Protein AF-A0A4Q7DIE5-F1 (afdb_monomer)

Secondary structure (DSSP, 8-state):
--GGGGTTTTHHHHHTTHHHHHHTT--TTSGGGTTEEEETTEEEE---SEETTEETTS-BGGGTT--SSSS-THHHHTTT---SS-TTS---HHHHHHHTT--HHHHHHHHHHHHTTHHHHHHHHHHHHHHTT--TTHHHHHHHHHHHHHHHHHHHHHT----SSPEEPPTTPBP-TTTEEEEEEEEEEETTEEEEEEEEETTSSEEE-EEEEPPTT-SBHHHHHHHHHHHHTTTSS---HHHHHSS-EEEEEESTTS--EEEEEEEEE-PPP--HHHHHHHHHT---GGGGSEEEEEEEEHHHHHHHHHHTSSPPP-TT-TTSSEEE-TT--EEEE-HHHHHHHTSHHHHHHHHHHHTT--PPP-EEEEETT----------S--PPPPPP-TTHHHHHHHHHHHHHHHHHHHHHHHHHHHHHHHTPPPPPPP--------------------------------GGGS--HHHHHHHHHHHHTT----TT-HHHHHHHIIIII-SS-TTTGGGG-GGG----TT---HHHHHHHHHHHHHHTTTSEEEEEEE-HHHHHHHHHHHHHHHHHHTPPPPS-TTT----S-S-GGGGTT--SHHHHHHHHHHHTT-S-GGG--TTSTTHHHHEEEEBSSTT--SS-GGG-HHHHHHTT--SS---HHHHHHHHHHTTT----HHHHHHHHHHH-S----EEEEEEE-TTTHHHHEEEE-GGG--SSSSHHHHHHH--HHHHHHHHHH-HHHHHHHHHTSSSS--GGG-EEEEE--HHHHT-TTTEEEEEEESSPPPTTHHHHHHHHHHHHHHHHHHHTTSS-TTS-----SS--SSPPPHHHHHHHHHHHHTT-------HHHHHHHHHHTT-HHHHHHHHHH-TT--TTS-EEEEEEE-TTT-SEEEE-HHHHGGG-HHHHHHHHHHSHHHHHHHHHHHTT-S-HHHHHHHHHHHHHHHHTT--HHHHHHHHHHHTTSSSHHHHHHHHHHHHHHHHTT-SHHHHHHHHHHHTT-SSHHHHHHHHHHHHHHHHHHTT-TT-TTGGG-

Foldseek 3Di:
DFQVVVPLPCLVVLQLCQLVCLLQLPLVQQPSVRQWDDDPNDIDGHSCFAGRQAGNVGDGVVVPLRDLQAERQSLAQLLQHQRPVHSPRHHRPRSVSRHVPDDLVSLLVSLVVVLVCLVVVLLVLVVVCVVVVHDPPSVSSSVSSVNHNVSSVQCSLLSVDFPLDWDFADLFAFADAPFEKEFEFEWEADPNFIWTKWFQFPPALAIDGFMDGDHPPRGGSLSRHQVRCCQQQVNPDRDDSVQQSQFAKEWEQDDPSHRRHIYMYTYHYDDDDDDFVVSQVSLVVDPDPSNRRGDTMAIATLVQVLVQLVVPLDDDDDQVCQQPRWDAGPVRDTHRHDPVRSQVCSPVLNSVVSVCSRVVHDDHRGRTYGYRPRDHDDDPPDDDDDDDDDDDDPVVVVVVVQVVVVVVVVVVVVVVVVVVVVVVVVPDDDDDDDDDDDDDDDDDDDDDDDDDDDDDDDDDDDDDPPLVPWDFLQLLVLCVQQVVLVHHDDPPLVLVSQLCCQCRRFPLHNVPSVCSPPVVDDDDPPDQALVVLVVVLSVVSNVVSQWFKWKAKDWQLLLLLQLLLLLLCCLLVVHDADLDSQFRGLRNAQDLVVCVPPPFPQSLLVVQCVQSVHLFLQPRFCVDDCNVRFKDWTARYQQAASYDLQNGRSSCQVVQDDPDDDPSLVVSCVRLVVLVDRDPPVSVVLVCQFPNPDGHMKMKMKTFRLVCCLRWKDKAFPRRGHQGRHPVVCCVLPRPSVLSSCCRVPVPVSQVSSVPGPDPDGSNGIIMMTRSNSVQSPPPNGMTMGMRGSDGTPNCSSVVSSVVSLVSNLVSLVVVPPDDPLDQDDDDDPCPPDDDDSSRVSNVSSCVVVVHDDDHDDLLQSLLVCLQVLPQVSVVNSCVVPVPDDNQAFGQYPVDAPPVPRGRDRHGNLLSNVNRVNNLVVCCVPVVVVLLVSLLVQCVDPDPSSNLSSLVSLLVQLVVVHDQVSLLVSLLSQCPDPDVSSVLSSLVSLLSQVVVVGCLVVLLVSLVVQCPDPDPSSVVSSVVSVVSSVVSVVVPPDDPVVVVD

Mean predicted aligned error: 21.1 Å

InterPro domains:
  IPR000086 NUDIX hydrolase domain [PF00293] (181-305)
  IPR000086 NUDIX hydrolase domain [PS51462] (177-322)
  IPR015797 NUDIX hydrolase-like domain superfamily [SSF55811] (175-314)

Structure (mmCIF, N/CA/C/O backbone):
data_AF-A0A4Q7DIE5-F1
#
_entry.id   AF-A0A4Q7DIE5-F1
#
loop_
_atom_site.group_PDB
_atom_site.id
_atom_site.type_symbol
_atom_site.label_atom_id
_atom_site.label_alt_id
_atom_site.label_comp_id
_atom_site.label_asym_id
_atom_site.label_entity_id
_atom_site.label_seq_id
_atom_site.pdbx_PDB_ins_code
_atom_site.Cartn_x
_atom_site.Cartn_y
_atom_site.Cartn_z
_atom_site.occupancy
_atom_site.B_iso_or_equiv
_atom_site.auth_seq_id
_atom_site.auth_comp_id
_atom_site.auth_asym_id
_atom_site.auth_atom_id
_atom_site.pdbx_PDB_model_num
ATOM 1 N N . MET A 1 1 ? 27.726 7.854 50.488 1.00 46.12 1 MET A N 1
ATOM 2 C CA . MET A 1 1 ? 28.245 9.119 51.056 1.00 46.12 1 MET A CA 1
ATOM 3 C C . MET A 1 1 ? 27.443 10.260 50.440 1.00 46.12 1 MET A C 1
ATOM 5 O O . MET A 1 1 ? 27.304 10.219 49.221 1.00 46.12 1 MET A O 1
ATOM 9 N N . PRO A 1 2 ? 26.881 11.201 51.224 1.00 49.50 2 PRO A N 1
ATOM 10 C CA . PRO A 1 2 ? 26.248 12.411 50.688 1.00 49.50 2 PRO A CA 1
ATOM 11 C C . PRO A 1 2 ? 27.244 13.240 49.859 1.00 49.50 2 PRO A C 1
ATOM 13 O O . PRO A 1 2 ? 28.450 13.170 50.105 1.00 49.50 2 PRO A O 1
ATOM 16 N N . GLY A 1 3 ? 26.738 13.994 48.879 1.00 51.97 3 GLY A N 1
ATOM 17 C CA . GLY A 1 3 ? 27.499 14.621 47.789 1.00 51.97 3 GLY A CA 1
ATOM 18 C C . GLY A 1 3 ? 28.762 15.405 48.156 1.00 51.97 3 GLY A C 1
ATOM 19 O O . GLY A 1 3 ? 29.736 15.340 47.408 1.00 51.97 3 GLY A O 1
ATOM 20 N N . GLU A 1 4 ? 28.810 16.069 49.313 1.00 52.28 4 GLU A N 1
ATOM 21 C CA . GLU A 1 4 ? 29.999 16.819 49.757 1.00 52.28 4 GLU A CA 1
ATOM 22 C C . GLU A 1 4 ? 31.244 15.931 49.936 1.00 52.28 4 GLU A C 1
ATOM 24 O O . GLU A 1 4 ? 32.367 16.371 49.695 1.00 52.28 4 GLU A O 1
ATOM 29 N N . ALA A 1 5 ? 31.066 14.646 50.259 1.00 52.31 5 ALA A N 1
ATOM 30 C CA . ALA A 1 5 ? 32.164 13.687 50.401 1.00 52.31 5 ALA A CA 1
ATOM 31 C C . ALA A 1 5 ? 32.566 12.997 49.078 1.00 52.31 5 ALA A C 1
ATOM 33 O O . ALA A 1 5 ? 33.496 12.190 49.067 1.00 52.31 5 ALA A O 1
ATOM 34 N N . LEU A 1 6 ? 31.908 13.311 47.948 1.00 53.69 6 LEU A N 1
ATOM 35 C CA . LEU A 1 6 ? 32.293 12.802 46.618 1.00 53.69 6 LEU A CA 1
ATOM 36 C C . LEU A 1 6 ? 33.501 13.521 46.014 1.00 53.69 6 LEU A C 1
ATOM 38 O O . LEU A 1 6 ? 33.996 13.091 44.972 1.00 53.69 6 LEU A O 1
ATOM 42 N N . GLY A 1 7 ? 33.986 14.584 46.662 1.00 51.00 7 GLY A N 1
ATOM 43 C CA . GLY A 1 7 ? 35.280 15.191 46.377 1.00 51.00 7 GLY A CA 1
ATOM 44 C C . GLY A 1 7 ? 35.542 15.428 44.893 1.00 51.00 7 GLY A C 1
ATOM 45 O O . GLY A 1 7 ? 36.591 15.008 44.434 1.00 51.00 7 GLY A O 1
ATOM 46 N N . ILE A 1 8 ? 34.601 16.038 44.155 1.00 51.34 8 ILE A N 1
ATOM 47 C CA . ILE A 1 8 ? 34.735 16.692 42.826 1.00 51.34 8 ILE A CA 1
ATOM 48 C C . ILE A 1 8 ? 35.348 15.855 41.664 1.00 51.34 8 ILE A C 1
ATOM 50 O O . ILE A 1 8 ? 35.192 16.208 40.498 1.00 51.34 8 ILE A O 1
ATOM 54 N N . ARG A 1 9 ? 35.959 14.689 41.902 1.00 52.72 9 ARG A N 1
ATOM 55 C CA . ARG A 1 9 ? 36.749 13.930 40.913 1.00 52.72 9 ARG A CA 1
ATOM 56 C C . ARG A 1 9 ? 35.912 13.240 39.831 1.00 52.72 9 ARG A C 1
ATOM 58 O O . ARG A 1 9 ? 36.480 12.818 38.834 1.00 52.72 9 ARG A O 1
ATOM 65 N N . ASN A 1 10 ? 34.585 13.192 39.981 1.00 64.06 10 ASN A N 1
ATOM 66 C CA . ASN A 1 10 ? 33.667 12.541 39.036 1.00 64.06 10 ASN A CA 1
ATOM 67 C C . ASN A 1 10 ? 32.672 13.506 38.356 1.00 64.06 10 ASN A C 1
ATOM 69 O O . ASN A 1 10 ? 31.629 13.062 37.874 1.00 64.06 10 ASN A O 1
ATOM 73 N N . GLN A 1 11 ? 32.969 14.813 38.273 1.00 72.38 11 GLN A N 1
ATOM 74 C CA . GLN A 1 11 ? 32.119 15.785 37.553 1.00 72.38 11 GLN A CA 1
ATOM 75 C C . GLN A 1 11 ? 31.775 15.325 36.125 1.00 72.38 11 GLN A C 1
ATOM 77 O O . GLN A 1 11 ? 30.617 15.391 35.719 1.00 72.38 11 GLN A O 1
ATOM 82 N N . ALA A 1 12 ? 32.746 14.757 35.400 1.00 75.75 12 ALA A N 1
ATOM 83 C CA . ALA A 1 12 ? 32.540 14.235 34.049 1.00 75.75 12 ALA A CA 1
ATOM 84 C C . ALA A 1 12 ? 31.515 13.084 33.987 1.00 75.75 12 ALA A C 1
ATOM 86 O O . ALA A 1 12 ? 30.777 12.966 33.012 1.00 75.75 12 ALA A O 1
ATOM 87 N N . ASP A 1 13 ? 31.426 12.246 35.023 1.00 80.19 13 ASP A N 1
ATOM 88 C CA . ASP A 1 13 ? 30.456 11.147 35.071 1.00 80.19 13 ASP A CA 1
ATOM 89 C C . ASP A 1 13 ? 29.045 11.626 35.434 1.00 80.19 13 ASP A C 1
ATOM 91 O O . ASP A 1 13 ? 28.055 11.094 34.925 1.00 80.19 13 ASP A O 1
ATOM 95 N N . VAL A 1 14 ? 28.934 12.672 36.258 1.00 83.44 14 VAL A N 1
ATOM 96 C CA . VAL A 1 14 ? 27.659 13.364 36.510 1.00 83.44 14 VAL A CA 1
ATOM 97 C C . VAL A 1 14 ? 27.187 14.081 35.239 1.00 83.44 14 VAL A C 1
ATOM 99 O O . VAL A 1 14 ? 26.009 14.020 34.889 1.00 83.44 14 VAL A O 1
ATOM 102 N N . ALA A 1 15 ? 28.099 14.660 34.463 1.00 88.25 15 ALA A N 1
ATOM 103 C CA . ALA A 1 15 ? 27.773 15.353 33.221 1.00 88.25 15 ALA A CA 1
ATOM 104 C C . ALA A 1 15 ? 27.200 14.431 32.119 1.00 88.25 15 ALA A C 1
ATOM 106 O O . ALA A 1 15 ? 26.444 14.892 31.263 1.00 88.25 15 ALA A O 1
ATOM 107 N N . LYS A 1 16 ? 27.478 13.115 32.152 1.00 87.69 16 LYS A N 1
ATOM 108 C CA . LYS A 1 16 ? 27.017 12.126 31.145 1.00 87.69 16 LYS A CA 1
ATOM 109 C C . LYS A 1 16 ? 25.501 11.927 31.051 1.00 87.69 16 LYS A C 1
ATOM 111 O O . LYS A 1 16 ? 25.046 11.306 30.093 1.00 87.69 16 LYS A O 1
ATOM 116 N N . GLY A 1 17 ? 24.738 12.382 32.038 1.00 87.94 17 GLY A N 1
ATOM 117 C CA . GLY A 1 17 ? 23.273 12.296 32.033 1.00 87.94 17 GLY A CA 1
ATOM 118 C C . GLY A 1 17 ? 22.588 13.656 32.094 1.00 87.94 17 GLY A C 1
ATOM 119 O O . GLY A 1 17 ? 21.397 13.714 32.370 1.00 87.94 17 GLY A O 1
ATOM 120 N N . PHE A 1 18 ? 23.326 14.731 31.820 1.00 92.25 18 PHE A N 1
ATOM 121 C CA . PHE A 1 18 ? 22.812 16.095 31.789 1.00 92.25 18 PHE A CA 1
ATOM 122 C C . PHE A 1 18 ? 21.519 16.232 30.979 1.00 92.25 18 PHE A C 1
ATOM 124 O O . PHE A 1 18 ? 20.551 16.808 31.464 1.00 92.25 18 PHE A O 1
ATOM 131 N N . VAL A 1 19 ? 21.466 15.669 29.767 1.00 93.94 19 VAL A N 1
ATOM 132 C CA . VAL A 1 19 ? 20.274 15.796 28.908 1.00 93.94 19 VAL A CA 1
ATOM 133 C C . VAL A 1 19 ? 19.065 15.081 29.503 1.00 93.94 19 VAL A C 1
ATOM 135 O O . VAL A 1 19 ? 17.939 15.528 29.311 1.00 93.94 19 VAL A O 1
ATOM 138 N N . VAL A 1 20 ? 19.277 14.002 30.259 1.00 90.94 20 VAL A N 1
ATOM 139 C CA . VAL A 1 20 ? 18.196 13.327 30.989 1.00 90.94 20 VAL A CA 1
ATOM 140 C C . VAL A 1 20 ? 17.691 14.221 32.118 1.00 90.94 20 VAL A C 1
ATOM 142 O O . VAL A 1 20 ? 16.484 14.379 32.273 1.00 90.94 20 VAL A O 1
ATOM 145 N N . ASP A 1 21 ? 18.592 14.854 32.866 1.00 88.88 21 ASP A N 1
ATOM 146 C CA . ASP A 1 21 ? 18.217 15.752 33.963 1.00 88.88 21 ASP A CA 1
ATOM 147 C C . ASP A 1 21 ? 17.464 16.985 33.433 1.00 88.88 21 ASP A C 1
ATOM 149 O O . ASP A 1 21 ? 16.425 17.363 33.977 1.00 88.88 21 ASP A O 1
ATOM 153 N N . ALA A 1 22 ? 17.925 17.545 32.309 1.00 89.62 22 ALA A N 1
ATOM 154 C CA . ALA A 1 22 ? 17.248 18.620 31.596 1.00 89.62 22 ALA A CA 1
ATOM 155 C C . ALA A 1 22 ? 15.882 18.163 31.068 1.00 89.62 22 ALA A C 1
ATOM 157 O O . ALA A 1 22 ? 14.877 18.828 31.300 1.00 89.62 22 ALA A O 1
ATOM 158 N N . PHE A 1 23 ? 15.792 16.990 30.434 1.00 90.62 23 PHE A N 1
ATOM 159 C CA . PHE A 1 23 ? 14.524 16.426 29.966 1.00 90.62 23 PHE A CA 1
ATOM 160 C C . PHE A 1 23 ? 13.494 16.288 31.088 1.00 90.62 23 PHE A C 1
ATOM 162 O O . PHE A 1 23 ? 12.328 16.636 30.903 1.00 90.62 23 PHE A O 1
ATOM 169 N N . MET A 1 24 ? 13.937 15.863 32.268 1.00 87.44 24 MET A N 1
ATOM 170 C CA . MET A 1 24 ? 13.091 15.642 33.441 1.00 87.44 24 MET A CA 1
ATOM 171 C C . MET A 1 24 ? 12.808 16.921 34.257 1.00 87.44 24 MET A C 1
ATOM 173 O O . MET A 1 24 ? 12.049 16.870 35.230 1.00 87.44 24 MET A O 1
ATOM 177 N N . ALA A 1 25 ? 13.398 18.062 33.874 1.00 85.19 25 ALA A N 1
ATOM 178 C CA . ALA A 1 25 ? 13.423 19.305 34.654 1.00 85.19 25 ALA A CA 1
ATOM 179 C C . ALA A 1 25 ? 13.882 19.059 36.108 1.00 85.19 25 ALA A C 1
ATOM 181 O O . ALA A 1 25 ? 13.228 19.481 37.069 1.00 85.19 25 ALA A O 1
ATOM 182 N N . ASN A 1 26 ? 14.954 18.282 36.284 1.00 83.62 26 ASN A N 1
ATOM 183 C CA . ASN A 1 26 ? 15.440 17.815 37.582 1.00 83.62 26 ASN A CA 1
ATOM 184 C C . ASN A 1 26 ? 16.521 18.746 38.152 1.00 83.62 26 ASN A C 1
ATOM 186 O O . ASN A 1 26 ? 17.720 18.473 38.094 1.00 83.62 26 ASN A O 1
ATOM 190 N N . TRP A 1 27 ? 16.073 19.877 38.687 1.00 82.38 27 TRP A N 1
ATOM 191 C CA . TRP A 1 27 ? 16.947 20.923 39.217 1.00 82.38 27 TRP A CA 1
ATOM 192 C C . TRP A 1 27 ? 17.616 20.575 40.539 1.00 82.38 27 TRP A C 1
ATOM 194 O O . TRP A 1 27 ? 18.783 20.915 40.745 1.00 82.38 27 TRP A O 1
ATOM 204 N N . ASP A 1 28 ? 16.895 19.877 41.412 1.00 80.94 28 ASP A N 1
ATOM 205 C CA . ASP A 1 28 ? 17.356 19.566 42.763 1.00 80.94 28 ASP A CA 1
ATOM 206 C C . ASP A 1 28 ? 18.450 18.486 42.779 1.00 80.94 28 ASP A C 1
ATOM 208 O O . ASP A 1 28 ? 19.113 18.303 43.800 1.00 80.94 28 ASP A O 1
ATOM 212 N N . LEU A 1 29 ? 18.692 17.786 41.663 1.00 82.25 29 LEU A N 1
ATOM 213 C CA . LEU A 1 29 ? 19.712 16.738 41.573 1.00 82.25 29 LEU A CA 1
ATOM 214 C C . LEU A 1 29 ? 21.126 17.241 41.901 1.00 82.25 29 LEU A C 1
ATOM 216 O O . LEU A 1 29 ? 21.906 16.543 42.549 1.00 82.25 29 LEU A O 1
ATOM 220 N N . VAL A 1 30 ? 21.455 18.444 41.432 1.00 81.44 30 VAL A N 1
ATOM 221 C CA . VAL A 1 30 ? 22.813 19.010 41.487 1.00 81.44 30 VAL A CA 1
ATOM 222 C C . VAL A 1 30 ? 22.999 20.071 42.559 1.00 81.44 30 VAL A C 1
ATOM 224 O O . VAL A 1 30 ? 24.127 20.498 42.792 1.00 81.44 30 VAL A O 1
ATOM 227 N N . VAL A 1 31 ? 21.930 20.465 43.255 1.00 82.50 31 VAL A N 1
ATOM 228 C CA . VAL A 1 31 ? 22.009 21.415 44.371 1.00 82.50 31 VAL A CA 1
ATOM 229 C C . VAL A 1 31 ? 22.880 20.808 45.467 1.00 82.50 31 VAL A C 1
ATOM 231 O O . VAL A 1 31 ? 22.512 19.799 46.069 1.00 82.50 31 VAL A O 1
ATOM 234 N N . GLU A 1 32 ? 24.067 21.386 45.673 1.00 78.06 32 GLU A N 1
ATOM 235 C CA . GLU A 1 32 ? 25.087 20.913 46.629 1.00 78.06 32 GLU A CA 1
ATOM 236 C C . GLU A 1 32 ? 25.516 19.442 46.414 1.00 78.06 32 GLU A C 1
ATOM 238 O O . GLU A 1 32 ? 26.129 18.818 47.277 1.00 78.06 32 GLU A O 1
ATOM 243 N N . GLY A 1 33 ? 25.167 18.842 45.267 1.00 74.38 33 GLY A N 1
ATOM 244 C CA . GLY A 1 33 ? 25.362 17.416 44.987 1.00 74.38 33 GLY A CA 1
ATOM 245 C C . GLY A 1 33 ? 24.631 16.460 45.944 1.00 74.38 33 GLY A C 1
ATOM 246 O O . GLY A 1 33 ? 24.892 15.257 45.912 1.00 74.38 33 GLY A O 1
ATOM 247 N N . LYS A 1 34 ? 23.719 16.951 46.797 1.00 76.44 34 LYS A N 1
ATOM 248 C CA . LYS A 1 34 ? 23.104 16.174 47.894 1.00 76.44 34 LYS A CA 1
ATOM 249 C C . LYS A 1 34 ? 22.263 14.978 47.431 1.00 76.44 34 LYS A C 1
ATOM 251 O O . LYS A 1 34 ? 22.060 14.040 48.196 1.00 76.44 34 LYS A O 1
ATOM 256 N N . ASN A 1 35 ? 21.837 14.996 46.170 1.00 81.00 35 ASN A N 1
ATOM 257 C CA . ASN A 1 35 ? 20.991 13.991 45.525 1.00 81.00 35 ASN A CA 1
ATOM 258 C C . ASN A 1 35 ? 21.773 13.033 44.598 1.00 81.00 35 ASN A C 1
ATOM 260 O O . ASN A 1 35 ? 21.193 12.263 43.825 1.00 81.00 35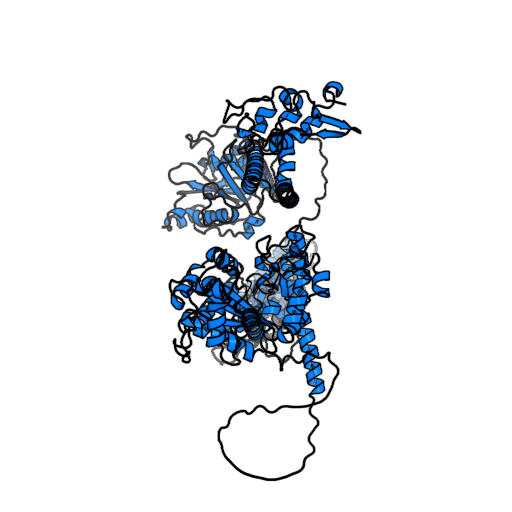 ASN A O 1
ATOM 264 N N . LEU A 1 36 ? 23.107 13.048 44.695 1.00 82.69 36 LEU A N 1
ATOM 265 C CA . LEU A 1 36 ? 24.007 12.114 44.026 1.00 82.69 36 LEU A CA 1
ATOM 266 C C . LEU A 1 36 ? 24.560 11.102 45.034 1.00 82.69 36 LEU A C 1
ATOM 268 O O . LEU A 1 36 ? 25.072 11.467 46.091 1.00 82.69 36 LEU A O 1
ATOM 272 N N . TRP A 1 37 ? 24.507 9.817 44.686 1.00 81.19 37 TRP A N 1
ATOM 273 C CA . TRP A 1 37 ? 24.996 8.732 45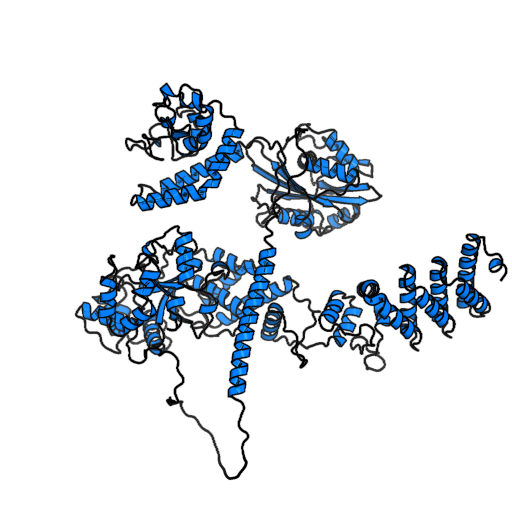.535 1.00 81.19 37 TRP A CA 1
ATOM 274 C C . TRP A 1 37 ? 25.985 7.841 44.783 1.00 81.19 37 TRP A C 1
ATOM 276 O O . TRP A 1 37 ? 25.637 7.243 43.771 1.00 81.19 37 TRP A O 1
ATOM 286 N N . LEU A 1 38 ? 27.216 7.694 45.276 1.00 77.44 38 LEU A N 1
ATOM 287 C CA . LEU A 1 38 ? 28.196 6.758 44.709 1.00 77.44 38 LEU A CA 1
ATOM 288 C C . LEU A 1 38 ? 28.169 5.433 45.472 1.00 77.44 38 LEU A C 1
ATOM 290 O O . LEU A 1 38 ? 28.402 5.403 46.681 1.00 77.44 38 LEU A O 1
ATOM 294 N N . SER A 1 39 ? 27.930 4.337 44.755 1.00 79.25 39 SER A N 1
ATOM 295 C CA . SER A 1 39 ? 28.018 2.974 45.287 1.00 79.25 39 SER A CA 1
ATOM 296 C C . SER A 1 39 ? 28.635 2.045 44.246 1.00 79.25 39 SER A C 1
ATOM 298 O O . SER A 1 39 ? 28.215 2.047 43.090 1.00 79.25 39 SER A O 1
ATOM 300 N N . GLY A 1 40 ? 29.659 1.277 44.631 1.00 76.25 40 GLY A N 1
ATOM 301 C CA . GLY A 1 40 ? 30.335 0.331 43.731 1.00 76.25 40 GLY A CA 1
ATOM 302 C C . GLY A 1 40 ? 30.937 0.975 42.474 1.00 76.25 40 GLY A C 1
ATOM 303 O O . GLY A 1 40 ? 30.856 0.398 41.397 1.00 76.25 40 GLY A O 1
ATOM 304 N N . GLY A 1 41 ? 31.459 2.205 42.577 1.00 75.62 41 GLY A N 1
ATOM 305 C CA . GLY A 1 41 ? 31.990 2.958 41.430 1.00 75.62 41 GLY A CA 1
ATOM 306 C C . GLY A 1 41 ? 30.922 3.518 40.480 1.00 75.62 41 GLY A C 1
ATOM 307 O O . GLY A 1 41 ? 31.262 4.171 39.498 1.00 75.62 41 GLY A O 1
ATOM 308 N N . LYS A 1 42 ? 29.634 3.309 40.774 1.00 78.69 42 LYS A N 1
ATOM 309 C CA . LYS A 1 42 ? 28.507 3.801 39.980 1.00 78.69 42 LYS A CA 1
ATOM 310 C C . LYS A 1 42 ? 27.812 4.959 40.686 1.00 78.69 42 LYS A C 1
ATOM 312 O O . LYS A 1 42 ? 27.484 4.869 41.870 1.00 78.69 42 LYS A O 1
ATOM 317 N N . ILE A 1 43 ? 27.575 6.037 39.943 1.00 81.31 43 ILE A N 1
ATOM 318 C CA . ILE A 1 43 ? 26.786 7.177 40.411 1.00 81.31 43 ILE A CA 1
ATOM 319 C C . ILE A 1 43 ? 25.304 6.870 40.199 1.00 81.31 43 ILE A C 1
ATOM 321 O O . ILE A 1 43 ? 24.864 6.568 39.090 1.00 81.31 43 ILE A O 1
ATOM 325 N N . TYR A 1 44 ? 24.545 6.974 41.277 1.00 82.81 44 TYR A N 1
ATOM 326 C CA . TYR A 1 44 ? 23.097 6.915 41.319 1.00 82.81 44 TYR A CA 1
ATOM 327 C C . TYR A 1 44 ? 22.561 8.335 41.482 1.00 82.81 44 TYR A C 1
ATOM 329 O O . TYR A 1 44 ? 23.061 9.115 42.292 1.00 82.81 44 TYR A O 1
ATOM 337 N N . ARG A 1 45 ? 21.550 8.660 40.681 1.00 83.94 45 ARG A N 1
ATOM 338 C CA . ARG A 1 45 ? 20.871 9.956 40.656 1.00 83.94 45 ARG A CA 1
ATOM 339 C C . ARG A 1 45 ? 19.534 9.770 41.342 1.00 83.94 45 ARG A C 1
ATOM 341 O O . ARG A 1 45 ? 18.728 8.972 40.867 1.00 83.94 45 ARG A O 1
ATOM 348 N N . MET A 1 46 ? 19.332 10.433 42.469 1.00 76.69 46 MET A N 1
ATOM 349 C CA . MET A 1 46 ? 18.155 10.224 43.302 1.00 76.69 46 MET A CA 1
ATOM 350 C C . MET A 1 46 ? 17.373 11.528 43.381 1.00 76.69 46 MET A C 1
ATOM 352 O O . MET A 1 46 ? 17.696 12.399 44.178 1.00 76.69 46 MET A O 1
ATOM 356 N N . ASP A 1 47 ? 16.344 11.665 42.547 1.00 68.94 47 ASP A N 1
ATOM 357 C CA . ASP A 1 47 ? 15.385 12.763 42.674 1.00 68.94 47 ASP A CA 1
ATOM 358 C C . ASP A 1 47 ? 14.368 12.409 43.765 1.00 68.94 47 ASP A C 1
ATOM 360 O O . ASP A 1 47 ? 13.338 11.787 43.514 1.00 68.94 47 ASP A O 1
ATOM 364 N N . ASN A 1 48 ? 14.699 12.741 45.010 1.00 61.78 48 ASN A N 1
ATOM 365 C CA . ASN A 1 48 ? 13.792 12.601 46.152 1.00 61.78 48 ASN A CA 1
ATOM 366 C C . ASN A 1 48 ? 12.744 13.732 46.213 1.00 61.78 48 ASN A C 1
ATOM 368 O O . ASN A 1 48 ? 11.909 13.741 47.118 1.00 61.78 48 ASN A O 1
ATOM 372 N N . GLY A 1 49 ? 12.822 14.696 45.287 1.00 59.09 49 GLY A N 1
ATOM 373 C CA . GLY A 1 49 ? 12.317 16.052 45.449 1.00 59.09 49 GLY A CA 1
ATOM 374 C C . GLY A 1 49 ? 11.321 16.511 44.383 1.00 59.09 49 GLY A C 1
ATOM 375 O O . GLY A 1 49 ? 10.714 17.564 44.560 1.00 59.09 49 GLY A O 1
ATOM 376 N N . GLY A 1 50 ? 11.089 15.768 43.300 1.00 63.56 50 GLY A N 1
ATOM 377 C CA . GLY A 1 50 ? 10.089 16.117 42.289 1.00 63.56 50 GLY A CA 1
ATOM 378 C C . GLY A 1 50 ? 9.769 14.977 41.324 1.00 63.56 50 GLY A C 1
ATOM 379 O O . GLY A 1 50 ? 10.588 14.112 41.053 1.00 63.56 50 GLY A O 1
ATOM 380 N N . ALA A 1 51 ? 8.553 14.974 40.777 1.00 64.88 51 ALA A N 1
ATOM 381 C CA . ALA A 1 51 ? 8.110 14.010 39.774 1.00 64.88 51 ALA A CA 1
ATOM 382 C C . ALA A 1 51 ? 7.580 14.757 38.548 1.00 64.88 51 ALA A C 1
ATOM 384 O O . ALA A 1 51 ? 6.450 15.249 38.554 1.00 64.88 51 ALA A O 1
ATOM 385 N N . LEU A 1 52 ? 8.389 14.828 37.484 1.00 81.06 52 LEU A N 1
ATOM 386 C CA . LEU A 1 52 ? 8.018 15.401 36.182 1.00 81.06 52 LEU A CA 1
ATOM 387 C C . LEU A 1 52 ? 7.446 16.824 36.330 1.00 81.06 52 LEU A C 1
ATOM 389 O O . LEU A 1 52 ? 8.204 17.775 36.502 1.00 81.06 52 LEU A O 1
ATOM 393 N N . ARG A 1 53 ? 6.116 16.967 36.331 1.00 78.38 53 ARG A N 1
ATOM 394 C CA . ARG A 1 53 ? 5.380 18.237 36.460 1.00 78.38 53 ARG A CA 1
ATOM 395 C C . ARG A 1 53 ? 5.281 18.779 37.887 1.00 78.38 53 ARG A C 1
ATOM 397 O O . ARG A 1 53 ? 4.946 19.953 38.056 1.00 78.38 53 ARG A O 1
ATOM 404 N N . TYR A 1 54 ? 5.544 17.948 38.891 1.00 77.81 54 TYR A N 1
ATOM 405 C CA . TYR A 1 54 ? 5.319 18.255 40.300 1.00 77.81 54 TYR A CA 1
ATOM 406 C C . TYR A 1 54 ? 6.631 18.333 41.078 1.00 77.81 54 TYR A C 1
ATOM 408 O O . TYR A 1 54 ? 7.596 17.627 40.784 1.00 77.81 54 TYR A O 1
ATOM 416 N N . ARG A 1 55 ? 6.652 19.179 42.103 1.00 75.44 55 ARG A N 1
ATOM 417 C CA . ARG A 1 55 ? 7.646 19.149 43.182 1.00 75.44 55 ARG A CA 1
ATOM 418 C C . ARG A 1 55 ? 7.244 18.097 44.222 1.00 75.44 55 ARG A C 1
ATOM 420 O O . ARG A 1 55 ? 6.092 17.675 44.258 1.00 75.44 55 ARG A O 1
ATOM 427 N N . ALA A 1 56 ? 8.149 17.724 45.118 1.00 72.00 56 ALA A N 1
ATOM 428 C CA . ALA A 1 56 ? 7.908 16.759 46.195 1.00 72.00 56 ALA A CA 1
ATOM 429 C C . ALA A 1 56 ? 6.846 17.251 47.176 1.00 72.00 56 ALA A C 1
ATOM 431 O O . ALA A 1 56 ? 6.133 16.450 47.764 1.00 72.00 56 ALA A O 1
ATOM 432 N N . MET A 1 57 ? 6.688 18.570 47.300 1.00 74.44 57 MET A N 1
ATOM 433 C CA . MET A 1 57 ? 5.608 19.190 48.071 1.00 74.44 57 MET A CA 1
ATOM 434 C C . MET A 1 57 ? 4.264 19.240 47.316 1.00 74.44 57 MET A C 1
ATOM 436 O O . MET A 1 57 ? 3.319 19.862 47.789 1.00 74.44 57 MET A O 1
ATOM 440 N N . GLY A 1 58 ? 4.170 18.647 46.120 1.00 74.38 58 GLY A N 1
ATOM 441 C CA . GLY A 1 58 ? 2.943 18.552 45.320 1.00 74.38 58 GLY A CA 1
ATOM 442 C C . GLY A 1 58 ? 2.611 19.773 44.453 1.00 74.38 58 GLY A C 1
ATOM 443 O O . GLY A 1 58 ? 1.722 19.691 43.609 1.00 74.38 58 GLY A O 1
ATOM 444 N N . ALA A 1 59 ? 3.324 20.894 44.603 1.00 77.50 59 ALA A N 1
ATOM 445 C CA . ALA A 1 59 ? 3.135 22.081 43.764 1.00 77.50 59 ALA A CA 1
ATOM 446 C C . ALA A 1 59 ? 3.635 21.863 42.321 1.00 77.50 59 ALA A C 1
ATOM 448 O O . ALA A 1 59 ? 4.600 21.128 42.094 1.00 77.50 59 ALA A O 1
ATOM 449 N N . PHE A 1 60 ? 3.014 22.534 41.344 1.00 77.00 60 PHE A N 1
ATOM 450 C CA . PHE A 1 60 ? 3.487 22.520 39.957 1.00 77.00 60 PHE A CA 1
ATOM 451 C C . PHE A 1 60 ? 4.825 23.244 39.821 1.00 77.00 60 PHE A C 1
ATOM 453 O O . PHE A 1 60 ? 5.003 24.347 40.340 1.00 77.00 60 PHE A O 1
ATOM 460 N N . LYS A 1 61 ? 5.746 22.654 39.056 1.00 76.69 61 LYS A N 1
ATOM 461 C CA . LYS A 1 61 ? 7.062 23.254 38.816 1.00 76.69 61 LYS A CA 1
ATOM 462 C C . LYS A 1 61 ? 7.004 24.567 37.999 1.00 76.69 61 LYS A C 1
ATOM 464 O O . LYS A 1 61 ? 7.878 25.419 38.144 1.00 76.69 61 LYS A O 1
ATOM 469 N N . THR A 1 62 ? 5.927 24.781 37.232 1.00 70.25 62 THR A N 1
ATOM 470 C CA . THR A 1 62 ? 5.651 26.020 36.470 1.00 70.25 62 THR A CA 1
ATOM 471 C C . THR A 1 62 ? 5.546 27.269 37.348 1.00 70.25 62 THR A C 1
ATOM 473 O O . THR A 1 62 ? 5.770 28.370 36.866 1.00 70.25 62 THR A O 1
ATOM 476 N N . LEU A 1 63 ? 5.209 27.114 38.633 1.00 63.81 63 LEU A N 1
ATOM 477 C CA . LEU A 1 63 ? 5.034 28.227 39.572 1.00 63.81 63 LEU A CA 1
ATOM 478 C C . LEU A 1 63 ? 6.337 28.635 40.273 1.00 63.81 63 LEU A C 1
ATOM 480 O O . LEU A 1 63 ? 6.331 29.564 41.074 1.00 63.81 63 LEU A O 1
ATOM 484 N N . THR A 1 64 ? 7.440 27.924 40.023 1.00 58.75 64 THR A N 1
ATOM 485 C CA . THR A 1 64 ? 8.703 28.106 40.753 1.00 58.75 64 THR A CA 1
ATOM 486 C C . THR A 1 64 ? 9.926 28.145 39.833 1.00 58.75 64 THR A C 1
ATOM 488 O O . THR A 1 64 ? 10.999 27.728 40.253 1.00 58.75 64 THR A O 1
ATOM 491 N N . GLY A 1 65 ? 9.756 28.567 38.574 1.00 57.06 65 GLY A N 1
ATOM 492 C CA . GLY A 1 65 ? 10.855 28.760 37.614 1.00 57.06 65 GLY A CA 1
ATOM 493 C C . GLY A 1 65 ? 11.357 27.504 36.882 1.00 57.06 65 GLY A C 1
ATOM 494 O O . GLY A 1 65 ? 12.284 27.615 36.085 1.00 57.06 65 GLY A O 1
ATOM 495 N N . TYR A 1 66 ? 10.755 26.324 37.100 1.00 67.06 66 TYR A N 1
ATOM 496 C CA . TYR A 1 66 ? 11.193 25.039 36.519 1.00 67.06 66 TYR A CA 1
ATOM 497 C C . TYR A 1 66 ? 10.105 24.449 35.612 1.00 67.06 66 TYR A C 1
ATOM 499 O O . TYR A 1 66 ? 9.353 23.556 35.994 1.00 67.06 66 TYR A O 1
ATOM 507 N N . ASP A 1 67 ? 9.938 24.977 34.405 1.00 70.44 67 ASP A N 1
ATOM 508 C CA . ASP A 1 67 ? 8.772 24.630 33.594 1.00 70.44 67 ASP A CA 1
ATOM 509 C C . ASP A 1 67 ? 8.904 23.276 32.861 1.00 70.44 67 ASP A C 1
ATOM 511 O O . ASP A 1 67 ? 9.563 23.147 31.832 1.00 70.44 67 ASP A O 1
ATOM 515 N N . PHE A 1 68 ? 8.202 22.249 33.356 1.00 79.19 68 PHE A N 1
ATOM 516 C CA . PHE A 1 68 ? 8.056 20.963 32.655 1.00 79.19 68 PHE A CA 1
ATOM 517 C C . PHE A 1 68 ? 7.014 21.012 31.514 1.00 79.19 68 PHE A C 1
ATOM 519 O O . PHE A 1 68 ? 6.863 20.055 30.760 1.00 79.19 68 PHE A O 1
ATOM 526 N N . SER A 1 69 ? 6.221 22.078 31.406 1.00 65.81 69 SER A N 1
ATOM 527 C CA . SER A 1 69 ? 5.086 22.189 30.481 1.00 65.81 69 SER A CA 1
ATOM 528 C C . SER A 1 69 ? 5.386 22.865 29.144 1.00 65.81 69 SER A C 1
ATOM 530 O O . SER A 1 69 ? 4.543 22.797 28.247 1.00 65.81 69 SER A O 1
ATOM 532 N N . SER A 1 70 ? 6.576 23.444 28.981 1.00 65.19 70 SER A N 1
ATOM 533 C CA . SER A 1 70 ? 7.021 24.109 27.753 1.00 65.19 70 SER A CA 1
ATOM 534 C C . SER A 1 70 ? 8.284 23.469 27.152 1.00 65.19 70 SER A C 1
ATOM 536 O O . SER A 1 70 ? 8.762 22.419 27.605 1.00 65.19 70 SER A O 1
ATOM 538 N N . ALA A 1 71 ? 8.770 24.074 26.060 1.00 64.69 71 ALA A N 1
ATOM 539 C CA . ALA A 1 71 ? 10.030 23.733 25.405 1.00 64.69 71 ALA A CA 1
ATOM 540 C C . ALA A 1 71 ? 11.213 23.770 26.393 1.00 64.69 71 ALA A C 1
ATOM 542 O O . ALA A 1 71 ? 11.155 24.397 27.447 1.00 64.69 71 ALA A O 1
ATOM 543 N N . LEU A 1 72 ? 12.286 23.050 26.072 1.00 81.00 72 LEU A N 1
ATOM 544 C CA . LEU A 1 72 ? 13.276 22.594 27.048 1.00 81.00 72 LEU A CA 1
ATOM 545 C C . LEU A 1 72 ? 14.307 23.679 27.428 1.00 81.00 72 LEU A C 1
ATOM 547 O O . LEU A 1 72 ? 15.475 23.611 27.045 1.00 81.00 72 LEU A O 1
ATOM 551 N N . SER A 1 73 ? 13.878 24.678 28.204 1.00 82.88 73 SER A N 1
ATOM 552 C CA . SER A 1 73 ? 14.728 25.769 28.717 1.00 82.88 73 SER A CA 1
ATOM 553 C C . SER A 1 73 ? 15.842 25.279 29.655 1.00 82.88 73 SER A C 1
ATOM 555 O O . SER A 1 73 ? 16.910 25.893 29.732 1.00 82.88 73 SER A O 1
ATOM 557 N N . ASP A 1 74 ? 15.642 24.118 30.287 1.00 87.00 74 ASP A N 1
ATOM 558 C CA . ASP A 1 74 ? 16.583 23.463 31.202 1.00 87.00 74 ASP A CA 1
ATOM 559 C C . ASP A 1 74 ? 17.948 23.138 30.576 1.00 87.00 74 ASP A C 1
ATOM 561 O O . ASP A 1 74 ? 18.935 23.014 31.300 1.00 87.00 74 ASP A O 1
ATOM 565 N N . LEU A 1 75 ? 18.051 23.057 29.239 1.00 89.12 75 LEU A N 1
ATOM 566 C CA . LEU A 1 75 ? 19.347 22.922 28.554 1.00 89.12 75 LEU A CA 1
ATOM 567 C C . LEU A 1 75 ? 20.283 24.109 28.802 1.00 89.12 75 LEU A C 1
ATOM 569 O O . LEU A 1 75 ? 21.498 23.959 28.691 1.00 89.12 75 LEU A O 1
ATOM 573 N N . TYR A 1 76 ? 19.729 25.275 29.127 1.00 88.50 76 TYR A N 1
ATOM 574 C CA . TYR A 1 76 ? 20.481 26.491 29.412 1.00 88.50 76 TYR A CA 1
ATOM 575 C C . TYR A 1 76 ? 20.563 26.710 30.921 1.00 88.50 76 TYR A C 1
ATOM 577 O O . TYR A 1 76 ? 21.649 26.796 31.499 1.00 88.50 76 TYR A O 1
ATOM 585 N N . THR A 1 77 ? 19.410 26.724 31.581 1.00 87.00 77 THR A N 1
ATOM 586 C CA . THR A 1 77 ? 19.297 27.147 32.979 1.00 87.00 77 THR A CA 1
ATOM 587 C C . THR A 1 77 ? 19.985 26.185 33.951 1.00 87.00 77 THR A C 1
ATOM 589 O O . THR A 1 77 ? 20.650 26.657 34.874 1.00 87.00 77 THR A O 1
ATOM 592 N N . LEU A 1 78 ? 19.987 24.864 33.705 1.00 89.38 78 LEU A N 1
ATOM 593 C CA . LEU A 1 78 ? 20.753 23.903 34.523 1.00 89.38 78 LEU A CA 1
ATOM 594 C C . LEU A 1 78 ? 22.273 24.044 34.381 1.00 89.38 78 LEU A C 1
ATOM 596 O O . LEU A 1 78 ? 23.011 23.610 35.262 1.00 89.38 78 LEU A O 1
ATOM 600 N N . ARG A 1 79 ? 22.761 24.658 33.299 1.00 91.81 79 ARG A N 1
ATOM 601 C CA . ARG A 1 79 ? 24.192 24.935 33.089 1.00 91.81 79 ARG A CA 1
ATOM 602 C C . ARG A 1 79 ? 24.626 26.272 33.692 1.00 91.81 79 ARG A C 1
ATOM 604 O O . ARG A 1 79 ? 25.767 26.679 33.489 1.00 91.81 79 ARG A O 1
ATOM 611 N N . GLY A 1 80 ? 23.727 26.965 34.394 1.00 88.88 80 GLY A N 1
ATOM 612 C CA . GLY A 1 80 ? 23.951 28.327 34.874 1.00 88.88 80 GLY A CA 1
ATOM 613 C C . GLY A 1 80 ? 23.857 29.387 33.771 1.00 88.88 80 GLY A C 1
ATOM 614 O O . GLY A 1 80 ? 24.411 30.471 33.927 1.00 88.88 80 GLY A O 1
ATOM 615 N N . GLN A 1 81 ? 23.203 29.088 32.642 1.00 89.38 81 GLN A N 1
ATOM 616 C CA . GLN A 1 81 ? 23.061 30.006 31.507 1.00 89.38 81 GLN A CA 1
ATOM 617 C C . GLN A 1 81 ? 21.635 30.558 31.428 1.00 89.38 81 GLN A C 1
ATOM 619 O O . GLN A 1 81 ? 20.671 29.856 31.724 1.00 89.38 81 GLN A O 1
ATOM 624 N N . ARG A 1 82 ? 21.486 31.816 31.002 1.00 86.31 82 ARG A N 1
ATOM 625 C CA . ARG A 1 82 ? 20.164 32.416 30.762 1.00 86.31 82 ARG A CA 1
ATOM 626 C C . ARG A 1 82 ? 19.520 31.788 29.527 1.00 86.31 82 ARG A C 1
ATOM 628 O O . ARG A 1 82 ? 20.194 31.598 28.515 1.00 86.31 82 ARG A O 1
ATOM 635 N N . TYR A 1 83 ? 18.226 31.484 29.607 1.00 83.56 83 TYR A N 1
ATOM 636 C CA . TYR A 1 83 ? 17.481 30.977 28.460 1.00 83.56 83 TYR A CA 1
ATOM 637 C C . TYR A 1 83 ? 17.207 32.117 27.462 1.00 83.56 83 TYR A C 1
ATOM 639 O O . TYR A 1 83 ? 16.664 33.140 27.872 1.00 83.56 83 TYR A O 1
ATOM 647 N N . PRO A 1 84 ? 17.558 31.985 26.169 1.00 74.38 84 PRO A N 1
ATOM 648 C CA . PRO A 1 84 ? 17.458 33.104 25.228 1.00 74.38 84 PRO A CA 1
ATOM 649 C C . PRO A 1 84 ? 16.034 33.613 24.977 1.00 74.38 84 PRO A C 1
ATOM 651 O O . PRO A 1 84 ? 15.850 34.810 24.779 1.00 74.38 84 PRO A O 1
ATOM 654 N N . LEU A 1 85 ? 15.034 32.721 24.980 1.00 67.12 85 LEU A N 1
ATOM 655 C CA . LEU A 1 85 ? 13.639 33.093 24.697 1.00 67.12 85 LEU A CA 1
ATOM 656 C C . LEU A 1 85 ? 12.901 33.632 25.926 1.00 67.12 85 LEU A C 1
ATOM 658 O O . LEU A 1 85 ? 11.896 34.320 25.775 1.00 67.12 85 LEU A O 1
ATOM 662 N N . ASP A 1 86 ? 13.406 33.345 27.126 1.00 74.06 86 ASP A N 1
ATOM 663 C CA . ASP A 1 86 ? 12.920 33.942 28.367 1.00 74.06 86 ASP A CA 1
ATOM 664 C C . ASP A 1 86 ? 14.084 34.136 29.355 1.00 74.06 86 ASP A C 1
ATOM 666 O O . ASP A 1 86 ? 14.369 33.268 30.190 1.00 74.06 86 ASP A O 1
ATOM 670 N N . PRO A 1 87 ? 14.781 35.284 29.274 1.00 79.69 87 PRO A N 1
ATOM 671 C CA . PRO A 1 87 ? 15.898 35.594 30.160 1.00 79.69 87 PRO A CA 1
ATOM 672 C C . PRO A 1 87 ? 15.491 35.793 31.626 1.00 79.69 87 PRO A C 1
ATOM 674 O O . PRO A 1 87 ? 16.374 35.894 32.481 1.00 79.69 87 PRO A O 1
ATOM 677 N N . THR A 1 88 ? 14.189 35.885 31.928 1.00 80.00 88 THR A N 1
ATOM 678 C CA . THR A 1 88 ? 13.687 36.099 33.293 1.00 80.00 88 THR A CA 1
ATOM 679 C C . THR A 1 88 ? 13.692 34.823 34.128 1.00 80.00 88 THR A C 1
ATOM 681 O O . THR A 1 88 ? 13.660 34.907 35.355 1.00 80.00 88 THR A O 1
ATOM 684 N N . LEU A 1 89 ? 13.815 33.656 33.485 1.00 77.94 89 LEU A N 1
ATOM 685 C CA . LEU A 1 89 ? 13.948 32.378 34.174 1.00 77.94 89 LEU A CA 1
ATOM 686 C C . LEU A 1 89 ? 15.198 32.352 35.062 1.00 77.94 89 LEU A C 1
ATOM 688 O O . LEU A 1 89 ? 16.280 32.814 34.673 1.00 77.94 89 LEU A O 1
ATOM 692 N N . ASP A 1 90 ? 15.046 31.768 36.251 1.00 83.00 90 ASP A N 1
ATOM 693 C CA . ASP A 1 90 ? 16.153 31.514 37.169 1.00 83.00 90 ASP A CA 1
ATOM 694 C C . ASP A 1 90 ? 17.216 30.615 36.518 1.00 83.00 90 ASP A C 1
ATOM 696 O O . ASP A 1 90 ? 16.959 29.905 35.544 1.00 83.00 90 ASP A O 1
ATOM 700 N N . ILE A 1 91 ? 18.438 30.647 37.055 1.00 88.00 91 ILE A N 1
ATOM 701 C CA . ILE A 1 91 ? 19.557 29.802 36.614 1.00 88.00 91 ILE A CA 1
ATOM 702 C C . ILE A 1 91 ? 20.072 28.958 37.781 1.00 88.00 91 ILE A C 1
ATOM 704 O O . ILE A 1 91 ? 20.084 29.407 38.927 1.00 88.00 91 ILE A O 1
ATOM 708 N N . ASN A 1 92 ? 20.524 27.735 37.504 1.00 86.06 92 ASN A N 1
ATOM 709 C CA . ASN A 1 92 ? 21.071 26.838 38.518 1.00 86.06 92 ASN A CA 1
ATOM 710 C C . ASN A 1 92 ? 22.583 27.057 38.667 1.00 86.06 92 ASN A C 1
ATOM 712 O O . ASN A 1 92 ? 23.384 26.506 37.907 1.00 86.06 92 ASN A O 1
ATOM 716 N N . THR A 1 93 ? 22.991 27.853 39.654 1.00 87.81 93 THR A N 1
ATOM 717 C CA . THR A 1 93 ? 24.413 28.148 39.907 1.00 87.81 93 THR A CA 1
ATOM 718 C C . THR A 1 93 ? 25.196 26.926 40.395 1.00 87.81 93 THR A C 1
ATOM 720 O O . THR A 1 93 ? 26.383 26.803 40.097 1.00 87.81 93 THR A O 1
ATOM 723 N N . TYR A 1 94 ? 24.547 25.975 41.074 1.00 85.56 94 TYR A N 1
ATOM 724 C CA . TYR A 1 94 ? 25.171 24.700 41.441 1.00 85.56 94 TYR A CA 1
ATOM 725 C C . TYR A 1 94 ? 25.349 23.793 40.219 1.00 85.56 94 TYR A C 1
ATOM 727 O O . TYR A 1 94 ? 26.415 23.212 40.024 1.00 85.56 94 TYR A O 1
ATOM 735 N N . GLY A 1 95 ? 24.340 23.722 39.346 1.00 87.06 95 GLY A N 1
ATOM 736 C CA . GLY A 1 95 ? 24.393 22.958 38.099 1.00 87.06 95 GLY A CA 1
ATOM 737 C C . GLY A 1 95 ? 25.496 23.420 37.146 1.00 87.06 95 GLY A C 1
ATOM 738 O O . GLY A 1 95 ? 26.107 22.589 36.474 1.00 87.06 95 GLY A O 1
ATOM 739 N N . GLN A 1 96 ? 25.864 24.706 37.174 1.00 89.31 96 GLN A N 1
ATOM 740 C CA . GLN A 1 96 ? 27.028 25.230 36.450 1.00 89.31 96 GLN A CA 1
ATOM 741 C C . GLN A 1 96 ? 28.323 24.465 36.775 1.00 89.31 96 GLN A C 1
ATOM 743 O O . GLN A 1 96 ? 29.132 24.231 35.878 1.00 89.31 96 GLN A O 1
ATOM 748 N N . GLN A 1 97 ? 28.511 24.019 38.021 1.00 85.62 97 GLN A N 1
ATOM 749 C CA . GLN A 1 97 ? 29.713 23.284 38.432 1.00 85.62 97 GLN A CA 1
ATOM 750 C C . GLN A 1 97 ? 29.790 21.875 37.824 1.00 85.62 97 GLN A C 1
ATOM 752 O O . GLN A 1 97 ? 30.884 21.341 37.659 1.00 85.62 97 GLN A O 1
ATOM 757 N N . PHE A 1 98 ? 28.647 21.269 37.485 1.00 85.75 98 PHE A N 1
ATOM 758 C CA . PHE A 1 98 ? 28.569 19.910 36.935 1.00 85.75 98 PHE A CA 1
ATOM 759 C C . PHE A 1 98 ? 28.380 19.888 35.414 1.00 85.75 98 PHE A C 1
ATOM 761 O O . PHE A 1 98 ? 28.897 18.998 34.744 1.00 85.75 98 PHE A O 1
ATOM 768 N N . TYR A 1 99 ? 27.639 20.854 34.868 1.00 91.38 99 TYR A N 1
ATOM 769 C CA . TYR A 1 99 ? 27.196 20.870 33.471 1.00 91.38 99 TYR A CA 1
ATOM 770 C C . TYR A 1 99 ? 27.715 22.072 32.674 1.00 91.38 99 TYR A C 1
ATOM 772 O O . TYR A 1 99 ? 27.612 22.086 31.447 1.00 91.38 99 TYR A O 1
ATOM 780 N N . GLY A 1 100 ? 28.274 23.090 33.336 1.00 86.62 100 GLY A N 1
ATOM 781 C CA . GLY A 1 100 ? 28.717 24.324 32.679 1.00 86.62 100 GLY A CA 1
ATOM 782 C C . GLY A 1 100 ? 29.825 24.096 31.650 1.00 86.62 100 GLY A C 1
ATOM 783 O O . GLY A 1 100 ? 29.877 24.794 30.640 1.00 86.62 100 GLY A O 1
ATOM 784 N N . THR A 1 101 ? 30.661 23.076 31.860 1.00 85.88 101 THR A N 1
ATOM 785 C CA . THR A 1 101 ? 31.774 22.711 30.971 1.00 85.88 101 THR A CA 1
ATOM 786 C C . THR A 1 101 ? 31.386 21.764 29.837 1.00 85.88 101 THR A C 1
ATOM 788 O O . THR A 1 101 ? 32.227 21.495 28.982 1.00 85.88 101 THR A O 1
ATOM 791 N N . LEU A 1 102 ? 30.139 21.268 29.796 1.00 89.25 102 LEU A N 1
ATOM 792 C CA . LEU A 1 102 ? 29.692 20.388 28.716 1.00 89.25 102 LEU A CA 1
ATOM 793 C C . LEU A 1 102 ? 29.798 21.098 27.373 1.00 89.25 102 LEU A C 1
ATOM 795 O O . LEU A 1 102 ? 29.246 22.185 27.171 1.00 89.25 102 LEU A O 1
ATOM 799 N N . THR A 1 103 ? 30.490 20.445 26.448 1.00 85.69 103 THR A N 1
ATOM 800 C CA . THR A 1 103 ? 30.618 20.927 25.080 1.00 85.69 103 THR A CA 1
ATOM 801 C C . THR A 1 103 ? 29.342 20.637 24.296 1.00 85.69 103 THR A C 1
ATOM 803 O O . THR A 1 103 ? 28.616 19.675 24.566 1.00 85.69 103 THR A O 1
ATOM 806 N N . GLN A 1 104 ? 29.084 21.440 23.266 1.00 78.25 104 GLN A N 1
ATOM 807 C CA . GLN A 1 104 ? 27.924 21.242 22.401 1.00 78.25 104 GLN A CA 1
ATOM 808 C C . GLN A 1 104 ? 27.856 19.819 21.795 1.00 78.25 104 GLN A C 1
ATOM 810 O O . GLN A 1 104 ? 26.796 19.200 21.883 1.00 78.25 104 GLN A O 1
ATOM 815 N N . PRO A 1 105 ? 28.952 19.214 21.280 1.00 75.44 105 PRO A N 1
ATOM 816 C CA . PRO A 1 105 ? 28.929 17.827 20.806 1.00 75.44 105 PRO A CA 1
ATOM 817 C C . PRO A 1 105 ? 28.537 16.797 21.874 1.00 75.44 105 PRO A C 1
ATOM 819 O O . PRO A 1 105 ? 27.887 15.800 21.561 1.00 75.44 105 PRO A O 1
ATOM 822 N N . GLU A 1 106 ? 28.944 16.997 23.129 1.00 83.94 106 GLU A N 1
ATOM 823 C CA . GLU A 1 106 ? 28.591 16.090 24.225 1.00 83.94 106 GLU A CA 1
ATOM 824 C C . GLU A 1 106 ? 27.103 16.170 24.554 1.00 83.94 106 GLU A C 1
ATOM 826 O O . GLU A 1 106 ? 26.477 15.132 24.778 1.00 83.94 106 GLU A O 1
ATOM 831 N N . ILE A 1 107 ? 26.530 17.375 24.514 1.00 85.94 107 ILE A N 1
ATOM 832 C CA . ILE A 1 107 ? 25.091 17.599 24.674 1.00 85.94 107 ILE A CA 1
ATOM 833 C C . ILE A 1 107 ? 24.335 16.925 23.522 1.00 85.94 107 ILE A C 1
ATOM 835 O O . ILE A 1 107 ? 23.455 16.106 23.773 1.00 85.94 107 ILE A O 1
ATOM 839 N N . LEU A 1 108 ? 24.728 17.164 22.267 1.00 78.00 108 LEU A N 1
ATOM 840 C CA . LEU A 1 108 ? 24.081 16.567 21.090 1.00 78.00 108 LEU A CA 1
ATOM 841 C C . LEU A 1 108 ? 24.102 15.032 21.115 1.00 78.00 108 LEU A C 1
ATOM 843 O O . LEU A 1 108 ? 23.072 14.403 20.889 1.00 78.00 108 LEU A O 1
ATOM 847 N N . ARG A 1 109 ? 25.239 14.412 21.462 1.00 82.56 109 ARG A N 1
ATOM 848 C CA . ARG A 1 109 ? 25.339 12.944 21.599 1.00 82.56 109 ARG A CA 1
ATOM 849 C C . ARG A 1 109 ? 24.424 12.394 22.688 1.00 82.56 109 ARG A C 1
ATOM 851 O O . ARG A 1 109 ? 23.919 11.280 22.566 1.00 82.56 109 ARG A O 1
ATOM 858 N N . GLN A 1 110 ? 24.251 13.129 23.784 1.00 90.75 110 GLN A N 1
ATOM 859 C CA . GLN A 1 110 ? 23.312 12.738 24.831 1.00 90.75 110 GLN A CA 1
ATOM 860 C C . GLN A 1 110 ? 21.854 12.897 24.363 1.00 90.75 110 GLN A C 1
ATOM 862 O O . GLN A 1 110 ? 21.034 12.034 24.674 1.00 90.75 110 GLN A O 1
ATOM 867 N N . ILE A 1 111 ? 21.545 13.923 23.560 1.00 85.62 111 ILE A N 1
ATOM 868 C CA . ILE A 1 111 ? 20.224 14.100 22.938 1.00 85.62 111 ILE A CA 1
ATOM 869 C C . ILE A 1 111 ? 19.897 12.958 21.979 1.00 85.62 111 ILE A C 1
ATOM 871 O O . ILE A 1 111 ? 18.822 12.377 22.101 1.00 85.62 111 ILE A O 1
ATOM 875 N N . GLU A 1 112 ? 20.814 12.584 21.083 1.00 81.6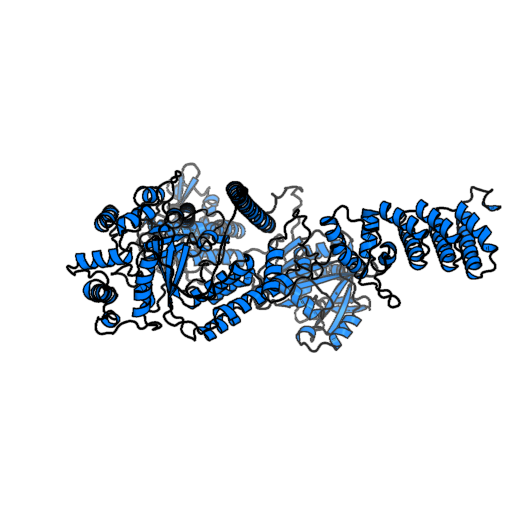9 112 GLU A N 1
ATOM 876 C CA . GLU A 1 112 ? 20.618 11.464 20.146 1.00 81.69 112 GLU A CA 1
ATOM 877 C C . GLU A 1 112 ? 20.229 10.182 20.881 1.00 81.69 112 GLU A C 1
ATOM 879 O O . GLU A 1 112 ? 19.262 9.511 20.518 1.00 81.69 112 GLU A O 1
ATOM 884 N N . LYS A 1 113 ? 20.950 9.876 21.966 1.00 89.56 113 LYS A N 1
ATOM 885 C CA . LYS A 1 113 ? 20.674 8.705 22.800 1.00 89.56 113 LYS A CA 1
ATOM 886 C C . LYS A 1 113 ? 19.294 8.768 23.443 1.00 89.56 113 LYS A C 1
ATOM 888 O O . LYS A 1 113 ? 18.608 7.754 23.467 1.00 89.56 113 LYS A O 1
ATOM 893 N N . LEU A 1 114 ? 18.890 9.923 23.973 1.00 89.56 114 LEU A N 1
ATOM 894 C CA . LEU A 1 114 ? 17.607 10.053 24.662 1.00 89.56 114 LEU A CA 1
ATOM 895 C C . LEU A 1 114 ? 16.420 10.065 23.688 1.00 89.56 114 LEU A C 1
ATOM 897 O O . LEU A 1 114 ? 15.417 9.404 23.941 1.00 89.56 114 LEU A O 1
ATOM 901 N N . VAL A 1 115 ? 16.533 10.768 22.559 1.00 86.75 115 VAL A N 1
ATOM 902 C CA . VAL A 1 115 ? 15.470 10.856 21.544 1.00 86.75 115 VAL A CA 1
ATOM 903 C C . VAL A 1 115 ? 15.214 9.501 20.884 1.00 86.75 115 VAL A C 1
ATOM 905 O O . VAL A 1 115 ? 14.058 9.166 20.633 1.00 86.75 115 VAL A O 1
ATOM 908 N N . ALA A 1 116 ? 16.251 8.681 20.673 1.00 83.94 116 ALA A N 1
ATOM 909 C CA . ALA A 1 116 ? 16.087 7.311 20.177 1.00 83.94 116 ALA A CA 1
ATOM 910 C C . ALA A 1 116 ? 15.269 6.416 21.129 1.00 83.94 116 ALA A C 1
ATOM 912 O O . ALA A 1 116 ? 14.726 5.398 20.707 1.00 83.94 116 ALA A O 1
ATOM 913 N N . LEU A 1 117 ? 15.140 6.806 22.402 1.00 91.19 117 LEU A N 1
ATOM 914 C CA . LEU A 1 117 ? 14.326 6.116 23.402 1.00 91.19 117 LEU A CA 1
ATOM 915 C C . LEU A 1 117 ? 12.898 6.667 23.500 1.00 91.19 117 LEU A C 1
ATOM 917 O O . LEU A 1 117 ? 12.182 6.269 24.415 1.00 91.19 117 LEU A O 1
ATOM 921 N N . LYS A 1 118 ? 12.454 7.548 22.588 1.00 89.88 118 LYS A N 1
ATOM 922 C CA . LYS A 1 118 ? 11.110 8.156 22.610 1.00 89.88 118 LYS A CA 1
ATOM 923 C C . LYS A 1 118 ? 10.009 7.133 22.881 1.00 89.88 118 LYS A C 1
ATOM 925 O O . LYS A 1 118 ? 9.259 7.294 23.840 1.00 89.88 118 LYS A O 1
ATOM 930 N N . ASP A 1 119 ? 9.947 6.068 22.090 1.00 88.06 119 ASP A N 1
ATOM 931 C CA . ASP A 1 119 ? 8.877 5.076 22.220 1.00 88.06 119 ASP A CA 1
ATOM 932 C C . ASP A 1 119 ? 8.979 4.304 23.539 1.00 88.06 119 ASP A C 1
ATOM 934 O O . ASP A 1 119 ? 7.965 3.988 24.152 1.00 88.06 119 ASP A O 1
ATOM 938 N N . VAL A 1 120 ? 10.200 4.052 24.026 1.00 94.69 120 VAL A N 1
ATOM 939 C CA . VAL A 1 120 ? 10.436 3.407 25.327 1.00 94.69 120 VAL A CA 1
ATOM 940 C C . VAL A 1 120 ? 9.968 4.307 26.471 1.00 94.69 120 VAL A C 1
ATOM 942 O O . VAL A 1 120 ? 9.331 3.826 27.404 1.00 94.69 120 VAL A O 1
ATOM 945 N N . ILE A 1 121 ? 10.247 5.610 26.401 1.00 91.88 121 ILE A N 1
ATOM 946 C CA . ILE A 1 121 ? 9.844 6.599 27.409 1.00 91.88 121 ILE A CA 1
ATOM 947 C C . ILE A 1 121 ? 8.319 6.716 27.466 1.00 91.88 121 ILE A C 1
ATOM 949 O O . ILE A 1 121 ? 7.754 6.667 28.557 1.00 91.88 121 ILE A O 1
ATOM 953 N N . LEU A 1 122 ? 7.656 6.834 26.310 1.00 92.38 122 LEU A N 1
ATOM 954 C CA . LEU A 1 122 ? 6.196 6.954 26.242 1.00 92.38 122 LEU A CA 1
ATOM 955 C C . LEU A 1 122 ? 5.517 5.679 26.752 1.00 92.38 122 LEU A C 1
ATOM 957 O O . LEU A 1 122 ? 4.734 5.761 27.693 1.00 92.38 122 LEU A O 1
ATOM 961 N N . LYS A 1 123 ? 5.956 4.502 26.286 1.00 93.06 123 LYS A N 1
ATOM 962 C CA . LYS A 1 123 ? 5.471 3.210 26.803 1.00 93.06 123 LYS A CA 1
ATOM 963 C C . LYS A 1 123 ? 5.711 3.041 28.302 1.00 93.06 123 LYS A C 1
ATOM 965 O O . LYS A 1 123 ? 4.900 2.445 29.003 1.00 93.06 123 LYS A O 1
ATOM 970 N N . THR A 1 124 ? 6.827 3.559 28.820 1.00 93.25 124 THR A N 1
ATOM 971 C CA . THR A 1 124 ? 7.108 3.535 30.263 1.00 93.25 124 THR A CA 1
ATOM 972 C C . THR A 1 124 ? 6.122 4.421 31.021 1.00 93.25 124 THR A C 1
ATOM 974 O O . THR A 1 124 ? 5.610 4.010 32.060 1.00 93.25 124 THR A O 1
ATOM 977 N N . ALA A 1 125 ? 5.811 5.611 30.504 1.00 89.25 125 ALA A N 1
ATOM 978 C CA . ALA A 1 125 ? 4.791 6.471 31.088 1.00 89.25 125 ALA A CA 1
ATOM 979 C C . ALA A 1 125 ? 3.402 5.810 31.050 1.00 89.25 125 ALA A C 1
ATOM 981 O O . ALA A 1 125 ? 2.680 5.907 32.041 1.00 89.25 125 ALA A O 1
ATOM 982 N N . ASP A 1 126 ? 3.036 5.139 29.949 1.00 91.44 126 ASP A N 1
ATOM 983 C CA . ASP A 1 126 ? 1.769 4.390 29.811 1.00 91.44 126 ASP A CA 1
ATOM 984 C C . ASP A 1 126 ? 1.681 3.300 30.877 1.00 91.44 126 ASP A C 1
ATOM 986 O O . ASP A 1 126 ? 0.731 3.256 31.663 1.00 91.44 126 ASP A O 1
ATOM 990 N N . LYS A 1 127 ? 2.748 2.503 30.997 1.00 93.62 127 LYS A N 1
ATOM 991 C CA . LYS A 1 127 ? 2.872 1.450 32.005 1.00 93.62 127 LYS A CA 1
ATOM 992 C C . LYS A 1 127 ? 2.692 1.979 33.430 1.00 93.62 127 LYS A C 1
ATOM 994 O O . LYS A 1 127 ? 1.977 1.375 34.225 1.00 93.62 127 LYS A O 1
ATOM 999 N N . TYR A 1 128 ? 3.329 3.096 33.788 1.00 87.25 128 TYR A N 1
ATOM 1000 C CA . TYR A 1 128 ? 3.195 3.653 35.141 1.00 87.25 128 TYR A CA 1
ATOM 1001 C C . TYR A 1 128 ? 1.834 4.307 35.391 1.00 87.25 128 TYR A C 1
ATOM 1003 O O . TYR A 1 128 ? 1.348 4.262 36.518 1.00 87.25 128 TYR A O 1
ATOM 1011 N N . ASN A 1 129 ? 1.192 4.876 34.371 1.00 91.56 129 ASN A N 1
ATOM 1012 C CA . ASN A 1 129 ? -0.172 5.383 34.499 1.00 91.56 129 ASN A CA 1
ATOM 1013 C C . ASN A 1 129 ? -1.179 4.267 34.793 1.00 91.56 129 ASN A C 1
ATOM 1015 O O . ASN A 1 129 ? -2.056 4.440 35.642 1.00 91.56 129 ASN A O 1
ATOM 1019 N N . GLN A 1 130 ? -1.006 3.119 34.133 1.00 88.38 130 GLN A N 1
ATOM 1020 C CA . GLN A 1 130 ? -1.774 1.905 34.400 1.00 88.38 130 GLN A CA 1
ATOM 1021 C C . GLN A 1 130 ? -1.498 1.381 35.818 1.00 88.38 130 GLN A C 1
ATOM 1023 O O . GLN A 1 130 ? -2.438 1.153 36.575 1.00 88.38 130 GLN A O 1
ATOM 1028 N N . LEU A 1 131 ? -0.221 1.277 36.213 1.00 88.88 131 LEU A N 1
ATOM 1029 C CA . LEU A 1 131 ? 0.184 0.769 37.532 1.00 88.88 131 LEU A CA 1
ATOM 1030 C C . LEU A 1 131 ? -0.358 1.617 38.695 1.00 88.88 131 LEU A C 1
ATOM 1032 O O . LEU A 1 131 ? -0.761 1.081 39.722 1.00 88.88 131 LEU A O 1
ATOM 1036 N N . LEU A 1 132 ? -0.330 2.943 38.555 1.00 82.44 132 LEU A N 1
ATOM 1037 C CA . LEU A 1 132 ? -0.688 3.876 39.627 1.00 82.44 132 LEU A CA 1
ATOM 1038 C C . LEU A 1 132 ? -2.185 4.219 39.663 1.00 82.44 132 LEU A C 1
ATOM 1040 O O . LEU A 1 132 ? -2.605 4.981 40.529 1.00 82.44 132 LEU A O 1
ATOM 1044 N N . GLY A 1 133 ? -2.992 3.661 38.753 1.00 67.56 133 GLY A N 1
ATOM 1045 C CA . GLY A 1 133 ? -4.447 3.808 38.785 1.00 67.56 133 GLY A CA 1
ATOM 1046 C C . GLY A 1 133 ? -4.931 5.226 38.473 1.00 67.56 133 GLY A C 1
ATOM 1047 O O . GLY A 1 133 ? -5.791 5.736 39.185 1.00 67.56 133 GLY A O 1
ATOM 1048 N N . SER A 1 134 ? -4.417 5.819 37.384 1.00 76.56 134 SER A N 1
ATOM 1049 C CA . SER A 1 134 ? -4.657 7.181 36.859 1.00 76.56 134 SER A CA 1
ATOM 1050 C C . SER A 1 134 ? -3.772 8.284 37.456 1.00 76.56 134 SER A C 1
ATOM 1052 O O . SER A 1 134 ? -4.098 8.966 38.427 1.00 76.56 134 SER A O 1
ATOM 1054 N N . ILE A 1 135 ? -2.632 8.522 36.800 1.00 82.62 135 ILE A N 1
ATOM 1055 C CA . ILE A 1 135 ? -1.833 9.726 37.026 1.00 82.62 135 ILE A CA 1
ATOM 1056 C C . ILE A 1 135 ? -2.706 10.938 36.689 1.00 82.62 135 ILE A C 1
ATOM 1058 O O . ILE A 1 135 ? -3.244 11.067 35.586 1.00 82.62 135 ILE A O 1
ATOM 1062 N N . LYS A 1 136 ? -2.836 11.860 37.644 1.00 80.06 136 LYS A N 1
ATOM 1063 C CA . LYS A 1 136 ? -3.589 13.098 37.443 1.00 80.06 136 LYS A CA 1
ATOM 1064 C C . LYS A 1 136 ? -3.019 13.876 36.251 1.00 80.06 136 LYS A C 1
ATOM 1066 O O . LYS A 1 136 ? -1.811 14.085 36.153 1.00 80.06 136 LYS A O 1
ATOM 1071 N N . ASP A 1 137 ? -3.903 14.305 35.352 1.00 82.19 137 ASP A N 1
ATOM 1072 C CA . ASP A 1 137 ? -3.569 15.021 34.115 1.00 82.19 137 ASP A CA 1
ATOM 1073 C C . ASP A 1 137 ? -2.627 14.245 33.170 1.00 82.19 137 ASP A C 1
ATOM 1075 O O . ASP A 1 137 ? -1.763 14.839 32.513 1.00 82.19 137 ASP A O 1
ATOM 1079 N N . TYR A 1 138 ? -2.792 12.921 33.083 1.00 87.69 138 TYR A N 1
ATOM 1080 C CA . TYR A 1 138 ? -1.953 12.050 32.259 1.00 87.69 138 TYR A CA 1
ATOM 1081 C C . TYR A 1 138 ? -1.837 12.457 30.773 1.00 87.69 138 TYR A C 1
ATOM 1083 O O . TYR A 1 138 ? -0.708 12.547 30.285 1.00 87.69 138 TYR A O 1
ATOM 1091 N N . PRO A 1 139 ? -2.918 12.829 30.050 1.00 86.19 139 PRO A N 1
ATOM 1092 C CA . PRO A 1 139 ? -2.791 13.301 28.666 1.00 86.19 139 PRO A CA 1
ATOM 1093 C C . PRO A 1 139 ? -1.886 14.531 28.543 1.00 86.19 139 PRO A C 1
ATOM 1095 O O . PRO A 1 139 ? -1.114 14.672 27.595 1.00 86.19 139 PRO A O 1
ATOM 1098 N N . LYS A 1 140 ? -1.928 15.418 29.545 1.00 85.00 140 LYS A N 1
ATOM 1099 C CA . LYS A 1 140 ? -1.062 16.595 29.594 1.00 85.00 140 LYS A CA 1
ATOM 1100 C C . LYS A 1 140 ? 0.376 16.216 29.953 1.00 85.00 140 LYS A C 1
ATOM 1102 O O . LYS A 1 140 ? 1.299 16.839 29.441 1.00 85.00 140 LYS A O 1
ATOM 1107 N N . LEU A 1 141 ? 0.590 15.188 30.776 1.00 86.31 141 LEU A N 1
ATOM 1108 C CA . LEU A 1 141 ? 1.923 14.631 31.005 1.00 86.31 141 LEU A CA 1
ATOM 1109 C C . LEU A 1 141 ? 2.530 14.060 29.714 1.00 86.31 141 LEU A C 1
ATOM 1111 O O . LEU A 1 141 ? 3.661 14.414 29.388 1.00 86.31 141 LEU A O 1
ATOM 1115 N N . ILE A 1 142 ? 1.780 13.248 28.962 1.00 90.50 142 ILE A N 1
ATOM 1116 C CA . ILE A 1 142 ? 2.212 12.711 27.661 1.00 90.50 142 ILE A CA 1
ATOM 1117 C C . ILE A 1 142 ? 2.503 13.836 26.673 1.00 90.50 142 ILE A C 1
ATOM 1119 O O . ILE A 1 142 ? 3.575 13.860 26.070 1.00 90.50 142 ILE A O 1
ATOM 1123 N N . SER A 1 143 ? 1.600 14.813 26.564 1.00 84.00 143 SER A N 1
ATOM 1124 C CA . SER A 1 143 ? 1.813 15.997 25.732 1.00 84.00 143 SER A CA 1
ATOM 1125 C C . SER A 1 143 ? 3.117 16.715 26.097 1.00 84.00 143 SER A C 1
ATOM 1127 O O . SER A 1 143 ? 3.912 17.015 25.212 1.00 84.00 143 SER A O 1
ATOM 1129 N N . ASN A 1 144 ? 3.397 16.917 27.387 1.00 85.06 144 ASN A N 1
ATOM 1130 C CA . ASN A 1 144 ? 4.633 17.557 27.836 1.00 85.06 144 ASN A CA 1
ATOM 1131 C C . ASN A 1 144 ? 5.879 16.710 27.516 1.00 85.06 144 ASN A C 1
ATOM 1133 O O . ASN A 1 144 ? 6.872 17.254 27.041 1.00 85.06 144 ASN A O 1
ATOM 1137 N N . LEU A 1 145 ? 5.834 15.387 27.716 1.00 89.62 145 LEU A N 1
ATOM 1138 C CA . LEU A 1 145 ? 6.936 14.479 27.365 1.00 89.62 145 LEU A CA 1
ATOM 1139 C C . LEU A 1 145 ? 7.240 14.521 25.861 1.00 89.62 145 LEU A C 1
ATOM 1141 O O . LEU A 1 145 ? 8.401 14.638 25.469 1.00 89.62 145 LEU A O 1
ATOM 1145 N N . VAL A 1 146 ? 6.203 14.487 25.018 1.00 84.44 146 VAL A N 1
ATOM 1146 C CA . VAL A 1 146 ? 6.337 14.591 23.558 1.00 84.44 146 VAL A CA 1
ATOM 1147 C C . VAL A 1 146 ? 6.891 15.954 23.154 1.00 84.44 146 VAL A C 1
ATOM 1149 O O . VAL A 1 146 ? 7.851 16.009 22.389 1.00 84.44 146 VAL A O 1
ATOM 1152 N N . THR A 1 147 ? 6.341 17.047 23.685 1.00 81.88 147 THR A N 1
ATOM 1153 C CA . THR A 1 147 ? 6.813 18.413 2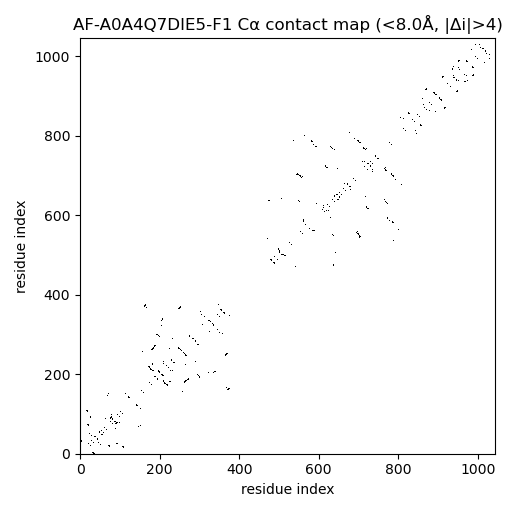3.411 1.00 81.88 147 THR A CA 1
ATOM 1154 C C . THR A 1 147 ? 8.283 18.575 23.775 1.00 81.88 147 THR A C 1
ATOM 1156 O O . THR A 1 147 ? 9.053 19.133 22.999 1.00 81.88 147 THR A O 1
ATOM 1159 N N . ARG A 1 148 ? 8.712 18.028 24.913 1.00 88.25 148 ARG A N 1
ATOM 1160 C CA . ARG A 1 148 ? 10.106 18.092 25.362 1.00 88.25 148 ARG A CA 1
ATOM 1161 C C . ARG A 1 148 ? 11.034 17.224 24.516 1.00 88.25 148 ARG A C 1
ATOM 1163 O O . ARG A 1 148 ? 12.099 17.696 24.139 1.00 88.25 148 ARG A O 1
ATOM 1170 N N . LEU A 1 149 ? 10.626 16.011 24.132 1.00 87.19 149 LEU A N 1
ATOM 1171 C CA . LEU A 1 149 ? 11.385 15.183 23.180 1.00 87.19 149 LEU A CA 1
ATOM 1172 C C . LEU A 1 149 ? 11.506 15.861 21.810 1.00 87.19 149 LEU A C 1
ATOM 1174 O O . LEU A 1 149 ? 12.574 15.835 21.203 1.00 87.19 149 LEU A O 1
ATOM 1178 N N . ASN A 1 150 ? 10.438 16.506 21.339 1.00 76.62 150 ASN A N 1
ATOM 1179 C CA . ASN A 1 150 ? 10.454 17.274 20.099 1.00 76.62 150 ASN A CA 1
ATOM 1180 C C . ASN A 1 150 ? 11.320 18.532 20.225 1.00 76.62 150 ASN A C 1
ATOM 1182 O O . ASN A 1 150 ? 12.014 18.870 19.277 1.00 76.62 150 ASN A O 1
ATOM 1186 N N . SER A 1 151 ? 11.338 19.192 21.384 1.00 77.25 151 SER A N 1
ATOM 1187 C CA . SER A 1 151 ? 12.213 20.336 21.657 1.00 77.25 151 SER A CA 1
ATOM 1188 C C . SER A 1 151 ? 13.684 19.924 21.728 1.00 77.25 151 SER A C 1
ATOM 1190 O O . SER A 1 151 ? 14.517 20.634 21.185 1.00 77.25 151 SER A O 1
ATOM 1192 N N . LEU A 1 152 ? 14.009 18.759 22.299 1.00 81.69 152 LEU A N 1
ATOM 1193 C CA . LEU A 1 152 ? 15.355 18.181 22.239 1.00 81.69 152 LEU A CA 1
ATOM 1194 C C . LEU A 1 152 ? 15.751 17.825 20.808 1.00 81.69 152 LEU A C 1
ATOM 1196 O O . LEU A 1 152 ? 16.862 18.122 20.391 1.00 81.69 152 LEU A O 1
ATOM 1200 N N . LYS A 1 153 ? 14.842 17.205 20.052 1.00 73.25 153 LYS A N 1
ATOM 1201 C CA . LYS A 1 153 ? 15.046 16.890 18.637 1.00 73.25 153 LYS A CA 1
ATOM 1202 C C . LYS A 1 153 ? 15.268 18.168 17.820 1.00 73.25 153 LYS A C 1
ATOM 1204 O O . LYS A 1 153 ? 16.200 18.207 17.032 1.00 73.25 153 LYS A O 1
ATOM 1209 N N . SER A 1 154 ? 14.477 19.210 18.069 1.00 61.72 154 SER A N 1
ATOM 1210 C CA . SER A 1 154 ? 14.639 20.530 17.447 1.00 61.72 154 SER A CA 1
ATOM 1211 C C . SER A 1 154 ? 15.980 21.129 17.843 1.00 61.72 154 SER A C 1
ATOM 1213 O O . SER A 1 154 ? 16.792 21.326 16.968 1.00 61.72 154 SER A O 1
ATOM 1215 N N . TYR A 1 155 ? 16.320 21.218 19.133 1.00 66.50 155 TYR A N 1
ATOM 1216 C CA . TYR A 1 155 ? 17.634 21.678 19.601 1.00 66.50 155 TYR A CA 1
ATOM 1217 C C . TYR A 1 155 ? 18.800 20.875 19.006 1.00 66.50 155 TYR A C 1
ATOM 1219 O O . TYR A 1 155 ? 19.845 21.436 18.702 1.00 66.50 155 TYR A O 1
ATOM 1227 N N . HIS A 1 156 ? 18.656 19.558 18.825 1.00 57.59 156 HIS A N 1
ATOM 1228 C CA . HIS A 1 156 ? 19.668 18.739 18.156 1.00 57.59 156 HIS A CA 1
ATOM 1229 C C . HIS A 1 156 ? 19.861 19.145 16.698 1.00 57.59 156 HIS A C 1
ATOM 1231 O O . HIS A 1 156 ? 21.002 19.169 16.250 1.00 57.59 156 HIS A O 1
ATOM 1237 N N . TYR A 1 157 ? 18.788 19.507 15.997 1.00 45.03 157 TYR A N 1
ATOM 1238 C CA . TYR A 1 157 ? 18.844 20.011 14.627 1.00 45.03 157 TYR A CA 1
ATOM 1239 C C . TYR A 1 157 ? 19.253 21.491 14.538 1.00 45.03 157 TYR A C 1
ATOM 1241 O O . TYR A 1 157 ? 20.072 21.821 13.690 1.00 45.03 157 TYR A O 1
ATOM 1249 N N . ASP A 1 158 ? 18.770 22.341 15.445 1.00 44.41 158 ASP A N 1
ATOM 1250 C CA . ASP A 1 158 ? 19.025 23.787 15.551 1.00 44.41 158 ASP A CA 1
ATOM 1251 C C . ASP A 1 158 ? 20.434 24.091 16.088 1.00 44.41 158 ASP A C 1
ATOM 1253 O O . ASP A 1 158 ? 20.937 25.204 15.985 1.00 44.41 158 ASP A O 1
ATOM 1257 N N . GLN A 1 159 ? 21.075 23.118 16.742 1.00 43.50 159 GLN A N 1
ATOM 1258 C CA . GLN A 1 159 ? 22.437 23.224 17.270 1.00 43.50 159 GLN A CA 1
ATOM 1259 C C . GLN A 1 159 ? 23.372 22.171 16.681 1.00 43.50 159 GLN A C 1
ATOM 1261 O O . GLN A 1 159 ? 24.492 22.003 17.179 1.00 43.50 159 GLN A O 1
ATOM 1266 N N . ALA A 1 160 ? 22.930 21.434 15.655 1.00 31.33 160 ALA A N 1
ATOM 1267 C CA . ALA A 1 160 ? 23.803 20.570 14.881 1.00 31.33 160 ALA A CA 1
ATOM 1268 C C . ALA A 1 160 ? 24.886 21.449 14.253 1.00 31.33 160 ALA A C 1
ATOM 1270 O O . ALA A 1 160 ? 24.680 22.093 13.230 1.00 31.33 160 ALA A O 1
ATOM 1271 N N . ILE A 1 161 ? 26.046 21.462 14.908 1.00 35.66 161 ILE A N 1
ATOM 1272 C CA . ILE A 1 161 ? 27.285 22.073 14.431 1.00 35.66 161 ILE A CA 1
ATOM 1273 C C . ILE A 1 161 ? 27.443 21.739 12.938 1.00 35.66 161 ILE A C 1
ATOM 1275 O O . ILE A 1 161 ? 27.229 20.569 12.585 1.00 35.66 161 ILE A O 1
ATOM 1279 N N . PRO A 1 162 ? 27.841 22.718 12.094 1.00 35.53 162 PRO A N 1
ATOM 1280 C CA . PRO A 1 162 ? 28.131 22.523 10.679 1.00 35.53 162 PRO A CA 1
ATOM 1281 C C . PRO A 1 162 ? 28.826 21.189 10.468 1.00 35.53 162 PRO A C 1
ATOM 1283 O O . PRO A 1 162 ? 29.802 20.865 11.153 1.00 35.53 162 PRO A O 1
ATOM 1286 N N . VAL A 1 163 ? 28.250 20.365 9.599 1.00 36.66 163 VAL A N 1
ATOM 1287 C CA . VAL A 1 163 ? 28.615 18.958 9.502 1.00 36.66 163 VAL A CA 1
ATOM 1288 C C . VAL A 1 163 ? 30.086 18.870 9.086 1.00 36.66 163 VAL A C 1
ATOM 1290 O O . VAL A 1 163 ? 30.421 19.043 7.921 1.00 36.66 163 VAL A O 1
ATOM 1293 N N . ASN A 1 164 ? 30.986 18.595 10.037 1.00 33.19 164 ASN A N 1
ATOM 1294 C CA . ASN A 1 164 ? 32.430 18.478 9.772 1.00 33.19 164 ASN A CA 1
ATOM 1295 C C . ASN A 1 164 ? 32.777 17.282 8.857 1.00 33.19 164 ASN A C 1
ATOM 1297 O O . ASN A 1 164 ? 33.945 17.070 8.530 1.00 33.19 164 ASN A O 1
ATOM 1301 N N . GLN A 1 165 ? 31.780 16.477 8.470 1.00 46.19 165 GLN A N 1
ATOM 1302 C CA . GLN A 1 165 ? 31.879 15.354 7.542 1.00 46.19 165 GLN A CA 1
ATOM 1303 C C . GLN A 1 165 ? 30.554 15.207 6.788 1.00 46.19 165 GLN A C 1
ATOM 1305 O O . GLN A 1 165 ? 29.498 15.155 7.415 1.00 46.19 165 GLN A O 1
ATOM 1310 N N . TYR A 1 166 ? 30.600 15.099 5.462 1.00 51.44 166 TYR A N 1
ATOM 1311 C CA . TYR A 1 166 ? 29.416 14.820 4.650 1.00 51.44 166 TYR A CA 1
ATOM 1312 C C . TYR A 1 166 ? 28.712 13.548 5.144 1.00 51.44 166 TYR A C 1
ATOM 1314 O O . TYR A 1 166 ? 29.316 12.474 5.183 1.00 51.44 166 TYR A O 1
ATOM 1322 N N . ARG A 1 167 ? 27.446 13.665 5.563 1.00 55.16 167 ARG A N 1
ATOM 1323 C CA . ARG A 1 167 ? 26.633 12.512 5.991 1.00 55.16 167 ARG A CA 1
ATOM 1324 C C . ARG A 1 167 ? 26.052 11.814 4.766 1.00 55.16 167 ARG A C 1
ATOM 1326 O O . ARG A 1 167 ? 25.891 12.441 3.723 1.00 55.16 167 ARG A O 1
ATOM 1333 N N . GLN A 1 168 ? 25.696 10.539 4.904 1.00 68.44 168 GLN A N 1
ATOM 1334 C CA . GLN A 1 168 ? 24.918 9.857 3.874 1.00 68.44 168 GLN A CA 1
ATOM 1335 C C . GLN A 1 168 ? 23.526 10.496 3.789 1.00 68.44 168 GLN A C 1
ATOM 1337 O O . GLN A 1 168 ? 22.874 10.710 4.815 1.00 68.44 168 GLN A O 1
ATOM 1342 N N . ALA A 1 169 ? 23.100 10.841 2.581 1.00 63.75 169 ALA A N 1
ATOM 1343 C CA . ALA A 1 169 ? 21.781 11.388 2.301 1.00 63.75 169 ALA A CA 1
ATOM 1344 C C . ALA A 1 169 ? 20.824 10.271 1.860 1.00 63.75 169 ALA A C 1
ATOM 1346 O O . ALA A 1 169 ? 21.237 9.319 1.197 1.00 63.75 169 ALA A O 1
ATOM 1347 N N . HIS A 1 170 ? 19.547 10.356 2.245 1.00 62.03 170 HIS A N 1
ATOM 1348 C CA . HIS A 1 170 ? 18.573 9.311 1.919 1.00 62.03 170 HIS A CA 1
ATOM 1349 C C . HIS A 1 170 ? 18.084 9.464 0.467 1.00 62.03 170 HIS A C 1
ATOM 1351 O O . HIS A 1 170 ? 17.611 10.549 0.118 1.00 62.03 170 HIS A O 1
ATOM 1357 N N . PRO A 1 171 ? 18.128 8.421 -0.384 1.00 60.22 171 PRO A N 1
ATOM 1358 C CA . PRO A 1 171 ? 17.739 8.528 -1.797 1.00 60.22 171 PRO A CA 1
ATOM 1359 C C . PRO A 1 171 ? 16.273 8.940 -1.990 1.00 60.22 171 PRO A C 1
ATOM 1361 O O . PRO A 1 171 ? 15.967 9.679 -2.915 1.00 60.22 171 PRO A O 1
ATOM 1364 N N . PHE A 1 172 ? 15.392 8.591 -1.050 1.00 54.94 172 PHE A N 1
ATOM 1365 C CA . PHE A 1 172 ? 13.961 8.928 -1.085 1.00 54.94 172 PHE A CA 1
ATOM 1366 C C . PHE A 1 172 ? 13.588 10.026 -0.080 1.00 54.94 172 PHE A C 1
ATOM 1368 O O . PHE A 1 172 ? 12.667 9.857 0.715 1.00 54.94 172 PHE A O 1
ATOM 1375 N N . ALA A 1 173 ? 14.371 11.103 -0.006 1.00 65.88 173 ALA A N 1
ATOM 1376 C CA . ALA A 1 173 ? 14.045 12.212 0.889 1.00 65.88 173 ALA A CA 1
ATOM 1377 C C . ALA A 1 173 ? 12.679 12.816 0.514 1.00 65.88 173 ALA A C 1
ATOM 1379 O O . ALA A 1 173 ? 12.426 13.133 -0.653 1.00 65.88 173 ALA A O 1
ATOM 1380 N N . VAL A 1 174 ? 11.805 12.933 1.518 1.00 57.75 174 VAL A N 1
ATOM 1381 C CA . VAL A 1 174 ? 10.445 13.466 1.372 1.00 57.75 174 VAL A CA 1
ATOM 1382 C C . VAL A 1 174 ? 10.512 14.974 1.170 1.00 57.75 174 VAL A C 1
ATOM 1384 O O . VAL A 1 174 ? 11.302 15.661 1.820 1.00 57.75 174 VAL A O 1
ATOM 1387 N N . VAL A 1 175 ? 9.672 15.474 0.271 1.00 68.81 175 VAL A N 1
ATOM 1388 C CA . VAL A 1 175 ? 9.511 16.905 0.021 1.00 68.81 175 VAL A CA 1
ATOM 1389 C C . VAL A 1 175 ? 8.803 17.557 1.201 1.00 68.81 175 VAL A C 1
ATOM 1391 O O . VAL A 1 175 ? 7.777 17.088 1.684 1.00 68.81 175 VAL A O 1
ATOM 1394 N N . ILE A 1 176 ? 9.356 18.677 1.649 1.00 68.88 176 ILE A N 1
ATOM 1395 C CA . ILE A 1 176 ? 8.632 19.670 2.437 1.00 68.88 176 ILE A CA 1
ATOM 1396 C C . ILE A 1 176 ? 8.218 20.762 1.449 1.00 68.88 176 ILE A C 1
ATOM 1398 O O . ILE A 1 176 ? 9.110 21.486 0.981 1.00 68.88 176 ILE A O 1
ATOM 1402 N N . PRO A 1 177 ? 6.923 20.882 1.106 1.00 59.72 177 PRO A N 1
ATOM 1403 C CA . PRO A 1 177 ? 6.473 21.851 0.117 1.00 59.72 177 PRO A CA 1
ATOM 1404 C C . PRO A 1 177 ? 6.914 23.271 0.467 1.00 59.72 177 PRO A C 1
ATOM 1406 O O . PRO A 1 177 ? 6.993 23.636 1.644 1.00 59.72 177 PRO A O 1
ATOM 1409 N N . ASN A 1 178 ? 7.266 24.059 -0.549 1.00 61.72 178 ASN A N 1
ATOM 1410 C CA . ASN A 1 178 ? 7.814 25.420 -0.427 1.00 61.72 178 ASN A CA 1
ATOM 1411 C C . ASN A 1 178 ? 9.169 25.558 0.301 1.00 61.72 178 ASN A C 1
ATOM 1413 O O . ASN A 1 178 ? 9.730 26.654 0.338 1.00 61.72 178 ASN A O 1
ATOM 1417 N N . LYS A 1 179 ? 9.724 24.467 0.843 1.00 75.06 179 LYS A N 1
ATOM 1418 C CA . LYS A 1 179 ? 11.036 24.419 1.514 1.00 75.06 179 LYS A CA 1
ATOM 1419 C C . LYS A 1 179 ? 12.012 23.452 0.846 1.00 75.06 179 LYS A C 1
ATOM 1421 O O . LYS A 1 179 ? 13.177 23.387 1.212 1.00 75.06 179 LYS A O 1
ATOM 1426 N N . SER A 1 180 ? 11.564 22.680 -0.132 1.00 84.56 180 SER A N 1
ATOM 1427 C CA . SER A 1 180 ? 12.382 21.686 -0.824 1.00 84.56 180 SER A CA 1
ATOM 1428 C C . SER A 1 180 ? 12.547 22.063 -2.287 1.00 84.56 180 SER A C 1
ATOM 1430 O O . SER A 1 180 ? 11.668 22.678 -2.882 1.00 84.56 180 SER A O 1
ATOM 1432 N N . SER A 1 181 ? 13.693 21.732 -2.864 1.00 90.56 181 SER A N 1
ATOM 1433 C CA . SER A 1 181 ? 13.989 21.967 -4.279 1.00 90.56 181 SER A CA 1
ATOM 1434 C C . SER A 1 181 ? 14.933 20.889 -4.789 1.00 90.56 181 SER A C 1
ATOM 1436 O O . SER A 1 181 ? 15.737 20.356 -4.020 1.00 90.56 181 SER A O 1
ATOM 1438 N N . ALA A 1 182 ? 14.859 20.570 -6.073 1.00 94.56 182 ALA A N 1
ATOM 1439 C CA . ALA A 1 182 ? 15.705 19.552 -6.672 1.00 94.56 182 ALA A CA 1
ATOM 1440 C C . ALA A 1 182 ? 16.197 19.997 -8.047 1.00 94.56 182 ALA A C 1
ATOM 1442 O O . ALA A 1 182 ? 15.527 20.760 -8.730 1.00 94.56 182 ALA A O 1
ATOM 1443 N N . SER A 1 183 ? 17.388 19.551 -8.429 1.00 95.31 183 SER A N 1
ATOM 1444 C CA . SER A 1 183 ? 18.001 19.887 -9.708 1.00 95.31 183 SER A CA 1
ATOM 1445 C C . SER A 1 183 ? 18.845 18.738 -10.253 1.00 95.31 183 SER A C 1
ATOM 1447 O O . SER A 1 183 ? 19.215 17.815 -9.521 1.00 95.31 183 SER A O 1
ATOM 1449 N N . ILE A 1 184 ? 19.157 18.780 -11.545 1.00 96.75 184 ILE A N 1
ATOM 1450 C CA . ILE A 1 184 ? 20.008 17.810 -12.233 1.00 96.75 184 ILE A CA 1
ATOM 1451 C C . ILE A 1 184 ? 21.149 18.556 -12.918 1.00 96.75 184 ILE A C 1
ATOM 1453 O O . ILE A 1 184 ? 20.933 19.500 -13.674 1.00 96.75 184 ILE A O 1
ATOM 1457 N N . LEU A 1 185 ? 22.382 18.129 -12.660 1.00 96.62 185 LEU A N 1
ATOM 1458 C CA . LEU A 1 185 ? 23.569 18.560 -13.387 1.00 96.62 185 LEU A CA 1
ATOM 1459 C C . LEU A 1 185 ? 23.889 17.512 -14.459 1.00 96.62 185 LEU A C 1
ATOM 1461 O O . LEU A 1 185 ? 24.408 16.437 -14.149 1.00 96.62 185 LEU A O 1
ATOM 1465 N N . ILE A 1 186 ? 23.540 17.814 -15.711 1.00 95.94 186 ILE A N 1
ATOM 1466 C CA . ILE A 1 186 ? 23.718 16.901 -16.847 1.00 95.94 186 ILE A CA 1
ATOM 1467 C C . ILE A 1 186 ? 25.135 17.036 -17.407 1.00 95.94 186 ILE A C 1
ATOM 1469 O O . ILE A 1 186 ? 25.559 18.133 -17.777 1.00 95.94 186 ILE A O 1
ATOM 1473 N N . VAL A 1 187 ? 25.836 15.906 -17.514 1.00 94.44 187 VAL A N 1
ATOM 1474 C CA . VAL A 1 187 ? 27.170 15.796 -18.108 1.00 94.44 187 VAL A CA 1
ATOM 1475 C C . VAL A 1 187 ? 27.153 14.876 -19.322 1.00 94.44 187 VAL A C 1
ATOM 1477 O O . VAL A 1 187 ? 26.705 13.729 -19.260 1.00 94.44 187 VAL A O 1
ATOM 1480 N N . THR A 1 188 ? 27.725 15.366 -20.419 1.00 94.31 188 THR A N 1
ATOM 1481 C CA . THR A 1 188 ? 27.950 14.600 -21.650 1.00 94.31 188 THR A CA 1
ATOM 1482 C C . THR A 1 188 ? 29.428 14.601 -22.033 1.00 94.31 188 THR A C 1
ATOM 1484 O O . THR A 1 188 ? 30.226 15.381 -21.507 1.00 94.31 188 THR A O 1
ATOM 1487 N N . GLU A 1 189 ? 29.806 13.720 -22.952 1.00 92.12 189 GLU A N 1
ATOM 1488 C CA . GLU A 1 189 ? 31.113 13.737 -23.599 1.00 92.12 189 GLU A CA 1
ATOM 1489 C C . GLU A 1 189 ? 30.969 14.244 -25.030 1.00 92.12 189 GLU A C 1
ATOM 1491 O O . GLU A 1 189 ? 30.231 13.680 -25.832 1.00 92.12 189 GLU A O 1
ATOM 1496 N N . HIS A 1 190 ? 31.692 15.311 -25.359 1.00 92.88 190 HIS A N 1
ATOM 1497 C CA . HIS A 1 190 ? 31.674 15.898 -26.689 1.00 92.88 190 HIS A CA 1
ATOM 1498 C C . HIS A 1 190 ? 33.076 16.370 -27.073 1.00 92.88 190 HIS A C 1
ATOM 1500 O O . HIS A 1 190 ? 33.733 17.084 -26.315 1.00 92.88 190 HIS A O 1
ATOM 1506 N N . ASN A 1 191 ? 33.549 15.957 -28.252 1.00 89.25 191 ASN A N 1
ATOM 1507 C CA . ASN A 1 191 ? 34.906 16.226 -28.751 1.00 89.25 191 ASN A CA 1
ATOM 1508 C C . ASN A 1 191 ? 36.021 15.825 -27.762 1.00 89.25 191 ASN A C 1
ATOM 1510 O O . ASN A 1 191 ? 36.998 16.550 -27.579 1.00 89.25 191 ASN A O 1
ATOM 1514 N N . GLY A 1 192 ? 35.856 14.673 -27.098 1.00 87.44 192 GLY A N 1
ATOM 1515 C CA . GLY A 1 192 ? 36.821 14.137 -26.129 1.00 87.44 192 GLY A CA 1
ATOM 1516 C C . GLY A 1 192 ? 36.913 14.928 -24.821 1.00 87.44 192 GLY A C 1
ATOM 1517 O O . GLY A 1 192 ? 37.864 14.747 -24.061 1.00 87.44 192 GLY A O 1
ATOM 1518 N N . ARG A 1 193 ? 35.952 15.822 -24.555 1.00 90.00 193 ARG A N 1
ATOM 1519 C CA . ARG A 1 193 ? 35.859 16.599 -23.316 1.00 90.00 193 ARG A CA 1
ATOM 1520 C C . ARG A 1 193 ? 34.512 16.372 -22.647 1.00 90.00 193 ARG A C 1
ATOM 1522 O O . ARG A 1 193 ? 33.482 16.300 -23.316 1.00 90.00 193 ARG A O 1
ATOM 1529 N N . LYS A 1 194 ? 34.516 16.282 -21.316 1.00 94.06 194 LYS A N 1
ATOM 1530 C CA . LYS A 1 194 ? 33.286 16.274 -20.520 1.00 94.06 194 LYS A CA 1
ATOM 1531 C C . LYS A 1 194 ? 32.741 17.696 -20.417 1.00 94.06 194 LYS A C 1
ATOM 1533 O O . LYS A 1 194 ? 33.487 18.613 -20.064 1.00 94.06 194 LYS A O 1
ATOM 1538 N N . LYS A 1 195 ? 31.452 17.864 -20.704 1.00 95.06 195 LYS A N 1
ATOM 1539 C CA . LYS A 1 195 ? 30.767 19.161 -20.697 1.00 95.06 195 LYS A CA 1
ATOM 1540 C C . LYS A 1 195 ? 29.512 19.115 -19.836 1.00 95.06 195 LYS A C 1
ATOM 1542 O O . LYS A 1 195 ? 28.839 18.088 -19.801 1.00 95.06 195 LYS A O 1
ATOM 1547 N N . VAL A 1 196 ? 29.202 20.231 -19.180 1.00 96.12 196 VAL A N 1
ATOM 1548 C CA . VAL A 1 196 ? 27.980 20.448 -18.386 1.00 96.12 196 VAL A CA 1
ATOM 1549 C C . VAL A 1 196 ? 27.017 21.330 -19.168 1.00 96.12 196 VAL A C 1
ATOM 1551 O O . VAL A 1 196 ? 27.445 22.327 -19.751 1.00 96.12 196 VAL A O 1
ATOM 1554 N N . LEU A 1 197 ? 25.732 20.978 -19.169 1.00 96.12 197 LEU A N 1
ATOM 1555 C CA . LEU A 1 197 ? 24.682 21.808 -19.757 1.00 96.12 197 LEU A CA 1
ATOM 1556 C C . LEU A 1 197 ? 24.197 22.855 -18.754 1.00 96.12 197 LEU A C 1
ATOM 1558 O O . LEU A 1 197 ? 23.857 22.514 -17.621 1.00 96.12 197 LEU A O 1
ATOM 1562 N N . LEU A 1 198 ? 24.118 24.108 -19.197 1.00 96.25 198 LEU A N 1
ATOM 1563 C CA . LEU A 1 198 ? 23.549 25.221 -18.443 1.00 96.25 198 LEU A CA 1
ATOM 1564 C C . LEU A 1 198 ? 22.542 25.995 -19.302 1.00 96.25 198 LEU A C 1
ATOM 1566 O O . LEU A 1 198 ? 22.751 26.171 -20.506 1.00 96.25 198 LEU A O 1
ATOM 1570 N N . GLY A 1 199 ? 21.485 26.502 -18.670 1.00 94.06 199 GLY A N 1
ATOM 1571 C CA . GLY A 1 199 ? 20.499 27.403 -19.266 1.00 94.06 199 GLY A CA 1
ATOM 1572 C C . GLY A 1 199 ? 20.594 28.817 -18.684 1.00 94.06 199 GLY A C 1
ATOM 1573 O O . GLY A 1 199 ? 20.807 28.979 -17.482 1.00 94.06 199 GLY A O 1
ATOM 1574 N N . LYS A 1 200 ? 20.418 29.846 -19.521 1.00 92.81 200 LYS A N 1
ATOM 1575 C CA . LYS A 1 200 ? 20.353 31.264 -19.126 1.00 92.81 200 LYS A CA 1
ATOM 1576 C C . LYS A 1 200 ? 18.941 31.638 -18.690 1.00 92.81 200 LYS A C 1
ATOM 1578 O O . LYS A 1 200 ? 18.046 31.604 -19.534 1.00 92.81 200 LYS A O 1
ATOM 1583 N N . ARG A 1 201 ? 18.731 32.010 -17.426 1.00 87.94 201 ARG A N 1
ATOM 1584 C CA . ARG A 1 201 ? 17.381 32.295 -16.901 1.00 87.94 201 ARG A CA 1
ATOM 1585 C C . ARG A 1 201 ? 16.773 33.561 -17.512 1.00 87.94 201 ARG A C 1
ATOM 1587 O O . ARG A 1 201 ? 17.478 34.492 -17.891 1.00 87.94 201 ARG A O 1
ATOM 1594 N N . VAL A 1 202 ? 15.448 33.615 -17.597 1.00 82.88 202 VAL A N 1
ATOM 1595 C CA . VAL A 1 202 ? 14.711 34.827 -17.976 1.00 82.88 202 VAL A CA 1
ATOM 1596 C C . VAL A 1 202 ? 14.936 35.934 -16.940 1.00 82.88 202 VAL A C 1
ATOM 1598 O O . VAL A 1 202 ? 14.943 35.677 -15.741 1.00 82.88 202 VAL A O 1
ATOM 1601 N N . ARG A 1 203 ? 15.097 37.180 -17.417 1.00 81.00 203 ARG A N 1
ATOM 1602 C CA . ARG A 1 203 ? 15.284 38.417 -16.618 1.00 81.00 203 ARG A CA 1
ATOM 1603 C C . ARG A 1 203 ? 16.586 38.519 -15.808 1.00 81.00 203 ARG A C 1
ATOM 1605 O O . ARG A 1 203 ? 16.767 39.537 -15.152 1.00 81.00 203 ARG A O 1
ATOM 1612 N N . HIS A 1 204 ? 17.487 37.543 -15.910 1.00 82.44 204 HIS A N 1
ATOM 1613 C CA . HIS A 1 204 ? 18.795 37.554 -15.251 1.00 82.44 204 HIS A CA 1
ATOM 1614 C C . HIS A 1 204 ? 19.908 37.216 -16.246 1.00 82.44 204 HIS A C 1
ATOM 1616 O O . HIS A 1 204 ? 19.687 36.504 -17.229 1.00 82.44 204 HIS A O 1
ATOM 1622 N N . ASP A 1 205 ? 21.129 37.672 -15.977 1.00 84.44 205 ASP A N 1
ATOM 1623 C CA . ASP A 1 205 ? 22.309 37.257 -16.742 1.00 84.44 205 ASP A CA 1
ATOM 1624 C C . ASP A 1 205 ? 22.905 35.919 -16.264 1.00 84.44 205 ASP A C 1
ATOM 1626 O O . ASP A 1 205 ? 23.874 35.418 -16.840 1.00 84.44 205 ASP A O 1
ATOM 1630 N N . TRP A 1 206 ? 22.278 35.291 -15.264 1.00 88.06 206 TRP A N 1
ATOM 1631 C CA . TRP A 1 206 ? 22.702 34.026 -14.674 1.00 88.06 206 TRP A CA 1
ATOM 1632 C C . TRP A 1 206 ? 22.383 32.780 -15.497 1.00 88.06 206 TRP A C 1
ATOM 1634 O O . TRP A 1 206 ? 21.320 32.632 -16.104 1.00 88.06 206 TRP A O 1
ATOM 1644 N N . TRP A 1 207 ? 23.296 31.821 -15.381 1.00 94.06 207 TRP A N 1
ATOM 1645 C CA . TRP A 1 207 ? 23.229 30.491 -15.955 1.00 94.06 207 TRP A CA 1
ATOM 1646 C C . TRP A 1 207 ? 23.156 29.435 -14.852 1.00 94.06 207 TRP A C 1
ATOM 1648 O O . TRP A 1 207 ? 23.960 29.442 -13.915 1.00 94.06 207 TRP A O 1
ATOM 1658 N N . GLY A 1 208 ? 22.189 28.527 -14.958 1.00 94.19 208 GLY A N 1
ATOM 1659 C CA . GLY A 1 208 ? 21.932 27.465 -13.985 1.00 94.19 208 GLY A CA 1
ATOM 1660 C C . GLY A 1 208 ? 21.757 26.103 -14.645 1.00 94.19 208 GLY A C 1
ATOM 1661 O O . GLY A 1 208 ? 21.570 26.005 -15.856 1.00 94.19 208 GLY A O 1
ATOM 1662 N N . ASN A 1 209 ? 21.835 25.051 -13.839 1.00 95.56 209 ASN A N 1
ATOM 1663 C CA . ASN A 1 209 ? 21.413 23.712 -14.226 1.00 95.56 209 ASN A CA 1
ATOM 1664 C C . ASN A 1 209 ? 19.890 23.580 -14.075 1.00 95.56 209 ASN A C 1
ATOM 1666 O O . ASN A 1 209 ? 19.274 24.447 -13.454 1.00 95.56 209 ASN A O 1
ATOM 1670 N N . PHE A 1 210 ? 19.313 22.508 -14.621 1.00 94.69 210 PHE A N 1
ATOM 1671 C CA . PHE A 1 210 ? 17.865 22.322 -14.585 1.00 94.69 210 PHE A CA 1
ATOM 1672 C C . PHE A 1 210 ? 17.377 21.974 -13.186 1.00 94.69 210 PHE A C 1
ATOM 1674 O O . PHE A 1 210 ? 17.912 21.041 -12.580 1.00 94.69 210 PHE A O 1
ATOM 1681 N N . GLY A 1 211 ? 16.401 22.706 -12.662 1.00 92.94 211 GLY A N 1
ATOM 1682 C CA . GLY A 1 211 ? 15.818 22.452 -11.359 1.00 92.94 211 GLY A CA 1
ATOM 1683 C C . GLY A 1 211 ? 15.099 23.634 -10.725 1.00 92.94 211 GLY A C 1
ATOM 1684 O O . GLY A 1 211 ? 15.538 24.785 -10.783 1.00 92.94 211 GLY A O 1
ATOM 1685 N N . GLY A 1 212 ? 14.095 23.288 -9.929 1.00 89.50 212 GLY A N 1
ATOM 1686 C CA . GLY A 1 212 ? 13.204 24.236 -9.287 1.00 89.50 212 GLY A CA 1
ATOM 1687 C C . GLY A 1 212 ? 12.730 23.776 -7.915 1.00 89.50 212 GLY A C 1
ATOM 1688 O O . GLY A 1 212 ? 13.342 22.933 -7.239 1.00 89.50 212 GLY A O 1
ATOM 1689 N N . LYS A 1 213 ? 11.678 24.439 -7.436 1.00 90.19 213 LYS A N 1
ATOM 1690 C CA . LYS A 1 213 ? 11.051 24.118 -6.152 1.00 90.19 213 LYS A CA 1
ATOM 1691 C C . LYS A 1 213 ? 10.231 22.846 -6.315 1.00 90.19 213 LYS A C 1
ATOM 1693 O O . LYS A 1 213 ? 9.657 22.602 -7.360 1.00 90.19 213 LYS A O 1
ATOM 1698 N N . ALA A 1 214 ? 10.189 22.042 -5.263 1.00 86.00 214 ALA A N 1
ATOM 1699 C CA . ALA A 1 214 ? 9.271 20.920 -5.233 1.00 86.00 214 ALA A CA 1
ATOM 1700 C C . ALA A 1 214 ? 7.845 21.435 -4.985 1.00 86.00 214 ALA A C 1
ATOM 1702 O O . ALA A 1 214 ? 7.638 22.249 -4.074 1.00 86.00 214 ALA A O 1
ATOM 1703 N N . ASP A 1 215 ? 6.905 20.928 -5.772 1.00 81.94 215 ASP A N 1
ATOM 1704 C CA . ASP A 1 215 ? 5.486 21.265 -5.711 1.00 81.94 215 ASP A CA 1
ATOM 1705 C C . ASP A 1 215 ? 4.738 20.364 -4.720 1.00 81.94 215 ASP A C 1
ATOM 1707 O O . ASP A 1 215 ? 5.265 19.360 -4.236 1.00 81.94 215 ASP A O 1
ATOM 1711 N N . ASP A 1 216 ? 3.484 20.707 -4.412 1.00 74.56 216 ASP A N 1
ATOM 1712 C CA . ASP A 1 216 ? 2.636 19.930 -3.493 1.00 74.56 216 ASP A CA 1
ATOM 1713 C C . ASP A 1 216 ? 2.373 18.493 -3.997 1.00 74.56 216 ASP A C 1
ATOM 1715 O O . ASP A 1 216 ? 2.094 17.588 -3.205 1.00 74.56 216 ASP A O 1
ATOM 1719 N N . GLU A 1 217 ? 2.491 18.266 -5.309 1.00 76.50 217 GLU A N 1
ATOM 1720 C CA . GLU A 1 217 ? 2.328 16.957 -5.951 1.00 76.50 217 GLU A CA 1
ATOM 1721 C C . GLU A 1 217 ? 3.615 16.106 -5.920 1.00 76.50 217 GLU A C 1
ATOM 1723 O O . GLU A 1 217 ? 3.565 14.876 -6.066 1.00 76.50 217 GLU A O 1
ATOM 1728 N N . ASP A 1 218 ? 4.771 16.727 -5.656 1.00 76.81 218 ASP A N 1
ATOM 1729 C CA . ASP A 1 218 ? 6.062 16.049 -5.592 1.00 76.81 218 ASP A CA 1
ATOM 1730 C C . ASP A 1 218 ? 6.211 15.295 -4.267 1.00 76.81 218 ASP A C 1
ATOM 1732 O O . ASP A 1 218 ? 6.508 15.852 -3.213 1.00 76.81 218 ASP A O 1
ATOM 1736 N N . LYS A 1 219 ? 6.071 13.967 -4.306 1.00 67.44 219 LYS A N 1
ATOM 1737 C CA . LYS A 1 219 ? 6.214 13.123 -3.102 1.00 67.44 219 LYS A CA 1
ATOM 1738 C C . LYS A 1 219 ? 7.661 13.026 -2.598 1.00 67.44 219 LYS A C 1
ATOM 1740 O O . LYS A 1 219 ? 7.889 12.798 -1.407 1.00 67.44 219 LYS A O 1
ATOM 1745 N N . THR A 1 220 ? 8.647 13.162 -3.489 1.00 82.44 220 THR A N 1
ATOM 1746 C CA . THR A 1 220 ? 10.084 13.069 -3.173 1.00 82.44 220 THR A CA 1
ATOM 1747 C C . THR A 1 220 ? 10.910 14.055 -4.001 1.00 82.44 220 THR A C 1
ATOM 1749 O O . THR A 1 220 ? 10.492 14.472 -5.079 1.00 82.44 220 THR A O 1
ATOM 1752 N N . LEU A 1 221 ? 12.123 14.385 -3.540 1.00 82.25 221 LEU A N 1
ATOM 1753 C CA . LEU A 1 221 ? 13.062 15.236 -4.295 1.00 82.25 221 LEU A CA 1
ATOM 1754 C C . LEU A 1 221 ? 13.474 14.632 -5.646 1.00 82.25 221 LEU A C 1
ATOM 1756 O O . LEU A 1 221 ? 13.988 15.326 -6.514 1.00 82.25 221 LEU A O 1
ATOM 1760 N N . LEU A 1 222 ? 13.296 13.325 -5.816 1.00 86.31 222 LEU A N 1
ATOM 1761 C CA . LEU A 1 222 ? 13.549 12.629 -7.068 1.00 86.31 222 LEU A CA 1
ATOM 1762 C C . LEU A 1 222 ? 12.432 12.902 -8.087 1.00 86.31 222 LEU A C 1
ATOM 1764 O O . LEU A 1 222 ? 12.731 13.167 -9.247 1.00 86.31 222 LEU A O 1
ATOM 1768 N N . ASN A 1 223 ? 11.171 12.916 -7.638 1.00 88.06 223 ASN A N 1
ATOM 1769 C CA . ASN A 1 223 ? 10.028 13.310 -8.468 1.00 88.06 223 ASN A CA 1
ATOM 1770 C C . ASN A 1 223 ? 10.162 14.761 -8.937 1.00 88.06 223 ASN A C 1
ATOM 1772 O O . ASN A 1 223 ? 10.064 15.003 -10.136 1.00 88.06 223 ASN A O 1
ATOM 1776 N N . ALA A 1 224 ? 10.516 15.666 -8.018 1.00 91.62 224 ALA A N 1
ATOM 1777 C CA . ALA A 1 224 ? 10.753 17.067 -8.351 1.00 91.62 224 ALA A CA 1
ATOM 1778 C C . ALA A 1 224 ? 11.836 17.214 -9.436 1.00 91.62 224 ALA A C 1
ATOM 1780 O O . ALA A 1 224 ? 11.612 17.863 -10.445 1.00 91.62 224 ALA A O 1
ATOM 1781 N N . ALA A 1 225 ? 12.987 16.541 -9.304 1.00 94.62 225 ALA A N 1
ATOM 1782 C CA . ALA A 1 225 ? 14.056 16.628 -10.307 1.00 94.62 225 ALA A CA 1
ATOM 1783 C C . ALA A 1 225 ? 13.648 16.108 -11.701 1.00 94.62 225 ALA A C 1
ATOM 1785 O O . ALA A 1 225 ? 14.071 16.674 -12.708 1.00 94.62 225 ALA A O 1
ATOM 1786 N N . VAL A 1 226 ? 12.849 15.035 -11.765 1.00 93.75 226 VAL A N 1
ATOM 1787 C CA . VAL A 1 226 ? 12.338 14.471 -13.030 1.00 93.75 226 VAL A CA 1
ATOM 1788 C C . VAL A 1 226 ? 11.334 15.409 -13.699 1.00 93.75 226 VAL A C 1
ATOM 1790 O O . VAL A 1 226 ? 11.385 15.586 -14.915 1.00 93.75 226 VAL A O 1
ATOM 1793 N N . ARG A 1 227 ? 10.434 16.016 -12.920 1.00 93.88 227 ARG A N 1
ATOM 1794 C CA . ARG A 1 227 ? 9.475 16.996 -13.434 1.00 93.88 227 ARG A CA 1
ATOM 1795 C C . ARG A 1 227 ? 10.206 18.212 -14.004 1.00 93.88 227 ARG A C 1
ATOM 1797 O O . ARG A 1 227 ? 10.072 18.493 -15.191 1.00 93.88 227 ARG A O 1
ATOM 1804 N N . GLU A 1 228 ? 11.061 18.831 -13.193 1.00 94.06 228 GLU A N 1
ATOM 1805 C CA . GLU A 1 228 ? 11.802 20.045 -13.554 1.00 94.06 228 GLU A CA 1
ATOM 1806 C C . GLU A 1 228 ? 12.645 19.846 -14.819 1.00 94.06 228 GLU A C 1
ATOM 1808 O O . GLU A 1 228 ? 12.578 20.640 -15.750 1.00 94.06 228 GLU A O 1
ATOM 1813 N N . VAL A 1 229 ? 13.388 18.736 -14.929 1.00 93.62 229 VAL A N 1
ATOM 1814 C CA . VAL A 1 229 ? 14.192 18.488 -16.136 1.00 93.62 229 VAL A CA 1
ATOM 1815 C C . VAL A 1 229 ? 13.326 18.271 -17.377 1.00 93.62 229 VAL A C 1
ATOM 1817 O O . VAL A 1 229 ? 13.730 18.660 -18.470 1.00 93.62 229 VAL A O 1
ATOM 1820 N N . SER A 1 230 ? 12.148 17.660 -17.237 1.00 91.50 230 SER A N 1
ATOM 1821 C CA . SER A 1 230 ? 11.219 17.474 -18.352 1.00 91.50 230 SER A CA 1
ATOM 1822 C C . SER A 1 230 ? 10.657 18.818 -18.823 1.00 91.50 230 SER A C 1
ATOM 1824 O O . SER A 1 230 ? 10.620 19.073 -20.026 1.00 91.50 230 SER A O 1
ATOM 1826 N N . GLU A 1 231 ? 10.262 19.681 -17.889 1.00 89.62 231 GLU A N 1
ATOM 1827 C CA . GLU A 1 231 ? 9.692 21.008 -18.158 1.00 89.62 231 GLU A CA 1
ATOM 1828 C C . GLU A 1 231 ? 10.730 21.954 -18.776 1.00 89.62 231 GLU A C 1
ATOM 1830 O O . GLU A 1 231 ? 10.508 22.527 -19.848 1.00 89.62 231 GLU A O 1
ATOM 1835 N N . GLU A 1 232 ? 11.901 22.054 -18.149 1.00 91.25 232 GLU A N 1
ATOM 1836 C CA . GLU A 1 232 ? 12.954 23.012 -18.493 1.00 91.25 232 GLU A CA 1
ATOM 1837 C C . GLU A 1 232 ? 13.824 22.586 -19.685 1.00 91.25 232 GLU A C 1
ATOM 1839 O O . GLU A 1 232 ? 14.467 23.423 -20.324 1.00 91.25 232 GLU A O 1
ATOM 1844 N N . SER A 1 233 ? 13.845 21.289 -20.020 1.00 91.75 233 SER A N 1
ATOM 1845 C CA . SER A 1 233 ? 14.446 20.797 -21.269 1.00 91.75 233 SER A CA 1
ATOM 1846 C C . SER A 1 233 ? 13.449 20.717 -22.424 1.00 91.75 233 SER A C 1
ATOM 1848 O O . SER A 1 233 ? 13.824 20.277 -23.514 1.00 91.75 233 SER A O 1
ATOM 1850 N N . MET A 1 234 ? 12.192 21.123 -22.210 1.00 92.12 234 MET A N 1
ATOM 1851 C CA . MET A 1 234 ? 11.095 20.999 -23.175 1.00 92.12 234 MET A CA 1
ATOM 1852 C C . MET A 1 234 ? 10.920 19.556 -23.682 1.00 92.12 234 MET A C 1
ATOM 1854 O O . MET A 1 234 ? 10.676 19.323 -24.867 1.00 92.12 234 MET A O 1
ATOM 1858 N N . GLY A 1 235 ? 11.119 18.579 -22.794 1.00 88.19 235 GLY A N 1
ATOM 1859 C CA . GLY A 1 235 ? 11.067 17.151 -23.099 1.00 88.19 235 GLY A CA 1
ATOM 1860 C C . GLY A 1 235 ? 12.238 16.617 -23.929 1.00 88.19 235 GLY A C 1
ATOM 1861 O O . GLY A 1 235 ? 12.219 15.447 -24.293 1.00 88.19 235 GLY A O 1
ATOM 1862 N N . LEU A 1 236 ? 13.266 17.420 -24.234 1.00 91.00 236 LEU A N 1
ATOM 1863 C CA . LEU A 1 236 ? 14.433 16.951 -24.995 1.00 91.00 236 LEU A CA 1
ATOM 1864 C C . LEU A 1 236 ? 15.279 15.944 -24.204 1.00 91.00 236 LEU A C 1
ATOM 1866 O O . LEU A 1 236 ? 15.947 15.102 -24.805 1.00 91.00 236 LEU A O 1
ATOM 1870 N N . TYR A 1 237 ? 15.236 16.005 -22.871 1.00 92.62 237 TYR A N 1
ATOM 1871 C CA . TYR A 1 237 ? 15.749 14.944 -22.014 1.00 92.62 237 TYR A CA 1
ATOM 1872 C C . TYR A 1 237 ? 14.617 14.223 -21.294 1.00 92.62 237 TYR A C 1
ATOM 1874 O O . TYR A 1 237 ? 13.913 14.793 -20.466 1.00 92.62 237 TYR A O 1
ATOM 1882 N N . HIS A 1 238 ? 14.522 12.920 -21.544 1.00 88.50 238 HIS A N 1
ATOM 1883 C CA . HIS A 1 238 ? 13.655 12.017 -20.800 1.00 88.50 238 HIS A CA 1
ATOM 1884 C C . HIS A 1 238 ? 14.461 11.337 -19.693 1.00 88.50 238 HIS A C 1
ATOM 1886 O O . HIS A 1 238 ? 15.162 10.352 -19.930 1.00 88.50 238 HIS A O 1
ATOM 1892 N N . VAL A 1 239 ? 14.396 11.896 -18.485 1.00 90.25 239 VAL A N 1
ATOM 1893 C CA . VAL A 1 239 ? 15.012 11.309 -17.290 1.00 90.25 239 VAL A CA 1
ATOM 1894 C C . VAL A 1 239 ? 13.931 10.595 -16.494 1.00 90.25 239 VAL A C 1
ATOM 1896 O O . VAL A 1 239 ? 12.932 11.203 -16.124 1.00 90.25 239 VAL A O 1
ATOM 1899 N N . LEU A 1 240 ? 14.125 9.309 -16.221 1.00 86.56 240 LEU A N 1
ATOM 1900 C CA . LEU A 1 240 ? 13.206 8.527 -15.401 1.00 86.56 240 LEU A CA 1
ATOM 1901 C C . LEU A 1 240 ? 13.636 8.538 -13.938 1.00 86.56 240 LEU A C 1
ATOM 1903 O O . LEU A 1 240 ? 14.793 8.788 -13.598 1.00 86.56 240 LEU A O 1
ATOM 1907 N N . THR A 1 241 ? 12.707 8.192 -13.051 1.00 78.06 241 THR A N 1
ATOM 1908 C CA . THR A 1 241 ? 13.011 8.071 -11.626 1.00 78.06 241 THR A CA 1
ATOM 1909 C C . THR A 1 241 ? 14.120 7.048 -11.364 1.00 78.06 241 THR A C 1
ATOM 1911 O O . THR A 1 241 ? 15.011 7.289 -10.550 1.00 78.06 241 THR A O 1
ATOM 1914 N N . ASP A 1 242 ? 14.116 5.941 -12.108 1.00 76.25 242 ASP A N 1
ATOM 1915 C CA . ASP A 1 242 ? 15.102 4.863 -11.987 1.00 76.25 242 ASP A CA 1
ATOM 1916 C C . ASP A 1 242 ? 16.518 5.310 -12.369 1.00 76.25 242 ASP A C 1
ATOM 1918 O O . ASP A 1 242 ? 17.490 4.854 -11.759 1.00 76.25 242 ASP A O 1
ATOM 1922 N N . ASP A 1 243 ? 16.634 6.269 -13.296 1.00 80.50 243 ASP A N 1
ATOM 1923 C CA . ASP A 1 243 ? 17.918 6.864 -13.669 1.00 80.50 243 ASP A CA 1
ATOM 1924 C C . ASP A 1 243 ? 18.549 7.611 -12.486 1.00 80.50 243 ASP A C 1
ATOM 1926 O O . ASP A 1 243 ? 19.770 7.629 -12.326 1.00 80.50 243 ASP A O 1
ATOM 1930 N N . LEU A 1 244 ? 17.716 8.218 -11.633 1.00 85.38 244 LEU A N 1
ATOM 1931 C CA . LEU A 1 244 ? 18.157 9.040 -10.508 1.00 85.38 244 LEU A CA 1
ATOM 1932 C C . LEU A 1 244 ? 18.367 8.250 -9.214 1.00 85.38 244 LEU A C 1
ATOM 1934 O O . LEU A 1 244 ? 19.162 8.676 -8.377 1.00 85.38 244 LEU A O 1
ATOM 1938 N N . VAL A 1 245 ? 17.728 7.085 -9.046 1.00 75.38 245 VAL A N 1
ATOM 1939 C CA . VAL A 1 245 ? 17.926 6.228 -7.857 1.00 75.38 245 VAL A CA 1
ATOM 1940 C C . VAL A 1 245 ? 19.388 5.789 -7.728 1.00 75.38 245 VAL A C 1
ATOM 1942 O O . VAL A 1 245 ? 19.918 5.695 -6.619 1.00 75.38 245 VAL A O 1
ATOM 1945 N N . GLN A 1 246 ? 20.044 5.521 -8.860 1.00 76.69 246 GLN A N 1
ATOM 1946 C CA . GLN A 1 246 ? 21.443 5.085 -8.908 1.00 76.69 246 GLN A CA 1
ATOM 1947 C C . GLN A 1 246 ? 22.425 6.231 -9.186 1.00 76.69 246 GLN A C 1
ATOM 1949 O O . GLN A 1 246 ? 23.637 6.042 -9.040 1.00 76.69 246 GLN A O 1
ATOM 1954 N N . ALA A 1 247 ? 21.929 7.415 -9.558 1.00 84.81 247 ALA A N 1
ATOM 1955 C CA . ALA A 1 247 ? 22.775 8.575 -9.789 1.00 84.81 247 ALA A CA 1
ATOM 1956 C C . ALA A 1 247 ? 23.420 9.054 -8.470 1.00 84.81 247 ALA A C 1
ATOM 1958 O O . ALA A 1 247 ? 22.780 9.033 -7.410 1.00 84.81 247 ALA A O 1
ATOM 1959 N N . PRO A 1 248 ? 24.688 9.504 -8.498 1.00 90.81 248 PRO A N 1
ATOM 1960 C CA . PRO A 1 248 ? 25.246 10.283 -7.403 1.00 90.81 248 PRO A CA 1
ATOM 1961 C C . PRO A 1 248 ? 24.419 11.557 -7.177 1.00 90.81 248 PRO A C 1
ATOM 1963 O O . PRO A 1 248 ? 23.921 12.161 -8.127 1.00 90.81 248 PRO A O 1
ATOM 1966 N N . PHE A 1 249 ? 24.299 11.998 -5.926 1.00 93.19 249 PHE A N 1
ATOM 1967 C CA . PHE A 1 249 ? 23.647 13.267 -5.609 1.00 93.19 249 PHE A CA 1
ATOM 1968 C C . PHE A 1 249 ? 24.215 13.905 -4.341 1.00 93.19 249 PHE A C 1
ATOM 1970 O O . PHE A 1 249 ? 24.788 13.235 -3.470 1.00 93.19 249 PHE A O 1
ATOM 1977 N N . HIS A 1 250 ? 24.024 15.220 -4.244 1.00 92.12 250 HIS A N 1
ATOM 1978 C CA . HIS A 1 250 ? 24.388 16.008 -3.077 1.00 92.12 250 HIS A CA 1
ATOM 1979 C C . HIS A 1 250 ? 23.218 16.860 -2.581 1.00 92.12 250 HIS A C 1
ATOM 1981 O O . HIS A 1 250 ? 22.589 17.575 -3.361 1.00 92.12 250 HIS A O 1
ATOM 1987 N N . ASP A 1 251 ? 22.970 16.809 -1.276 1.00 88.75 251 ASP A N 1
ATOM 1988 C CA . ASP A 1 251 ? 22.014 17.665 -0.583 1.00 88.75 251 ASP A CA 1
ATOM 1989 C C . ASP A 1 251 ? 22.730 18.869 0.022 1.00 88.75 251 ASP A C 1
ATOM 1991 O O . ASP A 1 251 ? 23.624 18.721 0.857 1.00 88.75 251 ASP A O 1
ATOM 1995 N N . LEU A 1 252 ? 22.282 20.061 -0.351 1.00 85.06 252 LEU A N 1
ATOM 1996 C CA . LEU A 1 252 ? 22.650 21.321 0.268 1.00 85.06 252 LEU A CA 1
ATOM 1997 C C . LEU A 1 252 ? 21.518 21.789 1.179 1.00 85.06 252 LEU A C 1
ATOM 1999 O O . LEU A 1 252 ? 20.423 22.129 0.723 1.00 85.06 252 LEU A O 1
ATOM 2003 N N . ILE A 1 253 ? 21.806 21.851 2.473 1.00 74.88 253 ILE A N 1
ATOM 2004 C CA . ILE A 1 253 ? 20.908 22.430 3.471 1.00 74.88 253 ILE A CA 1
ATOM 2005 C C . ILE A 1 253 ? 21.128 23.951 3.484 1.00 74.88 253 ILE A C 1
ATOM 2007 O O . ILE A 1 253 ? 22.235 24.426 3.759 1.00 74.88 253 ILE A O 1
ATOM 2011 N N . LYS A 1 254 ? 20.078 24.712 3.159 1.00 64.88 254 LYS A N 1
ATOM 2012 C CA . LYS A 1 254 ? 20.045 26.182 3.130 1.00 64.88 254 LYS A CA 1
ATOM 2013 C C . LYS A 1 254 ? 19.408 26.708 4.428 1.00 64.88 254 LYS A C 1
ATOM 2015 O O . LYS A 1 254 ? 18.420 26.144 4.892 1.00 64.88 254 LYS A O 1
ATOM 2020 N N . GLY A 1 255 ? 19.948 27.797 4.988 1.00 50.91 255 GLY A N 1
ATOM 2021 C CA . GLY A 1 255 ? 19.357 28.493 6.150 1.00 50.91 255 GLY A CA 1
ATOM 2022 C C . GLY A 1 255 ? 20.275 28.747 7.356 1.00 50.91 255 GLY A C 1
ATOM 2023 O O . GLY A 1 255 ? 19.867 29.427 8.288 1.00 50.91 255 GLY A O 1
ATOM 2024 N N . GLY A 1 256 ? 21.528 28.278 7.354 1.00 47.38 256 GLY A N 1
ATOM 2025 C CA . GLY A 1 256 ? 22.413 28.475 8.514 1.00 47.38 256 GLY A CA 1
ATOM 2026 C C . GLY A 1 256 ? 21.882 27.755 9.762 1.00 47.38 256 GLY A C 1
ATOM 2027 O O . GLY A 1 256 ? 21.545 26.577 9.672 1.00 47.38 256 GLY A O 1
ATOM 2028 N N . ASP A 1 257 ? 21.806 28.454 10.900 1.00 32.50 257 ASP A N 1
ATOM 2029 C CA . ASP A 1 257 ? 21.449 27.905 12.226 1.00 32.50 257 ASP A CA 1
ATOM 2030 C C . ASP A 1 257 ? 19.970 27.467 12.368 1.00 32.50 257 ASP A C 1
ATOM 2032 O O . ASP A 1 257 ? 19.586 26.887 13.383 1.00 32.50 257 ASP A O 1
ATOM 2036 N N . LEU A 1 258 ? 19.135 27.705 11.349 1.00 34.69 258 LEU A N 1
ATOM 2037 C CA . LEU A 1 258 ? 17.770 27.185 11.224 1.00 34.69 258 LEU A CA 1
ATOM 2038 C C . LEU A 1 258 ? 17.580 26.663 9.784 1.00 34.69 258 LEU A C 1
ATOM 2040 O O . LEU A 1 258 ? 17.607 27.458 8.842 1.00 34.69 258 LEU A O 1
ATOM 2044 N N . PRO A 1 259 ? 17.424 25.346 9.550 1.00 45.22 259 PRO A N 1
ATOM 2045 C CA . PRO A 1 259 ? 17.287 24.815 8.197 1.00 45.22 259 PRO A CA 1
ATOM 2046 C C . PRO A 1 259 ? 15.899 25.133 7.626 1.00 45.22 259 PRO A C 1
ATOM 2048 O O . PRO A 1 259 ? 14.921 24.427 7.871 1.00 45.22 259 PRO A O 1
ATOM 2051 N N . ASP A 1 260 ? 15.828 26.199 6.834 1.00 55.69 260 ASP A N 1
ATOM 2052 C CA . ASP A 1 260 ? 14.596 26.634 6.178 1.00 55.69 260 ASP A CA 1
ATOM 2053 C C . ASP A 1 260 ? 14.367 25.986 4.813 1.00 55.69 260 ASP A C 1
ATOM 2055 O O . ASP A 1 260 ? 13.224 25.969 4.351 1.00 55.69 260 ASP A O 1
ATOM 2059 N N . ALA A 1 261 ? 15.406 25.424 4.175 1.00 68.44 261 ALA A N 1
ATOM 2060 C CA . ALA A 1 261 ? 15.230 24.728 2.907 1.00 68.44 261 ALA A CA 1
ATOM 2061 C C . ALA A 1 261 ? 16.266 23.629 2.601 1.00 68.44 261 ALA A C 1
ATOM 2063 O O . ALA A 1 261 ? 17.448 23.752 2.912 1.00 68.44 261 ALA A O 1
ATOM 2064 N N . LEU A 1 262 ? 15.828 22.569 1.917 1.00 83.06 262 LEU A N 1
ATOM 2065 C CA . LEU A 1 262 ? 16.661 21.477 1.403 1.00 83.06 262 LEU A CA 1
ATOM 2066 C C . LEU A 1 262 ? 16.739 21.566 -0.127 1.00 83.06 262 LEU A C 1
ATOM 2068 O O . LEU A 1 262 ? 15.708 21.608 -0.799 1.00 83.06 262 LEU A O 1
ATOM 2072 N N . HIS A 1 263 ? 17.948 21.586 -0.689 1.00 90.75 263 HIS A N 1
ATOM 2073 C CA . HIS A 1 263 ? 18.157 21.487 -2.134 1.00 90.75 263 HIS A CA 1
ATOM 2074 C C . HIS A 1 263 ? 18.959 20.236 -2.486 1.00 90.75 263 HIS A C 1
ATOM 2076 O O . HIS A 1 263 ? 20.061 20.078 -1.974 1.00 90.75 263 HIS A O 1
ATOM 2082 N N . ARG A 1 264 ? 18.461 19.380 -3.380 1.00 93.69 264 ARG A N 1
ATOM 2083 C CA . ARG A 1 264 ? 19.203 18.211 -3.885 1.00 93.69 264 ARG A CA 1
ATOM 2084 C C . ARG A 1 264 ? 19.641 18.418 -5.325 1.00 93.69 264 ARG A C 1
ATOM 2086 O O . ARG A 1 264 ? 18.800 18.702 -6.165 1.00 93.69 264 ARG A O 1
ATOM 2093 N N . MET A 1 265 ? 20.918 18.192 -5.622 1.00 96.38 265 MET A N 1
ATOM 2094 C CA . MET A 1 265 ? 21.422 18.148 -6.996 1.00 96.38 265 MET A CA 1
ATOM 2095 C C . MET A 1 265 ? 21.859 16.729 -7.361 1.00 96.38 265 MET A C 1
ATOM 2097 O O . MET A 1 265 ? 22.773 16.178 -6.742 1.00 96.38 265 MET A O 1
ATOM 2101 N N . TYR A 1 266 ? 21.215 16.148 -8.371 1.00 96.00 266 TYR A N 1
ATOM 2102 C CA . TYR A 1 266 ? 21.613 14.882 -8.981 1.00 96.00 266 TYR A CA 1
ATOM 2103 C C . TYR A 1 266 ? 22.714 15.112 -10.015 1.00 96.00 266 TYR A C 1
ATOM 2105 O O . TYR A 1 266 ? 22.694 16.095 -10.752 1.00 96.00 266 TYR A O 1
ATOM 2113 N N . LEU A 1 267 ? 23.676 14.197 -10.075 1.00 94.00 267 LEU A N 1
ATOM 2114 C CA . LEU A 1 267 ? 24.851 14.269 -10.938 1.00 94.00 267 LEU A CA 1
ATOM 2115 C C . LEU A 1 267 ? 24.717 13.199 -12.026 1.00 94.00 267 LEU A C 1
ATOM 2117 O O . LEU A 1 267 ? 24.946 12.018 -11.767 1.00 94.00 267 LEU A O 1
ATOM 2121 N N . LEU A 1 268 ? 24.283 13.593 -13.224 1.00 92.69 268 LEU A N 1
ATOM 2122 C CA . LEU A 1 268 ? 23.831 12.656 -14.254 1.00 92.69 268 LEU A CA 1
ATOM 2123 C C . LEU A 1 268 ? 24.787 12.640 -15.452 1.00 92.69 268 LEU A C 1
ATOM 2125 O O . LEU A 1 268 ? 24.849 13.597 -16.220 1.00 92.69 268 LEU A O 1
ATOM 2129 N N . GLU A 1 269 ? 25.521 11.540 -15.617 1.00 90.19 269 GLU A N 1
ATOM 2130 C CA . GLU A 1 269 ? 26.470 11.328 -16.719 1.00 90.19 269 GLU A CA 1
ATOM 2131 C C . GLU A 1 269 ? 25.858 10.505 -17.862 1.00 90.19 269 GLU A C 1
ATOM 2133 O O . GLU A 1 269 ? 24.893 9.767 -17.670 1.00 90.19 269 GLU A O 1
ATOM 2138 N N . GLY A 1 270 ? 26.480 10.565 -19.043 1.00 81.06 270 GLY A N 1
ATOM 2139 C CA . GLY A 1 270 ? 26.208 9.625 -20.138 1.00 81.06 270 GLY A CA 1
ATOM 2140 C C . GLY A 1 270 ? 24.959 9.946 -20.953 1.00 81.06 270 GLY A C 1
ATOM 2141 O O . GLY A 1 270 ? 24.427 9.064 -21.620 1.00 81.06 270 GLY A O 1
ATOM 2142 N N . ARG A 1 271 ? 24.485 11.194 -20.895 1.00 86.31 271 ARG A N 1
ATOM 2143 C CA . ARG A 1 271 ? 23.401 11.679 -21.754 1.00 86.31 271 ARG A CA 1
ATOM 2144 C C . ARG A 1 271 ? 23.934 12.140 -23.105 1.00 86.31 271 ARG A C 1
ATOM 2146 O O . ARG A 1 271 ? 25.088 12.562 -23.201 1.00 86.31 271 ARG A O 1
ATOM 2153 N N . ASP A 1 272 ? 23.088 12.070 -24.125 1.00 91.06 272 ASP A N 1
ATOM 2154 C CA . ASP A 1 272 ? 23.439 12.496 -25.477 1.00 91.06 272 ASP A CA 1
ATOM 2155 C C . ASP A 1 272 ? 23.741 13.994 -25.527 1.00 91.06 272 ASP A C 1
ATOM 2157 O O . ASP A 1 272 ? 23.106 14.802 -24.853 1.00 91.06 272 ASP A O 1
ATOM 2161 N N . TYR A 1 273 ? 24.722 14.375 -26.343 1.00 94.81 273 TYR A N 1
ATOM 2162 C CA . TYR A 1 273 ? 24.981 15.780 -26.621 1.00 94.81 273 TYR A CA 1
ATOM 2163 C C . TYR A 1 273 ? 23.875 16.334 -27.525 1.00 94.81 273 TYR A C 1
ATOM 2165 O O . TYR A 1 273 ? 23.721 15.899 -28.666 1.00 94.81 273 TYR A O 1
ATOM 2173 N N . ILE A 1 274 ? 23.150 17.341 -27.038 1.00 94.50 274 ILE A N 1
ATOM 2174 C CA . ILE A 1 274 ? 22.151 18.080 -27.814 1.00 94.50 274 ILE A CA 1
ATOM 2175 C C . ILE A 1 274 ? 22.701 19.476 -28.121 1.00 94.50 274 ILE A C 1
ATOM 2177 O O . ILE A 1 274 ? 23.097 20.211 -27.211 1.00 94.50 274 ILE A O 1
ATOM 2181 N N . ASP A 1 275 ? 22.728 19.854 -29.402 1.00 92.94 275 ASP A N 1
ATOM 2182 C CA . ASP A 1 275 ? 23.206 21.174 -29.823 1.00 92.94 275 ASP A CA 1
ATOM 2183 C C . ASP A 1 275 ? 22.316 22.289 -29.226 1.00 92.94 275 ASP A C 1
ATOM 2185 O O . ASP A 1 275 ? 21.088 22.211 -29.335 1.00 92.94 275 ASP A O 1
ATOM 2189 N N . PRO A 1 276 ? 22.886 23.359 -28.634 1.00 92.88 276 PRO A N 1
ATOM 2190 C CA . PRO A 1 276 ? 22.113 24.469 -28.068 1.00 92.88 276 PRO A CA 1
ATOM 2191 C C . PRO A 1 276 ? 21.076 25.108 -29.009 1.00 92.88 276 PRO A C 1
ATOM 2193 O O . PRO A 1 276 ? 20.089 25.683 -28.551 1.00 92.88 276 PRO A O 1
ATOM 2196 N N . SER A 1 277 ? 21.270 25.031 -30.329 1.00 91.00 277 SER A N 1
ATOM 2197 C CA . SER A 1 277 ? 20.295 25.506 -31.319 1.00 91.00 277 SER A CA 1
ATOM 2198 C C . SER A 1 277 ? 18.999 24.687 -31.337 1.00 91.00 277 SER A C 1
ATOM 2200 O O . SER A 1 277 ? 17.943 25.248 -31.638 1.00 91.00 277 SER A O 1
ATOM 2202 N N . ILE A 1 278 ? 19.047 23.406 -30.958 1.00 93.56 278 ILE A N 1
ATOM 2203 C CA . ILE A 1 278 ? 17.866 22.543 -30.829 1.00 93.56 278 ILE A CA 1
ATOM 2204 C C . ILE A 1 278 ? 17.019 23.016 -29.649 1.00 93.56 278 ILE A C 1
ATOM 2206 O O . ILE A 1 278 ? 15.825 23.241 -29.827 1.00 93.56 278 ILE A O 1
ATOM 2210 N N . PHE A 1 279 ? 17.636 23.299 -28.495 1.00 92.50 279 PHE A N 1
ATOM 2211 C CA . PHE A 1 279 ? 16.930 23.897 -27.355 1.00 92.50 279 PHE A CA 1
ATOM 2212 C C . PHE A 1 279 ? 16.286 25.234 -27.726 1.00 92.50 279 PHE A C 1
ATOM 2214 O O . PHE A 1 279 ? 15.115 25.450 -27.438 1.00 92.50 279 PHE A O 1
ATOM 2221 N N . LYS A 1 280 ? 17.002 26.114 -28.444 1.00 87.69 280 LYS A N 1
ATOM 2222 C CA . LYS A 1 280 ? 16.433 27.385 -28.937 1.00 87.69 280 LYS A CA 1
ATOM 2223 C C . LYS A 1 280 ? 15.259 27.185 -29.889 1.00 87.69 280 LYS A C 1
ATOM 2225 O O . LYS A 1 280 ? 14.347 28.006 -29.910 1.00 87.69 280 LYS A O 1
ATOM 2230 N N . THR A 1 281 ? 15.302 26.139 -30.708 1.00 89.69 281 THR A N 1
ATOM 2231 C CA . THR A 1 281 ? 14.225 25.820 -31.649 1.00 89.69 281 THR A CA 1
ATOM 2232 C C . THR A 1 281 ? 13.002 25.295 -30.906 1.00 89.69 281 THR A C 1
ATOM 2234 O O . THR A 1 281 ? 11.906 25.791 -31.149 1.00 89.69 281 THR A O 1
ATOM 2237 N N . ALA A 1 282 ? 13.195 24.378 -29.954 1.00 88.75 282 ALA A N 1
ATOM 2238 C CA . ALA A 1 282 ? 12.135 23.875 -29.085 1.00 88.75 282 ALA A CA 1
ATOM 2239 C C . ALA A 1 282 ? 11.508 25.003 -28.247 1.00 88.75 282 ALA A C 1
ATOM 2241 O O . ALA A 1 282 ? 10.291 25.143 -28.234 1.00 88.75 282 ALA A O 1
ATOM 2242 N N . LEU A 1 283 ? 12.328 25.882 -27.661 1.00 86.69 283 LEU A N 1
ATOM 2243 C CA . LEU A 1 283 ? 11.880 27.034 -26.873 1.00 86.69 283 LEU A CA 1
ATOM 2244 C C . LEU A 1 283 ? 10.977 27.991 -27.675 1.00 86.69 283 LEU A C 1
ATOM 2246 O O . LEU A 1 283 ? 9.992 28.493 -27.149 1.00 86.69 283 LEU A O 1
ATOM 2250 N N . ARG A 1 284 ? 11.264 28.224 -28.967 1.00 84.88 284 ARG A N 1
ATOM 2251 C CA . ARG A 1 284 ? 10.416 29.065 -29.843 1.00 84.88 284 ARG A CA 1
ATOM 2252 C C . ARG A 1 284 ? 9.035 28.466 -30.118 1.00 84.88 284 ARG A C 1
ATOM 2254 O O . ARG A 1 284 ? 8.141 29.207 -30.514 1.00 84.88 284 ARG A O 1
ATOM 2261 N N . GLY A 1 285 ? 8.895 27.149 -29.988 1.00 79.81 285 GLY A N 1
ATOM 2262 C CA . GLY A 1 285 ? 7.642 26.430 -30.206 1.00 79.81 285 GLY A CA 1
ATOM 2263 C C . GLY A 1 285 ? 6.792 26.258 -28.948 1.00 79.81 285 GLY A C 1
ATOM 2264 O O . GLY A 1 285 ? 5.678 25.759 -29.067 1.00 79.81 285 GLY A O 1
ATOM 2265 N N . GLN A 1 286 ? 7.294 26.647 -27.770 1.00 79.62 286 GLN A N 1
ATOM 2266 C CA . GLN A 1 286 ? 6.613 26.430 -26.494 1.00 79.62 286 GLN A CA 1
ATOM 2267 C C . GLN A 1 286 ? 5.694 27.591 -26.105 1.00 79.62 286 GLN A C 1
ATOM 2269 O O . GLN A 1 286 ? 6.092 28.759 -26.111 1.00 79.62 286 GLN A O 1
ATOM 2274 N N . THR A 1 287 ? 4.464 27.251 -25.724 1.00 70.81 287 THR A N 1
ATOM 2275 C CA . THR A 1 287 ? 3.457 28.196 -25.213 1.00 70.81 287 THR A CA 1
ATOM 2276 C C . THR A 1 287 ? 3.335 28.182 -23.693 1.00 70.81 287 THR A C 1
ATOM 2278 O O . THR A 1 287 ? 2.718 29.088 -23.139 1.00 70.81 287 THR A O 1
ATOM 2281 N N . ASP A 1 288 ? 3.918 27.183 -23.030 1.00 68.62 288 ASP A N 1
ATOM 2282 C CA . ASP A 1 288 ? 3.761 26.959 -21.595 1.00 68.62 288 ASP A CA 1
ATOM 2283 C C . ASP A 1 288 ? 4.718 27.850 -20.791 1.00 68.62 288 ASP A C 1
ATOM 2285 O O . ASP A 1 288 ? 5.917 27.904 -21.073 1.00 68.62 288 ASP A O 1
ATOM 2289 N N . GLU A 1 289 ? 4.196 28.550 -19.776 1.00 62.62 289 GLU A N 1
ATOM 2290 C CA . GLU A 1 289 ? 4.969 29.514 -18.971 1.00 62.62 289 GLU A CA 1
ATOM 2291 C C . GLU A 1 289 ? 6.174 28.860 -18.268 1.00 62.62 289 GLU A C 1
ATOM 2293 O O . GLU A 1 289 ? 7.249 29.458 -18.221 1.00 62.62 289 GLU A O 1
ATOM 2298 N N . HIS A 1 290 ? 6.034 27.611 -17.808 1.00 60.28 290 HIS A N 1
ATOM 2299 C CA . HIS A 1 290 ? 7.107 26.836 -17.165 1.00 60.28 290 HIS A CA 1
ATOM 2300 C C . HIS A 1 290 ? 8.241 26.449 -18.131 1.00 60.28 290 HIS A C 1
ATOM 2302 O O . HIS A 1 290 ? 9.397 26.346 -17.733 1.00 60.28 290 HIS A O 1
ATOM 2308 N N . SER A 1 291 ? 7.961 26.314 -19.430 1.00 59.38 291 SER A N 1
ATOM 2309 C CA . SER A 1 291 ? 8.997 26.059 -20.441 1.00 59.38 291 SER A CA 1
ATOM 2310 C C . SER A 1 291 ? 9.724 27.331 -20.895 1.00 59.38 291 SER A C 1
ATOM 2312 O O . SER A 1 291 ? 10.687 27.244 -21.656 1.00 59.38 291 SER A O 1
ATOM 2314 N N . GLN A 1 292 ? 9.298 28.515 -20.437 1.00 68.31 292 GLN A N 1
ATOM 2315 C CA . GLN A 1 292 ? 9.918 29.802 -20.765 1.00 68.31 292 GLN A CA 1
ATOM 2316 C C . GLN A 1 292 ? 10.870 30.310 -19.673 1.00 68.31 292 GLN A C 1
ATOM 2318 O O . GLN A 1 292 ? 11.246 31.476 -19.697 1.00 68.31 292 GLN A O 1
ATOM 2323 N N . GLU A 1 293 ? 11.313 29.473 -18.731 1.00 81.06 293 GLU A N 1
ATOM 2324 C CA . GLU A 1 293 ? 12.259 29.895 -17.685 1.00 81.06 293 GLU A CA 1
ATOM 2325 C C . GLU A 1 293 ? 13.654 30.269 -18.211 1.00 81.06 293 GLU A C 1
ATOM 2327 O O . GLU A 1 293 ? 14.394 31.004 -17.545 1.00 81.06 293 GLU A O 1
ATOM 2332 N N . TYR A 1 294 ? 14.006 29.824 -19.420 1.00 89.81 294 TYR A N 1
ATOM 2333 C CA . TYR A 1 294 ? 15.312 30.033 -20.038 1.00 89.81 294 TYR A CA 1
ATOM 2334 C C . TYR A 1 294 ? 15.235 30.794 -21.368 1.00 89.81 294 TYR A C 1
ATOM 2336 O O . TYR A 1 294 ? 14.248 30.735 -22.091 1.00 89.81 294 TYR A O 1
ATOM 2344 N N . THR A 1 295 ? 16.312 31.504 -21.717 1.00 89.62 295 THR A N 1
ATOM 2345 C CA . THR A 1 295 ? 16.454 32.274 -22.973 1.00 89.62 295 THR A CA 1
ATOM 2346 C C . THR A 1 295 ? 17.560 31.755 -23.892 1.00 89.62 295 THR A C 1
ATOM 2348 O O . THR A 1 295 ? 17.566 32.031 -25.095 1.00 89.62 295 THR A O 1
ATOM 2351 N N . ASP A 1 296 ? 18.524 31.017 -23.346 1.00 92.00 296 ASP A N 1
ATOM 2352 C CA . ASP A 1 296 ? 19.675 30.480 -24.070 1.00 92.00 296 ASP A CA 1
ATOM 2353 C C . ASP A 1 296 ? 20.224 29.251 -23.329 1.00 92.00 296 ASP A C 1
ATOM 2355 O O . ASP A 1 296 ? 19.953 29.067 -22.147 1.00 92.00 296 ASP A O 1
ATOM 2359 N N . PHE A 1 297 ? 21.003 28.422 -24.021 1.00 94.44 297 PHE A N 1
ATOM 2360 C CA . PHE A 1 297 ? 21.615 27.205 -23.494 1.00 94.44 297 PHE A CA 1
ATOM 2361 C C . PHE A 1 297 ? 23.081 27.129 -23.946 1.00 94.44 297 PHE A C 1
ATOM 2363 O O . PHE A 1 297 ? 23.468 27.640 -25.007 1.00 94.44 297 PHE A O 1
ATOM 2370 N N . ALA A 1 298 ? 23.934 26.536 -23.120 1.00 95.12 298 ALA A N 1
ATOM 2371 C CA . ALA A 1 298 ? 25.361 26.434 -23.381 1.00 95.12 298 ALA A CA 1
ATOM 2372 C C . ALA A 1 298 ? 25.938 25.177 -22.738 1.00 95.12 298 ALA A C 1
ATOM 2374 O O . ALA A 1 298 ? 25.566 24.799 -21.629 1.00 95.12 298 ALA A O 1
ATOM 2375 N N . TRP A 1 299 ? 26.894 24.572 -23.436 1.00 94.94 299 TRP A N 1
ATOM 2376 C CA . TRP A 1 299 ? 27.752 23.539 -22.878 1.00 94.94 299 TRP A CA 1
ATOM 2377 C C . TRP A 1 299 ? 29.065 24.172 -22.435 1.00 94.94 299 TRP A C 1
ATOM 2379 O O . TRP A 1 299 ? 29.703 24.884 -23.212 1.00 94.94 299 TRP A O 1
ATOM 2389 N N . VAL A 1 300 ? 29.463 23.904 -21.196 1.00 95.56 300 VAL A N 1
ATOM 2390 C CA . VAL A 1 300 ? 30.695 24.433 -20.598 1.00 95.56 300 VAL A CA 1
ATOM 2391 C C . VAL A 1 300 ? 31.630 23.284 -20.249 1.00 95.56 300 VAL A C 1
ATOM 2393 O O . VAL A 1 300 ? 31.173 22.233 -19.793 1.00 95.56 300 VAL A O 1
ATOM 2396 N N . ASP A 1 301 ? 32.933 23.449 -20.485 1.00 95.31 301 ASP A N 1
ATOM 2397 C CA . ASP A 1 301 ? 33.913 22.405 -20.177 1.00 95.31 301 ASP A CA 1
ATOM 2398 C C . ASP A 1 301 ? 33.975 22.181 -18.656 1.00 95.31 301 ASP A C 1
ATOM 2400 O O . ASP A 1 301 ? 34.120 23.120 -17.869 1.00 95.31 301 ASP A O 1
ATOM 2404 N N . VAL A 1 302 ? 33.903 20.914 -18.227 1.00 95.31 302 VAL A N 1
ATOM 2405 C CA . VAL A 1 302 ? 33.992 20.539 -16.801 1.00 95.31 302 VAL A CA 1
ATOM 2406 C C . VAL A 1 302 ? 35.304 21.033 -16.182 1.00 95.31 302 VAL A C 1
ATOM 2408 O O . VAL A 1 302 ? 35.328 21.415 -15.014 1.00 95.31 302 VAL A O 1
ATOM 2411 N N . ALA A 1 303 ? 36.388 21.064 -16.964 1.00 94.62 303 ALA A N 1
ATOM 2412 C CA . ALA A 1 303 ? 37.687 21.569 -16.525 1.00 94.62 303 ALA A CA 1
ATOM 2413 C C . ALA A 1 303 ? 37.656 23.070 -16.192 1.00 94.62 303 ALA A C 1
ATOM 2415 O O . ALA A 1 303 ? 38.201 23.471 -15.163 1.00 94.62 303 ALA A O 1
ATOM 2416 N N . ASP A 1 304 ? 36.978 23.876 -17.011 1.00 95.31 304 ASP A N 1
ATOM 2417 C CA . ASP A 1 304 ? 36.848 25.318 -16.789 1.00 95.31 304 ASP A CA 1
ATOM 2418 C C . ASP A 1 304 ? 35.918 25.608 -15.605 1.00 95.31 304 ASP A C 1
ATOM 2420 O O . ASP A 1 304 ? 36.222 26.458 -14.766 1.00 95.31 304 ASP A O 1
ATOM 2424 N N . LEU A 1 305 ? 34.829 24.840 -15.470 1.00 95.81 305 LEU A N 1
ATOM 2425 C CA . LEU A 1 305 ? 33.939 24.921 -14.311 1.00 95.81 305 LEU A CA 1
ATOM 2426 C C . LEU A 1 305 ? 34.674 24.557 -13.011 1.00 95.81 305 LEU A C 1
ATOM 2428 O O . LEU A 1 305 ? 34.565 25.265 -12.012 1.00 95.81 305 LEU A O 1
ATOM 2432 N N . LEU A 1 306 ? 35.472 23.486 -13.023 1.00 95.25 306 LEU A N 1
ATOM 2433 C CA . LEU A 1 306 ? 36.288 23.078 -11.881 1.00 95.25 306 LEU A CA 1
ATOM 2434 C C . LEU A 1 306 ? 37.345 24.132 -11.527 1.00 95.25 306 LEU A C 1
ATOM 2436 O O . LEU A 1 306 ? 37.563 24.403 -10.344 1.00 95.25 306 LEU A O 1
ATOM 2440 N N . ALA A 1 307 ? 37.996 24.729 -12.530 1.00 94.44 307 ALA A N 1
ATOM 2441 C CA . ALA A 1 307 ? 38.953 25.810 -12.319 1.00 94.44 307 ALA A CA 1
ATOM 2442 C C . ALA A 1 307 ? 38.280 27.008 -11.634 1.00 94.44 307 ALA A C 1
ATOM 2444 O O . ALA A 1 307 ? 38.779 27.473 -10.611 1.00 94.44 307 ALA A O 1
ATOM 2445 N N . LEU A 1 308 ? 37.104 27.425 -12.119 1.00 94.44 308 LEU A N 1
ATOM 2446 C CA . LEU A 1 308 ? 36.309 28.496 -11.516 1.00 94.44 308 LEU A CA 1
ATOM 2447 C C . LEU A 1 308 ? 35.962 28.192 -10.047 1.00 94.44 308 LEU A C 1
ATOM 2449 O O . LEU A 1 308 ? 36.187 29.023 -9.166 1.00 94.44 308 LEU A O 1
ATOM 2453 N N . VAL A 1 309 ? 35.471 26.984 -9.758 1.00 92.69 309 VAL A N 1
ATOM 2454 C CA . VAL A 1 309 ? 35.126 26.552 -8.391 1.00 92.69 309 VAL A CA 1
ATOM 2455 C C . VAL A 1 309 ? 36.344 26.575 -7.465 1.00 92.69 309 VAL A C 1
ATOM 2457 O O . VAL A 1 309 ? 36.245 27.033 -6.326 1.00 92.69 309 VAL A O 1
ATOM 2460 N N . LYS A 1 310 ? 37.510 26.132 -7.950 1.00 90.12 310 LYS A N 1
ATOM 2461 C CA . LYS A 1 310 ? 38.767 26.156 -7.187 1.00 90.12 310 LYS A CA 1
ATOM 2462 C C . LYS A 1 310 ? 39.292 27.568 -6.944 1.00 90.12 310 LYS A C 1
ATOM 2464 O O . LYS A 1 310 ? 39.864 27.810 -5.884 1.00 90.12 310 LYS A O 1
ATOM 2469 N N . THR A 1 311 ? 39.091 28.494 -7.879 1.00 90.62 311 THR A N 1
ATOM 2470 C CA . THR A 1 311 ? 39.474 29.902 -7.707 1.00 90.62 311 THR A CA 1
ATOM 2471 C C . THR A 1 311 ? 38.651 30.583 -6.615 1.00 90.62 311 THR A C 1
ATOM 2473 O O . THR A 1 311 ? 39.192 31.364 -5.835 1.00 90.62 311 THR A O 1
ATOM 2476 N N . PHE A 1 312 ? 37.360 30.267 -6.515 1.00 83.00 312 PHE A N 1
ATOM 2477 C CA . PHE A 1 312 ? 36.435 30.951 -5.613 1.00 83.00 312 PHE A CA 1
ATOM 2478 C C . PHE A 1 312 ? 35.878 30.005 -4.543 1.00 83.00 312 PHE A C 1
ATOM 2480 O O . PHE A 1 312 ? 34.680 29.760 -4.530 1.00 83.00 312 PHE A O 1
ATOM 2487 N N . GLN A 1 313 ? 36.700 29.470 -3.635 1.00 74.19 313 GLN A N 1
ATOM 2488 C CA . GLN A 1 313 ? 36.232 28.508 -2.614 1.00 74.19 313 GLN A CA 1
ATOM 2489 C C . GLN A 1 313 ? 35.503 29.133 -1.412 1.00 74.19 313 GLN A C 1
ATOM 2491 O O . GLN A 1 313 ? 34.700 28.462 -0.770 1.00 74.19 313 GLN A O 1
ATOM 2496 N N . SER A 1 314 ? 35.779 30.398 -1.090 1.00 67.06 314 SER A N 1
ATOM 2497 C CA . SER A 1 314 ? 35.290 31.064 0.132 1.00 67.06 314 SER A CA 1
ATOM 2498 C C . SER A 1 314 ? 34.712 32.458 -0.112 1.00 67.06 314 SER A C 1
ATOM 2500 O O . SER A 1 314 ? 34.415 33.188 0.832 1.00 67.06 314 SER A O 1
ATOM 2502 N N . THR A 1 315 ? 34.578 32.859 -1.375 1.00 66.62 315 THR A N 1
ATOM 2503 C CA . THR A 1 315 ? 34.125 34.202 -1.733 1.00 66.62 315 THR A CA 1
ATOM 2504 C C . THR A 1 315 ? 32.653 34.373 -1.352 1.00 66.62 315 THR A C 1
ATOM 2506 O O . THR A 1 315 ? 31.831 33.599 -1.845 1.00 66.62 315 THR A O 1
ATOM 2509 N N . PRO A 1 316 ? 32.299 35.372 -0.521 1.00 63.28 316 PRO A N 1
ATOM 2510 C CA . PRO A 1 316 ? 30.910 35.634 -0.161 1.00 63.28 316 PRO A CA 1
ATOM 2511 C C . PRO A 1 316 ? 30.069 35.901 -1.412 1.00 63.28 316 PRO A C 1
ATOM 2513 O O . PRO A 1 316 ? 30.488 36.676 -2.278 1.00 63.28 316 PRO A O 1
ATOM 2516 N N . ASN A 1 317 ? 28.899 35.270 -1.511 1.00 63.44 317 ASN A N 1
ATOM 2517 C CA . ASN A 1 317 ? 27.964 35.545 -2.599 1.00 63.44 317 ASN A CA 1
ATOM 2518 C C . ASN A 1 317 ? 27.417 36.965 -2.442 1.00 63.44 317 ASN A C 1
ATOM 2520 O O . ASN A 1 317 ? 26.818 37.293 -1.419 1.00 63.44 317 ASN A O 1
ATOM 2524 N N . GLN A 1 318 ? 27.621 37.797 -3.458 1.00 70.69 318 GLN A N 1
ATOM 2525 C CA . GLN A 1 318 ? 26.983 39.103 -3.559 1.00 70.69 318 GLN A CA 1
ATOM 2526 C C . GLN A 1 318 ? 25.802 38.948 -4.507 1.00 70.69 318 GLN A C 1
ATOM 2528 O O . GLN A 1 318 ? 25.991 38.941 -5.717 1.00 70.69 318 GLN A O 1
ATOM 2533 N N . THR A 1 319 ? 24.600 38.791 -3.950 1.00 62.47 319 THR A N 1
ATOM 2534 C CA . THR A 1 319 ? 23.361 38.524 -4.708 1.00 62.47 319 THR A CA 1
ATOM 2535 C C . THR A 1 319 ? 23.051 39.573 -5.771 1.00 62.47 319 THR A C 1
ATOM 2537 O O . THR A 1 319 ? 22.358 39.266 -6.733 1.00 62.47 319 THR A O 1
ATOM 2540 N N . ASP A 1 320 ? 23.593 40.780 -5.617 1.00 71.38 320 ASP A N 1
ATOM 2541 C CA . ASP A 1 320 ? 23.365 41.910 -6.519 1.00 71.38 320 ASP A CA 1
ATOM 2542 C C . ASP A 1 320 ? 24.419 41.984 -7.645 1.00 71.38 320 ASP A C 1
ATOM 2544 O O . ASP A 1 320 ? 24.343 42.847 -8.517 1.00 71.38 320 ASP A O 1
ATOM 2548 N N . ASN A 1 321 ? 25.432 41.107 -7.630 1.00 77.56 321 ASN A N 1
ATOM 2549 C CA . ASN A 1 321 ? 26.508 41.082 -8.616 1.00 77.56 321 ASN A CA 1
ATOM 2550 C C . ASN A 1 321 ? 26.372 39.870 -9.537 1.00 77.56 321 ASN A C 1
ATOM 2552 O O . ASN A 1 321 ? 27.010 38.832 -9.333 1.00 77.56 321 ASN A O 1
ATOM 2556 N N . GLU A 1 322 ? 25.581 40.031 -10.598 1.00 73.88 322 GLU A N 1
ATOM 2557 C CA . GLU A 1 322 ? 25.273 38.909 -11.481 1.00 73.88 322 GLU A CA 1
ATOM 2558 C C . GLU A 1 322 ? 26.493 38.352 -12.239 1.00 73.88 322 GLU A C 1
ATOM 2560 O O . GLU A 1 322 ? 26.477 37.208 -12.680 1.00 73.88 322 GLU A O 1
ATOM 2565 N N . ASN A 1 323 ? 27.589 39.115 -12.313 1.00 79.88 323 ASN A N 1
ATOM 2566 C CA . ASN A 1 323 ? 28.819 38.764 -13.026 1.00 79.88 323 ASN A CA 1
ATOM 2567 C C . ASN A 1 323 ? 29.969 38.373 -12.084 1.00 79.88 323 ASN A C 1
ATOM 2569 O O . ASN A 1 323 ? 31.143 38.509 -12.430 1.00 79.88 323 ASN A O 1
ATOM 2573 N N . GLN A 1 324 ? 29.653 37.890 -10.879 1.00 81.50 324 GLN A N 1
ATOM 2574 C CA . GLN A 1 324 ? 30.669 37.497 -9.900 1.00 81.50 324 GLN A CA 1
ATOM 2575 C C . GLN A 1 324 ? 31.469 36.251 -10.330 1.00 81.50 324 GLN A C 1
ATOM 2577 O O . GLN A 1 324 ? 32.667 36.167 -10.056 1.00 81.50 324 GLN A O 1
ATOM 2582 N N . TYR A 1 325 ? 30.822 35.285 -10.991 1.00 89.31 325 TYR A N 1
ATOM 2583 C CA . TYR A 1 325 ? 31.408 33.984 -11.336 1.00 89.31 325 TYR A CA 1
ATOM 2584 C C . TYR A 1 325 ? 31.275 33.713 -12.832 1.00 89.31 325 TYR A C 1
ATOM 2586 O O . TYR A 1 325 ? 30.301 33.110 -13.270 1.00 89.31 325 TYR A O 1
ATOM 2594 N N . VAL A 1 326 ? 32.248 34.169 -13.618 1.00 91.50 326 VAL A N 1
ATOM 2595 C CA . VAL A 1 326 ? 32.192 34.094 -15.083 1.00 91.50 326 VAL A CA 1
ATOM 2596 C C . VAL A 1 326 ? 33.208 33.091 -15.613 1.00 91.50 326 VAL A C 1
ATOM 2598 O O . VAL A 1 326 ? 34.382 33.133 -15.245 1.00 91.50 326 VAL A O 1
ATOM 2601 N N . LEU A 1 327 ? 32.765 32.221 -16.517 1.00 93.62 327 LEU A N 1
ATOM 2602 C CA . LEU A 1 327 ? 33.630 31.388 -17.355 1.00 93.62 327 LEU A CA 1
ATOM 2603 C C . LEU A 1 327 ? 33.291 31.575 -18.837 1.00 93.62 327 LEU A C 1
ATOM 2605 O O . LEU A 1 327 ? 32.317 32.244 -19.180 1.00 93.62 327 LEU A O 1
ATOM 2609 N N . LYS A 1 328 ? 34.099 30.990 -19.725 1.00 88.75 328 LYS A N 1
ATOM 2610 C CA . LYS A 1 328 ? 33.876 31.035 -21.174 1.00 88.75 328 LYS A CA 1
ATOM 2611 C C . LYS A 1 328 ? 33.313 29.709 -21.682 1.00 88.75 328 LYS A C 1
ATOM 2613 O O . LYS A 1 328 ? 33.805 28.656 -21.295 1.00 88.75 328 LYS A O 1
ATOM 2618 N N . ASP A 1 329 ? 32.317 29.760 -22.566 1.00 87.00 329 ASP A N 1
ATOM 2619 C CA . ASP A 1 329 ? 31.894 28.579 -23.335 1.00 87.00 329 ASP A CA 1
ATOM 2620 C C . ASP A 1 329 ? 32.781 28.348 -24.577 1.00 87.00 329 ASP A C 1
ATOM 2622 O O . ASP A 1 329 ? 33.684 29.135 -24.881 1.00 87.00 329 ASP A O 1
ATOM 2626 N N . ASP A 1 330 ? 32.491 27.297 -25.353 1.00 77.94 330 ASP A N 1
ATOM 2627 C CA . ASP A 1 330 ? 33.219 26.965 -26.592 1.00 77.94 330 ASP A CA 1
ATOM 2628 C C . ASP A 1 330 ? 33.204 28.090 -27.643 1.00 77.94 330 ASP A C 1
ATOM 2630 O O . ASP A 1 330 ? 34.088 28.177 -28.497 1.00 77.94 330 ASP A O 1
ATOM 2634 N N . LYS A 1 331 ? 32.201 28.972 -27.586 1.00 84.25 331 LYS A N 1
ATOM 2635 C CA . LYS A 1 331 ? 32.043 30.130 -28.476 1.00 84.25 331 LYS A CA 1
ATOM 2636 C C . LYS A 1 331 ? 32.655 31.401 -27.876 1.00 84.25 331 LYS A C 1
ATOM 2638 O O . LYS A 1 331 ? 32.478 32.483 -28.432 1.00 84.25 331 LYS A O 1
ATOM 2643 N N . ARG A 1 332 ? 33.390 31.279 -26.763 1.00 86.12 332 ARG A N 1
ATOM 2644 C CA . ARG A 1 332 ? 33.981 32.370 -25.972 1.00 86.12 332 ARG A CA 1
ATOM 2645 C C . ARG A 1 332 ? 32.969 33.400 -25.459 1.00 86.12 332 ARG A C 1
ATOM 2647 O O . ARG A 1 332 ? 33.340 34.551 -25.196 1.00 86.12 332 ARG A O 1
ATOM 2654 N N . ARG A 1 333 ? 31.713 32.993 -25.276 1.00 90.06 333 ARG A N 1
ATOM 2655 C CA . ARG A 1 333 ? 30.697 33.798 -24.589 1.00 90.06 333 ARG A CA 1
ATOM 2656 C C . ARG A 1 333 ? 30.958 33.771 -23.090 1.00 90.06 333 ARG A C 1
ATOM 2658 O O . ARG A 1 333 ? 31.410 32.756 -22.571 1.00 90.06 333 ARG A O 1
ATOM 2665 N N . ASP A 1 334 ? 30.680 34.882 -22.421 1.00 92.12 334 ASP A N 1
ATOM 2666 C CA . ASP A 1 334 ? 30.681 34.934 -20.960 1.00 92.12 334 ASP A CA 1
ATOM 2667 C C . ASP A 1 334 ? 29.458 34.197 -20.409 1.00 92.12 334 ASP A C 1
ATOM 2669 O O . ASP A 1 334 ? 28.327 34.452 -20.826 1.00 92.12 334 ASP A O 1
ATOM 2673 N N . ILE A 1 335 ? 29.709 33.265 -19.491 1.00 94.88 335 ILE A N 1
ATOM 2674 C CA . ILE A 1 335 ? 28.710 32.456 -18.797 1.00 94.88 335 ILE A CA 1
ATOM 2675 C C . ILE A 1 335 ? 28.809 32.773 -17.307 1.00 94.88 335 ILE A C 1
ATOM 2677 O O . ILE A 1 335 ? 29.740 32.323 -16.633 1.00 94.88 335 ILE A O 1
ATOM 2681 N N . SER A 1 336 ? 27.857 33.556 -16.804 1.00 93.62 336 SER A N 1
ATOM 2682 C CA . SER A 1 336 ? 27.781 33.951 -15.396 1.00 93.62 336 SER A CA 1
ATOM 2683 C C . SER A 1 336 ? 27.019 32.902 -14.582 1.00 93.62 336 SER A C 1
ATOM 2685 O O . SER A 1 336 ? 25.821 32.723 -14.768 1.00 93.62 336 SER A O 1
ATOM 2687 N N . ILE A 1 337 ? 27.691 32.178 -13.688 1.00 93.94 337 ILE A N 1
ATOM 2688 C CA . ILE A 1 337 ? 27.107 31.069 -12.921 1.00 93.94 337 ILE A CA 1
ATOM 2689 C C . ILE A 1 337 ? 26.187 31.587 -11.807 1.00 93.94 337 ILE A C 1
ATOM 2691 O O . ILE A 1 337 ? 26.579 32.417 -10.989 1.00 93.94 337 ILE A O 1
ATOM 2695 N N . HIS A 1 338 ? 24.974 31.034 -11.741 1.00 88.62 338 HIS A N 1
ATOM 2696 C CA . HIS A 1 338 ? 23.976 31.315 -10.709 1.00 88.62 338 HIS A CA 1
ATOM 2697 C C . HIS A 1 338 ? 24.516 31.015 -9.295 1.00 88.62 338 HIS A C 1
ATOM 2699 O O . HIS A 1 338 ? 25.023 29.920 -9.039 1.00 88.62 338 HIS A O 1
ATOM 2705 N N . HIS A 1 339 ? 24.377 31.954 -8.349 1.00 83.69 339 HIS A N 1
ATOM 2706 C CA . HIS A 1 339 ? 24.990 31.835 -7.012 1.00 83.69 339 HIS A CA 1
ATOM 2707 C C . HIS A 1 339 ? 24.619 30.539 -6.250 1.00 83.69 339 HIS A C 1
ATOM 2709 O O . HIS A 1 339 ? 25.530 29.865 -5.769 1.00 83.69 339 HIS A O 1
ATOM 2715 N N . PRO A 1 340 ? 23.343 30.102 -6.185 1.00 84.88 340 PRO A N 1
ATOM 2716 C CA . PRO A 1 340 ? 22.973 28.820 -5.577 1.00 84.88 340 PRO A CA 1
ATOM 2717 C C . PRO A 1 340 ? 23.608 27.591 -6.236 1.00 84.88 340 PRO A C 1
ATOM 2719 O O . PRO A 1 340 ? 23.901 26.618 -5.541 1.00 84.88 340 PRO A O 1
ATOM 2722 N N . LEU A 1 341 ? 23.828 27.619 -7.556 1.00 90.94 341 LEU A N 1
ATOM 2723 C CA . LEU A 1 341 ? 24.557 26.549 -8.238 1.00 90.94 341 LEU A CA 1
ATOM 2724 C C . LEU A 1 341 ? 26.033 26.586 -7.829 1.00 90.94 341 LEU A C 1
ATOM 2726 O O . LEU A 1 341 ? 26.602 25.549 -7.503 1.00 90.94 341 LEU A O 1
ATOM 2730 N N . MET A 1 342 ? 26.644 27.770 -7.756 1.00 90.19 342 MET A N 1
ATOM 2731 C CA . MET A 1 342 ? 28.025 27.910 -7.291 1.00 90.19 342 MET A CA 1
ATOM 2732 C C . MET A 1 342 ? 28.219 27.363 -5.863 1.00 90.19 342 MET A C 1
ATOM 2734 O O . MET A 1 342 ? 29.204 26.674 -5.597 1.00 90.19 342 MET A O 1
ATOM 2738 N N . ASP A 1 343 ? 27.263 27.589 -4.958 1.00 85.38 343 ASP A N 1
ATOM 2739 C CA . ASP A 1 343 ? 27.295 27.042 -3.591 1.00 85.38 343 ASP A CA 1
ATOM 2740 C C . ASP A 1 343 ? 27.252 25.514 -3.550 1.00 85.38 343 ASP A C 1
ATOM 2742 O O . ASP A 1 343 ? 27.913 24.891 -2.713 1.00 85.38 343 ASP A O 1
ATOM 2746 N N . MET A 1 344 ? 26.491 24.911 -4.462 1.00 89.62 344 MET A N 1
ATOM 2747 C CA . MET A 1 344 ? 26.425 23.465 -4.626 1.00 89.62 344 MET A CA 1
ATOM 2748 C C . MET A 1 344 ? 27.724 22.912 -5.231 1.00 89.62 344 MET A C 1
ATOM 2750 O O . MET A 1 344 ? 28.268 21.924 -4.742 1.00 89.62 344 MET A O 1
ATOM 2754 N N . LEU A 1 345 ? 28.270 23.572 -6.255 1.00 92.44 345 LEU A N 1
ATOM 2755 C CA . LEU A 1 345 ? 29.497 23.143 -6.933 1.00 92.44 345 LEU A CA 1
ATOM 2756 C C . LEU A 1 345 ? 30.731 23.176 -6.022 1.00 92.44 345 LEU A C 1
ATOM 2758 O O . LEU A 1 345 ? 31.636 22.363 -6.190 1.00 92.44 345 LEU A O 1
ATOM 2762 N N . ARG A 1 346 ? 30.764 24.081 -5.038 1.00 88.38 346 ARG A N 1
ATOM 2763 C CA . ARG A 1 346 ? 31.846 24.192 -4.042 1.00 88.38 346 ARG A CA 1
ATOM 2764 C C . ARG A 1 346 ? 31.863 23.066 -3.009 1.00 88.38 346 ARG A C 1
ATOM 2766 O O . ARG A 1 346 ? 32.858 22.922 -2.299 1.00 88.38 346 ARG A O 1
ATOM 2773 N N . GLN A 1 347 ? 30.792 22.280 -2.896 1.00 85.06 347 GLN A N 1
ATOM 2774 C CA . GLN A 1 347 ? 30.742 21.178 -1.938 1.00 85.06 347 GLN A CA 1
ATOM 2775 C C . GLN A 1 347 ? 31.784 20.123 -2.311 1.00 85.06 347 GLN A C 1
ATOM 2777 O O . GLN A 1 347 ? 31.862 19.693 -3.460 1.00 85.06 347 GLN A O 1
ATOM 2782 N N . ALA A 1 348 ? 32.584 19.663 -1.347 1.00 85.81 348 ALA A N 1
ATOM 2783 C CA . ALA A 1 348 ? 33.713 18.781 -1.635 1.00 85.81 348 ALA A CA 1
ATOM 2784 C C . ALA A 1 348 ? 33.343 17.476 -2.378 1.00 85.81 348 ALA A C 1
ATOM 2786 O O . ALA A 1 348 ? 34.143 17.061 -3.213 1.00 85.81 348 ALA A O 1
ATOM 2787 N N . PRO A 1 349 ? 32.178 16.822 -2.155 1.00 86.25 349 PRO A N 1
ATOM 2788 C CA . PRO A 1 349 ? 31.771 15.648 -2.921 1.00 86.25 349 PRO A CA 1
ATOM 2789 C C . PRO A 1 349 ? 31.518 15.991 -4.388 1.00 86.25 349 PRO A C 1
ATOM 2791 O O . PRO A 1 349 ? 31.867 15.207 -5.265 1.00 86.25 349 PRO A O 1
ATOM 2794 N N . VAL A 1 350 ? 30.974 17.182 -4.654 1.00 91.31 350 VAL A N 1
ATOM 2795 C CA . VAL A 1 350 ? 30.739 17.682 -6.011 1.00 91.31 350 VAL A CA 1
ATOM 2796 C C . VAL A 1 350 ? 32.068 18.064 -6.668 1.00 91.31 350 VAL A C 1
ATOM 2798 O O . VAL A 1 350 ? 32.319 17.648 -7.794 1.00 91.31 350 VAL A O 1
ATOM 2801 N N . VAL A 1 351 ? 32.980 18.735 -5.951 1.00 91.12 351 VAL A N 1
ATOM 2802 C CA . VAL A 1 351 ? 34.348 19.013 -6.434 1.00 91.12 351 VAL A CA 1
ATOM 2803 C C . VAL A 1 351 ? 35.096 17.720 -6.762 1.00 91.12 351 VAL A C 1
ATOM 2805 O O . VAL A 1 351 ? 35.697 17.622 -7.827 1.00 91.12 351 VAL A O 1
ATOM 2808 N N . ALA A 1 352 ? 35.037 16.712 -5.889 1.00 88.50 352 ALA A N 1
ATOM 2809 C CA . ALA A 1 352 ? 35.679 15.418 -6.116 1.00 88.50 352 ALA A CA 1
ATOM 2810 C C . ALA A 1 352 ? 35.085 14.687 -7.331 1.00 88.50 352 ALA A C 1
ATOM 2812 O O . ALA A 1 352 ? 35.816 14.044 -8.085 1.00 88.50 352 ALA A O 1
ATOM 2813 N N . TRP A 1 353 ? 33.772 14.805 -7.544 1.00 91.00 353 TRP A N 1
ATOM 2814 C CA . TRP A 1 353 ? 33.112 14.278 -8.736 1.00 91.00 353 TRP A CA 1
ATOM 2815 C C . TRP A 1 353 ? 33.587 15.000 -10.008 1.00 91.00 353 TRP A C 1
ATOM 2817 O O . TRP A 1 353 ? 33.987 14.338 -10.963 1.00 91.00 353 TRP A O 1
ATOM 2827 N N . LEU A 1 354 ? 33.673 16.336 -9.997 1.00 93.12 354 LEU A N 1
ATOM 2828 C CA . LEU A 1 354 ? 34.233 17.119 -11.110 1.00 93.12 354 LEU A CA 1
ATOM 2829 C C . LEU A 1 354 ? 35.710 16.769 -11.381 1.00 93.12 354 LEU A C 1
ATOM 2831 O O . LEU A 1 354 ? 36.107 16.612 -12.534 1.00 93.12 354 LEU A O 1
ATOM 2835 N N . GLU A 1 355 ? 36.533 16.593 -10.343 1.00 92.81 355 GLU A N 1
ATOM 2836 C CA . GLU A 1 355 ? 37.932 16.156 -10.476 1.00 92.81 355 GLU A CA 1
ATOM 2837 C C . GLU A 1 355 ? 38.040 14.780 -11.144 1.00 92.81 355 GLU A C 1
ATOM 2839 O O . GLU A 1 355 ? 38.851 14.590 -12.057 1.00 92.81 355 GLU A O 1
ATOM 2844 N N . ALA A 1 356 ? 37.193 13.834 -10.736 1.00 90.25 356 ALA A N 1
ATOM 2845 C CA . ALA A 1 356 ? 37.156 12.503 -11.323 1.00 90.25 356 ALA A CA 1
ATOM 2846 C C . ALA A 1 356 ? 36.719 12.539 -12.798 1.00 90.25 356 ALA A C 1
ATOM 2848 O O . ALA A 1 356 ? 37.357 11.885 -13.626 1.00 90.25 356 ALA A O 1
ATOM 2849 N N . LEU A 1 357 ? 35.736 13.379 -13.145 1.00 90.25 357 LEU A N 1
ATOM 2850 C CA . LEU A 1 357 ? 35.328 13.628 -14.530 1.00 90.25 357 LEU A CA 1
ATOM 2851 C C . LEU A 1 357 ? 36.468 14.200 -15.383 1.00 90.25 357 LEU A C 1
ATOM 2853 O O . LEU A 1 357 ? 36.713 13.699 -16.476 1.00 90.25 357 LEU A O 1
ATOM 2857 N N . THR A 1 358 ? 37.207 15.203 -14.888 1.00 89.44 358 THR A N 1
ATOM 2858 C CA . THR A 1 358 ? 38.366 15.754 -15.625 1.00 89.44 358 THR A CA 1
ATOM 2859 C C . THR A 1 358 ? 39.504 14.750 -15.801 1.00 89.44 358 THR A C 1
ATOM 2861 O O . THR A 1 358 ? 40.287 14.864 -16.741 1.00 89.44 358 THR A O 1
ATOM 2864 N N . SER A 1 359 ? 39.583 13.753 -14.918 1.00 86.25 359 SER A N 1
ATOM 2865 C CA . SER A 1 359 ? 40.615 12.714 -14.935 1.00 86.25 359 SER A CA 1
ATOM 2866 C C . SER A 1 359 ? 40.165 11.427 -15.643 1.00 86.25 359 SER A C 1
ATOM 2868 O O . SER A 1 359 ? 40.911 10.449 -15.635 1.00 86.25 359 SER A O 1
ATOM 2870 N N . ASN A 1 360 ? 38.955 11.395 -16.227 1.00 80.44 360 ASN A N 1
ATOM 2871 C CA . ASN A 1 360 ? 38.318 10.199 -16.802 1.00 80.44 360 ASN A CA 1
ATOM 2872 C C . ASN A 1 360 ? 38.299 8.984 -15.849 1.00 80.44 360 ASN A C 1
ATOM 2874 O O . ASN A 1 360 ? 38.358 7.827 -16.272 1.00 80.44 360 ASN A O 1
ATOM 2878 N N . VAL A 1 361 ? 38.212 9.238 -14.542 1.00 80.94 361 VAL A N 1
ATOM 2879 C CA . VAL A 1 361 ? 38.098 8.197 -13.519 1.00 80.94 361 VAL A CA 1
ATOM 2880 C C . VAL A 1 361 ? 36.621 7.917 -13.274 1.00 80.94 361 VAL A C 1
ATOM 2882 O O . VAL A 1 361 ? 35.838 8.834 -13.045 1.00 80.94 361 VAL A O 1
ATOM 2885 N N . LYS A 1 362 ? 36.237 6.636 -13.273 1.00 67.12 362 LYS A N 1
ATOM 2886 C CA . LYS A 1 362 ? 34.861 6.224 -12.974 1.00 67.12 362 LYS A CA 1
ATOM 2887 C C . LYS A 1 362 ? 34.485 6.653 -11.556 1.00 67.12 362 LYS A C 1
ATOM 2889 O O . LYS A 1 362 ? 35.068 6.158 -10.586 1.00 67.12 362 LYS A O 1
ATOM 2894 N N . VAL A 1 363 ? 33.506 7.546 -11.432 1.00 61.53 363 VAL A N 1
ATOM 2895 C CA . VAL A 1 363 ? 33.090 8.042 -10.122 1.00 61.53 363 VAL A CA 1
ATOM 2896 C C . VAL A 1 363 ? 32.214 7.005 -9.430 1.00 61.53 363 VAL A C 1
ATOM 2898 O O . VAL A 1 363 ? 31.290 6.448 -10.023 1.00 61.53 363 VAL A O 1
ATOM 2901 N N . LYS A 1 364 ? 32.516 6.696 -8.166 1.00 64.75 364 LYS A N 1
ATOM 2902 C CA . LYS A 1 364 ? 31.635 5.843 -7.363 1.00 64.75 364 LYS A CA 1
ATOM 2903 C C . LYS A 1 364 ? 30.379 6.641 -6.997 1.00 64.75 364 LYS A C 1
ATOM 2905 O O . LYS A 1 364 ? 30.534 7.775 -6.539 1.00 64.75 364 LYS A O 1
ATOM 2910 N N . PRO A 1 365 ? 29.169 6.066 -7.136 1.00 68.94 365 PRO A N 1
ATOM 2911 C CA . PRO A 1 365 ? 27.952 6.708 -6.664 1.00 68.94 365 PRO A CA 1
ATOM 2912 C C . PRO A 1 365 ? 28.100 7.096 -5.196 1.00 68.94 365 PRO A C 1
ATOM 2914 O O . PRO A 1 365 ? 28.492 6.278 -4.361 1.00 68.94 365 PRO A O 1
ATOM 2917 N N . SER A 1 366 ? 27.834 8.363 -4.898 1.00 78.12 366 SER A N 1
ATOM 2918 C CA . SER A 1 366 ? 27.848 8.884 -3.539 1.00 78.12 366 SER A CA 1
ATOM 2919 C C . SER A 1 366 ? 26.574 9.680 -3.302 1.00 78.12 366 SER A C 1
ATOM 2921 O O . SER A 1 366 ? 26.133 10.442 -4.162 1.00 78.12 366 SER A O 1
ATOM 2923 N N . HIS A 1 367 ? 25.964 9.450 -2.143 1.00 83.25 367 HIS A N 1
ATOM 2924 C CA . HIS A 1 367 ? 24.727 10.089 -1.705 1.00 83.25 367 HIS A CA 1
ATOM 2925 C C . HIS A 1 367 ? 25.062 10.866 -0.448 1.00 83.25 367 HIS A C 1
ATOM 2927 O O . HIS A 1 367 ? 25.197 10.279 0.626 1.00 83.25 367 HIS A O 1
ATOM 2933 N N . THR A 1 368 ? 25.308 12.162 -0.591 1.00 83.38 368 THR A N 1
ATOM 2934 C CA . THR A 1 368 ? 25.923 12.970 0.471 1.00 83.38 368 THR A CA 1
ATOM 2935 C C . THR A 1 368 ? 25.077 14.189 0.812 1.00 83.38 368 THR A C 1
ATOM 2937 O O . THR A 1 368 ? 24.333 14.670 -0.029 1.00 83.38 368 THR A O 1
ATOM 2940 N N . GLN A 1 369 ? 25.173 14.687 2.044 1.00 78.31 369 GLN A N 1
ATOM 2941 C CA . GLN A 1 369 ? 24.529 15.932 2.481 1.00 78.31 369 GLN A CA 1
ATOM 2942 C C . GLN A 1 369 ? 25.507 16.828 3.244 1.00 78.31 369 GLN A C 1
ATOM 2944 O O . GLN A 1 369 ? 26.340 16.320 4.008 1.00 78.31 369 GLN A O 1
ATOM 2949 N N . GLY A 1 370 ? 25.391 18.143 3.054 1.00 66.62 370 GLY A N 1
ATOM 2950 C CA . GLY A 1 370 ? 26.214 19.173 3.688 1.00 66.62 370 GLY A CA 1
ATOM 2951 C C . GLY A 1 370 ? 25.504 20.529 3.800 1.00 66.62 370 GLY A C 1
ATOM 2952 O O . GLY A 1 370 ? 24.432 20.750 3.237 1.00 66.62 370 GLY A O 1
ATOM 2953 N N . SER A 1 371 ? 26.098 21.445 4.564 1.00 60.16 371 SER A N 1
ATOM 2954 C CA . SER A 1 371 ? 25.642 22.833 4.709 1.00 60.16 371 SER A CA 1
ATOM 2955 C C . SER A 1 371 ? 26.614 23.799 4.025 1.00 60.16 371 SER A C 1
ATOM 2957 O O . SER A 1 371 ? 27.788 23.472 3.805 1.00 60.16 371 SER A O 1
ATOM 2959 N N . ILE A 1 372 ? 26.139 25.009 3.718 1.00 55.38 372 ILE A N 1
ATOM 2960 C CA . ILE A 1 372 ? 26.961 26.088 3.149 1.00 55.38 372 ILE A CA 1
ATOM 2961 C C . ILE A 1 372 ? 28.201 26.313 4.041 1.00 55.38 372 ILE A C 1
ATOM 2963 O O . ILE A 1 372 ? 28.073 26.507 5.248 1.00 55.38 372 ILE A O 1
ATOM 2967 N N . GLY A 1 373 ? 29.403 26.250 3.454 1.00 45.28 373 GLY A N 1
ATOM 2968 C CA . GLY A 1 373 ? 30.676 26.520 4.144 1.00 45.28 373 GLY A CA 1
ATOM 2969 C C . GLY A 1 373 ? 31.365 25.335 4.846 1.00 45.28 373 GLY A C 1
ATOM 2970 O O . GLY A 1 373 ? 32.396 25.542 5.486 1.00 45.28 373 GLY A O 1
ATOM 2971 N N . SER A 1 374 ? 30.860 24.099 4.738 1.00 39.75 374 SER A N 1
ATOM 2972 C CA . SER A 1 374 ? 31.537 22.926 5.325 1.00 39.75 374 SER A CA 1
ATOM 2973 C C . SER A 1 374 ? 32.860 22.591 4.601 1.00 39.75 374 SER A C 1
ATOM 2975 O O . SER A 1 374 ? 32.878 22.313 3.406 1.00 39.75 374 SER A O 1
ATOM 2977 N N . THR A 1 375 ? 33.993 22.615 5.317 1.00 35.78 375 THR A N 1
ATOM 2978 C CA . THR A 1 375 ? 35.307 22.156 4.818 1.00 35.78 375 THR A CA 1
ATOM 2979 C C . THR A 1 375 ? 35.783 20.940 5.611 1.00 35.78 375 THR A C 1
ATOM 2981 O O . THR A 1 375 ? 35.761 20.928 6.840 1.00 35.78 375 THR A O 1
ATOM 2984 N N . VAL A 1 376 ? 36.222 19.889 4.910 1.00 33.28 376 VAL A N 1
ATOM 2985 C CA . VAL A 1 376 ? 36.724 18.652 5.532 1.00 33.28 376 VAL A CA 1
ATOM 2986 C C . VAL A 1 376 ? 38.178 18.848 5.962 1.00 33.28 376 VAL A C 1
ATOM 2988 O O . VAL A 1 376 ? 39.073 18.951 5.123 1.00 33.28 376 VAL A O 1
ATOM 2991 N N . LEU A 1 377 ? 38.443 18.830 7.269 1.00 29.78 377 LEU A N 1
ATOM 2992 C CA . LEU A 1 377 ? 39.801 18.649 7.788 1.00 29.78 377 LEU A CA 1
ATOM 2993 C C . LEU A 1 377 ? 40.253 17.204 7.509 1.00 29.78 377 LEU A C 1
ATOM 2995 O O . LEU A 1 377 ? 39.677 16.252 8.037 1.00 29.78 377 LEU A O 1
ATOM 2999 N N . LYS A 1 378 ? 41.284 17.031 6.671 1.00 29.86 378 LYS A N 1
ATOM 3000 C CA . LYS A 1 378 ? 41.925 15.727 6.426 1.00 29.86 378 LYS A CA 1
ATOM 3001 C C . LYS A 1 378 ? 42.614 15.247 7.710 1.00 29.86 378 LYS A C 1
ATOM 3003 O O . LYS A 1 378 ? 43.666 15.770 8.064 1.00 29.86 378 LYS A O 1
ATOM 3008 N N . ASP A 1 379 ? 42.055 14.241 8.380 1.00 30.53 379 ASP A N 1
ATOM 3009 C CA . ASP A 1 379 ? 42.747 13.504 9.447 1.00 30.53 379 ASP A CA 1
ATOM 3010 C C . ASP A 1 379 ? 43.545 12.330 8.836 1.00 30.53 379 ASP A C 1
ATOM 3012 O O . ASP A 1 379 ? 42.942 11.397 8.302 1.00 30.53 379 ASP A O 1
ATOM 3016 N N . PRO A 1 380 ? 44.891 12.342 8.883 1.00 29.98 380 PRO A N 1
ATOM 3017 C CA . PRO A 1 380 ? 45.740 11.338 8.239 1.00 29.98 380 PRO A CA 1
ATOM 3018 C C . PRO A 1 380 ? 45.861 10.005 9.009 1.00 29.98 380 PRO A C 1
ATOM 3020 O O . PRO A 1 380 ? 46.747 9.210 8.703 1.00 29.98 380 PRO A O 1
ATOM 3023 N N . ARG A 1 381 ? 45.021 9.727 10.021 1.00 31.22 381 ARG A N 1
ATOM 3024 C CA . ARG A 1 381 ? 45.229 8.611 10.973 1.00 31.22 381 ARG A CA 1
ATOM 3025 C C . ARG A 1 381 ? 44.148 7.521 11.013 1.00 31.22 381 ARG A C 1
ATOM 3027 O O . ARG A 1 381 ? 43.920 6.943 12.076 1.00 31.22 381 ARG A O 1
ATOM 3034 N N . ARG A 1 382 ? 43.508 7.151 9.894 1.00 28.25 382 ARG A N 1
ATOM 3035 C CA . ARG A 1 382 ? 42.657 5.937 9.862 1.00 28.25 382 ARG A CA 1
ATOM 3036 C C . ARG A 1 382 ? 42.949 5.013 8.672 1.00 28.25 382 ARG A C 1
ATOM 3038 O O . ARG A 1 382 ? 42.902 5.482 7.537 1.00 28.25 382 ARG A O 1
ATOM 3045 N N . PRO A 1 383 ? 43.226 3.714 8.906 1.00 30.09 383 PRO A N 1
ATOM 3046 C CA . PRO A 1 383 ? 43.434 2.749 7.836 1.00 30.09 383 PRO A CA 1
ATOM 3047 C C . PRO A 1 383 ? 42.111 2.351 7.173 1.00 30.09 383 PRO A C 1
ATOM 3049 O O . PRO A 1 383 ? 41.064 2.261 7.817 1.00 30.09 383 PRO A O 1
ATOM 3052 N N . SER A 1 384 ? 42.189 2.103 5.864 1.00 33.00 384 SER A N 1
ATOM 3053 C CA . SER A 1 384 ? 41.134 1.505 5.052 1.00 33.00 384 SER A CA 1
ATOM 3054 C C . SER A 1 384 ? 40.791 0.110 5.572 1.00 33.00 384 SER A C 1
ATOM 3056 O O . SER A 1 384 ? 41.718 -0.660 5.801 1.00 33.00 384 SER A O 1
ATOM 3058 N N . TRP A 1 385 ? 39.496 -0.214 5.621 1.00 30.81 385 TRP A N 1
ATOM 3059 C CA . TRP A 1 385 ? 38.857 -1.503 5.940 1.00 30.81 385 TRP A CA 1
ATOM 3060 C C . TRP A 1 385 ? 38.070 -1.506 7.253 1.00 30.81 385 TRP A C 1
ATOM 3062 O O . TRP A 1 385 ? 38.591 -1.755 8.335 1.00 30.81 385 TRP A O 1
ATOM 3072 N N . TYR A 1 386 ? 36.758 -1.333 7.103 1.00 22.53 386 TYR A N 1
ATOM 3073 C CA . TYR A 1 386 ? 35.767 -2.018 7.923 1.00 22.53 386 TYR A CA 1
ATOM 3074 C C . TYR A 1 386 ? 34.658 -2.502 6.978 1.00 22.53 386 TYR A C 1
ATOM 3076 O O . TYR A 1 386 ? 34.125 -1.680 6.227 1.00 22.53 386 TYR A O 1
ATOM 3084 N N . PRO A 1 387 ? 34.344 -3.807 6.936 1.00 29.23 387 PRO A N 1
ATOM 3085 C CA . PRO A 1 387 ? 33.267 -4.317 6.105 1.00 29.23 387 PRO A CA 1
ATOM 3086 C C . PRO A 1 387 ? 31.932 -3.939 6.752 1.00 29.23 387 PRO A C 1
ATOM 3088 O O . PRO A 1 387 ? 31.696 -4.210 7.930 1.00 29.23 387 PRO A O 1
ATOM 3091 N N . SER A 1 388 ? 31.064 -3.286 5.985 1.00 27.16 388 SER A N 1
ATOM 3092 C CA . SER A 1 388 ? 29.661 -3.095 6.347 1.00 27.16 388 SER A CA 1
ATOM 3093 C C . SER A 1 388 ? 28.980 -4.465 6.500 1.00 27.16 388 SER A C 1
ATOM 3095 O O . SER A 1 388 ? 29.205 -5.333 5.653 1.00 27.16 388 SER A O 1
ATOM 3097 N N . PRO A 1 389 ? 28.129 -4.692 7.520 1.00 24.88 389 PRO A N 1
ATOM 3098 C CA . PRO A 1 389 ? 27.186 -5.805 7.470 1.00 24.88 389 PRO A CA 1
ATOM 3099 C C . PRO A 1 389 ? 26.252 -5.618 6.258 1.00 24.88 389 PRO A C 1
ATOM 3101 O O . PRO A 1 389 ? 26.022 -4.475 5.845 1.00 24.88 389 PRO A O 1
ATOM 3104 N N . PRO A 1 390 ? 25.740 -6.708 5.656 1.00 30.23 390 PRO A N 1
ATOM 3105 C CA . PRO A 1 390 ? 24.926 -6.628 4.452 1.00 30.23 390 PRO A CA 1
ATOM 3106 C C . PRO A 1 390 ? 23.690 -5.768 4.716 1.00 30.23 390 PRO A C 1
ATOM 3108 O O . PRO A 1 390 ? 22.970 -5.946 5.699 1.00 30.23 390 PRO A O 1
ATOM 3111 N N . PHE A 1 391 ? 23.510 -4.791 3.835 1.00 27.25 391 PHE A N 1
ATOM 3112 C CA . PHE A 1 391 ? 22.427 -3.826 3.845 1.00 27.25 391 PHE A CA 1
ATOM 3113 C C . PHE A 1 391 ? 21.103 -4.541 3.537 1.00 27.25 391 PHE A C 1
ATOM 3115 O O . PHE A 1 391 ? 21.031 -5.364 2.625 1.00 27.25 391 PHE A O 1
ATOM 3122 N N . PHE A 1 392 ? 20.075 -4.235 4.323 1.00 28.52 392 PHE A N 1
ATOM 3123 C CA . PHE A 1 392 ? 18.713 -4.746 4.190 1.00 28.52 392 PHE A CA 1
ATOM 3124 C C . PHE A 1 392 ? 18.087 -4.176 2.900 1.00 28.52 392 PHE A C 1
ATOM 3126 O O . PHE A 1 392 ? 17.954 -2.959 2.779 1.00 28.52 392 PHE A O 1
ATOM 3133 N N . ASP A 1 393 ? 17.749 -5.034 1.928 1.00 31.14 393 ASP A N 1
ATOM 3134 C CA . ASP A 1 393 ? 17.091 -4.654 0.665 1.00 31.14 393 ASP A CA 1
ATOM 3135 C C . ASP A 1 393 ? 15.566 -4.872 0.774 1.00 31.14 393 ASP A C 1
ATOM 3137 O O . ASP A 1 393 ? 15.117 -6.021 0.795 1.00 31.14 393 ASP A O 1
ATOM 3141 N N . PRO A 1 394 ? 14.739 -3.811 0.825 1.00 31.83 394 PRO A N 1
ATOM 3142 C CA . PRO A 1 394 ? 13.280 -3.934 0.873 1.00 31.83 394 PRO A CA 1
ATOM 3143 C C . PRO A 1 394 ? 12.640 -4.520 -0.404 1.00 31.83 394 PRO A C 1
ATOM 3145 O O . PRO A 1 394 ? 11.462 -4.867 -0.371 1.00 31.83 394 PRO A O 1
ATOM 3148 N N . ARG A 1 395 ? 13.384 -4.707 -1.505 1.00 36.75 395 ARG A N 1
ATOM 3149 C CA . ARG A 1 395 ? 12.892 -5.376 -2.731 1.00 36.75 395 ARG A CA 1
ATOM 3150 C C . ARG A 1 395 ? 13.003 -6.901 -2.666 1.00 36.75 395 ARG A C 1
ATOM 3152 O O . ARG A 1 395 ? 12.271 -7.601 -3.364 1.00 36.75 395 ARG A O 1
ATOM 3159 N N . ALA A 1 396 ? 13.864 -7.436 -1.794 1.00 32.31 396 ALA A N 1
ATOM 3160 C CA . ALA A 1 396 ? 13.933 -8.876 -1.543 1.00 32.31 396 ALA A CA 1
ATOM 3161 C C . ALA A 1 396 ? 12.629 -9.396 -0.909 1.00 32.31 396 ALA A C 1
ATOM 3163 O O . ALA A 1 396 ? 12.195 -10.506 -1.208 1.00 32.31 396 ALA A O 1
ATOM 3164 N N . GLU A 1 397 ? 11.946 -8.562 -0.114 1.00 38.34 397 GLU A N 1
ATOM 3165 C CA . GLU A 1 397 ? 10.672 -8.926 0.504 1.00 38.34 397 GLU A CA 1
ATOM 3166 C C . GLU A 1 397 ? 9.511 -8.947 -0.508 1.00 38.34 397 GLU A C 1
ATOM 3168 O O . GLU A 1 397 ? 8.594 -9.735 -0.329 1.00 38.34 397 GLU A O 1
ATOM 3173 N N . GLU A 1 398 ? 9.527 -8.147 -1.583 1.00 41.22 398 GLU A N 1
ATOM 3174 C CA . GLU A 1 398 ? 8.515 -8.227 -2.657 1.00 41.22 398 GLU A CA 1
ATOM 3175 C C . GLU A 1 398 ? 8.655 -9.512 -3.481 1.00 41.22 398 GLU A C 1
ATOM 3177 O O . GLU A 1 398 ? 7.658 -10.193 -3.735 1.00 41.22 398 GLU A O 1
ATOM 3182 N N . GLY A 1 399 ? 9.891 -9.901 -3.813 1.00 33.81 399 GLY A N 1
ATOM 3183 C CA . GLY A 1 399 ? 10.178 -11.175 -4.475 1.00 33.81 399 GLY A CA 1
ATOM 3184 C C . GLY A 1 399 ? 9.825 -12.385 -3.604 1.00 33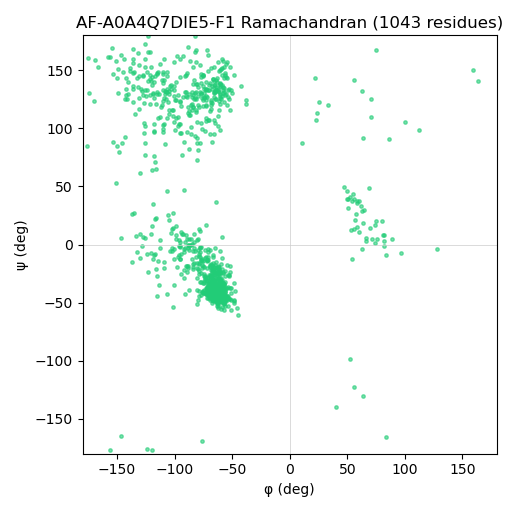.81 399 GLY A C 1
ATOM 3185 O O . GLY A 1 399 ? 9.229 -13.346 -4.088 1.00 33.81 399 GLY A O 1
ATOM 3186 N N . GLU A 1 400 ? 10.112 -12.321 -2.302 1.00 35.44 400 GLU A N 1
ATOM 3187 C CA . GLU A 1 400 ? 9.787 -13.376 -1.337 1.00 35.44 400 GLU A CA 1
ATOM 3188 C C . GLU A 1 400 ? 8.284 -13.410 -0.984 1.00 35.44 400 GLU A C 1
ATOM 3190 O O . GLU A 1 400 ? 7.720 -14.486 -0.772 1.00 35.44 400 GLU A O 1
ATOM 3195 N N . LYS A 1 401 ? 7.590 -12.260 -0.999 1.00 42.59 401 LYS A N 1
ATOM 3196 C CA . LYS A 1 401 ? 6.123 -12.157 -0.876 1.00 42.59 401 LYS A CA 1
ATOM 3197 C C . LYS A 1 401 ? 5.425 -12.784 -2.079 1.00 42.59 401 LYS A C 1
ATOM 3199 O O . LYS A 1 401 ? 4.516 -13.584 -1.866 1.00 42.59 401 LYS A O 1
ATOM 3204 N N . LEU A 1 402 ? 5.868 -12.497 -3.308 1.00 38.59 402 LEU A N 1
ATOM 3205 C CA . LEU A 1 402 ? 5.353 -13.155 -4.515 1.00 38.59 402 LEU A CA 1
ATOM 3206 C C . LEU A 1 402 ? 5.654 -14.658 -4.500 1.00 38.59 402 LEU A C 1
ATOM 3208 O O . LEU A 1 402 ? 4.744 -15.458 -4.702 1.00 38.59 402 LEU A O 1
ATOM 3212 N N . TYR A 1 403 ? 6.883 -15.059 -4.168 1.00 38.28 403 TYR A N 1
ATOM 3213 C CA . TYR A 1 403 ? 7.287 -16.465 -4.094 1.00 38.28 403 TYR A CA 1
ATOM 3214 C C . TYR A 1 403 ? 6.486 -17.260 -3.044 1.00 38.28 403 TYR A C 1
ATOM 3216 O O . TYR A 1 403 ? 6.015 -18.364 -3.326 1.00 38.28 403 TYR A O 1
ATOM 3224 N N . ASN A 1 404 ? 6.236 -16.697 -1.858 1.00 42.41 404 ASN A N 1
ATOM 3225 C CA . ASN A 1 404 ? 5.471 -17.363 -0.797 1.00 42.41 404 ASN A CA 1
ATOM 3226 C C . ASN A 1 404 ? 3.953 -17.385 -1.057 1.00 42.41 404 ASN A C 1
ATOM 3228 O O . ASN A 1 404 ? 3.297 -18.374 -0.713 1.00 42.41 404 ASN A O 1
ATOM 3232 N N . LEU A 1 405 ? 3.390 -16.352 -1.701 1.00 42.72 405 LEU A N 1
ATOM 3233 C CA . LEU A 1 405 ? 2.005 -16.363 -2.203 1.00 42.72 405 LEU A CA 1
ATOM 3234 C C . LEU A 1 405 ? 1.823 -17.411 -3.307 1.00 42.72 405 LEU A C 1
ATOM 3236 O O . LEU A 1 405 ? 0.832 -18.144 -3.306 1.00 42.72 405 LEU A O 1
ATOM 3240 N N . MET A 1 406 ? 2.802 -17.527 -4.207 1.00 37.28 406 MET A N 1
ATOM 3241 C CA . MET A 1 406 ? 2.809 -18.511 -5.288 1.00 37.28 406 MET A CA 1
ATOM 3242 C C . MET A 1 406 ? 2.931 -19.939 -4.753 1.00 37.28 406 MET A C 1
ATOM 3244 O O . MET A 1 406 ? 2.162 -20.799 -5.172 1.00 37.28 406 MET A O 1
ATOM 3248 N N . THR A 1 407 ? 3.816 -20.188 -3.786 1.00 40.53 407 THR A N 1
ATOM 3249 C CA . THR A 1 407 ? 4.064 -21.537 -3.247 1.00 40.53 407 THR A CA 1
ATOM 3250 C C . THR A 1 407 ? 2.887 -22.046 -2.405 1.00 40.53 407 THR A C 1
ATOM 3252 O O . THR A 1 407 ? 2.448 -23.179 -2.589 1.00 40.53 407 THR A O 1
ATOM 3255 N N . LYS A 1 408 ? 2.275 -21.197 -1.561 1.00 44.47 408 LYS A N 1
ATOM 3256 C CA . LYS A 1 408 ? 1.099 -21.583 -0.751 1.00 44.47 408 LYS A CA 1
ATOM 3257 C C . LYS A 1 408 ? -0.168 -21.788 -1.588 1.00 44.47 408 LYS A C 1
ATOM 3259 O O . LYS A 1 408 ? -0.977 -22.656 -1.267 1.00 44.47 408 LYS A O 1
ATOM 3264 N N . HIS A 1 409 ? -0.344 -21.025 -2.670 1.00 40.75 409 HIS A N 1
ATOM 3265 C CA . HIS A 1 409 ? -1.448 -21.236 -3.610 1.00 40.75 409 HIS A CA 1
ATOM 3266 C C . HIS A 1 409 ? -1.246 -22.509 -4.452 1.00 40.75 409 HIS A C 1
ATOM 3268 O O . HIS A 1 409 ? -2.211 -23.231 -4.701 1.00 40.75 409 HIS A O 1
ATOM 3274 N N . LEU A 1 410 ? -0.001 -22.828 -4.835 1.00 38.84 410 LEU A N 1
ATOM 3275 C CA . LEU A 1 410 ? 0.335 -24.068 -5.543 1.00 38.84 410 LEU A CA 1
ATOM 3276 C C . LEU A 1 410 ? 0.118 -25.309 -4.661 1.00 38.84 410 LEU A C 1
ATOM 3278 O O . LEU A 1 410 ? -0.442 -26.294 -5.140 1.00 38.84 410 LEU A O 1
ATOM 3282 N N . ASP A 1 411 ? 0.467 -25.243 -3.372 1.00 48.03 411 ASP A N 1
ATOM 3283 C CA . ASP A 1 411 ? 0.191 -26.310 -2.399 1.00 48.03 411 ASP A CA 1
ATOM 3284 C C . ASP A 1 411 ? -1.314 -26.511 -2.178 1.00 48.03 411 ASP A C 1
ATOM 3286 O O . ASP A 1 411 ? -1.797 -27.645 -2.184 1.00 48.03 411 ASP A O 1
ATOM 3290 N N . LEU A 1 412 ? -2.086 -25.424 -2.063 1.00 39.78 412 LEU A N 1
ATOM 3291 C CA . LEU A 1 412 ? -3.543 -25.490 -1.916 1.00 39.78 412 LEU A CA 1
ATOM 3292 C C . LEU A 1 412 ? -4.212 -26.088 -3.166 1.00 39.78 412 LEU A C 1
ATOM 3294 O O . LEU A 1 412 ? -5.079 -26.953 -3.056 1.00 39.78 412 LEU A O 1
ATOM 3298 N N . MET A 1 413 ? -3.771 -25.687 -4.362 1.00 38.62 413 MET A N 1
ATOM 3299 C CA . MET A 1 413 ? -4.256 -26.234 -5.635 1.00 38.62 413 MET A CA 1
ATOM 3300 C C . MET A 1 413 ? -3.857 -27.702 -5.826 1.00 38.62 413 MET A C 1
ATOM 3302 O O . MET A 1 413 ? -4.645 -28.485 -6.356 1.00 38.62 413 MET A O 1
ATOM 3306 N N . THR A 1 414 ? -2.677 -28.102 -5.347 1.00 45.75 414 THR A N 1
ATOM 3307 C CA . THR A 1 414 ? -2.218 -29.499 -5.375 1.00 45.75 414 THR A CA 1
ATOM 3308 C C . THR A 1 414 ? -3.046 -30.367 -4.427 1.00 45.75 414 THR A C 1
ATOM 3310 O O . THR A 1 414 ? -3.485 -31.445 -4.820 1.00 45.75 414 THR A O 1
ATOM 3313 N N . GLN A 1 415 ? -3.376 -29.871 -3.231 1.00 46.97 415 GLN A N 1
ATOM 3314 C CA . GLN A 1 415 ? -4.252 -30.567 -2.279 1.00 46.97 415 GLN A CA 1
ATOM 3315 C C . GLN A 1 415 ? -5.704 -30.679 -2.777 1.00 46.97 415 GLN A C 1
ATOM 3317 O O . GLN A 1 415 ? -6.337 -31.724 -2.607 1.00 46.97 415 GLN A O 1
ATOM 3322 N N . VAL A 1 416 ? -6.236 -29.640 -3.433 1.00 42.22 416 VAL A N 1
ATOM 3323 C CA . VAL A 1 416 ? -7.578 -29.663 -4.048 1.00 42.22 416 VAL A CA 1
ATOM 3324 C C . VAL A 1 416 ? -7.620 -30.614 -5.246 1.00 42.22 416 VAL A C 1
ATOM 3326 O O . VAL A 1 416 ? -8.576 -31.378 -5.381 1.00 42.22 416 VAL A O 1
ATOM 3329 N N . LYS A 1 417 ? -6.569 -30.642 -6.075 1.00 43.66 417 LYS A N 1
ATOM 3330 C CA . LYS A 1 417 ? -6.450 -31.572 -7.207 1.00 43.66 417 LYS A CA 1
ATOM 3331 C C . LYS A 1 417 ? -6.318 -33.024 -6.740 1.00 43.66 417 LYS A C 1
ATOM 3333 O O . LYS A 1 417 ? -7.039 -33.874 -7.248 1.00 43.66 417 LYS A O 1
ATOM 3338 N N . GLN A 1 418 ? -5.509 -33.293 -5.714 1.00 51.62 418 GLN A N 1
ATOM 3339 C CA . GLN A 1 418 ? -5.400 -34.621 -5.096 1.00 51.62 418 GLN A CA 1
ATOM 3340 C C . GLN A 1 418 ? -6.727 -35.075 -4.467 1.00 51.62 418 GLN A C 1
ATOM 3342 O O . GLN A 1 418 ? -7.103 -36.235 -4.613 1.00 51.62 418 GLN A O 1
ATOM 3347 N N . LYS A 1 419 ? -7.491 -34.174 -3.824 1.00 50.16 419 LYS A N 1
ATOM 3348 C CA . LYS A 1 419 ? -8.856 -34.477 -3.349 1.00 50.16 419 LYS A CA 1
ATOM 3349 C C . LYS A 1 419 ? -9.828 -34.750 -4.503 1.00 50.16 419 LYS A C 1
ATOM 3351 O O . LYS A 1 419 ? -10.616 -35.686 -4.406 1.00 50.16 419 LYS A O 1
ATOM 3356 N N . GLY A 1 420 ? -9.763 -33.979 -5.588 1.00 44.06 420 GLY A N 1
ATOM 3357 C CA . GLY A 1 420 ? -10.604 -34.160 -6.776 1.00 44.06 420 GLY A CA 1
ATOM 3358 C C . GLY A 1 420 ? -10.302 -35.443 -7.558 1.00 44.06 420 GLY A C 1
ATOM 3359 O O . GLY A 1 420 ? -11.225 -36.104 -8.029 1.00 44.06 420 GLY A O 1
ATOM 3360 N N . GLU A 1 421 ? -9.032 -35.842 -7.651 1.00 47.47 421 GLU A N 1
ATOM 3361 C CA . GLU A 1 421 ? -8.604 -37.104 -8.271 1.00 47.47 421 GLU A CA 1
ATOM 3362 C C . GLU A 1 421 ? -9.012 -38.314 -7.423 1.00 47.47 421 GLU A C 1
ATOM 3364 O O . GLU A 1 421 ? -9.542 -39.281 -7.966 1.00 47.47 421 GLU A O 1
ATOM 3369 N N . LYS A 1 422 ? -8.908 -38.216 -6.090 1.00 50.28 422 LYS A N 1
ATOM 3370 C CA . LYS A 1 422 ? -9.393 -39.248 -5.160 1.00 50.28 422 LYS A CA 1
ATOM 3371 C C . LYS A 1 422 ? -10.917 -39.421 -5.232 1.00 50.28 422 LYS A C 1
ATOM 3373 O O . LYS A 1 422 ? -11.413 -40.538 -5.167 1.00 50.28 422 LYS A O 1
ATOM 3378 N N . ILE A 1 423 ? -11.661 -38.330 -5.434 1.00 43.94 423 ILE A N 1
ATOM 3379 C CA . ILE A 1 423 ? -13.113 -38.359 -5.682 1.00 43.94 423 ILE A CA 1
ATOM 3380 C C . ILE A 1 423 ? -13.430 -38.954 -7.069 1.00 43.94 423 ILE A C 1
ATOM 3382 O O . ILE A 1 423 ? -14.380 -39.719 -7.193 1.00 43.94 423 ILE A O 1
ATOM 3386 N N . ARG A 1 424 ? -12.622 -38.685 -8.106 1.00 41.78 424 ARG A N 1
ATOM 3387 C CA . ARG A 1 424 ? -12.776 -39.301 -9.441 1.00 41.78 424 ARG A CA 1
ATOM 3388 C C . ARG A 1 424 ? -12.454 -40.795 -9.474 1.00 41.78 424 ARG A C 1
ATOM 3390 O O . ARG A 1 424 ? -13.092 -41.510 -10.239 1.00 41.78 424 ARG A O 1
ATOM 3397 N N . GLU A 1 425 ? -11.506 -41.273 -8.670 1.00 48.62 425 GLU A N 1
ATOM 3398 C CA . GLU A 1 425 ? -11.253 -42.713 -8.511 1.00 48.62 425 GLU A CA 1
ATOM 3399 C C . GLU A 1 425 ? -12.414 -43.429 -7.816 1.00 48.62 425 GLU A C 1
ATOM 3401 O O . GLU A 1 425 ? -12.770 -44.532 -8.222 1.00 48.62 425 GLU A O 1
ATOM 3406 N N . ILE A 1 426 ? -13.048 -42.779 -6.833 1.00 52.81 426 ILE A N 1
ATOM 3407 C CA . ILE A 1 426 ? -14.246 -43.293 -6.148 1.00 52.81 426 ILE A CA 1
ATOM 3408 C C . ILE A 1 426 ? -15.474 -43.293 -7.080 1.00 52.81 426 ILE A C 1
ATOM 3410 O O . ILE A 1 426 ? -16.367 -44.120 -6.919 1.00 52.81 426 ILE A O 1
ATOM 3414 N N . LEU A 1 427 ? -15.515 -42.399 -8.074 1.00 37.78 427 LEU A N 1
ATOM 3415 C CA . LEU A 1 427 ? -16.649 -42.205 -8.988 1.00 37.78 427 LEU A CA 1
ATOM 3416 C C . LEU A 1 427 ? -16.478 -42.857 -10.374 1.00 37.78 427 LEU A C 1
ATOM 3418 O O . LEU A 1 427 ? -17.239 -42.534 -11.290 1.00 37.78 427 LEU A O 1
ATOM 3422 N N . LYS A 1 428 ? -15.513 -43.768 -10.574 1.00 39.09 428 LYS A N 1
ATOM 3423 C CA . LYS A 1 428 ? -15.447 -44.539 -11.828 1.00 39.09 428 LYS A CA 1
ATOM 3424 C C . LYS A 1 428 ? -16.728 -45.381 -11.990 1.00 39.09 428 LYS A C 1
ATOM 3426 O O . LYS A 1 428 ? -17.035 -46.175 -11.102 1.00 39.09 428 LYS A O 1
ATOM 3431 N N . PRO A 1 429 ? -17.476 -45.237 -13.097 1.00 36.69 429 PRO A N 1
ATOM 3432 C CA . PRO A 1 429 ? -18.722 -45.964 -13.292 1.00 36.69 429 PRO A CA 1
ATOM 3433 C C . PRO A 1 429 ? -18.452 -47.446 -13.575 1.00 36.69 429 PRO A C 1
ATOM 3435 O O . PRO A 1 429 ? -17.603 -47.793 -14.394 1.00 36.69 429 PRO A O 1
ATOM 3438 N N . ILE A 1 430 ? -19.207 -48.307 -12.894 1.00 39.59 430 ILE A N 1
ATOM 3439 C CA . ILE A 1 430 ? -19.346 -49.731 -13.208 1.00 39.59 430 ILE A CA 1
ATOM 3440 C C . ILE A 1 430 ? -20.052 -49.834 -14.569 1.00 39.59 430 ILE A C 1
ATOM 3442 O O . ILE A 1 430 ? -21.099 -49.216 -14.769 1.00 39.59 430 ILE A O 1
ATOM 3446 N N . GLU A 1 431 ? -19.465 -50.575 -15.511 1.00 32.75 431 GLU A N 1
ATOM 3447 C CA . GLU A 1 431 ? -20.032 -50.785 -16.849 1.00 32.75 431 GLU A CA 1
ATOM 3448 C C . GLU A 1 431 ? -21.430 -51.436 -16.784 1.00 32.75 431 GLU A C 1
ATOM 3450 O O . GLU A 1 431 ? -21.633 -52.384 -16.019 1.00 32.75 431 GLU A O 1
ATOM 3455 N N . PRO A 1 432 ? -22.405 -50.977 -17.591 1.00 34.09 432 PRO A N 1
ATOM 3456 C CA . PRO A 1 432 ? -23.746 -51.541 -17.589 1.00 34.09 432 PRO A CA 1
ATOM 3457 C C . PRO A 1 432 ? -23.837 -52.777 -18.494 1.00 34.09 432 PRO A C 1
ATOM 3459 O O . PRO A 1 432 ? -23.651 -52.696 -19.709 1.00 34.09 432 PRO A O 1
ATOM 3462 N N . SER A 1 433 ? -24.216 -53.920 -17.915 1.00 28.58 433 SER A N 1
ATOM 3463 C CA . SER A 1 433 ? -24.672 -55.079 -18.684 1.00 28.58 433 SER A CA 1
ATOM 3464 C C . SER A 1 433 ? -26.068 -54.816 -19.255 1.00 28.58 433 SER A C 1
ATOM 3466 O O . SER A 1 433 ? -27.018 -54.524 -18.529 1.00 28.58 433 SER A O 1
ATOM 3468 N N . THR A 1 434 ? -26.187 -54.949 -20.567 1.00 33.59 434 THR A N 1
ATOM 3469 C CA . THR A 1 434 ? -27.402 -54.787 -21.367 1.00 33.59 434 THR A CA 1
ATOM 3470 C C . THR A 1 434 ? -28.484 -55.824 -21.053 1.00 33.59 434 THR A C 1
ATOM 3472 O O . THR A 1 434 ? -28.209 -57.018 -21.155 1.00 33.59 434 THR A O 1
ATOM 3475 N N . THR A 1 435 ? -29.737 -55.403 -20.839 1.00 30.19 435 THR A N 1
ATOM 3476 C CA . THR A 1 435 ? -30.918 -55.980 -21.527 1.00 30.19 435 THR A CA 1
ATOM 3477 C C . THR A 1 435 ? -32.199 -55.162 -21.297 1.00 30.19 435 THR A C 1
ATOM 3479 O O . THR A 1 435 ? -32.585 -54.920 -20.165 1.00 30.19 435 THR A O 1
ATOM 3482 N N . SER A 1 436 ? -32.806 -54.744 -22.420 1.00 30.41 436 SER A N 1
ATOM 3483 C CA . SER A 1 436 ? -34.240 -54.589 -22.783 1.00 30.41 436 SER A CA 1
ATOM 3484 C C . SER A 1 436 ? -35.301 -54.434 -21.662 1.00 30.41 436 SER A C 1
ATOM 3486 O O . SER A 1 436 ? -35.283 -55.187 -20.703 1.00 30.41 436 SER A O 1
ATOM 3488 N N . ALA A 1 437 ? -36.379 -53.646 -21.756 1.00 31.53 437 ALA A N 1
ATOM 3489 C CA . ALA A 1 437 ? -37.119 -53.122 -22.902 1.00 31.53 437 ALA A CA 1
ATOM 3490 C C . ALA A 1 437 ? -38.229 -52.152 -22.427 1.00 31.53 437 ALA A C 1
ATOM 3492 O O . ALA A 1 437 ? -38.697 -52.314 -21.309 1.00 31.53 437 ALA A O 1
ATOM 3493 N N . ARG A 1 438 ? -38.718 -51.297 -23.356 1.00 31.16 438 ARG A N 1
ATOM 3494 C CA . ARG A 1 438 ? -40.092 -50.724 -23.492 1.00 31.16 438 ARG A CA 1
ATOM 3495 C C . ARG A 1 438 ? -40.696 -49.957 -22.288 1.00 31.16 438 ARG A C 1
ATOM 3497 O O . ARG A 1 438 ? -40.639 -50.403 -21.165 1.00 31.16 438 ARG A O 1
ATOM 3504 N N . ALA A 1 439 ? -41.441 -48.863 -22.425 1.00 30.84 439 ALA A N 1
ATOM 3505 C CA . ALA A 1 439 ? -41.892 -48.052 -23.547 1.00 30.84 439 ALA A CA 1
ATOM 3506 C C . ALA A 1 439 ? -42.525 -46.748 -22.997 1.00 30.84 439 ALA A C 1
ATOM 3508 O O . ALA A 1 439 ? -43.017 -46.728 -21.876 1.00 30.84 439 ALA A O 1
ATOM 3509 N N . SER A 1 440 ? -42.573 -45.734 -23.869 1.00 28.66 440 SER A N 1
ATOM 3510 C CA . SER A 1 440 ? -43.623 -44.709 -24.043 1.00 28.66 440 SER A CA 1
ATOM 3511 C C . SER A 1 440 ? -44.003 -43.690 -22.949 1.00 28.66 440 SER A C 1
ATOM 3513 O O . SER A 1 440 ? -44.416 -44.032 -21.852 1.00 28.66 440 SER A O 1
ATOM 3515 N N . SER A 1 441 ? -44.068 -42.449 -23.459 1.00 30.03 441 SER A N 1
ATOM 3516 C CA . SER A 1 441 ? -45.097 -41.399 -23.304 1.00 30.03 441 SER A CA 1
ATOM 3517 C C . SER A 1 441 ? -44.889 -40.238 -22.317 1.00 30.03 441 SER A C 1
ATOM 3519 O O . SER A 1 441 ? -45.113 -40.352 -21.122 1.00 30.03 441 SER A O 1
ATOM 3521 N N . SER A 1 442 ? -44.590 -39.091 -22.943 1.00 28.53 442 SER A N 1
ATOM 3522 C CA . SER A 1 442 ? -45.307 -37.801 -22.896 1.00 28.53 442 SER A CA 1
ATOM 3523 C C . SER A 1 442 ? -45.321 -36.917 -21.639 1.00 28.53 442 SER A C 1
ATOM 3525 O O . SER A 1 442 ? -45.868 -37.260 -20.601 1.00 28.53 442 SER A O 1
ATOM 3527 N N . SER A 1 443 ? -44.901 -35.674 -21.918 1.00 28.58 443 SER A N 1
ATOM 3528 C CA . SER A 1 443 ? -45.480 -34.380 -21.517 1.00 28.58 443 SER A CA 1
ATOM 3529 C C . SER A 1 443 ? -45.392 -33.917 -20.059 1.00 28.58 443 SER A C 1
ATOM 3531 O O . SER A 1 443 ? -46.126 -34.369 -19.193 1.00 28.58 443 SER A O 1
ATOM 3533 N N . ALA A 1 444 ? -44.548 -32.892 -19.892 1.00 28.55 444 ALA A N 1
ATOM 3534 C CA . ALA A 1 444 ? -44.808 -31.592 -19.266 1.00 28.55 444 ALA A CA 1
ATOM 3535 C C . ALA A 1 444 ? -45.797 -31.528 -18.089 1.00 28.55 444 ALA A C 1
ATOM 3537 O O . ALA A 1 444 ? -47.001 -31.679 -18.277 1.00 28.55 444 ALA A O 1
ATOM 3538 N N . SER A 1 445 ? -45.307 -31.077 -16.931 1.00 26.19 445 SER A N 1
ATOM 3539 C CA . SER A 1 445 ? -45.620 -29.765 -16.322 1.00 26.19 445 SER A CA 1
ATOM 3540 C C . SER A 1 445 ? -45.228 -29.766 -14.844 1.00 26.19 445 SER A C 1
ATOM 3542 O O . SER A 1 445 ? -45.442 -30.754 -14.158 1.00 26.19 445 SER A O 1
ATOM 3544 N N . SER A 1 446 ? -44.673 -28.635 -14.393 1.00 30.97 446 SER A N 1
ATOM 3545 C CA . SER A 1 446 ? -44.679 -28.081 -13.028 1.00 30.97 446 SER A CA 1
ATOM 3546 C C . SER A 1 446 ? -44.845 -29.038 -11.838 1.00 30.97 446 SER A C 1
ATOM 3548 O O . SER A 1 446 ? -45.923 -29.594 -11.667 1.00 30.97 446 SER A O 1
ATOM 3550 N N . MET A 1 447 ? -43.892 -29.038 -10.899 1.00 24.45 447 MET A N 1
ATOM 3551 C CA . MET A 1 447 ? -44.218 -28.906 -9.470 1.00 24.45 447 MET A CA 1
ATOM 3552 C C . MET A 1 447 ? -42.970 -28.792 -8.583 1.00 24.45 447 MET A C 1
ATOM 3554 O O . MET A 1 447 ? -42.036 -29.577 -8.688 1.00 24.45 447 MET A O 1
ATOM 3558 N N . THR A 1 448 ? -43.010 -27.774 -7.717 1.00 26.89 448 THR A N 1
ATOM 3559 C CA . THR A 1 448 ? -42.645 -27.791 -6.287 1.00 26.89 448 THR A CA 1
ATOM 3560 C C . THR A 1 448 ? -41.675 -28.875 -5.811 1.00 26.89 448 THR A C 1
ATOM 3562 O O . THR A 1 448 ? -42.053 -30.038 -5.677 1.00 26.89 448 THR A O 1
ATOM 3565 N N . PHE A 1 449 ? -40.476 -28.457 -5.403 1.00 24.69 449 PHE A N 1
ATOM 3566 C CA . PHE A 1 449 ? -39.593 -29.280 -4.582 1.00 24.69 449 PHE A CA 1
ATOM 3567 C C . PHE A 1 449 ? -40.142 -29.363 -3.152 1.00 24.69 449 PHE A C 1
ATOM 3569 O O . PHE A 1 449 ? -40.124 -28.386 -2.406 1.00 24.69 449 PHE A O 1
ATOM 3576 N N . LYS A 1 450 ? -40.654 -30.546 -2.801 1.00 25.55 450 LYS A N 1
ATOM 3577 C CA . LYS A 1 450 ? -40.677 -31.044 -1.425 1.00 25.55 450 LYS A CA 1
ATOM 3578 C C . LYS A 1 450 ? -39.276 -31.544 -1.077 1.00 25.55 450 LYS A C 1
ATOM 3580 O O . LYS A 1 450 ? -38.631 -32.187 -1.901 1.00 25.55 450 LYS A O 1
ATOM 3585 N N . GLU A 1 451 ? -38.847 -31.235 0.140 1.00 30.66 451 GLU A N 1
ATOM 3586 C CA . GLU A 1 451 ? -37.682 -31.822 0.796 1.00 30.66 451 GLU A CA 1
ATOM 3587 C C . GLU A 1 451 ? -37.879 -33.336 0.949 1.00 30.66 451 GLU A C 1
ATOM 3589 O O . GLU A 1 451 ? -38.908 -33.779 1.462 1.00 30.66 451 GLU A O 1
ATOM 3594 N N . GLU A 1 452 ? -36.888 -34.117 0.520 1.00 29.19 452 GLU A N 1
ATOM 3595 C CA . GLU A 1 452 ? -36.764 -35.536 0.849 1.00 29.19 452 GLU A CA 1
ATOM 3596 C C . GLU A 1 452 ? -35.424 -35.759 1.559 1.00 29.19 452 GLU A C 1
ATOM 3598 O O . GLU A 1 452 ? -34.351 -35.435 1.044 1.00 29.19 452 GLU A O 1
ATOM 3603 N N . GLU A 1 453 ? -35.525 -36.275 2.783 1.00 36.72 453 GLU A N 1
ATOM 3604 C CA . GLU A 1 453 ? -34.429 -36.769 3.605 1.00 36.72 453 GLU A CA 1
ATOM 3605 C C . GLU A 1 453 ? -33.725 -37.941 2.908 1.00 36.72 453 GLU A C 1
ATOM 3607 O O . GLU A 1 453 ? -34.360 -38.920 2.519 1.00 36.72 453 GLU A O 1
ATOM 3612 N N . ALA A 1 454 ? -32.394 -37.893 2.831 1.00 29.42 454 ALA A N 1
ATOM 3613 C CA . ALA A 1 454 ? -31.578 -39.052 2.489 1.00 29.42 454 ALA A CA 1
ATOM 3614 C C . ALA A 1 454 ? -30.797 -39.520 3.726 1.00 29.42 454 ALA A C 1
ATOM 3616 O O . ALA A 1 454 ? -29.781 -38.937 4.108 1.00 29.42 454 ALA A O 1
ATOM 3617 N N . GLN A 1 455 ? -31.275 -40.603 4.343 1.00 33.66 455 GLN A N 1
ATOM 3618 C CA . GLN A 1 455 ? -30.473 -41.462 5.213 1.00 33.66 455 GLN A CA 1
ATOM 3619 C C . GLN A 1 455 ? -29.496 -42.288 4.364 1.00 33.66 455 GLN A C 1
ATOM 3621 O O . GLN A 1 455 ? -29.898 -42.925 3.392 1.00 33.66 455 GLN A O 1
ATOM 3626 N N . GLY A 1 456 ? -28.222 -42.334 4.768 1.00 29.86 456 GLY A N 1
ATOM 3627 C CA . GLY A 1 456 ? -27.217 -43.171 4.113 1.00 29.86 456 GLY A CA 1
ATOM 3628 C C . GLY A 1 456 ? -25.835 -43.172 4.772 1.00 29.86 456 GLY A C 1
ATOM 3629 O O . GLY A 1 456 ? -24.935 -42.481 4.322 1.00 29.86 456 GLY A O 1
ATOM 3630 N N . SER A 1 457 ? -25.677 -44.031 5.786 1.00 29.14 457 SER A N 1
ATOM 3631 C CA . SER A 1 457 ? -24.477 -44.846 6.072 1.00 29.14 457 SER A CA 1
ATOM 3632 C C . SER A 1 457 ? -23.128 -44.180 6.427 1.00 29.14 457 SER A C 1
ATOM 3634 O O . SER A 1 457 ? -22.248 -43.996 5.591 1.00 29.14 457 SER A O 1
ATOM 3636 N N . ALA A 1 458 ? -22.943 -43.999 7.739 1.00 34.16 458 ALA A N 1
ATOM 3637 C CA . ALA A 1 458 ? -21.759 -44.291 8.562 1.00 34.16 458 ALA A CA 1
ATOM 3638 C C . ALA A 1 458 ? -20.364 -44.389 7.897 1.00 34.16 458 ALA A C 1
ATOM 3640 O O . ALA A 1 458 ? -19.968 -45.421 7.357 1.00 34.16 458 ALA A O 1
ATOM 3641 N N . GLY A 1 459 ? -19.556 -43.356 8.146 1.00 28.45 459 GLY A N 1
ATOM 3642 C CA . GLY A 1 459 ? -18.097 -43.382 8.069 1.00 28.45 459 GLY A CA 1
ATOM 3643 C C . GLY A 1 459 ? -17.505 -42.322 8.998 1.00 28.45 459 GLY A C 1
ATOM 3644 O O . GLY A 1 459 ? -17.330 -41.184 8.590 1.00 28.45 459 GLY A O 1
ATOM 3645 N N . SER A 1 460 ? -17.269 -42.698 10.261 1.00 37.16 460 SER A N 1
ATOM 3646 C CA . SER A 1 460 ? -16.449 -42.026 11.288 1.00 37.16 460 SER A CA 1
ATOM 3647 C C . SER A 1 460 ? -15.963 -40.591 10.982 1.00 37.16 460 SER A C 1
ATOM 3649 O O . SER A 1 460 ? -14.818 -40.390 10.570 1.00 37.16 460 SER A O 1
ATOM 3651 N N . SER A 1 461 ? -16.772 -39.582 11.316 1.00 29.55 461 SER A N 1
ATOM 3652 C CA . SER A 1 461 ? -16.279 -38.235 11.626 1.00 29.55 461 SER A CA 1
ATOM 3653 C C . SER A 1 461 ? -16.998 -37.696 12.857 1.00 29.55 461 SER A C 1
ATOM 3655 O O . SER A 1 461 ? -18.216 -37.809 12.971 1.00 29.55 461 SER A O 1
ATOM 3657 N N . THR A 1 462 ? -16.220 -37.134 13.777 1.00 32.19 462 THR A N 1
ATOM 3658 C CA . THR A 1 462 ? -16.635 -36.473 15.020 1.00 32.19 462 THR A CA 1
ATOM 3659 C C . THR A 1 462 ? -17.922 -35.664 14.856 1.00 32.19 462 THR A C 1
ATOM 3661 O O . THR A 1 462 ? -17.993 -34.758 14.031 1.00 32.19 462 THR A O 1
ATOM 3664 N N . SER A 1 463 ? -18.932 -36.025 15.646 1.00 35.09 463 SER A N 1
ATOM 3665 C CA . SER A 1 463 ? -20.292 -35.490 15.635 1.00 35.09 463 SER A CA 1
ATOM 3666 C C . SER A 1 463 ? -20.333 -33.961 15.717 1.00 35.09 463 SER A C 1
ATOM 3668 O O . SER A 1 463 ? -19.987 -33.383 16.751 1.00 35.09 463 SER A O 1
ATOM 3670 N N . ALA A 1 464 ? -20.827 -33.309 14.665 1.00 42.72 464 ALA A N 1
ATOM 3671 C CA . ALA A 1 464 ? -21.423 -31.986 14.790 1.00 42.72 464 ALA A CA 1
ATOM 3672 C C . ALA A 1 464 ? -22.621 -32.106 15.749 1.00 42.72 464 ALA A C 1
ATOM 3674 O O . ALA A 1 464 ? -23.512 -32.924 15.520 1.00 42.72 464 ALA A O 1
ATOM 3675 N N . GLY A 1 465 ? -22.608 -31.360 16.857 1.00 48.84 465 GLY A N 1
ATOM 3676 C CA . GLY A 1 465 ? -23.750 -31.290 17.765 1.00 48.84 465 GLY A CA 1
ATOM 3677 C C . GLY A 1 465 ? -24.994 -30.854 16.992 1.00 48.84 465 GLY A C 1
ATOM 3678 O O . GLY A 1 465 ? -24.943 -29.888 16.233 1.00 48.84 465 GLY A O 1
ATOM 3679 N N . ASP A 1 466 ? -26.087 -31.593 17.148 1.00 50.22 466 ASP A N 1
ATOM 3680 C CA . ASP A 1 466 ? -27.348 -31.353 16.450 1.00 50.22 466 ASP A CA 1
ATOM 3681 C C . ASP A 1 466 ? -27.991 -30.031 16.922 1.00 50.22 466 ASP A C 1
ATOM 3683 O O . ASP A 1 466 ? -28.773 -29.993 17.871 1.00 50.22 466 ASP A O 1
ATOM 3687 N N . LEU A 1 467 ? -27.627 -28.920 16.270 1.00 58.25 467 LEU A N 1
ATOM 3688 C CA . LEU A 1 467 ? -28.196 -27.580 16.485 1.00 58.25 467 LEU A CA 1
ATOM 3689 C C . LEU A 1 467 ? -29.639 -27.454 15.952 1.00 58.25 467 LEU A C 1
ATOM 3691 O O . LEU A 1 467 ? -30.277 -26.417 16.134 1.00 58.25 467 LEU A O 1
ATOM 3695 N N . SER A 1 468 ? -30.189 -28.492 15.304 1.00 49.47 468 SER A N 1
ATOM 3696 C CA . SER A 1 468 ? -31.466 -28.413 14.582 1.00 49.47 468 SER A CA 1
ATOM 3697 C C . SER A 1 468 ? -32.696 -28.216 15.482 1.00 49.47 468 SER A C 1
ATOM 3699 O O . SER A 1 468 ? -33.748 -27.799 14.976 1.00 49.47 468 SER A O 1
ATOM 3701 N N . ARG A 1 469 ? -32.558 -28.472 16.796 1.00 53.59 469 ARG A N 1
ATOM 3702 C CA . ARG A 1 469 ? -33.633 -28.457 17.808 1.00 53.59 469 ARG A CA 1
ATOM 3703 C C . ARG A 1 469 ? -33.721 -27.196 18.682 1.00 53.59 469 ARG A C 1
ATOM 3705 O O . ARG A 1 469 ? -34.643 -27.120 19.489 1.00 53.59 469 ARG A O 1
ATOM 3712 N N . THR A 1 470 ? -32.811 -26.227 18.567 1.00 60.97 470 THR A N 1
ATOM 3713 C CA . THR A 1 470 ? 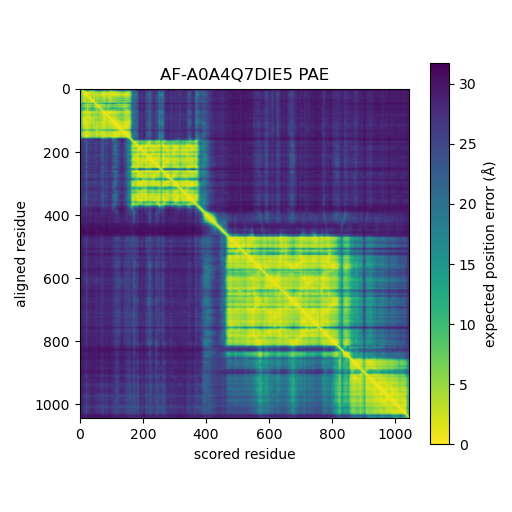-32.720 -25.111 19.532 1.00 60.97 470 THR A CA 1
ATOM 3714 C C . THR A 1 470 ? -33.219 -23.775 18.989 1.00 60.97 470 THR A C 1
ATOM 3716 O O . THR A 1 470 ? -33.073 -23.480 17.803 1.00 60.97 470 THR A O 1
ATOM 3719 N N . GLU A 1 471 ? -33.772 -22.960 19.891 1.00 82.00 471 GLU A N 1
ATOM 3720 C CA . GLU A 1 471 ? -34.018 -21.529 19.689 1.00 82.00 471 GLU A CA 1
ATOM 3721 C C . GLU A 1 471 ? -32.726 -20.823 19.216 1.00 82.00 471 GLU A C 1
ATOM 3723 O O . GLU A 1 471 ? -31.605 -21.277 19.473 1.00 82.00 471 GLU A O 1
ATOM 3728 N N . THR A 1 472 ? -32.871 -19.724 18.473 1.00 90.06 472 THR A N 1
ATOM 3729 C CA . THR A 1 472 ? -31.724 -18.920 18.022 1.00 90.06 472 THR A CA 1
ATOM 3730 C C . THR A 1 472 ? -31.091 -18.144 19.183 1.00 90.06 472 THR A C 1
ATOM 3732 O O . THR A 1 472 ? -31.687 -18.029 20.252 1.00 90.06 472 THR A O 1
ATOM 3735 N N . ALA A 1 473 ? -29.892 -17.575 19.002 1.00 90.19 473 ALA A N 1
ATOM 3736 C CA . ALA A 1 473 ? -29.245 -16.826 20.085 1.00 90.19 473 ALA A CA 1
ATOM 3737 C C . ALA A 1 473 ? -30.071 -15.586 20.468 1.00 90.19 473 ALA A C 1
ATOM 3739 O O . ALA A 1 473 ? -30.221 -15.280 21.654 1.00 90.19 473 ALA A O 1
ATOM 3740 N N . THR A 1 474 ? -30.665 -14.913 19.476 1.00 91.56 474 THR A N 1
ATOM 3741 C CA . THR A 1 474 ? -31.575 -13.786 19.717 1.00 91.56 474 THR A CA 1
ATOM 3742 C C . THR A 1 474 ? -32.883 -14.224 20.379 1.00 91.56 474 THR A C 1
ATOM 3744 O O . THR A 1 474 ? -33.323 -13.560 21.319 1.00 91.56 474 THR A O 1
ATOM 3747 N N . ASP A 1 475 ? -33.486 -15.344 19.960 1.00 91.75 475 ASP A N 1
ATOM 3748 C CA . ASP A 1 475 ? -34.701 -15.879 20.596 1.00 91.75 475 ASP A CA 1
ATOM 3749 C C . ASP A 1 475 ? -34.472 -16.183 22.074 1.00 91.75 475 ASP A C 1
ATOM 3751 O O . ASP A 1 475 ? -35.222 -15.721 22.937 1.00 91.75 475 ASP A O 1
ATOM 3755 N N . THR A 1 476 ? -33.390 -16.900 22.367 1.00 90.62 476 THR A N 1
ATOM 3756 C CA . THR A 1 476 ? -33.032 -17.278 23.727 1.00 90.62 476 THR A CA 1
ATOM 3757 C C . THR A 1 476 ? -32.720 -16.056 24.592 1.00 90.62 476 THR A C 1
ATOM 3759 O O . THR A 1 476 ? -33.163 -15.988 25.740 1.00 90.62 476 THR A O 1
ATOM 3762 N N . HIS A 1 477 ? -32.024 -15.051 24.047 1.00 89.31 477 HIS A N 1
ATOM 3763 C CA . HIS A 1 477 ? -31.752 -13.804 24.760 1.00 89.31 477 HIS A CA 1
ATOM 3764 C C . HIS A 1 477 ? -33.031 -13.016 25.078 1.00 89.31 477 HIS A C 1
ATOM 3766 O O . HIS A 1 477 ? -33.191 -12.544 26.207 1.00 89.31 477 HIS A O 1
ATOM 3772 N N . LEU A 1 478 ? -33.952 -12.880 24.118 1.00 90.25 478 LEU A N 1
ATOM 3773 C CA . LEU A 1 478 ? -35.229 -12.195 24.335 1.00 90.25 478 LEU A CA 1
ATOM 3774 C C . LEU A 1 478 ? -36.071 -12.918 25.383 1.00 90.25 478 LEU A C 1
ATOM 3776 O O . LEU A 1 478 ? -36.589 -12.283 26.301 1.00 90.25 478 LEU A O 1
ATOM 3780 N N . LYS A 1 479 ? -36.184 -14.243 25.261 1.00 91.56 479 LYS A N 1
ATOM 3781 C CA . LYS A 1 479 ? -36.938 -15.084 26.188 1.00 91.56 479 LYS A CA 1
ATOM 3782 C C . LYS A 1 479 ? -36.409 -14.960 27.608 1.00 91.56 479 LYS A C 1
ATOM 3784 O O . LYS A 1 479 ? -37.164 -14.579 28.498 1.00 91.56 479 LYS A O 1
ATOM 3789 N N . TRP A 1 480 ? -35.107 -15.175 27.793 1.00 89.12 480 TRP A N 1
ATOM 3790 C CA . TRP A 1 480 ? -34.454 -15.038 29.091 1.00 89.12 480 TRP A CA 1
ATOM 3791 C C . TRP A 1 480 ? -34.650 -13.634 29.678 1.00 89.12 480 TRP A C 1
ATOM 3793 O O . TRP A 1 480 ? -35.080 -13.499 30.822 1.00 89.12 480 TRP A O 1
ATOM 3803 N N . SER A 1 481 ? -34.400 -12.583 28.891 1.00 88.44 481 SER A N 1
ATOM 3804 C CA . SER A 1 481 ? -34.501 -11.196 29.363 1.00 88.44 481 SER A CA 1
ATOM 3805 C C . SER A 1 481 ? -35.923 -10.808 29.787 1.00 88.44 481 SER A C 1
ATOM 3807 O O . SER A 1 481 ? -36.091 -10.117 30.791 1.00 88.44 481 SER A O 1
ATOM 3809 N N . LEU A 1 482 ? -36.944 -11.248 29.044 1.00 91.69 482 LEU A N 1
ATOM 3810 C CA . LEU A 1 482 ? -38.349 -10.992 29.367 1.00 91.69 482 LEU A CA 1
ATOM 3811 C C . LEU A 1 482 ? -38.793 -11.777 30.603 1.00 91.69 482 LEU A C 1
ATOM 3813 O O . LEU A 1 482 ? -39.402 -11.206 31.506 1.00 91.69 482 LEU A O 1
ATOM 3817 N N . GLU A 1 483 ? -38.443 -13.061 30.682 1.00 92.06 483 GLU A N 1
ATOM 3818 C CA . GLU A 1 483 ? -38.827 -13.924 31.802 1.00 92.06 483 GLU A CA 1
ATOM 3819 C C . GLU A 1 483 ? -38.197 -13.455 33.122 1.00 92.06 483 GLU A C 1
ATOM 3821 O O . GLU A 1 483 ? -38.873 -13.452 34.150 1.00 92.06 483 GLU A O 1
ATOM 3826 N N . GLN A 1 484 ? -36.952 -12.958 33.098 1.00 88.31 484 GLN A N 1
ATOM 3827 C CA . GLN A 1 484 ? -36.318 -12.319 34.262 1.00 88.31 484 GLN A CA 1
ATOM 3828 C C . GLN A 1 484 ? -37.051 -11.049 34.726 1.00 88.31 484 GLN A C 1
ATOM 3830 O O . GLN A 1 484 ? -37.028 -10.726 35.911 1.00 88.31 484 GLN A O 1
ATOM 3835 N N . ALA A 1 485 ? -37.725 -10.341 33.817 1.00 90.38 485 ALA A N 1
ATOM 3836 C CA . ALA A 1 485 ? -38.563 -9.187 34.141 1.00 90.38 485 ALA A CA 1
ATOM 3837 C C . ALA A 1 485 ? -40.006 -9.574 34.532 1.00 90.38 485 ALA A C 1
ATOM 3839 O O . ALA A 1 485 ? -40.847 -8.698 34.724 1.00 90.38 485 ALA A O 1
ATOM 3840 N N . GLY A 1 486 ? -40.321 -10.873 34.635 1.00 94.56 486 GLY A N 1
ATOM 3841 C CA . GLY A 1 486 ? -41.676 -11.362 34.904 1.00 94.56 486 GLY A CA 1
ATOM 3842 C C . GLY A 1 486 ? -42.628 -11.248 33.706 1.00 94.56 486 GLY A C 1
ATOM 3843 O O . GLY A 1 486 ? -43.845 -11.326 33.876 1.00 94.56 486 GLY A O 1
ATOM 3844 N N . ILE A 1 487 ? -42.097 -11.061 32.494 1.00 95.94 487 ILE A N 1
ATOM 3845 C CA . ILE A 1 487 ? -42.865 -10.891 31.258 1.00 95.94 487 ILE A CA 1
ATOM 3846 C C . ILE A 1 487 ? -42.802 -12.180 30.438 1.00 95.94 487 ILE A C 1
ATOM 3848 O O . ILE A 1 487 ? -41.736 -12.721 30.157 1.00 95.94 487 ILE A O 1
ATOM 3852 N N . LYS A 1 488 ? -43.962 -12.682 30.007 1.00 94.69 488 LYS A N 1
ATOM 3853 C CA . LYS A 1 488 ? -44.042 -13.926 29.233 1.00 94.69 488 LYS A CA 1
ATOM 3854 C C . LYS A 1 488 ? -43.587 -13.721 27.783 1.00 94.69 488 LYS A C 1
ATOM 3856 O O . LYS A 1 488 ? -44.254 -13.018 27.020 1.00 94.69 488 LYS A O 1
ATOM 3861 N N . TYR A 1 489 ? -42.532 -14.425 27.376 1.00 93.94 489 TYR A N 1
ATOM 3862 C CA . TYR A 1 489 ? -42.148 -14.559 25.969 1.00 93.94 489 TYR A CA 1
ATOM 3863 C C . TYR A 1 489 ? -43.231 -15.309 25.176 1.00 93.94 489 TYR A C 1
ATOM 3865 O O . TYR A 1 489 ? -43.751 -16.340 25.610 1.00 93.94 489 TYR A O 1
ATOM 3873 N N . THR A 1 490 ? -43.607 -14.782 24.010 1.00 92.62 490 THR A N 1
ATOM 3874 C CA . THR A 1 490 ? -44.632 -15.373 23.137 1.00 92.62 490 THR A CA 1
ATOM 3875 C C . THR A 1 490 ? -43.969 -15.958 21.892 1.00 92.62 490 THR A C 1
ATOM 3877 O O . THR A 1 490 ? -43.601 -15.215 20.985 1.00 92.62 490 THR A O 1
ATOM 3880 N N . GLN A 1 491 ? -43.825 -17.281 21.827 1.00 88.31 491 GLN A N 1
ATOM 3881 C CA . GLN A 1 491 ? -43.201 -17.952 20.682 1.00 88.31 491 GLN A CA 1
ATOM 3882 C C . GLN A 1 491 ? -43.870 -17.557 19.353 1.00 88.31 491 GLN A C 1
ATOM 3884 O O . GLN A 1 491 ? -45.096 -17.530 19.253 1.00 88.31 491 GLN A O 1
ATOM 3889 N N . GLY A 1 492 ? -43.054 -17.231 18.346 1.00 84.69 492 GLY A N 1
ATOM 3890 C CA . GLY A 1 492 ? -43.514 -16.850 17.005 1.00 84.69 492 GLY A CA 1
ATOM 3891 C C . GLY A 1 492 ? -44.086 -15.431 16.876 1.00 84.69 492 GLY A C 1
ATOM 3892 O O . GLY A 1 492 ? -44.568 -15.080 15.804 1.00 84.69 492 GLY A O 1
ATOM 3893 N N . ASN A 1 493 ? -44.051 -14.607 17.932 1.00 91.94 493 ASN A N 1
ATOM 3894 C CA . ASN A 1 493 ? -44.521 -13.219 17.888 1.00 91.94 493 ASN A CA 1
ATOM 3895 C C . ASN A 1 493 ? -43.385 -12.219 18.153 1.00 91.94 493 ASN A C 1
ATOM 3897 O O . ASN A 1 493 ? -43.320 -11.576 19.203 1.00 91.94 493 ASN A O 1
ATOM 3901 N N . ASP A 1 494 ? -42.489 -12.095 17.178 1.00 92.06 494 ASP A N 1
ATOM 3902 C CA . ASP A 1 494 ? -41.253 -11.311 17.290 1.00 92.06 494 ASP A CA 1
ATOM 3903 C C . ASP A 1 494 ? -41.520 -9.841 17.541 1.00 92.06 494 ASP A C 1
ATOM 3905 O O . ASP A 1 494 ? -40.936 -9.260 18.447 1.00 92.06 494 ASP A O 1
ATOM 3909 N N . GLN A 1 495 ? -42.458 -9.256 16.795 1.00 93.12 495 GLN A N 1
ATOM 3910 C CA . GLN A 1 495 ? -42.830 -7.855 16.957 1.00 93.12 495 GLN A CA 1
ATOM 3911 C C . GLN A 1 495 ? -43.265 -7.567 18.398 1.00 93.12 495 GLN A C 1
ATOM 3913 O O . GLN A 1 495 ? -42.774 -6.618 19.005 1.00 93.12 495 GLN A O 1
ATOM 3918 N N . LYS A 1 496 ? -44.117 -8.420 18.984 1.00 93.50 496 LYS A N 1
ATOM 3919 C CA . LYS A 1 496 ? -44.546 -8.272 20.380 1.00 93.50 496 LYS A CA 1
ATOM 3920 C C . LYS A 1 496 ? -43.397 -8.485 21.364 1.00 93.50 496 LYS A C 1
ATOM 3922 O O . LYS A 1 496 ? -43.277 -7.713 22.310 1.00 93.50 496 LYS A O 1
ATOM 3927 N N . ASN A 1 497 ? -42.576 -9.518 21.179 1.00 94.19 497 ASN A N 1
ATOM 3928 C CA . ASN A 1 497 ? -41.467 -9.798 22.095 1.00 94.19 497 ASN A CA 1
ATOM 3929 C C . ASN A 1 497 ? -40.431 -8.668 22.074 1.00 94.19 497 ASN A C 1
ATOM 3931 O O . ASN A 1 497 ? -39.986 -8.233 23.131 1.00 94.19 497 ASN A O 1
ATOM 3935 N N . ILE A 1 498 ? -40.104 -8.149 20.888 1.00 92.06 498 ILE A N 1
ATOM 3936 C CA . ILE A 1 498 ? -39.209 -7.003 20.714 1.00 92.06 498 ILE A CA 1
ATOM 3937 C C . ILE A 1 498 ? -39.835 -5.753 21.333 1.00 92.06 498 ILE A C 1
ATOM 3939 O O . ILE A 1 498 ? -39.158 -5.063 22.086 1.00 92.06 498 ILE A O 1
ATOM 3943 N N . TYR A 1 499 ? -41.124 -5.481 21.098 1.00 92.81 499 TYR A N 1
ATOM 3944 C CA . TYR A 1 499 ? -41.828 -4.363 21.735 1.00 92.81 499 TYR A CA 1
ATOM 3945 C C . TYR A 1 499 ? -41.701 -4.397 23.259 1.00 92.81 499 TYR A C 1
ATOM 3947 O O . TYR A 1 499 ? -41.254 -3.423 23.859 1.00 92.81 499 TYR A O 1
ATOM 3955 N N . LEU A 1 500 ? -42.048 -5.531 23.877 1.00 93.19 500 LEU A N 1
ATOM 3956 C CA . LEU A 1 500 ? -41.984 -5.708 25.329 1.00 93.19 500 LEU A CA 1
ATOM 3957 C C . LEU A 1 500 ? -40.547 -5.602 25.844 1.00 93.19 500 LEU A C 1
ATOM 3959 O O . LEU A 1 500 ? -40.305 -4.964 26.865 1.00 93.19 500 LEU A O 1
ATOM 3963 N N . PHE A 1 501 ? -39.578 -6.157 25.116 1.00 91.56 501 PHE A N 1
ATOM 3964 C CA . PHE A 1 501 ? -38.172 -6.038 25.481 1.00 91.56 501 PHE A CA 1
ATOM 3965 C C . PHE A 1 501 ? -37.715 -4.574 25.449 1.00 91.56 501 PHE A C 1
ATOM 3967 O O . PHE A 1 501 ? -37.157 -4.081 26.425 1.00 91.56 501 PHE A O 1
ATOM 3974 N N . LEU A 1 502 ? -37.987 -3.844 24.364 1.00 88.88 502 LEU A N 1
ATOM 3975 C CA . LEU A 1 502 ? -37.567 -2.447 24.213 1.00 88.88 502 LEU A CA 1
ATOM 3976 C C . LEU A 1 502 ? -38.281 -1.501 25.189 1.00 88.88 502 LEU A C 1
ATOM 3978 O O . LEU A 1 502 ? -37.697 -0.498 25.594 1.00 88.88 502 LEU A O 1
ATOM 3982 N N . LYS A 1 503 ? -39.532 -1.805 25.545 1.00 90.75 503 LYS A N 1
ATOM 3983 C CA . LYS A 1 503 ? -40.363 -0.992 26.437 1.00 90.75 503 LYS A CA 1
ATOM 3984 C C . LYS A 1 503 ? -40.041 -1.221 27.914 1.00 90.75 503 LYS A C 1
ATOM 3986 O O . LYS A 1 503 ? -39.837 -0.256 28.654 1.00 90.75 503 LYS A O 1
ATOM 3991 N N . ASP A 1 504 ? -40.022 -2.487 28.326 1.00 89.12 504 ASP A N 1
ATOM 3992 C CA . ASP A 1 504 ? -40.076 -2.875 29.737 1.00 89.12 504 ASP A CA 1
ATOM 3993 C C . ASP A 1 504 ? -38.742 -3.440 30.256 1.00 89.12 504 ASP A C 1
ATOM 3995 O O . ASP A 1 504 ? -38.540 -3.504 31.468 1.00 89.12 504 ASP A O 1
ATOM 3999 N N . VAL A 1 505 ? -37.810 -3.816 29.366 1.00 88.06 505 VAL A N 1
ATOM 4000 C CA . VAL A 1 505 ? -36.528 -4.443 29.744 1.00 88.06 505 VAL A CA 1
ATOM 4001 C C . VAL A 1 505 ? -35.308 -3.584 29.388 1.00 88.06 505 VAL A C 1
ATOM 4003 O O . VAL A 1 505 ? -34.409 -3.449 30.217 1.00 88.06 505 VAL A O 1
ATOM 4006 N N . SER A 1 506 ? -35.267 -2.998 28.189 1.00 85.38 506 SER A N 1
ATOM 4007 C CA . SER A 1 506 ? -34.174 -2.145 27.700 1.00 85.38 506 SER A CA 1
ATOM 4008 C C . SER A 1 506 ? -34.266 -0.722 28.254 1.00 85.38 506 SER A C 1
ATOM 4010 O O . SER A 1 506 ? -35.328 -0.094 28.232 1.00 85.38 506 SER A O 1
ATOM 4012 N N . THR A 1 507 ? -33.141 -0.162 28.699 1.00 79.56 507 THR A N 1
ATOM 4013 C CA . THR A 1 507 ? -33.063 1.247 29.128 1.00 79.56 507 THR A CA 1
ATOM 4014 C C . THR A 1 507 ? -32.726 2.198 27.972 1.00 79.56 507 THR A C 1
ATOM 4016 O O . THR A 1 507 ? -33.034 3.386 28.034 1.00 79.56 507 THR A O 1
ATOM 4019 N N . ILE A 1 508 ? -32.186 1.658 26.879 1.00 68.56 508 ILE A N 1
ATOM 4020 C CA . ILE A 1 508 ? -31.678 2.367 25.691 1.00 68.56 508 ILE A CA 1
ATOM 4021 C C . ILE A 1 508 ? -32.809 2.822 24.749 1.00 68.56 508 ILE A C 1
ATOM 4023 O O . ILE A 1 508 ? -32.638 3.727 23.926 1.00 68.56 508 ILE A O 1
ATOM 4027 N N . SER A 1 509 ? -33.977 2.175 24.828 1.00 63.97 509 SER A N 1
ATOM 4028 C CA . SER A 1 509 ? -34.858 2.042 23.655 1.00 63.97 509 SER A CA 1
ATOM 4029 C C . SER A 1 509 ? -36.303 2.477 23.823 1.00 63.97 509 SER A C 1
ATOM 4031 O O . SER A 1 509 ? -37.099 2.332 22.892 1.00 63.97 509 SER A O 1
ATOM 4033 N N . LYS A 1 510 ? -36.647 3.076 24.965 1.00 64.56 510 LYS A N 1
ATOM 4034 C CA . LYS A 1 510 ? -38.024 3.511 25.238 1.00 64.56 510 LYS A CA 1
ATOM 4035 C C . LYS A 1 510 ? -38.570 4.464 24.168 1.00 64.56 510 LYS A C 1
ATOM 4037 O O . LYS A 1 510 ? -39.750 4.395 23.851 1.00 64.56 510 LYS A O 1
ATOM 4042 N N . GLY A 1 511 ? -37.714 5.291 23.561 1.00 67.00 511 GLY A N 1
ATOM 4043 C CA . GLY A 1 511 ? -38.111 6.277 22.548 1.00 67.00 511 GLY A CA 1
ATOM 4044 C C . GLY A 1 511 ? -38.566 5.712 21.194 1.00 67.00 511 GLY A C 1
ATOM 4045 O O . GLY A 1 511 ? -39.235 6.427 20.460 1.00 67.00 511 GLY A O 1
ATOM 4046 N N . TYR A 1 512 ? -38.236 4.459 20.859 1.00 79.38 512 TYR A N 1
ATOM 4047 C CA . TYR A 1 512 ? -38.563 3.846 19.557 1.00 79.38 512 TYR A CA 1
ATOM 4048 C C . TYR A 1 512 ? -39.234 2.468 19.678 1.00 79.38 512 TYR A C 1
ATOM 4050 O O . TYR A 1 512 ? -39.469 1.795 18.676 1.00 79.38 512 TYR A O 1
ATOM 4058 N N . CYS A 1 513 ? -39.619 2.048 20.890 1.00 85.94 513 CYS A N 1
ATOM 4059 C CA . CYS A 1 513 ? -40.421 0.837 21.073 1.00 85.94 513 CYS A CA 1
ATOM 4060 C C . CYS A 1 513 ? -41.771 0.921 20.336 1.00 85.94 513 CYS A C 1
ATOM 4062 O O . CYS A 1 513 ? -42.236 -0.085 19.813 1.00 85.94 513 CYS A O 1
ATOM 4064 N N . GLU A 1 514 ? -42.359 2.114 20.195 1.00 87.62 514 GLU A N 1
ATOM 4065 C CA . GLU A 1 514 ? -43.651 2.302 19.523 1.00 87.62 514 GLU A CA 1
ATOM 4066 C C . GLU A 1 514 ? -43.650 1.877 18.047 1.00 87.62 514 GLU A C 1
ATOM 4068 O O . GLU A 1 514 ? -44.685 1.444 17.538 1.00 87.62 514 GLU A O 1
ATOM 4073 N N . GLU A 1 515 ? -42.493 1.867 17.372 1.00 87.06 515 GLU A N 1
ATOM 4074 C CA . GLU A 1 515 ? -42.388 1.287 16.028 1.00 87.06 515 GLU A CA 1
ATOM 4075 C C . GLU A 1 515 ? -42.762 -0.199 16.012 1.00 87.06 515 GLU A C 1
ATOM 4077 O O . GLU A 1 515 ? -43.324 -0.677 15.029 1.00 87.06 515 GLU A O 1
ATOM 4082 N N . PHE A 1 516 ? -42.513 -0.917 17.109 1.00 90.44 516 PHE A N 1
ATOM 4083 C CA . PHE A 1 516 ? -42.815 -2.337 17.293 1.00 90.44 516 PHE A CA 1
ATOM 4084 C C . PHE A 1 516 ? -44.151 -2.585 17.995 1.00 90.44 516 PHE A C 1
ATOM 4086 O O . PHE A 1 516 ? -44.534 -3.744 18.155 1.00 90.44 516 PHE A O 1
ATOM 4093 N N . ASN A 1 517 ? -44.886 -1.541 18.390 1.00 89.81 517 ASN A N 1
ATOM 4094 C CA . ASN A 1 517 ? -46.205 -1.701 18.998 1.00 89.81 517 ASN A CA 1
ATOM 4095 C C . ASN A 1 517 ? -47.072 -2.613 18.104 1.00 89.81 517 ASN A C 1
ATOM 4097 O O . ASN A 1 517 ? -47.101 -2.406 16.891 1.00 89.81 517 ASN A O 1
ATOM 4101 N N . PRO A 1 518 ? -47.776 -3.628 18.636 1.00 87.06 518 PRO A N 1
ATOM 4102 C CA . PRO A 1 518 ? -48.655 -4.476 17.827 1.00 87.06 518 PRO A CA 1
ATOM 4103 C C . PRO A 1 518 ? -49.675 -3.699 16.974 1.00 87.06 518 PRO A C 1
ATOM 4105 O O . PRO A 1 518 ? -50.112 -4.198 15.940 1.00 87.06 518 PRO A O 1
ATOM 4108 N N . ALA A 1 519 ? -50.022 -2.468 17.368 1.00 88.19 519 ALA A N 1
ATOM 4109 C CA . ALA A 1 519 ? -50.886 -1.571 16.604 1.00 88.19 519 ALA A CA 1
ATOM 4110 C C . ALA A 1 519 ? -50.207 -0.897 15.389 1.00 88.19 519 ALA A C 1
ATOM 4112 O O . ALA A 1 519 ? -50.908 -0.370 14.529 1.00 88.19 519 ALA A O 1
ATOM 4113 N N . SER A 1 520 ? -48.874 -0.920 15.265 1.00 84.50 520 SER A N 1
ATOM 4114 C CA . SER A 1 520 ? -48.117 -0.227 14.203 1.00 84.50 520 SER A CA 1
ATOM 4115 C C . SER A 1 520 ? -48.139 -0.936 12.835 1.00 84.50 520 SER A C 1
ATOM 4117 O O . SER A 1 520 ? -47.363 -0.599 11.935 1.00 84.50 520 SER A O 1
ATOM 4119 N N . GLY A 1 521 ? -49.006 -1.941 12.671 1.00 83.75 521 GLY A N 1
ATOM 4120 C CA . GLY A 1 521 ? -49.143 -2.746 11.458 1.00 83.75 521 GLY A CA 1
ATOM 4121 C C . GLY A 1 521 ? -48.014 -3.761 11.249 1.00 83.75 521 GLY A C 1
ATOM 4122 O O . GLY A 1 521 ? -46.972 -3.729 11.912 1.00 83.75 521 GLY A O 1
ATOM 4123 N N . THR A 1 522 ? -48.220 -4.681 10.309 1.00 83.25 522 THR A N 1
ATOM 4124 C CA . THR A 1 522 ? -47.231 -5.689 9.902 1.00 83.25 522 THR A CA 1
ATOM 4125 C C . THR A 1 522 ? -46.300 -5.152 8.818 1.00 83.25 522 THR A C 1
ATOM 4127 O O . THR A 1 522 ? -46.652 -4.245 8.066 1.00 83.25 522 THR A O 1
ATOM 4130 N N . CYS A 1 523 ? -45.122 -5.751 8.688 1.00 84.25 523 CYS A N 1
ATOM 4131 C CA . CYS A 1 523 ? -44.207 -5.454 7.592 1.00 84.25 523 CYS A CA 1
ATOM 4132 C C . CYS A 1 523 ? -44.723 -6.030 6.276 1.00 84.25 523 CYS A C 1
ATOM 4134 O O . CYS A 1 523 ? -44.678 -7.240 6.070 1.00 84.25 523 CYS A O 1
ATOM 4136 N N . ALA A 1 524 ? -45.220 -5.170 5.384 1.00 77.06 524 ALA A N 1
ATOM 4137 C CA . ALA A 1 524 ? -45.528 -5.597 4.026 1.00 77.06 524 ALA A CA 1
ATOM 4138 C C . ALA A 1 524 ? -44.219 -5.960 3.291 1.00 77.06 524 ALA A C 1
ATOM 4140 O O . ALA A 1 524 ? -43.210 -5.268 3.489 1.00 77.06 524 ALA A O 1
ATOM 4141 N N . PRO A 1 525 ? -44.209 -7.006 2.443 1.00 69.31 525 PRO A N 1
ATOM 4142 C CA . PRO A 1 525 ? -43.033 -7.376 1.659 1.00 69.31 525 PRO A CA 1
ATOM 4143 C C . PRO A 1 525 ? -42.444 -6.171 0.913 1.00 69.31 525 PRO A C 1
ATOM 4145 O O . PRO A 1 525 ? -43.173 -5.423 0.268 1.00 69.31 525 PRO A O 1
ATOM 4148 N N . GLY A 1 526 ? -41.130 -5.962 1.027 1.00 65.12 526 GLY A N 1
ATOM 4149 C CA . GLY A 1 526 ? -40.428 -4.840 0.387 1.00 65.12 526 GLY A CA 1
ATOM 4150 C C . GLY A 1 526 ? -40.490 -3.501 1.134 1.00 65.12 526 GLY A C 1
ATOM 4151 O O . GLY A 1 526 ? -39.874 -2.538 0.684 1.00 65.12 526 GLY A O 1
ATOM 4152 N N . THR A 1 527 ? -41.176 -3.419 2.281 1.00 74.44 527 THR A N 1
ATOM 4153 C CA . THR A 1 527 ? -41.178 -2.201 3.111 1.00 74.44 527 THR A CA 1
ATOM 4154 C C . THR A 1 527 ? -39.839 -2.034 3.819 1.00 74.44 527 THR A C 1
ATOM 4156 O O . THR A 1 527 ? -39.455 -2.860 4.645 1.00 74.44 527 THR A O 1
ATOM 4159 N N . ILE A 1 528 ? -39.157 -0.924 3.549 1.00 73.19 528 ILE A N 1
ATOM 4160 C CA . ILE A 1 528 ? -37.879 -0.586 4.177 1.00 73.19 528 ILE A CA 1
ATOM 4161 C C . ILE A 1 528 ? -38.175 0.310 5.383 1.00 73.19 528 ILE A C 1
ATOM 4163 O O . ILE A 1 528 ? -38.381 1.514 5.253 1.00 73.19 528 ILE A O 1
ATOM 4167 N N . SER A 1 529 ? -38.247 -0.292 6.566 1.00 85.69 529 SER A N 1
ATOM 4168 C CA . SER A 1 529 ? -38.311 0.433 7.838 1.00 85.69 529 SER A CA 1
ATOM 4169 C C . SER A 1 529 ? -37.380 -0.221 8.846 1.00 85.69 529 SER A C 1
ATOM 4171 O O . SER A 1 529 ? -37.031 -1.395 8.701 1.00 85.69 529 SER A O 1
ATOM 4173 N N . TYR A 1 530 ? -37.004 0.523 9.883 1.00 86.31 530 TYR A N 1
ATOM 4174 C CA . TYR A 1 530 ? -36.175 0.001 10.964 1.00 86.31 530 TYR A CA 1
ATOM 4175 C C . TYR A 1 530 ? -36.808 -1.242 11.616 1.00 86.31 530 TYR A C 1
ATOM 4177 O O . TYR A 1 530 ? -36.144 -2.272 11.727 1.00 86.31 530 TYR A O 1
ATOM 4185 N N . LYS A 1 531 ? -38.121 -1.211 11.908 1.00 89.44 531 LYS A N 1
ATOM 4186 C CA . LYS A 1 531 ? -38.892 -2.397 12.328 1.00 89.44 531 LYS A CA 1
ATOM 4187 C C . LYS A 1 531 ? -38.708 -3.589 11.387 1.00 89.44 531 LYS A C 1
ATOM 4189 O O . LYS A 1 531 ? -38.349 -4.675 11.837 1.00 89.44 531 LYS A O 1
ATOM 4194 N N . CYS A 1 532 ? -38.996 -3.405 10.100 1.00 89.44 532 CYS A N 1
ATOM 4195 C CA . CYS A 1 532 ? -39.024 -4.521 9.152 1.00 89.44 532 CYS A CA 1
ATOM 4196 C C . CYS A 1 532 ? -37.651 -5.139 8.943 1.00 89.44 532 CYS A C 1
ATOM 4198 O O . CYS A 1 532 ? -37.542 -6.355 8.869 1.00 89.44 532 CYS A O 1
ATOM 4200 N N . MET A 1 533 ? -36.616 -4.306 8.963 1.00 89.94 533 MET A N 1
ATOM 4201 C CA . MET A 1 533 ? -35.231 -4.737 8.909 1.00 89.94 533 MET A CA 1
ATOM 4202 C C . MET A 1 533 ? -34.858 -5.669 10.068 1.00 89.94 533 MET A C 1
ATOM 4204 O O . MET A 1 533 ? -34.273 -6.726 9.850 1.00 89.94 533 MET A O 1
ATOM 4208 N N . LEU A 1 534 ? -35.206 -5.296 11.306 1.00 90.75 534 LEU A N 1
ATOM 4209 C CA . LEU A 1 534 ? -34.883 -6.115 12.477 1.00 90.75 534 LEU A CA 1
ATOM 4210 C C . LEU A 1 534 ? -35.689 -7.418 12.503 1.00 90.75 534 LEU A C 1
ATOM 4212 O O . LEU A 1 534 ? -35.146 -8.458 12.868 1.00 90.75 534 LEU A O 1
ATOM 4216 N N . LEU A 1 535 ? -36.959 -7.382 12.087 1.00 91.69 535 LEU A N 1
ATOM 4217 C CA . LEU A 1 535 ? -37.778 -8.591 11.954 1.00 91.69 535 LEU A CA 1
ATOM 4218 C C . LEU A 1 535 ? -37.232 -9.534 10.869 1.00 91.69 535 LEU A C 1
ATOM 4220 O O . LEU A 1 535 ? -37.197 -10.743 11.084 1.00 91.69 535 LEU A O 1
ATOM 4224 N N . GLU A 1 536 ? -36.759 -8.993 9.742 1.00 92.06 536 GLU A N 1
ATOM 4225 C CA . GLU A 1 536 ? -36.089 -9.763 8.686 1.00 92.06 536 GLU A CA 1
ATOM 4226 C C . GLU A 1 536 ? -34.799 -10.409 9.213 1.00 92.06 536 GLU A C 1
ATOM 4228 O O . GLU A 1 536 ? -34.590 -11.600 9.001 1.00 92.06 536 GLU A O 1
ATOM 4233 N N . ALA A 1 537 ? -33.984 -9.677 9.982 1.00 93.06 537 ALA A N 1
ATOM 4234 C CA . ALA A 1 537 ? -32.768 -10.220 10.588 1.00 93.06 537 ALA A CA 1
ATOM 4235 C C . ALA A 1 537 ? -33.053 -11.371 11.573 1.00 93.06 537 ALA A C 1
ATOM 4237 O O . ALA A 1 537 ? -32.363 -12.390 11.538 1.00 93.06 537 ALA A O 1
ATOM 4238 N N . VAL A 1 538 ? -34.088 -11.255 12.416 1.00 92.88 538 VAL A N 1
ATOM 4239 C CA . VAL A 1 538 ? -34.510 -12.345 13.320 1.00 92.88 538 VAL A CA 1
ATOM 4240 C C . VAL A 1 538 ? -34.999 -13.563 12.531 1.00 92.88 538 VAL A C 1
ATOM 4242 O O . VAL A 1 538 ? -34.654 -14.697 12.869 1.00 92.88 538 VAL A O 1
ATOM 4245 N N . ALA A 1 539 ? -35.769 -13.351 11.461 1.00 92.69 539 ALA A N 1
ATOM 4246 C CA . ALA A 1 539 ? -36.217 -14.434 10.591 1.00 92.69 539 ALA A CA 1
ATOM 4247 C C . ALA A 1 539 ? -35.035 -15.136 9.898 1.00 92.69 539 ALA A C 1
ATOM 4249 O O . ALA A 1 539 ? -34.975 -16.366 9.881 1.00 92.69 539 ALA A O 1
ATOM 4250 N N . GLU A 1 540 ? -34.060 -14.377 9.398 1.00 94.25 540 GLU A N 1
ATOM 4251 C CA . GLU A 1 540 ? -32.871 -14.934 8.750 1.00 94.25 540 GLU A CA 1
ATOM 4252 C C . GLU A 1 540 ? -31.979 -15.704 9.733 1.00 94.25 540 GLU A C 1
ATOM 4254 O O . GLU A 1 540 ? -31.438 -16.752 9.381 1.00 94.25 540 GLU A O 1
ATOM 4259 N N . GLU A 1 541 ? -31.883 -15.269 10.997 1.00 94.19 541 GLU A N 1
ATOM 4260 C CA . GLU A 1 541 ? -31.176 -16.034 12.035 1.00 94.19 541 GLU A CA 1
ATOM 4261 C C . GLU A 1 541 ? -31.780 -17.435 12.217 1.00 94.19 541 GLU A C 1
ATOM 4263 O O . GLU A 1 541 ? -31.047 -18.409 12.400 1.00 94.19 541 GLU A O 1
ATOM 4268 N N . ARG A 1 542 ? -33.110 -17.565 12.111 1.00 92.06 542 ARG A N 1
ATOM 4269 C CA . ARG A 1 542 ? -33.801 -18.864 12.181 1.00 92.06 542 ARG A CA 1
ATOM 4270 C C . ARG A 1 542 ? -33.576 -19.713 10.939 1.00 92.06 542 ARG A C 1
ATOM 4272 O O . ARG A 1 542 ? -33.387 -20.922 11.075 1.00 92.06 542 ARG A O 1
ATOM 4279 N N . ASN A 1 543 ? -33.544 -19.097 9.757 1.00 92.81 543 ASN A N 1
ATOM 4280 C CA . ASN A 1 543 ? -33.189 -19.786 8.512 1.00 92.81 543 ASN A CA 1
ATOM 4281 C C . ASN A 1 543 ? -31.765 -20.360 8.586 1.00 92.81 543 ASN A C 1
ATOM 4283 O O . ASN A 1 543 ? -31.496 -21.452 8.091 1.00 92.81 543 ASN A O 1
ATOM 4287 N N . MET A 1 544 ? -30.870 -19.656 9.281 1.00 93.25 544 MET A N 1
ATOM 4288 C CA . MET A 1 544 ? -29.465 -20.012 9.474 1.00 93.25 544 MET A CA 1
ATOM 4289 C C . MET A 1 544 ? -29.181 -20.642 10.850 1.00 93.25 544 MET A C 1
ATOM 4291 O O . MET A 1 544 ? -28.055 -20.573 11.343 1.00 93.25 544 MET A O 1
ATOM 4295 N N . LYS A 1 545 ? -30.164 -21.303 11.484 1.00 89.19 545 LYS A N 1
ATOM 4296 C CA . LYS A 1 545 ? -30.061 -21.821 12.869 1.00 89.19 545 LYS A CA 1
ATOM 4297 C C . LYS A 1 545 ? -28.853 -22.730 13.153 1.00 89.19 545 LYS A C 1
ATOM 4299 O O . LYS A 1 545 ? -28.371 -22.779 14.283 1.00 89.19 545 LYS A O 1
ATOM 4304 N N . ASN A 1 546 ? -28.323 -23.407 12.133 1.00 92.44 546 ASN A N 1
ATOM 4305 C CA . ASN A 1 546 ? -27.145 -24.277 12.253 1.00 92.44 546 ASN A CA 1
ATOM 4306 C C . ASN A 1 546 ? -25.807 -23.508 12.297 1.00 92.44 546 ASN A C 1
ATOM 4308 O O . ASN A 1 546 ? -24.752 -24.121 12.424 1.00 92.44 546 ASN A O 1
ATOM 4312 N N . TRP A 1 547 ? -25.835 -22.179 12.187 1.00 95.50 547 TRP A N 1
ATOM 4313 C CA . TRP A 1 547 ? -24.669 -21.298 12.233 1.00 95.50 547 TRP A CA 1
ATOM 4314 C C . TRP A 1 547 ? -24.707 -20.427 13.485 1.00 95.50 547 TRP A C 1
ATOM 4316 O O . TRP A 1 547 ? -25.784 -20.160 14.023 1.00 95.50 547 TRP A O 1
ATOM 4326 N N . PHE A 1 548 ? -23.551 -19.953 13.951 1.00 96.56 548 PHE A N 1
ATOM 4327 C CA . PHE A 1 548 ? -23.507 -18.900 14.968 1.00 96.56 548 PHE A CA 1
ATOM 4328 C C . PHE A 1 548 ? -23.630 -17.541 14.299 1.00 96.56 548 PHE A C 1
ATOM 4330 O O . PHE A 1 548 ? -23.023 -17.320 13.258 1.00 96.56 548 PHE A O 1
ATOM 4337 N N . VAL A 1 549 ? -24.405 -16.639 14.890 1.00 96.38 549 VAL A N 1
ATOM 4338 C CA . VAL A 1 549 ? -24.620 -15.300 14.345 1.00 96.38 549 VAL A CA 1
ATOM 4339 C C . VAL A 1 549 ? -23.935 -14.257 15.214 1.00 96.38 549 VAL A C 1
ATOM 4341 O O . VAL A 1 549 ? -23.865 -14.387 16.436 1.00 96.38 549 VAL A O 1
ATOM 4344 N N . PHE A 1 550 ? -23.458 -13.205 14.568 1.00 96.94 550 PHE A N 1
ATOM 4345 C CA . PHE A 1 550 ? -22.894 -12.032 15.201 1.00 96.94 550 PHE A CA 1
ATOM 4346 C C . PHE A 1 550 ? -23.421 -10.780 14.511 1.00 96.94 550 PHE A C 1
ATOM 4348 O O . PHE A 1 550 ? -23.657 -10.778 13.304 1.00 96.94 550 PHE A O 1
ATOM 4355 N N . TYR A 1 551 ? -23.587 -9.708 15.272 1.00 95.62 551 TYR A N 1
ATOM 4356 C CA . TYR A 1 551 ? -24.185 -8.467 14.798 1.00 95.62 551 TYR A CA 1
ATOM 4357 C C . TYR A 1 551 ? -23.201 -7.306 14.929 1.00 95.62 551 TYR A C 1
ATOM 4359 O O . TYR A 1 551 ? -22.498 -7.191 15.936 1.00 95.62 551 TYR A O 1
ATOM 4367 N N . HIS A 1 552 ? -23.147 -6.460 13.902 1.00 94.12 552 HIS A N 1
ATOM 4368 C CA . HIS A 1 552 ? -22.336 -5.244 13.875 1.00 94.12 552 HIS A CA 1
ATOM 4369 C C . HIS A 1 552 ? -23.050 -4.137 13.102 1.00 94.12 552 HIS A C 1
ATOM 4371 O O . HIS A 1 552 ? -23.759 -4.418 12.139 1.00 94.12 552 HIS A O 1
ATOM 4377 N N . THR A 1 553 ? -22.829 -2.881 13.482 1.00 91.50 553 THR A N 1
ATOM 4378 C CA . THR A 1 553 ? -23.334 -1.718 12.742 1.00 91.50 553 THR A CA 1
ATOM 4379 C C . THR A 1 553 ? -22.179 -1.033 12.042 1.00 91.50 553 THR A C 1
ATOM 4381 O O . THR A 1 553 ? -21.160 -0.755 12.667 1.00 91.50 553 THR A O 1
ATOM 4384 N N . LEU A 1 554 ? -22.354 -0.742 10.756 1.00 90.62 554 LEU A N 1
ATOM 4385 C CA . LEU A 1 554 ? -21.316 -0.175 9.906 1.00 90.62 554 LEU A CA 1
ATOM 4386 C C . LEU A 1 554 ? -21.817 1.113 9.232 1.00 90.62 554 LEU A C 1
ATOM 4388 O O . LEU A 1 554 ? -22.906 1.082 8.656 1.00 90.62 554 LEU A O 1
ATOM 4392 N N . PRO A 1 555 ? -21.051 2.220 9.235 1.00 91.81 555 PRO A N 1
ATOM 4393 C CA . PRO A 1 555 ? -21.377 3.391 8.422 1.00 91.81 555 PRO A CA 1
ATOM 4394 C C . PRO A 1 555 ? -21.519 3.043 6.940 1.00 91.81 555 PRO A C 1
ATOM 4396 O O . PRO A 1 555 ? -20.771 2.214 6.416 1.00 91.81 555 PRO A O 1
ATOM 4399 N N . GLY A 1 556 ? -22.446 3.699 6.245 1.00 92.19 556 GLY A N 1
ATOM 4400 C CA . GLY A 1 556 ? -22.729 3.448 4.832 1.00 92.19 556 GLY A CA 1
ATOM 4401 C C . GLY A 1 556 ? -21.512 3.669 3.932 1.00 92.19 556 GLY A C 1
ATOM 4402 O O . GLY A 1 556 ? -21.219 2.824 3.087 1.00 92.19 556 GLY A O 1
ATOM 4403 N N . LYS A 1 557 ? -20.741 4.740 4.158 1.00 93.44 557 LYS A N 1
ATOM 4404 C CA . LYS A 1 557 ? -19.476 4.995 3.443 1.00 93.44 557 LYS A CA 1
ATOM 4405 C C . LYS A 1 557 ? -18.433 3.912 3.702 1.00 93.44 557 LYS A C 1
ATOM 4407 O O . LYS A 1 557 ? -17.731 3.508 2.780 1.00 93.44 557 LYS A O 1
ATOM 4412 N N . MET A 1 558 ? -18.352 3.404 4.930 1.00 92.69 558 MET A N 1
ATOM 4413 C CA . MET A 1 558 ? -17.425 2.322 5.263 1.00 92.69 558 MET A CA 1
ATOM 4414 C C . MET A 1 558 ? -17.825 1.010 4.574 1.00 92.69 558 MET A C 1
ATOM 4416 O O . MET A 1 558 ? -16.976 0.330 4.000 1.00 92.69 558 MET A O 1
ATOM 4420 N N . ALA A 1 559 ? -19.124 0.693 4.561 1.00 92.44 559 ALA A N 1
ATOM 4421 C CA . ALA A 1 559 ? -19.672 -0.448 3.829 1.00 92.44 559 ALA A CA 1
ATOM 4422 C C . ALA A 1 559 ? -19.383 -0.351 2.325 1.00 92.44 559 ALA A C 1
ATOM 4424 O O . ALA A 1 559 ? -18.959 -1.329 1.716 1.00 92.44 559 ALA A O 1
ATOM 4425 N N . PHE A 1 560 ? -19.528 0.843 1.750 1.00 94.44 560 PHE A N 1
ATOM 4426 C CA . PHE A 1 560 ? -19.203 1.108 0.352 1.00 94.44 560 PHE A CA 1
ATOM 4427 C C . PHE A 1 560 ? -17.712 0.897 0.042 1.00 94.44 560 PHE A C 1
ATOM 4429 O O . PHE A 1 560 ? -17.374 0.310 -0.984 1.00 94.44 560 PHE A O 1
ATOM 4436 N N . ILE A 1 561 ? -16.801 1.296 0.937 1.00 94.19 561 ILE A N 1
ATOM 4437 C CA . ILE A 1 561 ? -15.369 1.003 0.764 1.00 94.19 561 ILE A CA 1
ATOM 4438 C C . ILE A 1 561 ? -15.097 -0.508 0.839 1.00 94.19 561 ILE A C 1
ATOM 4440 O O . ILE A 1 561 ? -14.271 -1.032 0.090 1.00 94.19 561 ILE A O 1
ATOM 4444 N N . TYR A 1 562 ? -15.809 -1.238 1.696 1.00 93.56 562 TYR A N 1
ATOM 4445 C CA . TYR A 1 562 ? -15.729 -2.698 1.731 1.00 93.56 562 TYR A CA 1
ATOM 4446 C C . TYR A 1 562 ? -16.315 -3.370 0.487 1.00 93.56 562 TYR A C 1
ATOM 4448 O O . TYR A 1 562 ? -15.792 -4.410 0.081 1.00 93.56 562 TYR A O 1
ATOM 4456 N N . ASP A 1 563 ? -17.310 -2.776 -0.175 1.00 93.94 563 ASP A N 1
ATOM 4457 C CA . ASP A 1 563 ? -17.747 -3.219 -1.503 1.00 93.94 563 ASP A CA 1
ATOM 4458 C C . ASP A 1 563 ? -16.636 -3.026 -2.546 1.00 93.94 563 ASP A C 1
ATOM 4460 O O . ASP A 1 563 ? -16.343 -3.962 -3.289 1.00 93.94 563 ASP A O 1
ATOM 4464 N N . ILE A 1 564 ? -15.943 -1.877 -2.552 1.00 94.38 564 ILE A N 1
ATOM 4465 C CA . ILE A 1 564 ? -14.780 -1.642 -3.432 1.00 94.38 564 ILE A CA 1
ATOM 4466 C C . ILE A 1 564 ? -13.706 -2.714 -3.191 1.00 94.38 564 ILE A C 1
ATOM 4468 O O . ILE A 1 564 ? -13.269 -3.385 -4.126 1.00 94.38 564 ILE A O 1
ATOM 4472 N N . ALA A 1 565 ? -13.313 -2.929 -1.932 1.00 92.19 565 ALA A N 1
ATOM 4473 C CA . ALA A 1 565 ? -12.307 -3.928 -1.570 1.00 92.19 565 ALA A CA 1
ATOM 4474 C C . ALA A 1 565 ? -12.743 -5.363 -1.921 1.00 92.19 565 ALA A C 1
ATOM 4476 O O . ALA A 1 565 ? -11.921 -6.174 -2.356 1.00 92.19 565 ALA A O 1
ATOM 4477 N N . THR A 1 566 ? -14.032 -5.682 -1.759 1.00 91.25 566 THR A N 1
ATOM 4478 C CA . THR A 1 566 ? -14.606 -6.971 -2.168 1.00 91.25 566 THR A CA 1
ATOM 4479 C C . THR A 1 566 ? -14.476 -7.156 -3.678 1.00 91.25 566 THR A C 1
ATOM 4481 O O . THR A 1 566 ? -14.000 -8.202 -4.115 1.00 91.25 566 THR A O 1
ATOM 4484 N N . GLU A 1 567 ? -14.828 -6.152 -4.483 1.00 92.25 567 GLU A N 1
ATOM 4485 C CA . GLU A 1 567 ? -14.780 -6.281 -5.942 1.00 92.25 567 GLU A CA 1
ATOM 4486 C C . GLU A 1 567 ? -13.353 -6.328 -6.497 1.00 92.25 567 GLU A C 1
ATOM 4488 O O . GLU A 1 567 ? -13.092 -7.135 -7.392 1.00 92.25 567 GLU A O 1
ATOM 4493 N N . PHE A 1 568 ? -12.401 -5.585 -5.917 1.00 89.38 568 PHE A N 1
ATOM 4494 C CA . PHE A 1 568 ? -10.979 -5.765 -6.239 1.00 89.38 568 PHE A CA 1
ATOM 4495 C C . PHE A 1 568 ? -10.540 -7.211 -5.984 1.00 89.38 568 PHE A C 1
ATOM 4497 O O . PHE A 1 568 ? -9.919 -7.838 -6.843 1.00 89.38 568 PHE A O 1
ATOM 4504 N N . ARG A 1 569 ? -10.905 -7.788 -4.831 1.00 87.31 569 ARG A N 1
ATOM 4505 C CA . ARG A 1 569 ? -10.566 -9.185 -4.521 1.00 87.31 569 ARG A CA 1
ATOM 4506 C C . ARG A 1 569 ? -11.264 -10.180 -5.438 1.00 87.31 569 ARG A C 1
ATOM 4508 O O . ARG A 1 569 ? -10.618 -11.141 -5.846 1.00 87.31 569 ARG A O 1
ATOM 4515 N N . ASN A 1 570 ? -12.534 -9.965 -5.777 1.00 85.62 570 ASN A N 1
ATOM 4516 C CA . ASN A 1 570 ? -13.256 -10.836 -6.703 1.00 85.62 570 ASN A CA 1
ATOM 4517 C C . ASN A 1 570 ? -12.570 -10.867 -8.069 1.00 85.62 570 ASN A C 1
ATOM 4519 O O . ASN A 1 570 ? -12.310 -11.948 -8.593 1.00 85.62 570 ASN A O 1
ATOM 4523 N N . ALA A 1 571 ? -12.206 -9.696 -8.600 1.00 83.44 571 ALA A N 1
ATOM 4524 C CA . ALA A 1 571 ? -11.491 -9.581 -9.866 1.00 83.44 571 ALA A CA 1
ATOM 4525 C C . ALA A 1 571 ? -10.120 -10.281 -9.817 1.00 83.44 571 ALA A C 1
ATOM 4527 O O . ALA A 1 571 ? -9.815 -11.106 -10.677 1.00 83.44 571 ALA A O 1
ATOM 4528 N N . LEU A 1 572 ? -9.327 -10.027 -8.771 1.00 80.50 572 LEU A N 1
ATOM 4529 C CA . LEU A 1 572 ? -7.987 -10.607 -8.606 1.00 80.50 572 LEU A CA 1
ATOM 4530 C C . LEU A 1 572 ? -7.995 -12.119 -8.332 1.00 80.50 572 LEU A C 1
ATOM 4532 O O . LEU A 1 572 ? -7.043 -12.815 -8.681 1.00 80.50 572 LEU A O 1
ATOM 4536 N N . ARG A 1 573 ? -9.044 -12.646 -7.691 1.00 78.31 573 ARG A N 1
ATOM 4537 C CA . ARG A 1 573 ? -9.184 -14.080 -7.378 1.00 78.31 573 ARG A CA 1
ATOM 4538 C C . ARG A 1 573 ? -10.015 -14.845 -8.403 1.00 78.31 573 ARG A C 1
ATOM 4540 O O . ARG A 1 573 ? -10.174 -16.053 -8.246 1.00 78.31 573 ARG A O 1
ATOM 4547 N N . VAL A 1 574 ? -10.533 -14.172 -9.434 1.00 75.00 574 VAL A N 1
ATOM 4548 C CA . VAL A 1 574 ? -11.425 -14.775 -10.438 1.00 75.00 574 VAL A CA 1
ATOM 4549 C C . VAL A 1 574 ? -12.654 -15.410 -9.759 1.00 75.00 574 VAL A C 1
ATOM 4551 O O . VAL A 1 574 ? -13.103 -16.503 -10.098 1.00 75.00 574 VAL A O 1
ATOM 4554 N N . MET A 1 575 ? -13.183 -14.734 -8.736 1.00 75.44 575 MET A N 1
ATOM 4555 C CA . MET A 1 575 ? -14.396 -15.152 -8.033 1.00 75.44 575 MET A CA 1
ATOM 4556 C C . MET A 1 575 ? -15.623 -14.526 -8.697 1.00 75.44 575 MET A C 1
ATOM 4558 O O . MET A 1 575 ? -15.577 -13.398 -9.188 1.00 75.44 575 MET A O 1
ATOM 4562 N N . GLY A 1 576 ? -16.741 -15.252 -8.698 1.00 72.75 576 GLY A N 1
ATOM 4563 C CA . GLY A 1 576 ? -18.020 -14.682 -9.112 1.00 72.75 576 GLY A CA 1
ATOM 4564 C C . GLY A 1 576 ? -18.468 -13.586 -8.143 1.00 72.75 576 GLY A C 1
ATOM 4565 O O . GLY A 1 576 ? -18.328 -13.741 -6.932 1.00 72.75 576 GLY A O 1
ATOM 4566 N N . SER A 1 577 ? -19.038 -12.504 -8.672 1.00 75.19 577 SER A N 1
ATOM 4567 C CA . SER A 1 577 ? -19.672 -11.452 -7.867 1.00 75.19 577 SER A CA 1
ATOM 4568 C C . SER A 1 577 ? -21.192 -11.633 -7.883 1.00 75.19 577 SER A C 1
ATOM 4570 O O . SER A 1 577 ? -21.782 -11.858 -8.943 1.00 75.19 577 SER A O 1
ATOM 4572 N N . SER A 1 578 ? -21.847 -11.497 -6.728 1.00 77.75 578 SER A N 1
ATOM 4573 C CA . SER A 1 578 ? -23.311 -11.514 -6.645 1.00 77.75 578 SER A CA 1
ATOM 4574 C C . SER A 1 578 ? -23.880 -10.143 -7.003 1.00 77.75 578 SER A C 1
ATOM 4576 O O . SER A 1 578 ? -23.376 -9.121 -6.542 1.00 77.75 578 SER A O 1
ATOM 4578 N N . ASN A 1 579 ? -24.964 -10.104 -7.785 1.00 79.81 579 ASN A N 1
ATOM 4579 C CA . ASN A 1 579 ? -25.742 -8.879 -8.032 1.00 79.81 579 ASN A CA 1
ATOM 4580 C C . ASN A 1 579 ? -26.568 -8.425 -6.830 1.00 79.81 579 ASN A C 1
ATOM 4582 O O . ASN A 1 579 ? -27.028 -7.285 -6.820 1.00 79.81 579 ASN A O 1
ATOM 4586 N N . ASP A 1 580 ? -26.726 -9.278 -5.823 1.00 82.25 580 ASP A N 1
ATOM 4587 C CA . ASP A 1 580 ? -27.439 -8.924 -4.609 1.00 82.25 580 ASP A CA 1
ATOM 4588 C C . ASP A 1 580 ? -26.494 -8.278 -3.588 1.00 82.25 580 ASP A C 1
ATOM 4590 O O . ASP A 1 580 ? -25.635 -8.929 -2.984 1.00 82.25 580 ASP A O 1
ATOM 4594 N N . ALA A 1 581 ? -26.699 -6.979 -3.357 1.00 73.38 581 ALA A N 1
ATOM 4595 C CA . ALA A 1 581 ? -25.966 -6.223 -2.352 1.00 73.38 581 ALA A CA 1
ATOM 4596 C C . ALA A 1 581 ? -26.125 -6.803 -0.944 1.00 73.38 581 ALA A C 1
ATOM 4598 O O . ALA A 1 581 ? -25.217 -6.651 -0.134 1.00 73.38 581 ALA A O 1
ATOM 4599 N N . ARG A 1 582 ? -27.189 -7.545 -0.634 1.00 78.25 582 ARG A N 1
ATOM 4600 C CA . ARG A 1 582 ? -27.370 -8.127 0.702 1.00 78.25 582 ARG A CA 1
ATOM 4601 C C . ARG A 1 582 ? -26.383 -9.246 1.033 1.00 78.25 582 ARG A C 1
ATOM 4603 O O . ARG A 1 582 ? -26.186 -9.497 2.214 1.00 78.25 582 ARG A O 1
ATOM 4610 N N . VAL A 1 583 ? -25.744 -9.873 0.039 1.00 81.81 583 VAL A N 1
ATOM 4611 C CA . VAL A 1 583 ? -24.844 -11.036 0.228 1.00 81.81 583 VAL A CA 1
ATOM 4612 C C . VAL A 1 583 ? -23.467 -10.896 -0.429 1.00 81.81 583 VAL A C 1
ATOM 4614 O O . VAL A 1 583 ? -22.645 -11.799 -0.325 1.00 81.81 583 VAL A O 1
ATOM 4617 N N . ASN A 1 584 ? -23.191 -9.785 -1.118 1.00 77.19 584 ASN A N 1
ATOM 4618 C CA . ASN A 1 584 ? -21.955 -9.624 -1.896 1.00 77.19 584 ASN A CA 1
ATOM 4619 C C . ASN A 1 584 ? -20.706 -9.267 -1.061 1.00 77.19 584 ASN A C 1
ATOM 4621 O O . ASN A 1 584 ? -19.614 -9.231 -1.611 1.00 77.19 584 ASN A O 1
ATOM 4625 N N . MET A 1 585 ? -20.833 -8.977 0.238 1.00 85.62 585 MET A N 1
ATOM 4626 C CA . MET A 1 585 ? -19.711 -8.487 1.047 1.00 85.62 585 MET A CA 1
ATOM 4627 C C . MET A 1 585 ? -19.009 -9.631 1.780 1.00 85.62 585 MET A C 1
ATOM 4629 O O . MET A 1 585 ? -19.599 -10.276 2.640 1.00 85.62 585 MET A O 1
ATOM 4633 N N . HIS A 1 586 ? -17.726 -9.834 1.491 1.00 84.19 586 HIS A N 1
ATOM 4634 C CA . HIS A 1 586 ? -16.863 -10.780 2.218 1.00 84.19 586 HIS A CA 1
ATOM 4635 C C . HIS A 1 586 ? -15.511 -10.178 2.621 1.00 84.19 586 HIS A C 1
ATOM 4637 O O . HIS A 1 586 ? -14.767 -10.761 3.406 1.00 84.19 586 HIS A O 1
ATOM 4643 N N . SER A 1 587 ? -15.213 -8.961 2.165 1.00 83.94 587 SER A N 1
ATOM 4644 C CA . SER A 1 587 ? -14.081 -8.175 2.637 1.00 83.94 587 SER A CA 1
ATOM 4645 C C . SER A 1 587 ? -14.515 -7.214 3.736 1.00 83.94 587 SER A C 1
ATOM 4647 O O . SER A 1 587 ? -15.036 -6.147 3.438 1.00 83.94 587 SER A O 1
ATOM 4649 N N . LEU A 1 588 ? -14.207 -7.522 4.995 1.00 87.44 588 LEU A N 1
ATOM 4650 C CA . LEU A 1 588 ? -14.308 -6.533 6.076 1.00 87.44 588 LEU A CA 1
ATOM 4651 C C . LEU A 1 588 ? -12.982 -5.830 6.367 1.00 87.44 588 LEU A C 1
ATOM 4653 O O . LEU A 1 588 ? -12.942 -4.962 7.224 1.00 87.44 588 LEU A O 1
ATOM 4657 N N . ARG A 1 589 ? -11.883 -6.177 5.695 1.00 85.81 589 ARG A N 1
ATOM 4658 C CA . ARG A 1 589 ? -10.574 -5.531 5.875 1.00 85.81 589 ARG A CA 1
ATOM 4659 C C . ARG A 1 589 ? -9.866 -5.410 4.546 1.00 85.81 589 ARG A C 1
ATOM 4661 O O . ARG A 1 589 ? -9.973 -6.300 3.709 1.00 85.81 589 ARG A O 1
ATOM 4668 N N . VAL A 1 590 ? -9.156 -4.309 4.350 1.00 71.12 590 VAL A N 1
ATOM 4669 C CA . VAL A 1 590 ? -8.611 -3.928 3.043 1.00 71.12 590 VAL A CA 1
ATOM 4670 C C . VAL A 1 590 ? -7.242 -4.550 2.787 1.00 71.12 590 VAL A C 1
ATOM 4672 O O . VAL A 1 590 ? -6.990 -5.005 1.677 1.00 71.12 590 VAL A O 1
ATOM 4675 N N . LEU A 1 591 ? -6.379 -4.620 3.803 1.00 75.94 591 LEU A N 1
ATOM 4676 C CA . LEU A 1 591 ? -4.983 -5.019 3.627 1.00 75.94 591 LEU A CA 1
ATOM 4677 C C . LEU A 1 591 ? -4.697 -6.391 4.236 1.00 75.94 591 LEU A C 1
ATOM 4679 O O . LEU A 1 591 ? -4.850 -6.602 5.438 1.00 75.94 591 LEU A O 1
ATOM 4683 N N . ASP A 1 592 ? -4.199 -7.303 3.406 1.00 79.88 592 ASP A N 1
ATOM 4684 C CA . ASP A 1 592 ? -3.794 -8.649 3.829 1.00 79.88 592 ASP A CA 1
ATOM 4685 C C . ASP A 1 592 ? -2.501 -8.617 4.670 1.00 79.88 592 ASP A C 1
ATOM 4687 O O . ASP A 1 592 ? -2.233 -9.537 5.442 1.00 79.88 592 ASP A O 1
ATOM 4691 N N . THR A 1 593 ? -1.707 -7.545 4.569 1.00 80.56 593 THR A N 1
ATOM 4692 C CA . THR A 1 593 ? -0.419 -7.388 5.266 1.00 80.56 593 THR A CA 1
ATOM 4693 C C . THR A 1 593 ? -0.556 -7.379 6.784 1.00 80.56 593 THR A C 1
ATOM 4695 O O . THR A 1 593 ? 0.312 -7.920 7.463 1.00 80.56 593 THR A O 1
ATOM 4698 N N . PHE A 1 594 ? -1.657 -6.856 7.329 1.00 83.44 594 PHE A N 1
ATOM 4699 C CA . PHE A 1 594 ? -1.919 -6.915 8.770 1.00 83.44 594 PHE A CA 1
ATOM 4700 C C . PHE A 1 594 ? -2.140 -8.341 9.272 1.00 83.44 594 PHE A C 1
ATOM 4702 O O . PHE A 1 594 ? -1.977 -8.605 10.458 1.00 83.44 594 PHE A O 1
ATOM 4709 N N . PHE A 1 595 ? -2.516 -9.261 8.385 1.00 87.94 595 PHE A N 1
ATOM 4710 C CA . PHE A 1 595 ? -2.754 -10.667 8.699 1.00 87.94 595 PHE A CA 1
ATOM 4711 C C . PHE A 1 595 ? -1.535 -11.546 8.422 1.00 87.94 595 PHE A C 1
ATOM 4713 O O . PHE A 1 595 ? -1.617 -12.769 8.586 1.00 87.94 595 PHE A O 1
ATOM 4720 N N . LYS A 1 596 ? -0.414 -10.948 7.990 1.00 85.94 596 LYS A N 1
ATOM 4721 C CA . LYS A 1 596 ? 0.842 -11.666 7.782 1.00 85.94 596 LYS A CA 1
ATOM 4722 C C . LYS A 1 596 ? 1.216 -12.361 9.092 1.00 85.94 596 LYS A C 1
ATOM 4724 O O . LYS A 1 596 ? 1.181 -11.755 10.155 1.00 85.94 596 LYS A O 1
ATOM 4729 N N . ASP A 1 597 ? 1.499 -13.655 8.994 1.00 89.62 597 ASP A N 1
ATOM 4730 C CA . ASP A 1 597 ? 1.887 -14.525 10.112 1.00 89.62 597 ASP A CA 1
ATOM 4731 C C . ASP A 1 597 ? 0.805 -14.768 11.187 1.00 89.62 597 ASP A C 1
ATOM 4733 O O . ASP A 1 597 ? 1.041 -15.501 12.145 1.00 89.62 597 ASP A O 1
ATOM 4737 N N . LEU A 1 598 ? -0.425 -14.277 10.987 1.00 93.56 598 LEU A N 1
ATOM 4738 C CA . LEU A 1 598 ? -1.564 -14.558 11.864 1.00 93.56 598 LEU A CA 1
ATOM 4739 C C . LEU A 1 598 ? -2.396 -15.717 11.299 1.00 93.56 598 LEU A C 1
ATOM 4741 O O . LEU A 1 598 ? -3.142 -15.590 10.319 1.00 93.56 598 LEU A O 1
ATOM 4745 N N . ALA A 1 599 ? -2.248 -16.895 11.902 1.00 92.50 599 ALA A N 1
ATOM 4746 C CA . ALA A 1 599 ? -2.944 -18.098 11.451 1.00 92.50 599 ALA A CA 1
ATOM 4747 C C . ALA A 1 599 ? -4.427 -18.118 11.864 1.00 92.50 599 ALA A C 1
ATOM 4749 O O . ALA A 1 599 ? -5.268 -18.531 11.067 1.00 92.50 599 ALA A O 1
ATOM 4750 N N . ASN A 1 600 ? -4.733 -17.681 13.087 1.00 95.81 600 ASN A N 1
ATOM 4751 C CA . ASN A 1 600 ? -6.042 -17.785 13.734 1.00 95.81 600 ASN A CA 1
ATOM 4752 C C . ASN A 1 600 ? -6.207 -16.706 14.825 1.00 95.81 600 ASN A C 1
ATOM 4754 O O . ASN A 1 600 ? -5.320 -15.875 15.032 1.00 95.81 600 ASN A O 1
ATOM 4758 N N . VAL A 1 601 ? -7.342 -16.740 15.528 1.00 97.06 601 VAL A N 1
ATOM 4759 C CA . VAL A 1 601 ? -7.669 -15.804 16.612 1.00 97.06 601 VAL A CA 1
ATOM 4760 C C . VAL A 1 601 ? -6.681 -15.856 17.782 1.00 97.06 601 VAL A C 1
ATOM 4762 O O . VAL A 1 601 ? -6.410 -14.812 18.361 1.00 97.06 601 VAL A O 1
ATOM 4765 N N . ASP A 1 602 ? -6.090 -17.013 18.098 1.00 96.69 602 ASP A N 1
ATOM 4766 C CA . ASP A 1 602 ? -5.106 -17.125 19.185 1.00 96.69 602 ASP A CA 1
ATOM 4767 C C . ASP A 1 602 ? -3.826 -16.354 18.832 1.00 96.69 602 ASP A C 1
ATOM 4769 O O . ASP A 1 602 ? -3.387 -15.503 19.600 1.00 96.69 602 ASP A O 1
ATOM 4773 N N . ALA A 1 603 ? -3.291 -16.567 17.622 1.00 97.44 603 ALA A N 1
ATOM 4774 C CA . ALA A 1 603 ? -2.128 -15.829 17.124 1.00 97.44 603 ALA A CA 1
ATOM 4775 C C . ALA A 1 603 ? -2.401 -14.319 17.046 1.00 97.44 603 ALA A C 1
ATOM 4777 O O . ALA A 1 603 ? -1.527 -13.507 17.341 1.00 97.44 603 ALA A O 1
ATOM 4778 N N . PHE A 1 604 ? -3.625 -13.937 16.670 1.00 97.31 604 PHE A N 1
ATOM 4779 C CA . PHE A 1 604 ? -4.066 -12.546 16.703 1.00 97.31 604 PHE A CA 1
ATOM 4780 C C . PHE A 1 604 ? -4.059 -11.979 18.128 1.00 97.31 604 PHE A C 1
ATOM 4782 O O . PHE A 1 604 ? -3.492 -10.913 18.342 1.00 97.31 604 PHE A O 1
ATOM 4789 N N . ILE A 1 605 ? -4.639 -12.680 19.105 1.00 97.69 605 ILE A N 1
ATOM 4790 C CA . ILE A 1 605 ? -4.654 -12.237 20.504 1.00 97.69 605 ILE A CA 1
ATOM 4791 C C . ILE A 1 605 ? -3.225 -12.088 21.037 1.00 97.69 605 ILE A C 1
ATOM 4793 O O . ILE A 1 605 ? -2.909 -11.056 21.622 1.00 97.69 605 ILE A O 1
ATOM 4797 N N . GLU A 1 606 ? -2.353 -13.069 20.802 1.00 97.38 606 GLU A N 1
ATOM 4798 C CA . GLU A 1 606 ? -0.947 -13.028 21.227 1.00 97.38 606 GLU A CA 1
ATOM 4799 C C . GLU A 1 606 ? -0.192 -11.837 20.617 1.00 97.38 606 GLU A C 1
ATOM 4801 O O . GLU A 1 606 ? 0.522 -11.118 21.323 1.00 97.38 606 GLU A O 1
ATOM 4806 N N . ASP A 1 607 ? -0.377 -11.585 19.318 1.00 97.06 607 ASP A N 1
ATOM 4807 C CA . ASP A 1 607 ? 0.202 -10.431 18.629 1.00 97.06 607 ASP A CA 1
ATOM 4808 C C . ASP A 1 607 ? -0.292 -9.103 19.223 1.00 97.06 607 ASP A C 1
ATOM 4810 O O . ASP A 1 607 ? 0.511 -8.200 19.471 1.00 97.06 607 ASP A O 1
ATOM 4814 N N . GLN A 1 608 ? -1.588 -8.990 19.516 1.00 97.12 608 GLN A N 1
ATOM 4815 C CA . GLN A 1 608 ? -2.150 -7.783 20.120 1.00 97.12 608 GLN A CA 1
ATOM 4816 C C . GLN A 1 608 ? -1.692 -7.586 21.564 1.00 97.12 608 GLN A C 1
ATOM 4818 O O . GLN A 1 608 ? -1.279 -6.484 21.914 1.00 97.12 608 GLN A O 1
ATOM 4823 N N . MET A 1 609 ? -1.671 -8.639 22.383 1.00 97.25 609 MET A N 1
ATOM 4824 C CA . MET A 1 609 ? -1.126 -8.588 23.743 1.00 97.25 609 MET A CA 1
ATOM 4825 C C . MET A 1 609 ? 0.331 -8.108 23.731 1.00 97.25 609 MET A C 1
ATOM 4827 O O . MET A 1 609 ? 0.700 -7.192 24.468 1.00 97.25 609 MET A O 1
ATOM 4831 N N . LYS A 1 610 ? 1.146 -8.628 22.804 1.00 97.44 610 LYS A N 1
ATOM 4832 C CA . LYS A 1 610 ? 2.532 -8.187 22.605 1.00 97.44 610 LYS A CA 1
ATOM 4833 C C . LYS A 1 610 ? 2.631 -6.721 22.172 1.00 97.44 610 LYS A C 1
ATOM 4835 O O . LYS A 1 610 ? 3.446 -5.980 22.721 1.00 97.44 610 LYS A O 1
ATOM 4840 N N . LYS A 1 611 ? 1.840 -6.285 21.186 1.00 95.50 611 LYS A N 1
ATOM 4841 C CA . LYS A 1 611 ? 1.868 -4.903 20.666 1.00 95.50 611 LYS A CA 1
ATOM 4842 C C . LYS A 1 611 ? 1.397 -3.879 21.694 1.00 95.50 611 LYS A C 1
ATOM 4844 O O . LYS A 1 611 ? 1.978 -2.797 21.771 1.00 95.50 611 LYS A O 1
ATOM 4849 N N . GLN A 1 612 ? 0.397 -4.245 22.488 1.00 96.69 612 GLN A N 1
ATOM 4850 C CA . GLN A 1 612 ? -0.151 -3.436 23.576 1.00 96.69 612 GLN A CA 1
ATOM 4851 C C . GLN A 1 612 ? 0.637 -3.595 24.884 1.00 96.69 612 GLN A C 1
ATOM 4853 O O . GLN A 1 612 ? 0.330 -2.939 25.873 1.00 96.69 612 GLN A O 1
ATOM 4858 N N . ASN A 1 613 ? 1.697 -4.414 24.874 1.00 96.25 613 ASN A N 1
ATOM 4859 C CA . ASN A 1 613 ? 2.600 -4.630 25.998 1.00 96.25 613 ASN A CA 1
ATOM 4860 C C . ASN A 1 613 ? 1.861 -5.065 27.281 1.00 96.25 613 ASN A C 1
ATOM 4862 O O . ASN A 1 613 ? 2.165 -4.576 28.370 1.00 96.25 613 ASN A O 1
ATOM 4866 N N . THR A 1 614 ? 0.907 -5.991 27.142 1.00 95.75 614 THR A N 1
ATOM 4867 C CA . THR A 1 614 ? 0.214 -6.629 28.267 1.00 95.75 614 THR A CA 1
ATOM 4868 C C . THR A 1 614 ? 0.409 -8.147 28.256 1.00 95.75 614 THR A C 1
ATOM 4870 O O . THR A 1 614 ? 0.409 -8.792 27.210 1.00 95.75 614 THR A O 1
ATOM 4873 N N . GLU A 1 615 ? 0.586 -8.724 29.443 1.00 95.75 615 GLU A N 1
ATOM 4874 C CA . GLU A 1 615 ? 0.572 -10.176 29.670 1.00 95.75 615 GLU A CA 1
ATOM 4875 C C . GLU A 1 615 ? -0.808 -10.661 30.146 1.00 95.75 615 GLU A C 1
ATOM 4877 O O . GLU A 1 615 ? -1.061 -11.863 30.199 1.00 95.75 615 GLU A O 1
ATOM 4882 N N . ASN A 1 616 ? -1.712 -9.728 30.459 1.00 95.94 616 ASN A N 1
ATOM 4883 C CA . ASN A 1 616 ? -3.047 -9.996 30.962 1.00 95.94 616 ASN A CA 1
ATOM 4884 C C . ASN A 1 616 ? -4.069 -9.769 29.849 1.00 95.94 616 ASN A C 1
ATOM 4886 O O . ASN A 1 616 ? -4.340 -8.649 29.422 1.00 95.94 616 ASN A O 1
ATOM 4890 N N . PHE A 1 617 ? -4.701 -10.844 29.401 1.00 95.81 617 PHE A N 1
ATOM 4891 C CA . PHE A 1 617 ? -5.681 -10.790 28.328 1.00 95.81 617 PHE A CA 1
ATOM 4892 C C . PHE A 1 617 ? -6.899 -9.914 28.670 1.00 95.81 617 PHE A C 1
ATOM 4894 O O . PHE A 1 617 ? -7.552 -9.395 27.768 1.00 95.81 617 PHE A O 1
ATOM 4901 N N . ARG A 1 618 ? -7.181 -9.652 29.953 1.00 94.69 618 ARG A N 1
ATOM 4902 C CA . ARG A 1 618 ? -8.235 -8.710 30.374 1.00 94.69 618 ARG A CA 1
ATOM 4903 C C . ARG A 1 618 ? -7.906 -7.240 30.107 1.00 94.69 618 ARG A C 1
ATOM 4905 O O . ARG A 1 618 ? -8.784 -6.394 30.257 1.00 94.69 618 ARG A O 1
ATOM 4912 N N . GLU A 1 619 ? -6.667 -6.925 29.750 1.00 95.31 619 GLU A N 1
ATOM 4913 C CA . GLU A 1 619 ? -6.198 -5.552 29.535 1.00 95.31 619 GLU A CA 1
ATOM 4914 C C . GLU A 1 619 ? -6.093 -5.172 28.057 1.00 95.31 619 GLU A C 1
ATOM 4916 O O . GLU A 1 619 ? -5.849 -4.007 27.760 1.00 95.31 619 GLU A O 1
ATOM 4921 N N . ILE A 1 620 ? -6.308 -6.116 27.135 1.00 95.44 620 ILE A N 1
ATOM 4922 C CA . ILE A 1 620 ? -6.331 -5.813 25.700 1.00 95.44 620 ILE A CA 1
ATOM 4923 C C . ILE A 1 620 ? -7.448 -4.804 25.377 1.00 95.44 620 ILE A C 1
ATOM 4925 O O . ILE A 1 620 ? -8.579 -4.935 25.851 1.00 95.44 620 ILE A O 1
ATOM 4929 N N . ASP A 1 621 ? -7.137 -3.821 24.539 1.00 93.56 621 ASP A N 1
ATOM 4930 C CA . ASP A 1 621 ? -8.057 -2.783 24.087 1.00 93.56 621 ASP A CA 1
ATOM 4931 C C . ASP A 1 621 ? -8.173 -2.794 22.556 1.00 93.56 621 ASP A C 1
ATOM 4933 O O . ASP A 1 621 ? -7.181 -2.784 21.822 1.00 93.56 621 ASP A O 1
ATOM 4937 N N . ASN A 1 622 ? -9.401 -2.831 22.044 1.00 92.50 622 ASN A N 1
ATOM 4938 C CA . ASN A 1 622 ? -9.667 -2.878 20.614 1.00 92.50 622 ASN A CA 1
ATOM 4939 C C . ASN A 1 622 ? -9.505 -1.532 19.890 1.00 92.50 622 ASN A C 1
ATOM 4941 O O . ASN A 1 622 ? -9.701 -1.497 18.674 1.00 92.50 622 ASN A O 1
ATOM 4945 N N . TYR A 1 623 ? -9.182 -0.452 20.602 1.00 89.81 623 TYR A N 1
ATOM 4946 C CA . TYR A 1 623 ? -8.843 0.862 20.047 1.00 89.81 623 TYR A CA 1
ATOM 4947 C C . TYR A 1 623 ? -7.334 1.139 20.039 1.00 89.81 623 TYR A C 1
ATOM 4949 O O . TYR A 1 623 ? -6.908 2.167 19.518 1.00 89.81 623 TYR A O 1
ATOM 4957 N N . GLU A 1 624 ? -6.525 0.219 20.565 1.00 89.94 624 GLU A N 1
ATOM 4958 C CA . GLU A 1 624 ? -5.076 0.368 20.653 1.00 89.94 624 GLU A CA 1
ATOM 4959 C C . GLU A 1 624 ? -4.337 -0.392 19.544 1.00 89.94 624 GLU A C 1
ATOM 4961 O O . GLU A 1 624 ? -4.804 -1.396 18.990 1.00 89.94 624 GLU A O 1
ATOM 4966 N N . SER A 1 625 ? -3.107 0.047 19.262 1.00 90.94 625 SER A N 1
ATOM 4967 C CA . SER A 1 625 ? -2.198 -0.557 18.276 1.00 90.94 625 SER A CA 1
ATOM 4968 C C . SER A 1 625 ? -2.807 -0.671 16.865 1.00 90.94 625 SER A C 1
ATOM 4970 O O . SER A 1 625 ? -3.176 0.339 16.276 1.00 90.94 625 SER A O 1
ATOM 4972 N N . ASN A 1 626 ? -2.877 -1.874 16.287 1.00 89.50 626 ASN A N 1
ATOM 4973 C CA . ASN A 1 626 ? -3.506 -2.127 14.989 1.00 89.50 626 ASN A CA 1
ATOM 4974 C C . ASN A 1 626 ? -4.709 -3.077 15.106 1.00 89.50 626 ASN A C 1
ATOM 4976 O O . ASN A 1 626 ? -5.081 -3.712 14.120 1.00 89.50 626 ASN A O 1
ATOM 4980 N N . PHE A 1 627 ? -5.319 -3.191 16.293 1.00 93.38 627 PHE A N 1
ATOM 4981 C CA . PHE A 1 627 ? -6.394 -4.152 16.550 1.00 93.38 627 PHE A CA 1
ATOM 4982 C C . PHE A 1 627 ? -7.519 -4.025 15.525 1.00 93.38 627 PHE A C 1
ATOM 4984 O O . PHE A 1 627 ? -7.969 -5.026 14.965 1.00 93.38 627 PHE A O 1
ATOM 4991 N N . GLN A 1 628 ? -7.962 -2.794 15.257 1.00 88.88 628 GLN A N 1
ATOM 4992 C CA . GLN A 1 628 ? -9.085 -2.516 14.361 1.00 88.88 628 GLN A CA 1
ATOM 4993 C C . GLN A 1 628 ? -8.832 -2.994 12.929 1.00 88.88 628 GLN A C 1
ATOM 4995 O O . GLN A 1 628 ? -9.787 -3.334 12.237 1.00 88.88 628 GLN A O 1
ATOM 5000 N N . GLU A 1 629 ? -7.574 -3.130 12.510 1.00 87.25 629 GLU A N 1
ATOM 5001 C CA . GLU A 1 629 ? -7.201 -3.641 11.188 1.00 87.25 629 GLU A CA 1
ATOM 5002 C C . GLU A 1 629 ? -7.347 -5.166 11.072 1.00 87.25 629 GLU A C 1
ATOM 5004 O O . GLU A 1 629 ? -7.492 -5.701 9.974 1.00 87.25 629 GLU A O 1
ATOM 5009 N N . ASN A 1 630 ? -7.367 -5.880 12.201 1.00 91.56 630 ASN A N 1
ATOM 5010 C CA . ASN A 1 630 ? -7.411 -7.342 12.251 1.00 91.56 630 ASN A CA 1
ATOM 5011 C C . ASN A 1 630 ? -8.716 -7.905 12.835 1.00 91.56 630 ASN A C 1
ATOM 5013 O O . ASN A 1 630 ? -9.179 -8.968 12.411 1.00 91.56 630 ASN A O 1
ATOM 5017 N N . GLY A 1 631 ? -9.299 -7.212 13.812 1.00 93.19 631 GLY A N 1
ATOM 5018 C CA . GLY A 1 631 ? -10.428 -7.673 14.613 1.00 93.19 631 GLY A CA 1
ATOM 5019 C C . GLY A 1 631 ? -11.655 -6.775 14.487 1.00 93.19 631 GLY A C 1
ATOM 5020 O O . GLY A 1 631 ? -11.539 -5.553 14.407 1.00 93.19 631 GLY A O 1
ATOM 5021 N N . LEU A 1 632 ? -12.844 -7.379 14.503 1.00 93.94 632 LEU A N 1
ATOM 5022 C CA . LEU A 1 632 ? -14.139 -6.697 14.445 1.00 93.94 632 LEU A CA 1
ATOM 5023 C C . LEU A 1 632 ? -14.917 -6.879 15.751 1.00 93.94 632 LEU A C 1
ATOM 5025 O O . LEU A 1 632 ? -15.088 -8.005 16.209 1.00 93.94 632 LEU A O 1
ATOM 5029 N N . SER A 1 633 ? -15.416 -5.782 16.325 1.00 93.31 633 SER A N 1
ATOM 5030 C CA . SER A 1 633 ? -16.307 -5.803 17.494 1.00 93.31 633 SER A CA 1
ATOM 5031 C C . SER A 1 633 ? -17.721 -6.203 17.110 1.00 93.31 633 SER A C 1
ATOM 5033 O O . SER A 1 633 ? -18.299 -5.577 16.230 1.00 93.31 633 SER A O 1
ATOM 5035 N N . VAL A 1 634 ? -18.288 -7.216 17.764 1.00 94.69 634 VAL A N 1
ATOM 5036 C CA . VAL A 1 634 ? -19.631 -7.715 17.447 1.00 94.69 634 VAL A CA 1
ATOM 5037 C C . VAL A 1 634 ? -20.431 -8.048 18.708 1.00 94.69 634 VAL A C 1
ATOM 5039 O O . VAL A 1 634 ? -19.865 -8.432 19.736 1.00 94.69 634 VAL A O 1
ATOM 5042 N N . ASN A 1 635 ? -21.759 -7.949 18.627 1.00 93.88 635 ASN A N 1
ATOM 5043 C CA . ASN A 1 635 ? -22.665 -8.547 19.611 1.00 93.88 635 ASN A CA 1
ATOM 5044 C C . ASN A 1 635 ? -23.013 -9.986 19.196 1.00 93.88 635 ASN A C 1
ATOM 5046 O O . ASN A 1 635 ? -23.117 -10.286 18.009 1.00 93.88 635 ASN A O 1
ATOM 5050 N N . ILE A 1 636 ? -23.227 -10.875 20.168 1.00 94.25 636 ILE A N 1
ATOM 5051 C CA . ILE A 1 636 ? -23.550 -12.298 19.927 1.00 94.25 636 ILE A CA 1
ATOM 5052 C C . ILE A 1 636 ? -25.058 -12.567 19.718 1.00 94.25 636 ILE A C 1
ATOM 5054 O O . ILE A 1 636 ? -25.466 -13.705 19.512 1.00 94.25 636 ILE A O 1
ATOM 5058 N N . TYR A 1 637 ? -25.885 -11.521 19.786 1.00 90.88 637 TYR A N 1
ATOM 5059 C CA . TYR A 1 637 ? -27.318 -11.504 19.469 1.00 90.88 637 TYR A CA 1
ATOM 5060 C C . TYR A 1 637 ? -27.754 -10.064 19.142 1.00 90.88 637 TYR A C 1
ATOM 5062 O O . TYR A 1 637 ? -27.051 -9.107 19.486 1.00 90.88 637 TYR A O 1
ATOM 5070 N N . LEU A 1 638 ? -28.903 -9.900 18.479 1.00 89.75 638 LEU A N 1
ATOM 5071 C CA . LEU A 1 638 ? -29.285 -8.646 17.810 1.00 89.75 638 LEU A CA 1
ATOM 5072 C C . LEU A 1 638 ? -29.376 -7.433 18.750 1.00 89.75 638 LEU A C 1
ATOM 5074 O O . LEU A 1 638 ? -28.911 -6.340 18.421 1.00 89.75 638 LEU A O 1
ATOM 5078 N N . PHE A 1 639 ? -29.965 -7.633 19.929 1.00 83.19 639 PHE A N 1
ATOM 5079 C CA . PHE A 1 639 ? -30.251 -6.554 20.873 1.00 83.19 639 PHE A CA 1
ATOM 5080 C C . PHE A 1 639 ? -29.116 -6.262 21.870 1.00 83.19 639 PHE A C 1
ATOM 5082 O O . PHE A 1 639 ? -29.282 -5.408 22.725 1.00 83.19 639 PHE A O 1
ATOM 5089 N N . GLY A 1 640 ? -27.953 -6.914 21.757 1.00 76.31 640 GLY A N 1
ATOM 5090 C CA . GLY A 1 640 ? -26.737 -6.580 22.520 1.00 76.31 640 GLY A CA 1
ATOM 5091 C C . GLY A 1 640 ? -26.929 -6.196 24.003 1.00 76.31 640 GLY A C 1
ATOM 5092 O O . GLY A 1 640 ? -27.709 -6.798 24.739 1.00 76.31 640 GLY A O 1
ATOM 5093 N N . SER A 1 641 ? -26.183 -5.189 24.465 1.00 73.19 641 SER A N 1
ATOM 5094 C CA . SER A 1 641 ? -26.363 -4.640 25.815 1.00 73.19 641 SER A CA 1
ATOM 5095 C C . SER A 1 641 ? -27.694 -3.915 25.923 1.00 73.19 641 SER A C 1
ATOM 5097 O O . SER A 1 641 ? -27.922 -2.985 25.155 1.00 73.19 641 SER A O 1
ATOM 5099 N N . LYS A 1 642 ? -28.555 -4.286 26.882 1.00 73.06 642 LYS A N 1
ATOM 5100 C CA . LYS A 1 642 ? -29.817 -3.565 27.132 1.00 73.06 642 LYS A CA 1
ATOM 5101 C C . LYS A 1 642 ? -29.608 -2.236 27.874 1.00 73.06 642 LYS A C 1
ATOM 5103 O O . LYS A 1 642 ? -30.555 -1.457 27.971 1.00 73.06 642 LYS A O 1
ATOM 5108 N N . ASP A 1 643 ? -28.401 -2.019 28.414 1.00 75.38 643 ASP A N 1
ATOM 5109 C CA . ASP A 1 643 ? -28.074 -0.930 29.345 1.00 75.38 643 ASP A CA 1
ATOM 5110 C C . ASP A 1 643 ? -27.011 0.061 28.831 1.00 75.38 643 ASP A C 1
ATOM 5112 O O . ASP A 1 643 ? -26.810 1.115 29.431 1.00 75.38 643 ASP A O 1
ATOM 5116 N N . CYS A 1 644 ? -26.349 -0.229 27.705 1.00 75.25 644 CYS A N 1
ATOM 5117 C CA . CYS A 1 644 ? -25.326 0.633 27.114 1.00 75.25 644 CYS A CA 1
ATOM 5118 C C . CYS A 1 644 ? -25.600 0.967 25.631 1.00 75.25 644 CYS A C 1
ATOM 5120 O O . CYS A 1 644 ? -25.358 0.149 24.740 1.00 75.25 644 CYS A O 1
ATOM 5122 N N . ASN A 1 645 ? -26.061 2.200 25.345 1.00 72.88 645 ASN A N 1
ATOM 5123 C CA . ASN A 1 645 ? -26.356 2.678 23.976 1.00 72.88 645 ASN A CA 1
ATOM 5124 C C . ASN A 1 645 ? -25.175 2.526 23.010 1.00 72.88 645 ASN A C 1
ATOM 5126 O O . ASN A 1 645 ? -25.376 2.240 21.833 1.00 72.88 645 ASN A O 1
ATOM 5130 N N . TYR A 1 646 ? -23.955 2.745 23.498 1.00 74.19 646 TYR A N 1
ATOM 5131 C CA . TYR A 1 646 ? -22.746 2.778 22.673 1.00 74.19 646 TYR A CA 1
ATOM 5132 C C . TYR A 1 646 ? -22.218 1.374 22.329 1.00 74.19 646 TYR A C 1
ATOM 5134 O O . TYR A 1 646 ? -21.273 1.233 21.565 1.00 74.19 646 TYR A O 1
ATOM 5142 N N . GLU A 1 647 ? -22.831 0.324 22.874 1.00 76.38 647 GLU A N 1
ATOM 5143 C CA . GLU A 1 647 ? -22.404 -1.077 22.713 1.00 76.38 647 GLU A CA 1
ATOM 5144 C C . GLU A 1 647 ? -23.522 -1.977 22.187 1.00 76.38 647 GLU A C 1
ATOM 5146 O O . GLU A 1 647 ? -23.396 -3.203 22.103 1.00 76.38 647 GLU A O 1
ATOM 5151 N N . SER A 1 648 ? -24.632 -1.334 21.848 1.00 83.56 648 SER A N 1
ATOM 5152 C CA . SER A 1 648 ? -25.834 -1.915 21.307 1.00 83.56 648 SER A CA 1
ATOM 5153 C C . SER A 1 648 ? -25.831 -1.695 19.796 1.00 83.56 648 SER A C 1
ATOM 5155 O O . SER A 1 648 ? -26.080 -0.587 19.319 1.00 83.56 648 SER A O 1
ATOM 5157 N N . THR A 1 649 ? -25.555 -2.756 19.028 1.00 85.62 649 THR A N 1
ATOM 5158 C CA . THR A 1 649 ? -25.570 -2.711 17.554 1.00 85.62 649 THR A CA 1
ATOM 5159 C C . THR A 1 649 ? -26.856 -2.057 17.034 1.00 85.62 649 THR A C 1
ATOM 5161 O O . THR A 1 649 ? -26.801 -1.120 16.237 1.00 85.62 649 THR A O 1
ATOM 5164 N N . PHE A 1 650 ? -28.017 -2.475 17.540 1.00 83.81 650 PHE A N 1
ATOM 5165 C CA . PHE A 1 650 ? -29.308 -1.930 17.117 1.00 83.81 650 PHE A CA 1
ATOM 5166 C C . PHE A 1 650 ? -29.515 -0.465 17.556 1.00 83.81 650 PHE A C 1
ATOM 5168 O O . PHE A 1 650 ? -30.001 0.350 16.774 1.00 83.81 650 PHE A O 1
ATOM 5175 N N . GLY A 1 651 ? -29.090 -0.091 18.768 1.00 84.62 651 GLY A N 1
ATOM 5176 C CA . GLY A 1 651 ? -29.159 1.289 19.252 1.00 84.62 651 GLY A CA 1
ATOM 5177 C C . GLY A 1 651 ? -28.307 2.231 18.400 1.00 84.62 651 GLY A C 1
ATOM 5178 O O . GLY A 1 651 ? -28.769 3.306 18.004 1.00 84.62 651 GLY A O 1
ATOM 5179 N N . MET A 1 652 ? -27.097 1.798 18.036 1.00 86.12 652 MET A N 1
ATOM 5180 C CA . MET A 1 652 ? -26.204 2.515 17.117 1.00 86.12 652 MET A CA 1
ATOM 5181 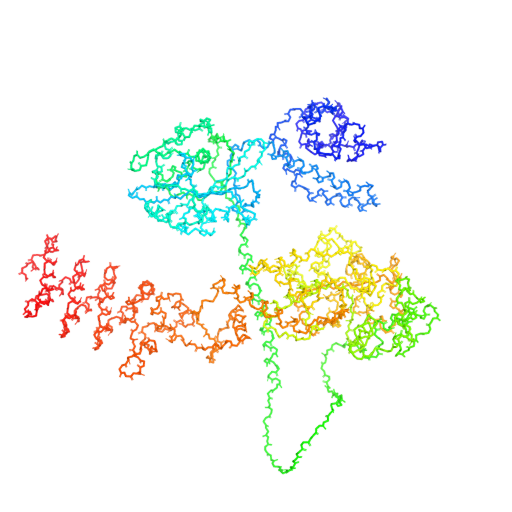C C . MET A 1 652 ? -26.770 2.604 15.693 1.00 86.12 652 MET A C 1
ATOM 5183 O O . MET A 1 652 ? -26.622 3.628 15.025 1.00 86.12 652 MET A O 1
ATOM 5187 N N . LEU A 1 653 ? -27.452 1.555 15.223 1.00 88.25 653 LEU A N 1
ATOM 5188 C CA . LEU A 1 653 ? -28.126 1.546 13.923 1.00 88.25 653 LEU A CA 1
ATOM 5189 C C . LEU A 1 653 ? -29.268 2.569 13.883 1.00 88.25 653 LEU A C 1
ATOM 5191 O O . LEU A 1 653 ? -29.345 3.381 12.960 1.00 88.25 653 LEU A O 1
ATOM 5195 N N . HIS A 1 654 ? -30.132 2.564 14.901 1.00 85.81 654 HIS A N 1
ATOM 5196 C CA . HIS A 1 654 ? -31.259 3.489 15.000 1.00 85.81 654 HIS A CA 1
ATOM 5197 C C . HIS A 1 654 ? -30.792 4.950 15.075 1.00 85.81 654 HIS A C 1
ATOM 5199 O O . HIS A 1 654 ? -31.279 5.808 14.332 1.00 85.81 654 HIS A O 1
ATOM 5205 N N . SER A 1 655 ? -29.811 5.219 15.942 1.00 84.12 655 SER A N 1
ATOM 5206 C CA . SER A 1 655 ? -29.247 6.557 16.165 1.00 84.12 655 SER A CA 1
ATOM 5207 C C . SER A 1 655 ? -28.337 7.055 15.039 1.00 84.12 655 SER A C 1
ATOM 5209 O O . SER A 1 655 ? -27.907 8.204 15.087 1.00 84.12 655 SER A O 1
ATOM 5211 N N . ASN A 1 656 ? -28.064 6.227 14.023 1.00 85.81 656 ASN A N 1
ATOM 5212 C CA . ASN A 1 656 ? -27.118 6.531 12.950 1.00 85.81 656 ASN A CA 1
ATOM 5213 C C . ASN A 1 656 ? -25.746 6.993 13.477 1.00 85.81 656 ASN A C 1
ATOM 5215 O O . ASN A 1 656 ? -25.149 7.939 12.968 1.00 85.81 656 ASN A O 1
ATOM 5219 N N . TYR A 1 657 ? -25.288 6.358 14.555 1.00 82.75 657 TYR A N 1
ATOM 5220 C CA . TYR A 1 657 ? -24.128 6.784 15.325 1.00 82.75 657 TYR A CA 1
ATOM 5221 C C . TYR A 1 657 ? -22.950 5.821 15.154 1.00 82.75 657 TYR A C 1
ATOM 5223 O O . TYR A 1 657 ? -23.126 4.617 14.972 1.00 82.75 657 TYR A O 1
ATOM 5231 N N . THR A 1 658 ? -21.731 6.352 15.223 1.00 80.81 658 THR A N 1
ATOM 5232 C CA . THR A 1 658 ? -20.476 5.593 15.286 1.00 80.81 658 THR A CA 1
ATOM 5233 C C . THR A 1 658 ? -19.524 6.320 16.227 1.00 80.81 658 THR A C 1
ATOM 5235 O O . THR A 1 658 ? -19.382 7.535 16.136 1.00 80.81 658 THR A O 1
ATOM 5238 N N . ILE A 1 659 ? -18.881 5.580 17.136 1.00 74.44 659 ILE A N 1
ATOM 5239 C CA . ILE A 1 659 ? -18.030 6.150 18.196 1.00 74.44 659 ILE A CA 1
ATOM 5240 C C . ILE A 1 659 ? -16.790 6.834 17.609 1.00 74.44 659 ILE A C 1
ATOM 5242 O O . ILE A 1 659 ? -16.373 7.890 18.078 1.00 74.44 659 ILE A O 1
ATOM 5246 N N . THR A 1 660 ? -16.191 6.236 16.578 1.00 76.00 660 THR A N 1
ATOM 5247 C CA . THR A 1 660 ? -14.950 6.735 15.972 1.00 76.00 660 THR A CA 1
ATOM 5248 C C . THR A 1 660 ? -14.938 6.395 14.480 1.00 76.00 660 THR A C 1
ATOM 5250 O O . THR A 1 660 ? -14.358 5.382 14.090 1.00 76.00 660 THR A O 1
ATOM 5253 N N . PRO A 1 661 ? -15.644 7.163 13.627 1.00 77.69 661 PRO A N 1
ATOM 5254 C CA . PRO A 1 661 ? -15.603 6.917 12.192 1.00 77.69 661 PRO A CA 1
ATOM 5255 C C . PRO A 1 661 ? -14.185 7.196 11.661 1.00 77.69 661 PRO A C 1
ATOM 5257 O O . PRO A 1 661 ? -13.571 8.187 12.069 1.00 77.69 661 PRO A O 1
ATOM 5260 N N . PRO A 1 662 ? -13.641 6.348 10.770 1.00 82.12 662 PRO A N 1
ATOM 5261 C CA . PRO A 1 662 ? -12.346 6.608 10.157 1.00 82.12 662 PRO A CA 1
ATOM 5262 C C . PRO A 1 662 ? -12.434 7.773 9.164 1.00 82.12 662 PRO A C 1
ATOM 5264 O O . PRO A 1 662 ? -13.507 8.134 8.677 1.00 82.12 662 PRO A O 1
ATOM 5267 N N . ASP A 1 663 ? -11.280 8.331 8.805 1.00 85.50 663 ASP A N 1
ATOM 5268 C CA . ASP A 1 663 ? -11.170 9.235 7.660 1.00 85.50 663 ASP A CA 1
ATOM 5269 C C . ASP A 1 663 ? -11.367 8.426 6.368 1.00 85.50 663 ASP A C 1
ATOM 5271 O O . ASP A 1 663 ? -10.441 7.781 5.869 1.00 85.50 663 ASP A O 1
ATOM 5275 N N . TYR A 1 664 ? -12.602 8.413 5.859 1.00 91.00 664 TYR A N 1
ATOM 5276 C CA . TYR A 1 664 ? -12.990 7.604 4.703 1.00 91.00 664 TYR A CA 1
ATOM 5277 C C . TYR A 1 664 ? -12.148 7.901 3.460 1.00 91.00 664 TYR A C 1
ATOM 5279 O O . TYR A 1 664 ? -11.815 6.975 2.721 1.00 91.00 664 TYR A O 1
ATOM 5287 N N . THR A 1 665 ? -11.781 9.166 3.236 1.00 89.06 665 THR A N 1
ATOM 5288 C CA . THR A 1 665 ? -10.981 9.569 2.076 1.00 89.06 665 THR A CA 1
ATOM 5289 C C . THR A 1 665 ? -9.567 9.033 2.188 1.00 89.06 665 THR A C 1
ATOM 5291 O O . THR A 1 665 ? -9.087 8.401 1.248 1.00 89.06 665 THR A O 1
ATOM 5294 N N . LYS A 1 666 ? -8.911 9.196 3.344 1.00 85.38 666 LYS A N 1
ATOM 5295 C CA . LYS A 1 666 ? -7.578 8.609 3.559 1.00 85.38 666 LYS A CA 1
ATOM 5296 C C . LYS A 1 666 ? -7.607 7.091 3.467 1.00 85.38 666 LYS A C 1
ATOM 5298 O O . LYS A 1 666 ? -6.710 6.502 2.872 1.00 85.38 666 LYS A O 1
ATOM 5303 N N . PHE A 1 667 ? -8.640 6.463 4.021 1.00 86.50 667 PHE A N 1
ATOM 5304 C CA . PHE A 1 667 ? -8.771 5.013 4.004 1.00 86.50 667 PHE A CA 1
ATOM 5305 C C . PHE A 1 667 ? -8.965 4.477 2.577 1.00 86.50 667 PHE A C 1
ATOM 5307 O O . PHE A 1 667 ? -8.268 3.549 2.165 1.00 86.50 667 PHE A O 1
ATOM 5314 N N . LEU A 1 668 ? -9.844 5.101 1.783 1.00 89.88 668 LEU A N 1
ATOM 5315 C CA . LEU A 1 668 ? -10.026 4.739 0.378 1.00 89.88 668 LEU A CA 1
ATOM 5316 C C . LEU A 1 668 ? -8.770 5.031 -0.453 1.00 89.88 668 LEU A C 1
ATOM 5318 O O . LEU A 1 668 ? -8.358 4.182 -1.236 1.00 89.88 668 LEU A O 1
ATOM 5322 N N . SER A 1 669 ? -8.136 6.190 -0.252 1.00 88.19 669 SER A N 1
ATOM 5323 C CA . SER A 1 669 ? -6.874 6.557 -0.910 1.00 88.19 669 SER A CA 1
ATOM 5324 C C . SER A 1 669 ? -5.793 5.505 -0.650 1.00 88.19 669 SER A C 1
ATOM 5326 O O . SER A 1 669 ? -5.111 5.049 -1.569 1.00 88.19 669 SER A O 1
ATOM 5328 N N . HIS A 1 670 ? -5.695 5.028 0.592 1.00 84.69 670 HIS A N 1
ATOM 5329 C CA . HIS A 1 670 ? -4.759 3.976 0.954 1.00 84.69 670 HIS A CA 1
ATOM 5330 C C . HIS A 1 670 ? -5.055 2.643 0.245 1.00 84.69 670 HIS A C 1
ATOM 5332 O O . HIS A 1 670 ? -4.120 2.017 -0.253 1.00 84.69 670 HIS A O 1
ATOM 5338 N N . LEU A 1 671 ? -6.330 2.242 0.130 1.00 86.62 671 LEU A N 1
ATOM 5339 C CA . LEU A 1 671 ? -6.747 1.062 -0.642 1.00 86.62 671 LEU A CA 1
ATOM 5340 C C . LEU A 1 671 ? -6.356 1.177 -2.121 1.00 86.62 671 LEU A C 1
ATOM 5342 O O . LEU A 1 671 ? -5.690 0.292 -2.654 1.00 86.62 671 LEU A O 1
ATOM 5346 N N . ILE A 1 672 ? -6.777 2.248 -2.796 1.00 88.38 672 ILE A N 1
ATOM 5347 C CA . ILE A 1 672 ? -6.651 2.340 -4.257 1.00 88.38 672 ILE A CA 1
ATOM 5348 C C . ILE A 1 672 ? -5.216 2.668 -4.700 1.00 88.38 672 ILE A C 1
ATOM 5350 O O . ILE A 1 672 ? -4.797 2.257 -5.781 1.00 88.38 672 ILE A O 1
ATOM 5354 N N . SER A 1 673 ? -4.415 3.305 -3.837 1.00 85.25 673 SER A N 1
ATOM 5355 C CA . SER A 1 673 ? -2.994 3.569 -4.111 1.00 85.25 673 SER A CA 1
ATOM 5356 C C . SER A 1 673 ? -2.147 2.301 -4.243 1.00 85.25 673 SER A C 1
ATOM 5358 O O . SER A 1 673 ? -1.129 2.334 -4.936 1.00 85.25 673 SER A O 1
ATOM 5360 N N . GLN A 1 674 ? -2.593 1.165 -3.685 1.00 81.81 674 GLN A N 1
ATOM 5361 C CA . GLN A 1 674 ? -1.960 -0.144 -3.916 1.00 81.81 674 GLN A CA 1
ATOM 5362 C C . GLN A 1 674 ? -1.988 -0.543 -5.402 1.00 81.81 674 GLN A C 1
ATOM 5364 O O . GLN A 1 674 ? -1.131 -1.289 -5.865 1.00 81.81 674 GLN A O 1
ATOM 5369 N N . PHE A 1 675 ? -2.937 0.008 -6.163 1.00 81.88 675 PHE A N 1
ATOM 5370 C CA . PHE A 1 675 ? -3.089 -0.172 -7.606 1.00 81.88 675 PHE A CA 1
ATOM 5371 C C . PHE A 1 675 ? -2.626 1.066 -8.388 1.00 81.88 675 PHE A C 1
ATOM 5373 O O . PHE A 1 675 ? -3.049 1.286 -9.515 1.00 81.88 675 PHE A O 1
ATOM 5380 N N . SER A 1 676 ? -1.782 1.921 -7.793 1.00 81.25 676 SER A N 1
ATOM 5381 C CA . SER A 1 676 ? -1.321 3.179 -8.410 1.00 81.25 676 SER A CA 1
ATOM 5382 C C . SER A 1 676 ? -2.457 4.136 -8.822 1.00 81.25 676 SER A C 1
ATOM 5384 O O . SER A 1 676 ? -2.243 5.031 -9.634 1.00 81.25 676 SER A O 1
ATOM 5386 N N . LEU A 1 677 ? -3.650 3.981 -8.239 1.00 84.25 677 LEU A N 1
ATOM 5387 C CA . LEU A 1 677 ? -4.797 4.861 -8.456 1.00 84.25 677 LEU A CA 1
ATOM 5388 C C . LEU A 1 677 ? -4.788 5.983 -7.413 1.00 84.25 677 LEU A C 1
ATOM 5390 O O . LEU A 1 677 ? -4.435 5.764 -6.253 1.00 84.25 677 LEU A O 1
ATOM 5394 N N . THR A 1 678 ? -5.215 7.181 -7.807 1.00 90.12 678 THR A N 1
ATOM 5395 C CA . THR A 1 678 ? -5.234 8.365 -6.924 1.00 90.12 678 THR A CA 1
ATOM 5396 C C . THR A 1 678 ? -6.609 9.012 -6.788 1.00 90.12 678 THR A C 1
ATOM 5398 O O . THR A 1 678 ? -6.877 9.656 -5.778 1.00 90.12 678 THR A O 1
ATOM 5401 N N . ASN A 1 679 ? -7.504 8.825 -7.761 1.00 91.69 679 ASN A N 1
ATOM 5402 C CA . ASN A 1 679 ? -8.804 9.492 -7.787 1.00 91.69 679 ASN A CA 1
ATOM 5403 C C . ASN A 1 679 ? -9.823 8.787 -6.871 1.00 91.69 679 ASN A C 1
ATOM 5405 O O . ASN A 1 679 ? -10.520 7.864 -7.296 1.00 91.69 679 ASN A O 1
ATOM 5409 N N . THR A 1 680 ? -9.912 9.226 -5.612 1.00 92.69 680 THR A N 1
ATOM 5410 C CA . THR A 1 680 ? -10.949 8.780 -4.664 1.00 92.69 680 THR A CA 1
ATOM 5411 C C . THR A 1 680 ? -12.319 9.386 -4.951 1.00 92.69 680 THR A C 1
ATOM 5413 O O . THR A 1 680 ? -13.340 8.779 -4.626 1.00 92.69 680 THR A O 1
ATOM 5416 N N . ASP A 1 681 ? -12.357 10.566 -5.564 1.00 95.94 681 ASP A N 1
ATOM 5417 C CA . ASP A 1 681 ? -13.575 11.364 -5.701 1.00 95.94 681 ASP A CA 1
ATOM 5418 C C . ASP A 1 681 ? -14.594 10.682 -6.606 1.00 95.94 681 ASP A C 1
ATOM 5420 O O . ASP A 1 681 ? -15.771 10.623 -6.262 1.00 95.94 681 ASP A O 1
ATOM 5424 N N . LYS A 1 682 ? -14.152 10.036 -7.692 1.00 96.06 682 LYS A N 1
ATOM 5425 C CA . LYS A 1 682 ? -15.056 9.273 -8.573 1.00 96.06 682 LYS A CA 1
ATOM 5426 C C . LYS A 1 682 ? -15.846 8.182 -7.837 1.00 96.06 682 LYS A C 1
ATOM 5428 O O . LYS A 1 682 ? -17.007 7.933 -8.162 1.00 96.06 682 LYS A O 1
ATOM 5433 N N . TYR A 1 683 ? -15.246 7.557 -6.821 1.00 96.94 683 TYR A N 1
ATOM 5434 C CA . TYR A 1 683 ? -15.906 6.541 -6.007 1.00 96.94 683 TYR A CA 1
ATOM 5435 C C . TYR A 1 683 ? -16.906 7.181 -5.038 1.00 96.94 683 TYR A C 1
ATOM 5437 O O . TYR A 1 683 ? -18.019 6.681 -4.891 1.00 96.94 683 TYR A O 1
ATOM 5445 N N . PHE A 1 684 ? -16.574 8.308 -4.406 1.00 96.19 684 PHE A N 1
ATOM 5446 C CA . PHE A 1 684 ? -17.533 8.997 -3.538 1.00 96.19 684 PHE A CA 1
ATOM 5447 C C . PHE A 1 684 ? -18.667 9.683 -4.312 1.00 96.19 684 PHE A C 1
ATOM 5449 O O . PHE A 1 684 ? -19.790 9.728 -3.812 1.00 96.19 684 PHE A O 1
ATOM 5456 N N . GLU A 1 685 ? -18.435 10.112 -5.551 1.00 96.56 685 GLU A N 1
ATOM 5457 C CA . GLU A 1 685 ? -19.497 10.551 -6.461 1.00 96.56 685 GLU A CA 1
ATOM 5458 C C . GLU A 1 685 ? -20.431 9.394 -6.840 1.00 96.56 685 GLU A C 1
ATOM 5460 O O . GLU A 1 685 ? -21.655 9.557 -6.870 1.00 96.56 685 GLU A O 1
ATOM 5465 N N . LEU A 1 686 ? -19.889 8.187 -7.048 1.00 96.31 686 LEU A N 1
ATOM 5466 C CA . LEU A 1 686 ? -20.699 6.980 -7.222 1.00 96.31 686 LEU A CA 1
ATOM 5467 C C . LEU A 1 686 ? -21.535 6.689 -5.965 1.00 96.31 686 LEU A C 1
ATOM 5469 O O . LEU A 1 686 ? -22.738 6.444 -6.072 1.00 96.31 686 LEU A O 1
ATOM 5473 N N . PHE A 1 687 ? -20.934 6.770 -4.773 1.00 95.69 687 PHE A N 1
ATOM 5474 C CA . PHE A 1 687 ? -21.661 6.625 -3.510 1.00 95.69 687 PHE A CA 1
ATOM 5475 C C . PHE A 1 687 ? -22.815 7.631 -3.418 1.00 95.69 687 PHE A C 1
ATOM 5477 O O . PHE A 1 687 ? -23.969 7.236 -3.258 1.00 95.69 687 PHE A O 1
ATOM 5484 N N . LYS A 1 688 ? -22.538 8.923 -3.615 1.00 95.50 688 LYS A N 1
ATOM 5485 C CA . LYS A 1 688 ? -23.540 9.994 -3.567 1.00 95.50 688 LYS A CA 1
ATOM 5486 C C . LYS A 1 688 ? -24.675 9.777 -4.568 1.00 95.50 688 LYS A C 1
ATOM 5488 O O . LYS A 1 688 ? -25.845 9.987 -4.245 1.00 95.50 688 LYS A O 1
ATOM 5493 N N . ARG A 1 689 ? -24.370 9.281 -5.769 1.00 95.56 689 ARG A N 1
ATOM 5494 C CA . ARG A 1 689 ? -25.376 8.980 -6.796 1.00 95.56 689 ARG A CA 1
ATOM 5495 C C . ARG A 1 689 ? -26.363 7.894 -6.360 1.00 95.56 689 ARG A C 1
ATOM 5497 O O . ARG A 1 689 ? -27.568 8.052 -6.589 1.00 95.56 689 ARG A O 1
ATOM 5504 N N . TYR A 1 690 ? -25.867 6.817 -5.746 1.00 94.75 690 TYR A N 1
ATOM 5505 C CA . TYR A 1 690 ? -26.653 5.620 -5.419 1.00 94.75 690 TYR A CA 1
ATOM 5506 C C . TYR A 1 690 ? -27.233 5.601 -4.000 1.00 94.75 690 TYR A C 1
ATOM 5508 O O . TYR A 1 690 ? -28.271 4.971 -3.799 1.00 94.75 690 TYR A O 1
ATOM 5516 N N . PHE A 1 691 ? -26.613 6.309 -3.056 1.00 91.56 691 PHE A N 1
ATOM 5517 C CA . PHE A 1 691 ? -27.005 6.360 -1.642 1.00 91.56 691 PHE A CA 1
ATOM 5518 C C . PHE A 1 691 ? -27.496 7.749 -1.193 1.00 91.56 691 PHE A C 1
ATOM 5520 O O . PHE A 1 691 ? -28.144 7.858 -0.155 1.00 91.56 691 PHE A O 1
ATOM 5527 N N . GLY A 1 692 ? -27.260 8.803 -1.982 1.00 90.19 692 GLY A N 1
ATOM 5528 C CA . GLY A 1 692 ? -27.584 10.187 -1.619 1.00 90.19 692 GLY A CA 1
ATOM 5529 C C . GLY A 1 692 ? -26.509 10.850 -0.749 1.00 90.19 692 GLY A C 1
ATOM 5530 O O . GLY A 1 692 ? -25.391 10.360 -0.632 1.00 90.19 692 GLY A O 1
ATOM 5531 N N . GLU A 1 693 ? -26.853 11.988 -0.142 1.00 83.81 693 GLU A N 1
ATOM 5532 C CA . GLU A 1 693 ? -25.941 12.767 0.722 1.00 83.81 693 GLU A CA 1
ATOM 5533 C C . GLU A 1 693 ? -25.818 12.189 2.143 1.00 83.81 693 GLU A C 1
ATOM 5535 O O . GLU A 1 693 ? -24.868 12.481 2.870 1.00 83.81 693 GLU A O 1
ATOM 5540 N N . THR A 1 694 ? -26.793 11.385 2.571 1.00 78.75 694 THR A N 1
ATOM 5541 C CA . THR A 1 694 ? -26.872 10.875 3.942 1.00 78.75 694 THR A CA 1
ATOM 5542 C C . THR A 1 694 ? -26.109 9.566 4.091 1.00 78.75 694 THR A C 1
ATOM 5544 O O . THR A 1 694 ? -26.479 8.554 3.499 1.00 78.75 694 THR A O 1
ATOM 5547 N N . ASP A 1 695 ? -25.088 9.567 4.946 1.00 84.25 695 ASP A N 1
ATOM 5548 C CA . ASP A 1 695 ? -24.370 8.360 5.351 1.00 84.25 695 ASP A CA 1
ATOM 5549 C C . ASP A 1 695 ? -25.198 7.582 6.387 1.00 84.25 695 ASP A C 1
ATOM 5551 O O . ASP A 1 695 ? -25.106 7.824 7.593 1.00 84.25 695 ASP A O 1
ATOM 5555 N N . THR A 1 696 ? -26.093 6.710 5.913 1.00 88.75 696 THR A N 1
ATOM 5556 C CA . THR A 1 696 ? -26.913 5.872 6.795 1.00 88.75 696 THR A CA 1
ATOM 5557 C C . THR A 1 696 ? -26.201 4.572 7.143 1.00 88.75 696 THR A C 1
ATOM 5559 O O . THR A 1 696 ? -25.794 3.825 6.251 1.00 88.75 696 THR A O 1
ATOM 5562 N N . ASN A 1 697 ? -26.137 4.268 8.434 1.00 89.00 697 ASN A N 1
ATOM 5563 C CA . ASN A 1 697 ? -25.639 3.019 8.983 1.00 89.00 697 ASN A CA 1
ATOM 5564 C C . ASN A 1 697 ? -26.389 1.804 8.411 1.00 89.00 697 ASN A C 1
ATOM 5566 O O . ASN A 1 697 ? -27.600 1.835 8.171 1.00 89.00 697 ASN A O 1
ATOM 5570 N N . GLN A 1 698 ? -25.649 0.713 8.252 1.00 91.88 698 GLN A N 1
ATOM 5571 C CA . GLN A 1 698 ? -26.120 -0.596 7.817 1.00 91.88 698 GLN A CA 1
ATOM 5572 C C . GLN A 1 698 ? -25.943 -1.609 8.948 1.00 91.88 698 GLN A C 1
ATOM 5574 O O . GLN A 1 698 ? -24.980 -1.534 9.716 1.00 91.88 698 GLN A O 1
ATOM 5579 N N . LEU A 1 699 ? -26.856 -2.575 9.028 1.00 93.62 699 LEU A N 1
ATOM 5580 C CA . LEU A 1 699 ? -26.720 -3.721 9.922 1.00 93.62 699 LEU A CA 1
ATOM 5581 C C . LEU A 1 699 ? -25.993 -4.845 9.194 1.00 93.62 699 LEU A C 1
ATOM 5583 O O . LEU A 1 699 ? -26.410 -5.265 8.113 1.00 93.62 699 LEU A O 1
ATOM 5587 N N . LEU A 1 700 ? -24.944 -5.363 9.817 1.00 95.62 700 LEU A N 1
ATOM 5588 C CA . LEU A 1 700 ? -24.286 -6.594 9.417 1.00 95.62 700 LEU A CA 1
ATOM 5589 C C . LEU A 1 700 ? -24.757 -7.725 10.320 1.00 95.62 700 LEU A C 1
ATOM 5591 O O . LEU A 1 700 ? -24.658 -7.638 11.545 1.00 95.62 700 LEU A O 1
ATOM 5595 N N . GLN A 1 701 ? -25.206 -8.803 9.696 1.00 96.12 701 GLN A N 1
ATOM 5596 C CA . GLN A 1 701 ? -25.465 -10.078 10.338 1.00 96.12 701 GLN A CA 1
ATOM 5597 C C . GLN A 1 701 ? -24.468 -11.092 9.777 1.00 96.12 701 GLN A C 1
ATOM 5599 O O . GLN A 1 701 ? -24.511 -11.457 8.603 1.00 96.12 701 GLN A O 1
ATOM 5604 N N . ILE A 1 702 ? -23.512 -11.481 10.613 1.00 97.44 702 ILE A N 1
ATOM 5605 C CA . ILE A 1 702 ? -22.342 -12.276 10.250 1.00 97.44 702 ILE A CA 1
ATOM 5606 C C . ILE A 1 702 ? -22.547 -13.683 10.799 1.00 97.44 702 ILE A C 1
ATOM 5608 O O . ILE A 1 702 ? -22.486 -13.904 12.007 1.00 97.44 702 ILE A O 1
ATOM 5612 N N . PHE A 1 703 ? -22.785 -14.637 9.911 1.00 97.56 703 PHE A N 1
ATOM 5613 C CA . PHE A 1 703 ? -22.898 -16.049 10.237 1.00 97.56 703 PHE A CA 1
ATOM 5614 C C . PHE A 1 703 ? -21.527 -16.711 10.155 1.00 97.56 703 PHE A C 1
ATOM 5616 O O . PHE A 1 703 ? -20.857 -16.620 9.129 1.00 97.56 703 PHE A O 1
ATOM 5623 N N . VAL A 1 704 ? -21.122 -17.405 11.215 1.00 97.88 704 VAL A N 1
ATOM 5624 C CA . VAL A 1 704 ? -19.864 -18.153 11.299 1.00 97.88 704 VAL A CA 1
ATOM 5625 C C . VAL A 1 704 ? -20.170 -19.628 11.531 1.00 97.88 704 VAL A C 1
ATOM 5627 O O . VAL A 1 704 ? -20.935 -19.990 12.430 1.00 97.88 704 VAL A O 1
ATOM 5630 N N . ASN A 1 705 ? -19.564 -20.483 10.711 1.00 96.94 705 ASN A N 1
ATOM 5631 C CA . ASN A 1 705 ? -19.741 -21.924 10.792 1.00 96.94 705 ASN A CA 1
ATOM 5632 C C . ASN A 1 705 ? -19.186 -22.455 12.137 1.00 96.94 705 ASN A C 1
ATOM 5634 O O . ASN A 1 705 ? -18.075 -22.071 12.535 1.00 96.94 705 ASN A O 1
ATOM 5638 N N . PRO A 1 706 ? -19.911 -23.347 12.842 1.00 96.31 706 PRO A N 1
ATOM 5639 C CA . PRO A 1 706 ? -19.454 -23.931 14.103 1.00 96.31 706 PRO A CA 1
ATOM 5640 C C . PRO A 1 706 ? -18.059 -24.571 14.065 1.00 96.31 706 PRO A C 1
ATOM 5642 O O . PRO A 1 706 ? -17.374 -24.609 15.089 1.00 96.31 706 PRO A O 1
ATOM 5645 N N . ASP A 1 707 ? -17.605 -25.049 12.908 1.00 96.19 707 ASP A N 1
ATOM 5646 C CA . ASP A 1 707 ? -16.305 -25.713 12.764 1.00 96.19 707 ASP A CA 1
ATOM 5647 C C . ASP A 1 707 ? -15.117 -24.749 12.784 1.00 96.19 707 ASP A C 1
ATOM 5649 O O . ASP A 1 707 ? -13.988 -25.157 13.061 1.00 96.19 707 ASP A O 1
ATOM 5653 N N . VAL A 1 708 ? -15.351 -23.457 12.543 1.00 96.94 708 VAL A N 1
ATOM 5654 C CA . VAL A 1 708 ? -14.287 -22.441 12.517 1.00 96.94 708 VAL A CA 1
ATOM 5655 C C . VAL A 1 708 ? -14.430 -21.375 13.594 1.00 96.94 708 VAL A C 1
ATOM 5657 O O . VAL A 1 708 ? -13.491 -20.607 13.796 1.00 96.94 708 VAL A O 1
ATOM 5660 N N . VAL A 1 709 ? -15.544 -21.338 14.333 1.00 97.25 709 VAL A N 1
ATOM 5661 C CA . VAL A 1 709 ? -15.820 -20.268 15.307 1.00 97.25 709 VAL A CA 1
ATOM 5662 C C . VAL A 1 709 ? -14.718 -20.120 16.364 1.00 97.25 709 VAL A C 1
ATOM 5664 O O . VAL A 1 709 ? -14.296 -19.004 16.636 1.00 97.25 709 VAL A O 1
ATOM 5667 N N . ASN A 1 710 ? -14.155 -21.217 16.882 1.00 97.38 710 ASN A N 1
ATOM 5668 C CA . ASN A 1 710 ? -13.064 -21.164 17.869 1.00 97.38 710 ASN A CA 1
ATOM 5669 C C . ASN A 1 710 ? -11.733 -20.657 17.286 1.00 97.38 710 ASN A C 1
ATOM 5671 O O . ASN A 1 710 ? -10.845 -20.290 18.044 1.00 97.38 710 ASN A O 1
ATOM 5675 N N . ASN A 1 711 ? -11.582 -20.662 15.960 1.00 96.62 711 ASN A N 1
ATOM 5676 C CA . ASN A 1 711 ? -10.397 -20.151 15.269 1.00 96.62 711 ASN A CA 1
ATOM 5677 C C . ASN A 1 711 ? -10.573 -18.702 14.800 1.00 96.62 711 ASN A C 1
ATOM 5679 O O . ASN A 1 711 ? -9.594 -18.083 14.386 1.00 96.62 711 ASN A O 1
ATOM 5683 N N . MET A 1 712 ? -11.800 -18.177 14.827 1.00 97.19 712 MET A N 1
ATOM 5684 C CA . MET A 1 712 ? -12.138 -16.842 14.327 1.00 97.19 712 MET A CA 1
ATOM 5685 C C . MET A 1 712 ? -12.615 -15.896 15.417 1.00 97.19 712 MET A C 1
ATOM 5687 O O . MET A 1 712 ? -12.489 -14.689 15.261 1.00 97.19 712 MET A O 1
ATOM 5691 N N . VAL A 1 713 ? -13.200 -16.413 16.489 1.00 98.25 713 VAL A N 1
ATOM 5692 C CA . VAL A 1 713 ? -13.928 -15.610 17.465 1.00 98.25 713 VAL A CA 1
ATOM 5693 C C . VAL A 1 713 ? -13.310 -15.789 18.836 1.00 98.25 713 VAL A C 1
ATOM 5695 O O . VAL A 1 713 ? -12.932 -16.896 19.207 1.00 98.25 713 VAL A O 1
ATOM 5698 N N . TYR A 1 714 ? -13.263 -14.717 19.618 1.00 97.75 714 TYR A N 1
ATOM 5699 C CA . TYR A 1 714 ? -13.143 -14.823 21.067 1.00 97.75 714 TYR A CA 1
ATOM 5700 C C . TYR A 1 714 ? -14.240 -14.006 21.748 1.00 97.75 714 TYR A C 1
ATOM 5702 O O . TYR A 1 714 ? -14.667 -12.966 21.243 1.00 97.75 714 TYR A O 1
ATOM 5710 N N . LEU A 1 715 ? -14.732 -14.509 22.881 1.00 96.44 715 LEU A N 1
ATOM 5711 C CA . LEU A 1 715 ? -15.693 -13.797 23.721 1.00 96.44 715 LEU A CA 1
ATOM 5712 C C . LEU A 1 715 ? -14.968 -12.702 24.495 1.00 96.44 715 LEU A C 1
ATOM 5714 O O . LEU A 1 715 ? -13.889 -12.939 25.032 1.00 96.44 715 LEU A O 1
ATOM 5718 N N . SER A 1 716 ? -15.547 -11.516 24.568 1.00 94.50 716 SER A N 1
ATOM 5719 C CA . SER A 1 716 ? -14.899 -10.374 25.195 1.00 94.50 716 SER A CA 1
ATOM 5720 C C . SER A 1 716 ? -15.865 -9.608 26.077 1.00 94.50 716 SER A C 1
ATOM 5722 O O . SER A 1 716 ? -17.078 -9.609 25.867 1.00 94.50 716 SER A O 1
ATOM 5724 N N . ALA A 1 717 ? -15.308 -8.891 27.039 1.00 91.31 717 ALA A N 1
ATOM 5725 C CA . ALA A 1 717 ? -15.992 -7.783 27.666 1.00 91.31 717 ALA A CA 1
ATOM 5726 C C . ALA A 1 717 ? -15.970 -6.566 26.726 1.00 91.31 717 ALA A C 1
ATOM 5728 O O . ALA A 1 717 ? -15.595 -6.638 25.543 1.00 91.31 717 ALA A O 1
ATOM 5729 N N . LEU A 1 718 ? -16.358 -5.429 27.290 1.00 86.31 718 LEU A N 1
ATOM 5730 C CA . LEU A 1 718 ? -16.272 -4.123 26.655 1.00 86.31 718 LEU A CA 1
ATOM 5731 C C . LEU A 1 718 ? -14.827 -3.821 26.248 1.00 86.31 718 LEU A C 1
ATOM 5733 O O . LEU A 1 718 ? -13.878 -4.344 26.837 1.00 86.31 718 LEU A O 1
ATOM 5737 N N . PHE A 1 719 ? -14.664 -2.998 25.214 1.00 88.56 719 PHE A N 1
ATOM 5738 C CA . PHE A 1 719 ? -13.351 -2.635 24.658 1.00 88.56 719 PHE A CA 1
ATOM 5739 C C . PHE A 1 719 ? -12.510 -3.827 24.159 1.00 88.56 719 PHE A C 1
ATOM 5741 O O . PHE A 1 719 ? -11.326 -3.700 23.897 1.00 88.56 719 PHE A O 1
ATOM 5748 N N . GLY A 1 720 ? -13.108 -5.010 23.982 1.00 91.75 720 GLY A N 1
ATOM 5749 C CA . GLY A 1 720 ? -12.423 -6.187 23.438 1.00 91.75 720 GLY A CA 1
ATOM 5750 C C . GLY A 1 720 ? -11.601 -6.951 24.461 1.00 91.75 720 GLY A C 1
ATOM 5751 O O . GLY A 1 720 ? -10.916 -7.898 24.081 1.00 91.75 720 GLY A O 1
ATOM 5752 N N . ARG A 1 721 ? -11.725 -6.593 25.739 1.00 94.12 721 ARG A N 1
ATOM 5753 C CA . ARG A 1 721 ? -11.011 -7.213 26.851 1.00 94.12 721 ARG A CA 1
ATOM 5754 C C . ARG A 1 721 ? -11.347 -8.692 26.975 1.00 94.12 721 ARG A C 1
ATOM 5756 O O . ARG A 1 721 ? -12.519 -9.068 26.918 1.00 94.12 721 ARG A O 1
ATOM 5763 N N . GLY A 1 722 ? -10.334 -9.528 27.175 1.00 94.75 722 GLY A N 1
ATOM 5764 C CA . GLY A 1 722 ? -10.525 -10.926 27.541 1.00 94.75 722 GLY A CA 1
ATOM 5765 C C . GLY A 1 722 ? -11.320 -11.071 28.840 1.00 94.75 722 GLY A C 1
ATOM 5766 O O . GLY A 1 722 ? -11.397 -10.158 29.660 1.00 94.75 722 GLY A O 1
ATOM 5767 N N . LEU A 1 723 ? -11.930 -12.236 29.033 1.00 93.75 723 LEU A N 1
ATOM 5768 C CA . LEU A 1 723 ? -12.716 -12.560 30.226 1.00 93.75 723 LEU A CA 1
ATOM 5769 C C . LEU A 1 723 ? -11.866 -13.235 31.313 1.00 93.75 723 LEU A C 1
ATOM 5771 O O . LEU A 1 723 ? -12.174 -13.171 32.507 1.00 93.75 723 LEU A O 1
ATOM 5775 N N . TYR A 1 724 ? -10.743 -13.827 30.917 1.00 94.19 724 TYR A N 1
ATOM 5776 C CA . TYR A 1 724 ? -9.756 -14.449 31.799 1.00 94.19 724 TYR A CA 1
ATOM 5777 C C . TYR A 1 724 ? -8.389 -13.798 31.621 1.00 94.19 724 TYR A C 1
ATOM 5779 O O . TYR A 1 724 ? -8.175 -13.061 30.661 1.00 94.19 724 TYR A O 1
ATOM 5787 N N . GLU A 1 725 ? -7.480 -14.051 32.560 1.00 94.06 725 GLU A N 1
ATOM 5788 C CA . GLU A 1 725 ? -6.148 -13.434 32.560 1.00 94.06 725 GLU A CA 1
ATOM 5789 C C . GLU A 1 725 ? -5.289 -13.927 31.402 1.00 94.06 725 GLU A C 1
ATOM 5791 O O . GLU A 1 725 ? -4.467 -13.178 30.887 1.00 94.06 725 GLU A O 1
ATOM 5796 N N . THR A 1 726 ? -5.505 -15.162 30.944 1.00 96.12 726 THR A N 1
ATOM 5797 C CA . THR A 1 726 ? -4.788 -15.711 29.792 1.00 96.12 726 THR A CA 1
ATOM 5798 C C . THR A 1 726 ? -5.753 -16.187 28.705 1.00 96.12 726 THR A C 1
ATOM 5800 O O . THR A 1 726 ? -6.842 -16.691 29.019 1.00 96.12 726 THR A O 1
ATOM 5803 N N . PRO A 1 727 ? -5.366 -16.104 27.417 1.00 96.00 727 PRO A N 1
ATOM 5804 C CA . PRO A 1 727 ? -6.182 -16.634 26.324 1.00 96.00 727 PRO A CA 1
ATOM 5805 C C . PRO A 1 727 ? -6.408 -18.146 26.458 1.00 96.00 727 PRO A C 1
ATOM 5807 O O . PRO A 1 727 ? -7.504 -18.642 26.200 1.00 96.00 727 PRO A O 1
ATOM 5810 N N . LEU A 1 728 ? -5.390 -18.878 26.931 1.00 96.00 728 LEU A N 1
ATOM 5811 C CA . LEU A 1 728 ? -5.457 -20.323 27.147 1.00 96.00 728 LEU A CA 1
ATOM 5812 C C . LEU A 1 728 ? -6.500 -20.699 28.206 1.00 96.00 728 LEU A C 1
ATOM 5814 O O . LEU A 1 728 ? -7.300 -21.606 27.978 1.00 96.00 728 LEU A O 1
ATOM 5818 N N . GLU A 1 729 ? -6.524 -19.993 29.339 1.00 95.38 729 GLU A N 1
ATOM 5819 C CA . GLU A 1 729 ? -7.521 -20.221 30.387 1.00 95.38 729 GLU A CA 1
ATOM 5820 C C . GLU A 1 729 ? -8.937 -19.969 29.860 1.00 95.38 729 GLU A C 1
ATOM 5822 O O . GLU A 1 729 ? -9.828 -20.798 30.061 1.00 95.38 729 GLU A O 1
ATOM 5827 N N . GLN A 1 730 ? -9.141 -18.867 29.130 1.00 94.69 730 GLN A N 1
ATOM 5828 C CA . GLN A 1 730 ? -10.434 -18.584 28.517 1.00 94.69 730 GLN A CA 1
ATOM 5829 C C . GLN A 1 730 ? -10.846 -19.680 27.538 1.00 94.69 730 GLN A C 1
ATOM 5831 O O . GLN A 1 730 ? -11.989 -20.126 27.563 1.00 94.69 730 GLN A O 1
ATOM 5836 N N . LYS A 1 731 ? -9.928 -20.148 26.693 1.00 94.31 731 LYS A N 1
ATOM 5837 C CA . LYS A 1 731 ? -10.209 -21.211 25.726 1.00 94.31 731 LYS A CA 1
ATOM 5838 C C . LYS A 1 731 ? -10.603 -22.522 26.410 1.00 94.31 731 LYS A C 1
ATOM 5840 O O . LYS A 1 731 ? -11.458 -23.236 25.900 1.00 94.31 731 LYS A O 1
ATOM 5845 N N . GLN A 1 732 ? -10.017 -22.828 27.567 1.00 94.44 732 GLN A N 1
ATOM 5846 C CA . GLN A 1 732 ? -10.343 -24.026 28.345 1.00 94.44 732 GLN A CA 1
ATOM 5847 C C . GLN A 1 732 ? -11.680 -23.910 29.085 1.00 94.44 732 GLN A C 1
ATOM 5849 O O . GLN A 1 732 ? -12.430 -24.882 29.141 1.00 94.44 732 GLN A O 1
ATOM 5854 N N . LYS A 1 733 ? -11.982 -22.740 29.660 1.00 93.31 733 LYS A N 1
ATOM 5855 C CA . LYS A 1 733 ? -13.165 -22.540 30.515 1.00 93.31 733 LYS A CA 1
ATOM 5856 C C . LYS A 1 733 ? -14.400 -22.056 29.757 1.00 93.31 733 LYS A C 1
ATOM 5858 O O . LYS A 1 733 ? -15.519 -22.328 30.180 1.00 93.31 733 LYS A O 1
ATOM 5863 N N . LEU A 1 734 ? -14.204 -21.329 28.661 1.00 93.75 734 LEU A N 1
ATOM 5864 C CA . LEU A 1 734 ? -15.253 -20.596 27.958 1.00 93.75 734 LEU A CA 1
ATOM 5865 C C . LEU A 1 734 ? -14.953 -20.461 26.454 1.00 93.75 734 LEU A C 1
ATOM 5867 O O . LEU A 1 734 ? -14.955 -19.365 25.888 1.00 93.75 734 LEU A O 1
ATOM 5871 N N . ALA A 1 735 ? -14.688 -21.589 25.792 1.00 96.44 735 ALA A N 1
ATOM 5872 C CA . ALA A 1 735 ? -14.544 -21.618 24.339 1.00 96.44 735 ALA A CA 1
ATOM 5873 C C . ALA A 1 735 ? -15.813 -21.065 23.648 1.00 96.44 735 ALA A C 1
ATOM 5875 O O . ALA A 1 735 ? -16.918 -21.490 24.006 1.00 96.44 735 ALA A O 1
ATOM 5876 N N . PRO A 1 736 ? -15.687 -20.192 22.627 1.00 96.75 736 PRO A N 1
ATOM 5877 C CA . PRO A 1 736 ? -16.826 -19.581 21.940 1.00 96.75 736 PRO A CA 1
ATOM 5878 C C . PRO A 1 736 ? -17.875 -20.589 21.471 1.00 96.75 736 PRO A C 1
ATOM 5880 O O . PRO A 1 736 ? -19.054 -20.406 21.753 1.00 96.75 736 PRO A O 1
ATOM 5883 N N . ARG A 1 737 ? -17.460 -21.682 20.814 1.00 96.69 737 ARG A N 1
ATOM 5884 C CA . ARG A 1 737 ? -18.375 -22.735 20.349 1.00 96.69 737 ARG A CA 1
ATOM 5885 C C . ARG A 1 737 ? -19.197 -23.315 21.496 1.00 96.69 737 ARG A C 1
ATOM 5887 O O . ARG A 1 737 ? -20.419 -23.272 21.454 1.00 96.69 737 ARG A O 1
ATOM 5894 N N . ALA A 1 738 ? -18.517 -23.819 22.526 1.00 95.75 738 ALA A N 1
ATOM 5895 C CA . ALA A 1 738 ? -19.161 -24.506 23.642 1.00 95.75 738 ALA A CA 1
ATOM 5896 C C . ALA A 1 738 ? -20.105 -23.568 24.410 1.00 95.75 738 ALA A C 1
ATOM 5898 O O . ALA A 1 738 ? -21.197 -23.965 24.821 1.00 95.75 738 ALA A O 1
ATOM 5899 N N . PHE A 1 739 ? -19.706 -22.303 24.569 1.00 95.25 739 PHE A N 1
ATOM 5900 C CA . PHE A 1 739 ? -20.541 -21.290 25.197 1.00 95.25 739 PHE A CA 1
ATOM 5901 C C . PHE A 1 739 ? -21.782 -20.963 24.363 1.00 95.25 739 PHE A C 1
ATOM 5903 O O . PHE A 1 739 ? -22.876 -20.945 24.913 1.00 95.25 739 PHE A O 1
ATOM 5910 N N . LEU A 1 740 ? -21.643 -20.736 23.053 1.00 94.38 740 LEU A N 1
ATOM 5911 C CA . LEU A 1 740 ? -22.772 -20.408 22.175 1.00 94.38 740 LEU A CA 1
ATOM 5912 C C . LEU A 1 740 ? -23.742 -21.591 22.008 1.00 94.38 740 LEU A C 1
ATOM 5914 O O . LEU A 1 740 ? -24.951 -21.380 21.932 1.00 94.38 740 LEU A O 1
ATOM 5918 N N . GLU A 1 741 ? -23.241 -22.831 22.009 1.00 94.25 741 GLU A N 1
ATOM 5919 C CA . GLU A 1 741 ? -24.069 -24.046 22.086 1.00 94.25 741 GLU A CA 1
ATOM 5920 C C . GLU A 1 741 ? -24.849 -24.087 23.408 1.00 94.25 741 GLU A C 1
ATOM 5922 O O . GLU A 1 741 ? -26.069 -24.258 23.403 1.00 94.25 741 GLU A O 1
ATOM 5927 N N . THR A 1 742 ? -24.165 -23.854 24.535 1.00 93.12 742 THR A N 1
ATOM 5928 C CA . THR A 1 742 ? -24.802 -23.816 25.862 1.00 93.12 742 THR A CA 1
ATOM 5929 C C . THR A 1 742 ? -25.828 -22.692 25.951 1.00 93.12 742 THR A C 1
ATOM 5931 O O . THR A 1 742 ? -26.908 -22.912 26.479 1.00 93.12 742 THR A O 1
ATOM 5934 N N . LEU A 1 743 ? -25.538 -21.513 25.398 1.00 91.12 743 LEU A N 1
ATOM 5935 C CA . LEU A 1 743 ? -26.449 -20.370 25.385 1.00 91.12 743 LEU A CA 1
ATOM 5936 C C . LEU A 1 743 ? -27.786 -20.727 24.735 1.00 91.12 743 LEU A C 1
ATOM 5938 O O . LEU A 1 743 ? -28.821 -20.385 25.290 1.00 91.12 743 LEU A O 1
ATOM 5942 N N . ARG A 1 744 ? -27.767 -21.431 23.598 1.00 89.75 744 ARG A N 1
ATOM 5943 C CA . ARG A 1 744 ? -28.981 -21.838 22.869 1.00 89.75 744 ARG A CA 1
ATOM 5944 C C . ARG A 1 744 ? -29.758 -22.966 23.550 1.00 89.75 744 ARG A C 1
ATOM 5946 O O . ARG A 1 744 ? -30.964 -23.082 23.356 1.00 89.75 744 ARG A O 1
ATOM 5953 N N . GLN A 1 745 ? -29.073 -23.823 24.306 1.00 89.62 745 GLN A N 1
ATOM 5954 C CA . GLN A 1 745 ? -29.674 -24.993 24.959 1.00 89.62 745 GLN A CA 1
ATOM 5955 C C . GLN A 1 745 ? -30.180 -24.687 26.373 1.00 89.62 745 GLN A C 1
ATOM 5957 O O . GLN A 1 745 ? -31.252 -25.143 26.762 1.00 89.62 745 GLN A O 1
ATOM 5962 N N . ASP A 1 746 ? -29.392 -23.943 27.143 1.00 90.19 746 ASP A N 1
ATOM 5963 C CA . ASP A 1 746 ? -29.609 -23.639 28.553 1.00 90.19 746 ASP A CA 1
ATOM 5964 C C . ASP A 1 746 ? -29.010 -22.253 28.887 1.00 90.19 746 ASP A C 1
ATOM 5966 O O . ASP A 1 746 ? -27.867 -22.143 29.359 1.00 90.19 746 ASP A O 1
ATOM 5970 N N . PRO A 1 747 ? -29.765 -21.163 28.652 1.00 87.94 747 PRO A N 1
ATOM 5971 C CA . PRO A 1 747 ? -29.298 -19.806 28.928 1.00 87.94 747 PRO A CA 1
ATOM 5972 C C . PRO A 1 747 ? -28.982 -19.563 30.404 1.00 87.94 747 PRO A C 1
ATOM 5974 O O . PRO A 1 747 ? -28.146 -18.716 30.707 1.00 87.94 747 PRO A O 1
ATOM 5977 N N . ILE A 1 748 ? -29.612 -20.296 31.329 1.00 87.50 748 ILE A N 1
ATOM 5978 C CA . ILE A 1 748 ? -29.342 -20.172 32.767 1.00 87.50 748 ILE A CA 1
ATOM 5979 C C . ILE A 1 748 ? -27.950 -20.724 33.062 1.00 87.50 748 ILE A C 1
ATOM 5981 O O . ILE A 1 748 ? -27.148 -20.070 33.728 1.00 87.50 748 ILE A O 1
ATOM 5985 N N . LYS A 1 749 ? -27.621 -21.900 32.521 1.00 91.00 749 LYS A N 1
ATOM 5986 C CA . LYS A 1 749 ? -26.278 -22.471 32.642 1.00 91.00 749 LYS A CA 1
ATOM 5987 C C . LYS A 1 749 ? -25.221 -21.594 31.972 1.00 91.00 749 LYS A C 1
ATOM 5989 O O . LYS A 1 749 ? -24.160 -21.391 32.561 1.00 91.00 749 LYS A O 1
ATOM 5994 N N . ALA A 1 750 ? -25.508 -21.038 30.795 1.00 90.75 750 ALA A N 1
ATOM 5995 C CA . ALA A 1 750 ? -24.613 -20.082 30.145 1.00 90.75 750 ALA A CA 1
ATOM 5996 C C . ALA A 1 750 ? -24.416 -18.809 30.992 1.00 90.75 750 ALA A C 1
ATOM 5998 O O . ALA A 1 750 ? -23.282 -18.362 31.150 1.00 90.75 750 ALA A O 1
ATOM 5999 N N . ALA A 1 751 ? -25.474 -18.270 31.611 1.00 87.75 751 ALA A N 1
ATOM 6000 C CA . ALA A 1 751 ? -25.368 -17.139 32.537 1.00 87.75 751 ALA A CA 1
ATOM 6001 C C . ALA A 1 751 ? -24.489 -17.480 33.747 1.00 87.75 751 ALA A C 1
ATOM 6003 O O . ALA A 1 751 ? -23.585 -16.724 34.093 1.00 87.75 751 ALA A O 1
ATOM 6004 N N . ASN A 1 752 ? -24.714 -18.645 34.360 1.00 87.88 752 ASN A N 1
ATOM 6005 C CA . ASN A 1 752 ? -23.957 -19.106 35.522 1.00 87.88 752 ASN A CA 1
ATOM 6006 C C . ASN A 1 752 ? -22.465 -19.288 35.212 1.00 87.88 752 ASN A C 1
ATOM 6008 O O . ASN A 1 752 ? -21.628 -19.027 36.075 1.00 87.88 752 ASN A O 1
ATOM 6012 N N . ALA A 1 753 ? -22.118 -19.675 33.978 1.00 89.25 753 ALA A N 1
ATOM 6013 C CA . ALA A 1 753 ? -20.725 -19.729 33.541 1.00 89.25 753 ALA A CA 1
ATOM 6014 C C . ALA A 1 753 ? -20.051 -18.343 33.596 1.00 89.25 753 ALA A C 1
ATOM 6016 O O . ALA A 1 753 ? -18.881 -18.253 33.970 1.00 89.25 753 ALA A O 1
ATOM 6017 N N . LEU A 1 754 ? -20.793 -17.264 33.315 1.00 88.12 754 LEU A N 1
ATOM 6018 C CA . LEU A 1 754 ? -20.291 -15.888 33.391 1.00 88.12 754 LEU A CA 1
ATOM 6019 C C . LEU A 1 754 ? -20.200 -15.354 34.829 1.00 88.12 754 LEU A C 1
ATOM 6021 O O . LEU A 1 754 ? -19.277 -14.605 35.124 1.00 88.12 754 LEU A O 1
ATOM 6025 N N . ILE A 1 755 ? -21.091 -15.774 35.740 1.00 81.56 755 ILE A N 1
ATOM 6026 C CA . ILE A 1 755 ? -21.081 -15.347 37.160 1.00 81.56 755 ILE A CA 1
ATOM 6027 C C . ILE A 1 755 ? -19.763 -15.721 37.857 1.00 81.56 755 ILE A C 1
ATOM 6029 O O . ILE A 1 755 ? -19.319 -15.035 38.774 1.00 81.56 755 ILE A O 1
ATOM 6033 N N . SER A 1 756 ? -19.112 -16.799 37.412 1.00 72.38 756 SER A N 1
ATOM 6034 C CA . SER A 1 756 ? -17.820 -17.241 37.951 1.00 72.38 756 SER A CA 1
ATOM 6035 C C . SER A 1 756 ? -16.633 -16.334 37.584 1.00 72.38 756 SER A C 1
ATOM 6037 O O . SER A 1 756 ? -15.520 -16.552 38.066 1.00 72.38 756 SER A O 1
ATOM 6039 N N . ILE A 1 757 ? -16.848 -15.327 36.732 1.00 80.56 757 ILE A N 1
ATOM 6040 C CA . ILE A 1 757 ? -15.814 -14.420 36.236 1.00 80.56 757 ILE A CA 1
ATOM 6041 C C . ILE A 1 757 ? -15.765 -13.185 37.161 1.00 80.56 757 ILE A C 1
ATOM 6043 O O . ILE A 1 757 ? -16.795 -12.549 37.350 1.00 80.56 757 ILE A O 1
ATOM 6047 N N . PRO A 1 758 ? -14.602 -12.794 37.724 1.00 62.00 758 PRO A N 1
ATOM 6048 C CA . PRO A 1 758 ? -14.484 -11.769 38.781 1.00 62.00 758 PRO A CA 1
ATOM 6049 C C . PRO A 1 758 ? -14.978 -10.340 38.466 1.00 62.00 758 PRO A C 1
ATOM 6051 O O . PRO A 1 758 ? -14.949 -9.479 39.342 1.00 62.00 758 PRO A O 1
ATOM 6054 N N . SER A 1 759 ? -15.393 -10.046 37.236 1.00 58.94 759 SER A N 1
ATOM 6055 C CA . SER A 1 759 ? -15.930 -8.743 36.821 1.00 58.94 759 SER A CA 1
ATOM 6056 C C . SER A 1 759 ? -17.461 -8.736 36.872 1.00 58.94 759 SER A C 1
ATOM 6058 O O . SER A 1 759 ? -18.075 -9.788 36.766 1.00 58.94 759 SER A O 1
ATOM 6060 N N . SER A 1 760 ? -18.099 -7.562 36.941 1.00 63.22 760 SER A N 1
ATOM 6061 C CA . SER A 1 760 ? -19.558 -7.340 36.813 1.00 63.22 760 SER A CA 1
ATOM 6062 C C . SER A 1 760 ? -20.132 -7.697 35.423 1.00 63.22 760 SER A C 1
ATOM 6064 O O . SER A 1 760 ? -21.009 -7.019 34.886 1.00 63.22 760 SER A O 1
ATOM 6066 N N . LEU A 1 761 ? -19.599 -8.749 34.806 1.00 72.75 761 LEU A N 1
ATOM 6067 C CA . LEU A 1 761 ? -19.900 -9.216 33.472 1.00 72.75 761 LEU A CA 1
ATOM 6068 C C . LEU A 1 761 ? -21.146 -10.100 33.517 1.00 72.75 761 LEU A C 1
ATOM 6070 O O . LEU A 1 761 ? -21.169 -11.147 34.158 1.00 72.75 761 LEU A O 1
ATOM 6074 N N . GLY A 1 762 ? -22.184 -9.672 32.814 1.00 77.31 762 GLY A N 1
ATOM 6075 C CA . GLY A 1 762 ? -23.369 -10.481 32.554 1.00 77.31 762 GLY A CA 1
ATOM 6076 C C . GLY A 1 762 ? -23.611 -10.571 31.056 1.00 77.31 762 GLY A C 1
ATOM 6077 O O . GLY A 1 762 ? -22.856 -10.006 30.266 1.00 77.31 762 GLY A O 1
ATOM 6078 N N . PHE A 1 763 ? -24.715 -11.203 30.651 1.00 78.50 763 PHE A N 1
ATOM 6079 C CA . PHE A 1 763 ? -25.134 -11.178 29.245 1.00 78.50 763 PHE A CA 1
ATOM 6080 C C . PHE A 1 763 ? -25.189 -9.750 28.687 1.00 78.50 763 PHE A C 1
ATOM 6082 O O . PHE A 1 763 ? -24.737 -9.510 27.577 1.00 78.50 763 PHE A O 1
ATOM 6089 N N . GLN A 1 764 ? -25.621 -8.782 29.501 1.00 74.56 764 GLN A N 1
ATOM 6090 C CA . GLN A 1 764 ? -25.696 -7.366 29.128 1.00 74.56 764 GLN A CA 1
ATOM 6091 C C . GLN A 1 764 ? -24.389 -6.812 28.541 1.00 74.56 764 GLN A C 1
ATOM 6093 O O . GLN A 1 764 ? -24.423 -5.971 27.661 1.00 74.56 764 GLN A O 1
ATOM 6098 N N . THR A 1 765 ? -23.227 -7.225 29.035 1.00 80.44 765 THR A N 1
ATOM 6099 C CA . THR A 1 765 ? -21.933 -6.638 28.643 1.00 80.44 765 THR A CA 1
ATOM 6100 C C . THR A 1 765 ? -21.065 -7.613 27.859 1.00 80.44 765 THR A C 1
ATOM 6102 O O . THR A 1 765 ? -19.934 -7.287 27.499 1.00 80.44 765 THR A O 1
ATOM 6105 N N . LEU A 1 766 ? -21.590 -8.806 27.565 1.00 90.19 766 LEU A N 1
ATOM 6106 C CA . LEU A 1 766 ? -20.883 -9.803 26.785 1.00 90.19 766 LEU A CA 1
ATOM 6107 C C . LEU A 1 766 ? -20.878 -9.413 25.304 1.00 90.19 766 LEU A C 1
ATOM 6109 O O . LEU A 1 766 ? -21.916 -9.229 24.665 1.00 90.19 766 LEU A O 1
ATOM 6113 N N . GLN A 1 767 ? -19.679 -9.327 24.748 1.00 92.44 767 GLN A N 1
ATOM 6114 C CA . GLN A 1 767 ? -19.427 -9.103 23.336 1.00 92.44 767 GLN A CA 1
ATOM 6115 C C . GLN A 1 767 ? -18.568 -10.240 22.781 1.00 92.44 767 GLN A C 1
ATOM 6117 O O . GLN A 1 767 ? -18.174 -11.173 23.484 1.00 92.44 767 GLN A O 1
ATOM 6122 N N . ALA A 1 768 ? -18.272 -10.166 21.492 1.00 96.25 768 ALA A N 1
ATOM 6123 C CA . ALA A 1 768 ? -17.238 -10.980 20.888 1.00 96.25 768 ALA A CA 1
ATOM 6124 C C . ALA A 1 768 ? -16.375 -10.144 19.944 1.00 96.25 768 ALA A C 1
ATOM 6126 O O . ALA A 1 768 ? -16.684 -8.992 19.610 1.00 96.25 768 ALA A O 1
ATOM 6127 N N . ARG A 1 769 ? -15.259 -10.731 19.525 1.00 97.06 769 ARG A N 1
ATOM 6128 C CA . ARG A 1 769 ? -14.354 -10.164 18.533 1.00 97.06 769 ARG A CA 1
ATOM 6129 C C . ARG A 1 769 ? -14.104 -11.189 17.441 1.00 97.06 769 ARG A C 1
ATOM 6131 O O . ARG A 1 769 ? -13.758 -12.326 17.749 1.00 97.06 769 ARG A O 1
ATOM 6138 N N . ILE A 1 770 ? -14.291 -10.786 16.185 1.00 97.69 770 ILE A N 1
ATOM 6139 C CA . ILE A 1 770 ? -14.046 -11.630 15.009 1.00 97.69 770 ILE A CA 1
ATOM 6140 C C . ILE A 1 770 ? -12.703 -11.251 14.388 1.00 97.69 770 ILE A C 1
ATOM 6142 O O . ILE A 1 770 ? -12.545 -10.147 13.862 1.00 97.69 770 ILE A O 1
ATOM 6146 N N . PHE A 1 771 ? -11.756 -12.182 14.395 1.00 96.50 771 PHE A N 1
ATOM 6147 C CA . PHE A 1 771 ? -10.542 -12.140 13.591 1.00 96.50 771 PHE A CA 1
ATOM 6148 C C . PHE A 1 771 ? -10.911 -12.235 12.104 1.00 96.50 771 PHE A C 1
ATOM 6150 O O . PHE A 1 771 ? -11.293 -13.288 11.593 1.00 96.50 771 PHE A O 1
ATOM 6157 N N . SER A 1 772 ? -10.842 -11.101 11.410 1.00 94.19 772 SER A N 1
ATOM 6158 C CA . SER A 1 772 ? -11.462 -10.890 10.095 1.00 94.19 772 SER A CA 1
ATOM 6159 C C . SER A 1 772 ? -10.516 -11.226 8.940 1.00 94.19 772 SER A C 1
ATOM 6161 O O . SER A 1 772 ? -10.361 -10.442 8.003 1.00 94.19 772 SER A O 1
ATOM 6163 N N . LYS A 1 773 ? -9.850 -12.383 9.019 1.00 92.31 773 LYS A N 1
ATOM 6164 C CA . LYS A 1 773 ? -8.835 -12.781 8.040 1.00 92.31 773 LYS A CA 1
ATOM 6165 C C . LYS A 1 773 ? -9.448 -12.973 6.639 1.00 92.31 773 LYS A C 1
ATOM 6167 O O . LYS A 1 773 ? -10.387 -13.762 6.505 1.00 92.31 773 LYS A O 1
ATOM 6172 N N . PRO A 1 774 ? -8.941 -12.304 5.585 1.00 89.06 774 PRO A N 1
ATOM 6173 C CA . PRO A 1 774 ? -9.605 -12.262 4.276 1.00 89.06 774 PRO A CA 1
ATOM 6174 C C . PRO A 1 774 ? -9.847 -13.613 3.585 1.00 89.06 774 PRO A C 1
ATOM 6176 O O . PRO A 1 774 ? -10.794 -13.751 2.819 1.00 89.06 774 PRO A O 1
ATOM 6179 N N . ASP A 1 775 ? -8.997 -14.615 3.800 1.00 86.00 775 ASP A N 1
ATOM 6180 C CA . ASP A 1 775 ? -9.175 -15.971 3.260 1.00 86.00 775 ASP A CA 1
ATOM 6181 C C . ASP A 1 775 ? -10.308 -16.739 3.958 1.00 86.00 775 ASP A C 1
ATOM 6183 O O . ASP A 1 775 ? -11.064 -17.445 3.296 1.00 86.00 775 ASP A O 1
ATOM 6187 N N . MET A 1 776 ? -10.465 -16.570 5.273 1.00 90.25 776 MET A N 1
ATOM 6188 C CA . MET A 1 776 ? -11.566 -17.161 6.038 1.00 90.25 776 MET A CA 1
ATOM 6189 C C . MET A 1 776 ? -12.897 -16.472 5.732 1.00 90.25 776 MET A C 1
ATOM 6191 O O . MET A 1 776 ? -13.910 -17.148 5.589 1.00 90.25 776 MET A O 1
ATOM 6195 N N . MET A 1 777 ? -12.882 -15.142 5.605 1.00 91.94 777 MET A N 1
ATOM 6196 C CA . MET A 1 777 ? -14.082 -14.342 5.342 1.00 91.94 777 MET A CA 1
ATOM 6197 C C . MET A 1 777 ? -14.626 -14.540 3.917 1.00 91.94 777 MET A C 1
ATOM 6199 O O . MET A 1 777 ? -15.836 -14.499 3.723 1.00 91.94 777 MET A O 1
ATOM 6203 N N . ALA A 1 778 ? -13.752 -14.789 2.933 1.00 88.25 778 ALA A N 1
ATOM 6204 C CA . ALA A 1 778 ? -14.139 -15.061 1.542 1.00 88.25 778 ALA A CA 1
ATOM 6205 C C . ALA A 1 778 ? -14.712 -16.474 1.313 1.00 88.25 778 ALA A C 1
ATOM 6207 O O . ALA A 1 778 ? -15.285 -16.746 0.257 1.00 88.25 778 ALA A O 1
ATOM 6208 N N . ASP A 1 779 ? -14.546 -17.387 2.270 1.00 89.31 779 ASP A N 1
ATOM 6209 C CA . ASP A 1 779 ? -15.048 -18.756 2.180 1.00 89.31 779 ASP A CA 1
ATOM 6210 C C . ASP A 1 779 ? -16.503 -18.821 2.667 1.00 89.31 779 ASP A C 1
ATOM 6212 O O . ASP A 1 779 ? -16.772 -18.868 3.866 1.00 89.31 779 ASP A O 1
ATOM 6216 N N . SER A 1 780 ? -17.448 -18.863 1.722 1.00 90.25 780 SER A N 1
ATOM 6217 C CA . SER A 1 780 ? -18.894 -18.936 2.008 1.00 90.25 780 SER A CA 1
ATOM 6218 C C . SER A 1 780 ? -19.336 -20.172 2.813 1.00 90.25 780 SER A C 1
ATOM 6220 O O . SER A 1 780 ? -20.434 -20.179 3.375 1.00 90.25 780 SER A O 1
ATOM 6222 N N . GLY A 1 781 ? -18.492 -21.212 2.895 1.00 93.19 781 GLY A N 1
ATOM 6223 C CA . GLY A 1 781 ? -18.703 -22.372 3.763 1.00 93.19 781 GLY A CA 1
ATOM 6224 C C . GLY A 1 781 ? -18.292 -22.127 5.219 1.00 93.19 781 GLY A C 1
ATOM 6225 O O . GLY A 1 781 ? -18.702 -22.877 6.107 1.00 93.19 781 GLY A O 1
ATOM 6226 N N . LYS A 1 782 ? -17.517 -21.068 5.478 1.00 94.75 782 LYS A N 1
ATOM 6227 C CA . LYS A 1 782 ? -17.033 -20.656 6.803 1.00 94.75 782 LYS A CA 1
ATOM 6228 C C . LYS A 1 782 ? -17.735 -19.418 7.334 1.00 94.75 782 LYS A C 1
ATOM 6230 O O . LYS A 1 782 ? -18.063 -19.387 8.520 1.00 94.75 782 LYS A O 1
ATOM 6235 N N . VAL A 1 783 ? -17.948 -18.414 6.483 1.00 96.12 783 VAL A N 1
ATOM 6236 C CA . VAL A 1 783 ? -18.566 -17.137 6.852 1.00 96.12 783 VAL A CA 1
ATOM 6237 C C . VAL A 1 783 ? -19.577 -16.712 5.796 1.00 96.12 783 VAL A C 1
ATOM 6239 O O . VAL A 1 783 ? -19.301 -16.766 4.602 1.00 96.12 783 VAL A O 1
ATOM 6242 N N . GLN A 1 784 ? -20.740 -16.239 6.237 1.00 95.12 784 GLN A N 1
ATOM 6243 C CA . GLN A 1 784 ? -21.713 -15.568 5.377 1.00 95.12 784 GLN A CA 1
ATOM 6244 C C . GLN A 1 784 ? -22.121 -14.245 6.008 1.00 95.12 784 GLN A C 1
ATOM 6246 O O . GLN A 1 784 ? -22.418 -14.192 7.199 1.00 95.12 784 GLN A O 1
ATOM 6251 N N . ILE A 1 785 ? -22.150 -13.173 5.221 1.00 95.25 785 ILE A N 1
ATOM 6252 C CA . ILE A 1 785 ? -22.535 -11.849 5.711 1.00 95.25 785 ILE A CA 1
ATOM 6253 C C . ILE A 1 785 ? -23.812 -11.421 5.007 1.00 95.25 785 ILE A C 1
ATOM 6255 O O . ILE A 1 785 ? -23.851 -11.308 3.782 1.00 95.25 785 ILE A O 1
ATOM 6259 N N . LYS A 1 786 ? -24.847 -11.163 5.803 1.00 94.81 786 LYS A N 1
ATOM 6260 C CA . LYS A 1 786 ? -26.086 -10.531 5.366 1.00 94.81 786 LYS A CA 1
ATOM 6261 C C . LYS A 1 786 ? -26.052 -9.061 5.754 1.00 94.81 786 LYS A C 1
ATOM 6263 O O . LYS A 1 786 ? -25.688 -8.716 6.880 1.00 94.81 786 LYS A O 1
ATOM 6268 N N . ARG A 1 787 ? -26.404 -8.196 4.808 1.00 93.31 787 ARG A N 1
ATOM 6269 C CA . ARG A 1 787 ? -26.496 -6.750 5.020 1.00 93.31 787 ARG A CA 1
ATOM 6270 C C . ARG A 1 787 ? -27.933 -6.295 4.978 1.00 93.31 787 ARG A C 1
ATOM 6272 O O . ARG A 1 787 ? -28.677 -6.683 4.079 1.00 93.31 787 ARG A O 1
ATOM 6279 N N . TYR A 1 788 ? -28.267 -5.393 5.886 1.00 92.00 788 TYR A N 1
ATOM 6280 C CA . TYR A 1 788 ? -29.554 -4.732 5.888 1.00 92.00 788 TYR A CA 1
ATOM 6281 C C . TYR A 1 788 ? -29.383 -3.220 5.850 1.00 92.00 788 TYR A C 1
ATOM 6283 O O . TYR A 1 788 ? -28.579 -2.638 6.584 1.00 92.00 788 TYR A O 1
ATOM 6291 N N . PHE A 1 789 ? -30.151 -2.593 4.967 1.00 89.25 789 PHE A N 1
ATOM 6292 C CA . PHE A 1 789 ? -30.038 -1.180 4.653 1.00 89.25 789 PHE A CA 1
ATOM 6293 C C . PHE A 1 789 ? -31.224 -0.424 5.237 1.00 89.25 789 PHE A C 1
ATOM 6295 O O . PHE A 1 789 ? -32.377 -0.797 5.021 1.00 89.25 789 PHE A O 1
ATOM 6302 N N . ARG A 1 790 ? -30.952 0.686 5.929 1.00 83.25 790 ARG A N 1
ATOM 6303 C CA . ARG A 1 790 ? -32.006 1.627 6.337 1.00 83.25 790 ARG A CA 1
ATOM 6304 C C . ARG A 1 790 ? -32.614 2.346 5.137 1.00 83.25 790 ARG A C 1
ATOM 6306 O O . ARG A 1 790 ? -33.807 2.627 5.131 1.00 83.25 790 ARG A O 1
ATOM 6313 N N . VAL A 1 791 ? -31.787 2.614 4.132 1.00 83.69 791 VAL A N 1
ATOM 6314 C CA . VAL A 1 791 ? -32.178 3.134 2.825 1.00 83.69 791 VAL A CA 1
ATOM 6315 C C . VAL A 1 791 ? -31.506 2.252 1.783 1.00 83.69 791 VAL A C 1
ATOM 6317 O O . VAL A 1 791 ? -30.278 2.174 1.747 1.00 83.69 791 VAL A O 1
ATOM 6320 N N . ASN A 1 792 ? -32.296 1.550 0.970 1.00 86.50 792 ASN A N 1
ATOM 6321 C CA . ASN A 1 792 ? -31.734 0.695 -0.073 1.00 86.50 792 ASN A CA 1
ATOM 6322 C C . ASN A 1 792 ? -30.974 1.541 -1.108 1.00 86.50 792 ASN A C 1
ATOM 6324 O O . ASN A 1 792 ? -31.458 2.615 -1.481 1.00 86.50 792 ASN A O 1
ATOM 6328 N N . PRO A 1 793 ? -29.827 1.055 -1.615 1.00 89.62 793 PRO A N 1
ATOM 6329 C CA . PRO A 1 793 ? -29.171 1.694 -2.745 1.00 89.62 793 PRO A CA 1
ATOM 6330 C C . PRO A 1 793 ? -30.084 1.673 -3.973 1.00 89.62 793 PRO A C 1
ATOM 6332 O O . PRO A 1 793 ? -30.867 0.737 -4.166 1.00 89.62 793 PRO A O 1
ATOM 6335 N N . LYS A 1 794 ? -29.954 2.686 -4.837 1.00 92.06 794 LYS A N 1
ATOM 6336 C CA . LYS A 1 794 ? -30.647 2.692 -6.134 1.00 92.06 794 LYS A CA 1
ATOM 6337 C C . LYS A 1 794 ? -30.227 1.484 -6.985 1.00 92.06 794 LYS A C 1
ATOM 6339 O O . LYS A 1 794 ? -29.103 0.982 -6.886 1.00 92.06 794 LYS A O 1
ATOM 6344 N N . GLU A 1 795 ? -31.137 1.028 -7.842 1.00 91.75 795 GLU A N 1
ATOM 6345 C CA . GLU A 1 795 ? -30.900 -0.111 -8.730 1.00 91.75 795 GLU A CA 1
ATOM 6346 C C . GLU A 1 795 ? -29.685 0.131 -9.639 1.00 91.75 795 GLU A C 1
ATOM 6348 O O . GLU A 1 795 ? -29.528 1.208 -10.206 1.00 91.75 795 GLU A O 1
ATOM 6353 N N . GLY A 1 796 ? -28.824 -0.879 -9.791 1.00 90.50 796 GLY A N 1
ATOM 6354 C CA . GLY A 1 796 ? -27.634 -0.805 -10.645 1.00 90.50 796 GLY A CA 1
ATOM 6355 C C . GLY A 1 796 ? -26.328 -0.453 -9.927 1.00 90.50 796 GLY A C 1
ATOM 6356 O O . GLY A 1 796 ? -25.276 -0.606 -10.545 1.00 90.50 796 GLY A O 1
ATOM 6357 N N . TYR A 1 797 ? -26.370 -0.098 -8.635 1.00 93.81 797 TYR A N 1
ATOM 6358 C CA . TYR A 1 797 ? -25.195 0.269 -7.826 1.00 93.81 797 TYR A CA 1
ATOM 6359 C C . TYR A 1 797 ? -23.998 -0.683 -8.010 1.00 93.81 797 TYR A C 1
ATOM 6361 O O . TYR A 1 797 ? -22.939 -0.265 -8.476 1.00 93.81 797 TYR A O 1
ATOM 6369 N N . LEU A 1 798 ? -24.158 -1.974 -7.690 1.00 92.19 798 LEU A N 1
ATOM 6370 C CA . LEU A 1 798 ? -23.047 -2.933 -7.754 1.00 92.19 798 LEU A CA 1
ATOM 6371 C C . LEU A 1 798 ? -22.549 -3.186 -9.179 1.00 92.19 798 LEU A C 1
ATOM 6373 O O . LEU A 1 798 ? -21.373 -3.474 -9.377 1.00 92.19 798 LEU A O 1
ATOM 6377 N N . ARG A 1 799 ? -23.432 -3.087 -10.177 1.00 92.25 799 ARG A N 1
ATOM 6378 C CA . ARG A 1 799 ? -23.055 -3.260 -11.584 1.00 92.25 799 ARG A CA 1
ATOM 6379 C C . ARG A 1 799 ? -22.111 -2.142 -12.019 1.00 92.25 799 ARG A C 1
ATOM 6381 O O . ARG A 1 799 ? -21.094 -2.430 -12.640 1.00 92.25 799 ARG A O 1
ATOM 6388 N N . GLU A 1 800 ? -22.435 -0.898 -11.674 1.00 94.88 800 GLU A N 1
ATOM 6389 C CA . GLU A 1 800 ? -21.595 0.251 -12.017 1.00 94.88 800 GLU A CA 1
ATOM 6390 C C . GLU A 1 800 ? -20.304 0.283 -11.193 1.00 94.88 800 GLU A C 1
ATOM 6392 O O . GLU A 1 800 ? -19.234 0.482 -11.762 1.00 94.88 800 GLU A O 1
ATOM 6397 N N . LEU A 1 801 ? -20.372 -0.015 -9.888 1.00 95.06 801 LEU A N 1
ATOM 6398 C CA . LEU A 1 801 ? -19.175 -0.155 -9.055 1.00 95.06 801 LEU A CA 1
ATOM 6399 C C . LEU A 1 801 ? -18.203 -1.181 -9.648 1.00 95.06 801 LEU A C 1
ATOM 6401 O O . LEU A 1 801 ? -17.010 -0.913 -9.755 1.00 95.06 801 LEU A O 1
ATOM 6405 N N . ARG A 1 802 ? -18.710 -2.348 -10.061 1.00 92.50 802 ARG A N 1
ATOM 6406 C CA . ARG A 1 802 ? -17.884 -3.382 -10.688 1.00 92.50 802 ARG A CA 1
ATOM 6407 C C . ARG A 1 802 ? -17.268 -2.926 -11.992 1.00 92.50 802 ARG A C 1
ATOM 6409 O O . ARG A 1 802 ? -16.102 -3.224 -12.211 1.00 92.50 802 ARG A O 1
ATOM 6416 N N . ALA A 1 803 ? -18.023 -2.240 -12.845 1.00 90.94 803 ALA A N 1
ATOM 6417 C CA . ALA A 1 803 ? -17.478 -1.699 -14.084 1.00 90.94 803 ALA A CA 1
ATOM 6418 C C . ALA A 1 803 ? -16.313 -0.739 -13.790 1.00 90.94 803 ALA A C 1
ATOM 6420 O O . ALA A 1 803 ? -15.235 -0.922 -14.342 1.00 90.94 803 ALA A O 1
ATOM 6421 N N . MET A 1 804 ? -16.498 0.181 -12.838 1.00 95.00 804 MET A N 1
ATOM 6422 C CA . MET A 1 804 ? -15.483 1.158 -12.432 1.00 95.00 804 MET A CA 1
ATOM 6423 C C . MET A 1 804 ? -14.226 0.502 -11.838 1.00 95.00 804 MET A C 1
ATOM 6425 O O . MET A 1 804 ? -13.117 0.794 -12.272 1.00 95.00 804 MET A O 1
ATOM 6429 N N . VAL A 1 805 ? -14.382 -0.427 -10.885 1.00 92.94 805 VAL A N 1
ATOM 6430 C CA . VAL A 1 805 ? -13.247 -1.165 -10.296 1.00 92.94 805 VAL A CA 1
ATOM 6431 C C . VAL A 1 805 ? -12.519 -1.988 -11.358 1.00 92.94 805 VAL A C 1
ATOM 6433 O O . VAL A 1 805 ? -11.294 -2.100 -11.335 1.00 92.94 805 VAL A O 1
ATOM 6436 N N . ARG A 1 806 ? -13.263 -2.582 -12.298 1.00 89.50 806 ARG A N 1
ATOM 6437 C CA . ARG A 1 806 ? -12.668 -3.411 -13.344 1.00 89.50 806 ARG A CA 1
ATOM 6438 C C . ARG A 1 806 ? -11.891 -2.597 -14.364 1.00 89.50 806 ARG A C 1
ATOM 6440 O O . ARG A 1 806 ? -10.802 -3.011 -14.743 1.00 89.50 806 ARG A O 1
ATOM 6447 N N . GLU A 1 807 ? -12.431 -1.459 -14.773 1.00 89.88 807 GLU A N 1
ATOM 6448 C CA . GLU A 1 807 ? -11.748 -0.512 -15.647 1.00 89.88 807 GLU A CA 1
ATOM 6449 C C . GLU A 1 807 ? -10.424 -0.049 -15.026 1.00 89.88 807 GLU A C 1
ATOM 6451 O O . GLU A 1 807 ? -9.377 -0.158 -15.663 1.00 89.88 807 GLU A O 1
ATOM 6456 N N . ASP A 1 808 ? -10.451 0.350 -13.754 1.00 91.38 808 ASP A N 1
ATOM 6457 C CA . ASP A 1 808 ? -9.260 0.756 -13.006 1.00 91.38 808 ASP A CA 1
ATOM 6458 C C . ASP A 1 808 ? -8.200 -0.346 -12.935 1.00 91.38 808 ASP A C 1
ATOM 6460 O O . ASP A 1 808 ? -7.013 -0.102 -13.159 1.00 91.38 808 ASP A O 1
ATOM 6464 N N . LEU A 1 809 ? -8.623 -1.579 -12.643 1.00 86.44 809 LEU A N 1
ATOM 6465 C CA . LEU A 1 809 ? -7.712 -2.715 -12.582 1.00 86.44 809 LEU A CA 1
ATOM 6466 C C . LEU A 1 809 ? -7.112 -3.028 -13.959 1.00 86.44 809 LEU A C 1
ATOM 6468 O O . LEU A 1 809 ? -5.927 -3.339 -14.048 1.00 86.44 809 LEU A O 1
ATOM 6472 N N . THR A 1 810 ? -7.898 -2.925 -15.033 1.00 82.00 810 THR A N 1
ATOM 6473 C CA . THR A 1 810 ? -7.407 -3.096 -16.406 1.00 82.00 810 THR A CA 1
ATOM 6474 C C . THR A 1 810 ? -6.362 -2.040 -16.761 1.00 82.00 810 THR A C 1
ATOM 6476 O O . THR A 1 810 ? -5.299 -2.400 -17.261 1.00 82.00 810 THR A O 1
ATOM 6479 N N . GLN A 1 811 ? -6.614 -0.764 -16.457 1.00 83.56 811 GLN A N 1
ATOM 6480 C CA . GLN A 1 811 ? -5.645 0.314 -16.694 1.00 83.56 811 GLN A CA 1
ATOM 6481 C C . GLN A 1 811 ? -4.347 0.082 -15.911 1.00 83.56 811 GLN A C 1
ATOM 6483 O O . GLN A 1 811 ? -3.254 0.214 -16.461 1.00 83.56 811 GLN A O 1
ATOM 6488 N N . TRP A 1 812 ? -4.455 -0.331 -14.645 1.00 84.50 812 TRP A N 1
ATOM 6489 C CA . TRP A 1 812 ? -3.294 -0.663 -13.822 1.00 84.50 812 TRP A CA 1
ATOM 6490 C C . TRP A 1 812 ? -2.477 -1.829 -14.398 1.00 84.50 812 TRP A C 1
ATOM 6492 O O . TRP A 1 812 ? -1.253 -1.729 -14.500 1.00 84.50 812 TRP A O 1
ATOM 6502 N N . LEU A 1 813 ? -3.139 -2.912 -14.824 1.00 76.12 813 LEU A N 1
ATOM 6503 C CA . LEU A 1 813 ? -2.480 -4.066 -15.449 1.00 76.12 813 LEU A CA 1
ATOM 6504 C C . LEU A 1 813 ? -1.737 -3.674 -16.734 1.00 76.12 813 LEU A C 1
ATOM 6506 O O . LEU A 1 813 ? -0.619 -4.134 -16.960 1.00 76.12 813 LEU A O 1
ATOM 6510 N N . GLN A 1 814 ? -2.334 -2.803 -17.551 1.00 72.88 814 GLN A N 1
ATOM 6511 C CA . GLN A 1 814 ? -1.721 -2.291 -18.778 1.00 72.88 814 GLN A CA 1
ATOM 6512 C C . GLN A 1 814 ? -0.492 -1.421 -18.479 1.00 72.88 814 GLN A C 1
ATOM 6514 O O . GLN A 1 814 ? 0.560 -1.603 -19.094 1.00 72.88 814 GLN A O 1
ATOM 6519 N N . ALA A 1 815 ? -0.595 -0.516 -17.500 1.00 72.94 815 ALA A N 1
ATOM 6520 C CA . ALA A 1 815 ? 0.484 0.393 -17.116 1.00 72.94 815 ALA A CA 1
ATOM 6521 C C . ALA A 1 815 ? 1.709 -0.325 -16.525 1.00 72.94 815 ALA A C 1
ATOM 6523 O O . ALA A 1 815 ? 2.825 0.183 -16.608 1.00 72.94 815 ALA A O 1
ATOM 6524 N N . LYS A 1 816 ? 1.533 -1.513 -15.935 1.00 68.81 816 LYS A N 1
ATOM 6525 C CA . LYS A 1 816 ? 2.638 -2.297 -15.362 1.00 68.81 816 LYS A CA 1
ATOM 6526 C C . LYS A 1 816 ? 3.450 -3.094 -16.387 1.00 68.81 816 LYS A C 1
ATOM 6528 O O . LYS A 1 816 ? 4.369 -3.798 -15.987 1.00 68.81 816 LYS A O 1
ATOM 6533 N N . HIS A 1 817 ? 3.159 -2.972 -17.688 1.00 54.41 817 HIS A N 1
ATOM 6534 C CA . HIS A 1 817 ? 3.851 -3.675 -18.782 1.00 54.41 817 HIS A CA 1
ATOM 6535 C C . HIS A 1 817 ? 3.921 -5.205 -18.631 1.00 54.41 817 HIS A C 1
ATOM 6537 O O . HIS A 1 817 ? 4.638 -5.866 -19.381 1.00 54.41 817 HIS A O 1
ATOM 6543 N N . GLU A 1 818 ? 3.169 -5.804 -17.703 1.00 54.78 818 GLU A N 1
ATOM 6544 C CA . GLU A 1 818 ? 3.277 -7.239 -17.439 1.00 54.78 818 GLU A CA 1
ATOM 6545 C C . GLU A 1 818 ? 2.689 -8.083 -18.576 1.00 54.78 818 GLU A C 1
ATOM 6547 O O . GLU A 1 818 ? 2.970 -9.278 -18.656 1.00 54.78 818 GLU A O 1
ATOM 6552 N N . LEU A 1 819 ? 1.930 -7.470 -19.494 1.00 51.75 819 LEU A N 1
ATOM 6553 C CA . LEU A 1 819 ? 1.409 -8.117 -20.695 1.00 51.75 819 LEU A CA 1
ATOM 6554 C C . LEU A 1 819 ? 1.427 -7.149 -21.880 1.00 51.75 819 LEU A C 1
ATOM 6556 O O . LEU A 1 819 ? 0.482 -6.398 -22.109 1.00 51.75 819 LEU A O 1
ATOM 6560 N N . SER A 1 820 ? 2.514 -7.176 -22.657 1.00 50.34 820 SER A N 1
ATOM 6561 C CA . SER A 1 820 ? 2.495 -6.607 -24.009 1.00 50.34 820 SER A CA 1
ATOM 6562 C C . SER A 1 820 ? 1.377 -7.285 -24.825 1.00 50.34 820 SER A C 1
ATOM 6564 O O . SER A 1 820 ? 1.205 -8.505 -24.689 1.00 50.34 820 SER A O 1
ATOM 6566 N N . PRO A 1 821 ? 0.663 -6.561 -25.712 1.00 52.06 821 PRO A N 1
ATOM 6567 C CA . PRO A 1 821 ? -0.261 -7.151 -26.691 1.00 52.06 821 PRO A CA 1
ATOM 6568 C C . PRO 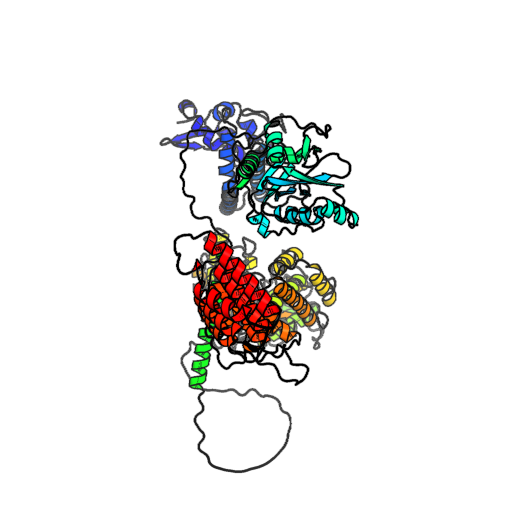A 1 821 ? 0.369 -8.277 -27.533 1.00 52.06 821 PRO A C 1
ATOM 6570 O O . PRO A 1 821 ? -0.330 -9.092 -28.133 1.00 52.06 821 PRO A O 1
ATOM 6573 N N . ASP A 1 822 ? 1.702 -8.328 -27.560 1.00 50.31 822 ASP A N 1
ATOM 6574 C CA . ASP A 1 822 ? 2.512 -9.314 -28.263 1.00 50.31 822 ASP A CA 1
ATOM 6575 C C . ASP A 1 822 ? 2.952 -10.510 -27.406 1.00 50.31 822 ASP A C 1
ATOM 6577 O O . ASP A 1 822 ? 3.776 -11.303 -27.851 1.00 50.31 822 ASP A O 1
ATOM 6581 N N . THR A 1 823 ? 2.424 -10.690 -26.195 1.00 54.12 823 THR A N 1
ATOM 6582 C CA . THR A 1 823 ? 2.726 -11.888 -25.395 1.00 54.12 823 THR A CA 1
ATOM 6583 C C . THR A 1 823 ? 2.090 -13.147 -26.001 1.00 54.12 823 THR A C 1
ATOM 6585 O O . THR A 1 823 ? 0.970 -13.127 -26.514 1.00 54.12 823 THR A O 1
ATOM 6588 N N . LEU A 1 824 ? 2.834 -14.262 -25.991 1.00 53.16 824 LEU A N 1
ATOM 6589 C CA . LEU A 1 824 ? 2.348 -15.573 -26.441 1.00 53.16 824 LEU A CA 1
ATOM 6590 C C . LEU A 1 824 ? 1.238 -16.059 -25.506 1.00 53.16 824 LEU A C 1
ATOM 6592 O O . LEU A 1 824 ? 1.498 -16.663 -24.465 1.00 53.16 824 LEU A O 1
ATOM 6596 N N . GLU A 1 825 ? -0.013 -15.813 -25.867 1.00 48.94 825 GLU A N 1
ATOM 6597 C CA . GLU A 1 825 ? -1.130 -16.400 -25.144 1.00 48.94 825 GLU A CA 1
ATOM 6598 C C . GLU A 1 825 ? -1.391 -17.841 -25.589 1.00 48.94 825 GLU A C 1
ATOM 6600 O O . GLU A 1 825 ? -1.650 -18.112 -26.763 1.00 48.94 825 GLU A O 1
ATOM 6605 N N . ASN A 1 826 ? -1.404 -18.777 -24.634 1.00 42.91 826 ASN A N 1
ATOM 6606 C CA . ASN A 1 826 ? -2.064 -20.068 -24.824 1.00 42.91 826 ASN A CA 1
ATOM 6607 C C . ASN A 1 826 ? -2.788 -20.508 -23.536 1.00 42.91 826 ASN A C 1
ATOM 6609 O O . ASN A 1 826 ? -2.261 -20.317 -22.435 1.00 42.91 826 ASN A O 1
ATOM 6613 N N . PRO A 1 827 ? -4.004 -21.084 -23.646 1.00 41.56 827 PRO A N 1
ATOM 6614 C CA . PRO A 1 827 ? -4.059 -22.540 -23.784 1.00 41.56 827 PRO A CA 1
ATOM 6615 C C . PRO A 1 827 ? -5.165 -23.062 -24.727 1.00 41.56 827 PRO A C 1
ATOM 6617 O O . PRO A 1 827 ? -6.356 -22.861 -24.477 1.00 41.56 827 PRO A O 1
ATOM 6620 N N . SER A 1 828 ? -4.773 -23.856 -25.724 1.00 38.66 828 SER A N 1
ATOM 6621 C CA . SER A 1 828 ? -5.607 -24.896 -26.344 1.00 38.66 828 SER A CA 1
ATOM 6622 C C . SER A 1 828 ? -4.832 -26.135 -26.820 1.00 38.66 828 SER A C 1
ATOM 6624 O O . SER A 1 828 ? -5.448 -27.035 -27.387 1.00 38.66 828 SER A O 1
ATOM 6626 N N . SER A 1 829 ? -3.521 -26.271 -26.563 1.00 40.28 829 SER A N 1
ATOM 6627 C CA . SER A 1 829 ? -2.886 -27.579 -26.758 1.00 40.28 829 SER A CA 1
ATOM 6628 C C . SER A 1 829 ? -3.181 -28.460 -25.546 1.00 40.28 829 SER A C 1
ATOM 6630 O O . SER A 1 829 ? -3.105 -28.027 -24.397 1.00 40.28 829 SER A O 1
ATOM 6632 N N . SER A 1 830 ? -3.496 -29.727 -25.793 1.00 42.34 830 SER A N 1
ATOM 6633 C CA . SER A 1 830 ? -3.620 -30.791 -24.789 1.00 42.34 830 SER A CA 1
ATOM 6634 C C . SER A 1 830 ? -2.337 -31.034 -23.974 1.00 42.34 830 SER A C 1
ATOM 6636 O O . SER A 1 830 ? -2.275 -31.979 -23.192 1.00 42.34 830 SER A O 1
ATOM 6638 N N . ASP A 1 831 ? -1.313 -30.201 -24.154 1.00 44.75 831 ASP A N 1
ATOM 6639 C CA . ASP A 1 831 ? -0.069 -30.225 -23.410 1.00 44.75 831 ASP A CA 1
ATOM 6640 C C . ASP A 1 831 ? -0.183 -29.288 -22.195 1.00 44.75 831 ASP A C 1
ATOM 6642 O O . ASP A 1 831 ? 0.107 -28.093 -22.232 1.00 44.75 831 ASP A O 1
ATOM 6646 N N . THR A 1 832 ? -0.683 -29.845 -21.092 1.00 41.75 832 THR A N 1
ATOM 6647 C CA . THR A 1 832 ? -0.963 -29.155 -19.822 1.00 41.75 832 THR A CA 1
ATOM 6648 C C . THR A 1 832 ? 0.290 -28.786 -19.016 1.00 41.75 832 THR A C 1
ATOM 6650 O O . THR A 1 832 ? 0.204 -28.566 -17.807 1.00 41.75 832 THR A O 1
ATOM 6653 N N . THR A 1 833 ? 1.478 -28.786 -19.618 1.00 46.06 833 THR A N 1
ATOM 6654 C CA . THR A 1 833 ? 2.730 -28.843 -18.854 1.00 46.06 833 THR A CA 1
ATOM 6655 C C . THR A 1 833 ? 3.153 -27.528 -18.201 1.00 46.06 833 THR A C 1
ATOM 6657 O O . THR A 1 833 ? 3.972 -27.586 -17.281 1.00 46.06 833 THR A O 1
ATOM 6660 N N . ARG A 1 834 ? 2.573 -26.359 -18.545 1.00 48.06 834 ARG A N 1
ATOM 6661 C CA . ARG A 1 834 ? 2.796 -25.116 -17.772 1.00 48.06 834 ARG A CA 1
ATOM 6662 C C . ARG A 1 834 ? 1.556 -24.217 -17.615 1.00 48.06 834 ARG A C 1
ATOM 6664 O O . ARG A 1 834 ? 0.959 -23.823 -18.613 1.00 48.06 834 ARG A O 1
ATOM 6671 N N . PRO A 1 835 ? 1.172 -23.855 -16.374 1.00 54.97 835 PRO A N 1
ATOM 6672 C CA . PRO A 1 835 ? 0.041 -22.969 -16.104 1.00 54.97 835 PRO A CA 1
ATOM 6673 C C . PRO A 1 835 ? 0.385 -21.493 -16.366 1.00 54.97 835 PRO A C 1
ATOM 6675 O O . PRO A 1 835 ? 1.485 -21.051 -16.043 1.00 54.97 835 PRO A O 1
ATOM 6678 N N . LEU A 1 836 ? -0.589 -20.720 -16.873 1.00 56.41 836 LEU A N 1
ATOM 6679 C CA . LEU A 1 836 ? -0.545 -19.247 -16.900 1.00 56.41 836 LEU A CA 1
ATOM 6680 C C . LEU A 1 836 ? -0.145 -18.684 -15.525 1.00 56.41 836 LEU A C 1
ATOM 6682 O O . LEU A 1 836 ? -0.568 -19.231 -14.492 1.00 56.41 836 LEU A O 1
ATOM 6686 N N . THR A 1 837 ? 0.589 -17.566 -15.504 1.00 61.62 837 THR A N 1
ATOM 6687 C CA . THR A 1 837 ? 0.831 -16.832 -14.252 1.00 61.62 837 THR A CA 1
ATOM 6688 C C . THR A 1 837 ? -0.497 -16.335 -13.671 1.00 61.62 837 THR A C 1
ATOM 6690 O O . THR A 1 837 ? -1.500 -16.198 -14.378 1.00 61.62 837 THR A O 1
ATOM 6693 N N . SER A 1 838 ? -0.548 -16.076 -12.362 1.00 62.19 838 SER A N 1
ATOM 6694 C CA . SER A 1 838 ? -1.774 -15.578 -11.724 1.00 62.19 838 SER A CA 1
ATOM 6695 C C . SER A 1 838 ? -2.238 -14.252 -12.335 1.00 62.19 838 SER A C 1
ATOM 6697 O O . SER A 1 838 ? -3.431 -14.093 -12.578 1.00 62.19 838 SER A O 1
ATOM 6699 N N . LEU A 1 839 ? -1.312 -13.347 -12.675 1.00 63.22 839 LEU A N 1
ATOM 6700 C CA . LEU A 1 839 ? -1.657 -12.066 -13.294 1.00 63.22 839 LEU A CA 1
ATOM 6701 C C . LEU A 1 839 ? -2.214 -12.235 -14.717 1.00 63.22 839 LEU A C 1
ATOM 6703 O O . LEU A 1 839 ? -3.214 -11.613 -15.061 1.00 63.22 839 LEU A O 1
ATOM 6707 N N . GLN A 1 840 ? -1.645 -13.149 -15.510 1.00 68.56 840 GLN A N 1
ATOM 6708 C CA . GLN A 1 840 ? -2.172 -13.511 -16.833 1.00 68.56 840 GLN A CA 1
ATOM 6709 C C . GLN A 1 840 ? -3.601 -14.049 -16.764 1.00 68.56 840 GLN A C 1
ATOM 6711 O O . GLN A 1 840 ? -4.439 -13.708 -17.596 1.00 68.56 840 GLN A O 1
ATOM 6716 N N . LYS A 1 841 ? -3.907 -14.870 -15.752 1.00 70.88 841 LYS A N 1
ATOM 6717 C CA . LYS A 1 841 ? -5.270 -15.374 -15.531 1.00 70.88 841 LYS A CA 1
ATOM 6718 C C . LYS A 1 841 ? -6.241 -14.246 -15.195 1.00 70.88 841 LYS A C 1
ATOM 6720 O O . LYS A 1 841 ? -7.347 -14.244 -15.730 1.00 70.88 841 LYS A O 1
ATOM 6725 N N . VAL A 1 842 ? -5.828 -13.300 -14.348 1.00 69.38 842 VAL A N 1
ATOM 6726 C CA . VAL A 1 842 ? -6.635 -12.122 -14.000 1.00 69.38 842 VAL A CA 1
ATOM 6727 C C . VAL A 1 842 ? -6.877 -11.268 -15.238 1.00 69.38 842 VAL A C 1
ATOM 6729 O O . VAL A 1 842 ? -8.028 -11.018 -15.573 1.00 69.38 842 VAL A O 1
ATOM 6732 N N . HIS A 1 843 ? -5.829 -10.893 -15.972 1.00 72.56 843 HIS A N 1
ATOM 6733 C CA . HIS A 1 843 ? -5.952 -10.080 -17.182 1.00 72.56 843 HIS A CA 1
ATOM 6734 C C . HIS A 1 843 ? -6.882 -10.722 -18.218 1.00 72.56 843 HIS A C 1
ATOM 6736 O O . HIS A 1 843 ? -7.826 -10.086 -18.693 1.00 72.56 843 HIS A O 1
ATOM 6742 N N . ARG A 1 844 ? -6.693 -12.021 -18.488 1.00 72.12 844 ARG A N 1
ATOM 6743 C CA . ARG A 1 844 ? -7.568 -12.783 -19.382 1.00 72.12 844 ARG A CA 1
ATOM 6744 C C . ARG A 1 844 ? -9.017 -12.760 -18.906 1.00 72.12 844 ARG A C 1
ATOM 6746 O O . ARG A 1 844 ? -9.910 -12.478 -19.700 1.00 72.12 844 ARG A O 1
ATOM 6753 N N . HIS A 1 845 ? -9.254 -13.056 -17.628 1.00 72.62 845 HIS A N 1
ATOM 6754 C CA . HIS A 1 845 ? -10.600 -13.054 -17.059 1.00 72.62 845 HIS A CA 1
ATOM 6755 C C . HIS A 1 845 ? -11.273 -11.684 -17.202 1.00 72.62 845 HIS A C 1
ATOM 6757 O O . HIS A 1 845 ? -12.439 -11.608 -17.583 1.00 72.62 845 HIS A O 1
ATOM 6763 N N . MET A 1 846 ? -10.527 -10.608 -16.953 1.00 72.06 846 MET A N 1
ATOM 6764 C CA . MET A 1 846 ? -11.008 -9.232 -17.050 1.00 72.06 846 MET A CA 1
ATOM 6765 C C . MET A 1 846 ? -11.445 -8.885 -18.474 1.00 72.06 846 MET A C 1
ATOM 6767 O O . MET A 1 846 ? -12.589 -8.485 -18.678 1.00 72.06 846 MET A O 1
ATOM 6771 N N . HIS A 1 847 ? -10.594 -9.143 -19.466 1.00 71.06 847 HIS A N 1
ATOM 6772 C CA . HIS A 1 847 ? -10.899 -8.944 -20.887 1.00 71.06 847 HIS A CA 1
ATOM 6773 C C . HIS A 1 847 ? -12.083 -9.797 -21.366 1.00 71.06 847 HIS A C 1
ATOM 6775 O O . HIS A 1 847 ? -12.995 -9.277 -22.010 1.00 71.06 847 HIS A O 1
ATOM 6781 N N . GLN A 1 848 ? -12.126 -11.080 -20.990 1.00 68.88 848 GLN A N 1
ATOM 6782 C CA . GLN A 1 848 ? -13.253 -11.964 -21.307 1.00 68.88 848 GLN A CA 1
ATOM 6783 C C . GLN A 1 848 ? -14.562 -11.454 -20.697 1.00 68.88 848 GLN A C 1
ATOM 6785 O O . GLN A 1 848 ? -15.609 -11.506 -21.340 1.00 68.88 848 GLN A O 1
ATOM 6790 N N . SER A 1 849 ? -14.509 -10.923 -19.472 1.00 65.19 849 SER A N 1
ATOM 6791 C CA . SER A 1 849 ? -15.677 -10.340 -18.811 1.00 65.19 849 SER A CA 1
ATOM 6792 C C . SER A 1 849 ? -16.182 -9.059 -19.486 1.00 65.19 849 SER A C 1
ATOM 6794 O O . SER A 1 849 ? -17.362 -8.739 -19.364 1.00 65.19 849 SER A O 1
ATOM 6796 N N . SER A 1 850 ? -15.312 -8.376 -20.234 1.00 61.88 850 SER A N 1
ATOM 6797 C CA . SER A 1 850 ? -15.628 -7.212 -21.069 1.00 61.88 850 SER A CA 1
ATOM 6798 C C . SER A 1 850 ? -16.025 -7.588 -22.504 1.00 61.88 850 SER A C 1
ATOM 6800 O O . SER A 1 850 ? -16.161 -6.710 -23.351 1.00 61.88 850 SER A O 1
ATOM 6802 N N . GLY A 1 851 ? -16.204 -8.881 -22.801 1.00 65.19 851 GLY A N 1
ATOM 6803 C CA . GLY A 1 851 ? -16.604 -9.368 -24.125 1.00 65.19 851 GLY A CA 1
ATOM 6804 C C . GLY A 1 851 ? -15.466 -9.476 -25.144 1.00 65.19 851 GLY A C 1
ATOM 6805 O O . GLY A 1 851 ? -15.731 -9.757 -26.310 1.00 65.19 851 GLY A O 1
ATOM 6806 N N . ILE A 1 852 ? -14.208 -9.287 -24.732 1.00 62.66 852 ILE A N 1
ATOM 6807 C CA . ILE A 1 852 ? -13.045 -9.451 -25.609 1.00 62.66 852 ILE A CA 1
ATOM 6808 C C . ILE A 1 852 ? -12.700 -10.943 -25.693 1.00 62.66 852 ILE A C 1
ATOM 6810 O O . ILE A 1 852 ? -12.329 -11.577 -24.701 1.00 62.66 852 ILE A O 1
ATOM 6814 N N . THR A 1 853 ? -12.825 -11.518 -26.888 1.00 53.78 853 THR A N 1
ATOM 6815 C CA . THR A 1 853 ? -12.401 -12.889 -27.193 1.00 53.78 853 THR A CA 1
ATOM 6816 C C . THR A 1 853 ? -10.910 -12.942 -27.495 1.00 53.78 853 THR A C 1
ATOM 6818 O O . THR A 1 853 ? -10.425 -12.254 -28.387 1.00 53.78 853 THR A O 1
ATOM 6821 N N . TYR A 1 854 ? -10.191 -13.804 -26.780 1.00 51.78 854 TYR A N 1
ATOM 6822 C CA . TYR A 1 854 ? -8.800 -14.119 -27.085 1.00 51.78 854 TYR A CA 1
ATOM 6823 C C . TYR A 1 854 ? -8.716 -15.255 -28.101 1.00 51.78 854 TYR A C 1
ATOM 6825 O O . TYR A 1 854 ? -9.106 -16.386 -27.800 1.00 51.78 854 TYR A O 1
ATOM 6833 N N . GLU A 1 855 ? -8.195 -14.956 -29.291 1.00 51.09 855 GLU A N 1
ATOM 6834 C CA . GLU A 1 855 ? -7.803 -15.964 -30.275 1.00 51.09 855 GLU A CA 1
ATOM 6835 C C . GLU A 1 855 ? -6.375 -16.439 -29.981 1.00 51.09 855 GLU A C 1
ATOM 6837 O O . GLU A 1 855 ? -5.425 -15.655 -29.974 1.00 51.09 855 GLU A O 1
ATOM 6842 N N . THR A 1 856 ? -6.205 -17.738 -29.727 1.00 49.88 856 THR A N 1
ATOM 6843 C CA . THR A 1 856 ? -4.885 -18.337 -29.491 1.00 49.88 856 THR A CA 1
ATOM 6844 C C . THR A 1 856 ? -4.088 -18.372 -30.792 1.00 49.88 856 THR A C 1
ATOM 6846 O O . THR A 1 856 ? -4.363 -19.196 -31.667 1.00 49.88 856 THR A O 1
ATOM 6849 N N . LYS A 1 857 ? -3.081 -17.504 -30.918 1.00 58.62 857 LYS A N 1
ATOM 6850 C CA . LYS A 1 857 ? -2.097 -17.560 -32.007 1.00 58.62 857 LYS A CA 1
ATOM 6851 C C . LYS A 1 857 ? -0.995 -18.563 -31.643 1.00 58.62 857 LYS A C 1
ATOM 6853 O O . LYS A 1 857 ? -0.435 -18.510 -30.553 1.00 58.62 857 LYS A O 1
ATOM 6858 N N . THR A 1 858 ? -0.690 -19.510 -32.532 1.00 69.19 858 THR A N 1
ATOM 6859 C CA . THR A 1 858 ? 0.369 -20.510 -32.297 1.00 69.19 858 THR A CA 1
ATOM 6860 C C . THR A 1 858 ? 1.744 -19.842 -32.242 1.00 69.19 858 THR A C 1
ATOM 6862 O O . THR A 1 858 ? 1.969 -18.825 -32.901 1.00 69.19 858 THR A O 1
ATOM 6865 N N . THR A 1 859 ? 2.696 -20.448 -31.526 1.00 71.75 859 THR A N 1
ATOM 6866 C CA . THR A 1 859 ? 4.114 -20.039 -31.496 1.00 71.75 859 THR A CA 1
ATOM 6867 C C . THR A 1 859 ? 4.674 -19.813 -32.907 1.00 71.75 859 THR A C 1
ATOM 6869 O O . THR A 1 859 ? 5.362 -18.828 -33.151 1.00 71.75 859 THR A O 1
ATOM 6872 N N . VAL A 1 860 ? 4.294 -20.672 -33.862 1.00 72.06 860 VAL A N 1
ATOM 6873 C CA . VAL A 1 860 ? 4.674 -20.569 -35.281 1.00 72.06 860 VAL A CA 1
ATOM 6874 C C . VAL A 1 860 ? 4.117 -19.299 -35.934 1.00 72.06 860 VAL A C 1
ATOM 6876 O O . VAL A 1 860 ? 4.859 -18.596 -36.612 1.00 72.06 860 VAL A O 1
ATOM 6879 N N . SER A 1 861 ? 2.843 -18.966 -35.695 1.00 71.75 861 SER A N 1
ATOM 6880 C CA . SER A 1 861 ? 2.227 -17.753 -36.258 1.00 71.75 861 SER A CA 1
ATOM 6881 C C . SER A 1 861 ? 2.823 -16.459 -35.691 1.00 71.75 861 SER A C 1
ATOM 6883 O O . SER A 1 861 ? 2.950 -15.474 -36.408 1.00 71.75 861 SER A O 1
ATOM 6885 N N . LYS A 1 862 ? 3.245 -16.463 -34.419 1.00 78.44 862 LYS A N 1
ATOM 6886 C CA . LYS A 1 862 ? 3.879 -15.302 -33.780 1.00 78.44 862 LYS A CA 1
ATOM 6887 C C . LYS A 1 862 ? 5.358 -15.164 -34.121 1.00 78.44 862 LYS A C 1
ATOM 6889 O O . LYS A 1 862 ? 5.840 -14.040 -34.177 1.00 78.44 862 LYS A O 1
ATOM 6894 N N . TYR A 1 863 ? 6.064 -16.264 -34.394 1.00 85.94 863 TYR A N 1
ATOM 6895 C CA . TYR A 1 863 ? 7.481 -16.224 -34.764 1.00 85.94 863 TYR A CA 1
ATOM 6896 C C . TYR A 1 863 ? 7.725 -15.316 -35.974 1.00 85.94 863 TYR A C 1
ATOM 6898 O O . TYR A 1 863 ? 8.568 -14.425 -35.918 1.00 85.94 863 TYR A O 1
ATOM 6906 N N . GLY A 1 864 ? 6.920 -15.480 -37.026 1.00 82.94 864 GLY A N 1
ATOM 6907 C CA . GLY A 1 864 ? 6.983 -14.636 -38.216 1.00 82.94 864 GLY A CA 1
ATOM 6908 C C . GLY A 1 864 ? 6.703 -13.156 -37.940 1.00 82.94 864 GLY A C 1
ATOM 6909 O O . GLY A 1 864 ? 7.430 -12.293 -38.433 1.00 82.94 864 GLY A O 1
ATOM 6910 N N . GLN A 1 865 ? 5.697 -12.862 -37.109 1.00 81.19 865 GLN A N 1
ATOM 6911 C CA . GLN A 1 865 ? 5.385 -11.499 -36.670 1.00 81.19 865 GLN A CA 1
ATOM 6912 C C . GLN A 1 865 ? 6.551 -10.893 -35.871 1.00 81.19 865 GLN A C 1
ATOM 6914 O O . GLN A 1 865 ? 6.942 -9.760 -36.126 1.00 81.19 865 GLN A O 1
ATOM 6919 N N . PHE A 1 866 ? 7.140 -11.644 -34.936 1.00 88.06 866 PHE A N 1
ATOM 6920 C CA . PHE A 1 866 ? 8.246 -11.165 -34.105 1.00 88.06 866 PHE A CA 1
ATOM 6921 C C . PHE A 1 866 ? 9.515 -10.898 -34.901 1.00 88.06 866 PHE A C 1
ATOM 6923 O O . PHE A 1 866 ? 10.211 -9.939 -34.586 1.00 88.06 866 PHE A O 1
ATOM 6930 N N . LEU A 1 867 ? 9.801 -11.697 -35.933 1.00 85.88 867 LEU A N 1
ATOM 6931 C CA . LEU A 1 867 ? 10.866 -11.373 -36.880 1.00 85.88 867 LEU A CA 1
ATOM 6932 C C . LEU A 1 867 ? 10.548 -10.063 -37.612 1.00 85.88 867 LEU A C 1
ATOM 6934 O O . LEU A 1 867 ? 11.354 -9.145 -37.580 1.00 85.88 867 LEU A O 1
ATOM 6938 N N . LYS A 1 868 ? 9.336 -9.921 -38.163 1.00 83.12 868 LYS A N 1
ATOM 6939 C CA . LYS A 1 868 ? 8.906 -8.707 -38.883 1.00 83.12 868 LYS A CA 1
ATOM 6940 C C . LYS A 1 868 ? 8.979 -7.429 -38.038 1.00 83.12 868 LYS A C 1
ATOM 6942 O O . LYS A 1 868 ? 9.222 -6.355 -38.573 1.00 83.12 868 LYS A O 1
ATOM 6947 N N . THR A 1 869 ? 8.731 -7.525 -36.733 1.00 82.88 869 THR A N 1
ATOM 6948 C CA . THR A 1 869 ? 8.756 -6.380 -35.808 1.00 82.88 869 THR A CA 1
ATOM 6949 C C . THR A 1 869 ? 10.062 -6.261 -35.015 1.00 82.88 869 THR A C 1
ATOM 6951 O O . THR A 1 869 ? 10.106 -5.489 -34.060 1.00 82.88 869 THR A O 1
ATOM 6954 N N . ASP A 1 870 ? 11.087 -7.061 -35.331 1.00 89.12 870 ASP A N 1
ATOM 6955 C CA . ASP A 1 870 ? 12.357 -7.143 -34.589 1.00 89.12 870 ASP A CA 1
ATOM 6956 C C . ASP A 1 870 ? 12.179 -7.322 -33.056 1.00 89.12 870 ASP A C 1
ATOM 6958 O O . ASP A 1 870 ? 12.876 -6.731 -32.223 1.00 89.12 870 ASP A O 1
ATOM 6962 N N . ASN A 1 871 ? 11.189 -8.131 -32.656 1.00 86.25 871 ASN A N 1
ATOM 6963 C CA . ASN A 1 871 ? 10.796 -8.344 -31.261 1.00 86.25 871 ASN A CA 1
ATOM 6964 C C . ASN A 1 871 ? 11.611 -9.478 -30.618 1.00 86.25 871 ASN A C 1
ATOM 6966 O O . ASN A 1 871 ? 11.161 -10.622 -30.498 1.00 86.25 871 ASN A O 1
ATOM 6970 N N . LEU A 1 872 ? 12.822 -9.139 -30.169 1.00 87.69 872 LEU A N 1
ATOM 6971 C CA . LEU A 1 872 ? 13.742 -10.072 -29.515 1.00 87.69 872 LEU A CA 1
ATOM 6972 C C . LEU A 1 872 ? 13.143 -10.765 -28.281 1.00 87.69 872 LEU A C 1
ATOM 6974 O O . LEU A 1 872 ? 13.377 -11.956 -28.067 1.00 87.69 872 LEU A O 1
ATOM 6978 N N . ASP A 1 873 ? 12.373 -10.054 -27.463 1.00 79.38 873 ASP A N 1
ATOM 6979 C CA . ASP A 1 873 ? 11.807 -10.651 -26.254 1.00 79.38 873 ASP A CA 1
ATOM 6980 C C . ASP A 1 873 ? 10.698 -11.651 -26.587 1.00 79.38 873 ASP A C 1
ATOM 6982 O O . ASP A 1 873 ? 10.623 -12.703 -25.954 1.00 79.38 873 ASP A O 1
ATOM 6986 N N . GLY A 1 874 ? 9.930 -11.410 -27.653 1.00 83.19 874 GLY A N 1
ATOM 6987 C CA . GLY A 1 874 ? 9.021 -12.395 -28.234 1.00 83.19 874 GLY A CA 1
ATOM 6988 C C . GLY A 1 874 ? 9.746 -13.673 -28.676 1.00 83.19 874 GLY A C 1
ATOM 6989 O O . GLY A 1 874 ? 9.313 -14.776 -28.341 1.00 83.19 874 GLY A O 1
ATOM 6990 N N . ILE A 1 875 ? 10.903 -13.555 -29.341 1.00 86.75 875 ILE A N 1
ATOM 6991 C CA . ILE A 1 875 ? 11.733 -14.716 -29.723 1.00 86.75 875 ILE A CA 1
ATOM 6992 C C . ILE A 1 875 ? 12.237 -15.485 -28.493 1.00 86.75 875 ILE A C 1
ATOM 6994 O O . ILE A 1 875 ? 12.161 -16.716 -28.450 1.00 86.75 875 ILE A O 1
ATOM 6998 N N . LYS A 1 876 ? 12.701 -14.780 -27.455 1.00 86.06 876 LYS A N 1
ATOM 6999 C CA . LYS A 1 876 ? 13.111 -15.415 -26.191 1.00 86.06 876 LYS A CA 1
ATOM 7000 C C . LYS A 1 876 ? 11.940 -16.118 -25.503 1.00 86.06 876 LYS A C 1
ATOM 7002 O O . LYS A 1 876 ? 12.135 -17.197 -24.949 1.00 86.06 876 LYS A O 1
ATOM 7007 N N . GLN A 1 877 ? 10.734 -15.546 -25.550 1.00 78.56 877 GLN A N 1
ATOM 7008 C CA . GLN A 1 877 ? 9.525 -16.177 -25.011 1.00 78.56 877 GLN A CA 1
ATOM 7009 C C . GLN A 1 877 ? 9.184 -17.471 -25.757 1.00 78.56 877 GLN A C 1
ATOM 7011 O O . GLN A 1 877 ? 8.896 -18.474 -25.103 1.00 78.56 877 GLN A O 1
ATOM 7016 N N . ILE A 1 878 ? 9.293 -17.484 -27.092 1.00 81.94 878 ILE A N 1
ATOM 7017 C CA . ILE A 1 878 ? 9.103 -18.695 -27.907 1.00 81.94 878 ILE A CA 1
ATOM 7018 C C . ILE A 1 878 ? 10.036 -19.810 -27.430 1.00 81.94 878 ILE A C 1
ATOM 7020 O O . ILE A 1 878 ? 9.575 -20.912 -27.150 1.00 81.94 878 ILE A O 1
ATOM 7024 N N . LEU A 1 879 ? 11.324 -19.515 -27.252 1.00 82.12 879 LEU A N 1
ATOM 7025 C CA . LEU A 1 879 ? 12.323 -20.505 -26.830 1.00 82.12 879 LEU A CA 1
ATOM 7026 C C . LEU A 1 879 ? 12.213 -20.898 -25.353 1.00 82.12 879 LEU A C 1
ATOM 7028 O O . LEU A 1 879 ? 12.587 -22.005 -24.961 1.00 82.12 879 LEU A O 1
ATOM 7032 N N . ALA A 1 880 ? 11.692 -20.006 -24.511 1.00 73.38 880 ALA A N 1
ATOM 7033 C CA . ALA A 1 880 ? 11.369 -20.323 -23.126 1.00 73.38 880 ALA A CA 1
ATOM 7034 C C . ALA A 1 880 ? 10.160 -21.273 -23.025 1.00 73.38 880 ALA A C 1
ATOM 7036 O O . ALA A 1 880 ? 10.120 -22.109 -22.111 1.00 73.38 880 ALA A O 1
ATOM 7037 N N . GLN A 1 881 ? 9.200 -21.143 -23.950 1.00 67.50 881 GLN A N 1
ATOM 7038 C CA . GLN A 1 881 ? 8.001 -21.976 -24.048 1.00 67.50 881 GLN A CA 1
ATOM 7039 C C . GLN A 1 881 ? 8.293 -23.328 -24.711 1.00 67.50 881 GLN A C 1
ATOM 7041 O O . GLN A 1 881 ? 7.927 -24.362 -24.157 1.00 67.50 881 GLN A O 1
ATOM 7046 N N . ASP A 1 882 ? 8.989 -23.325 -25.845 1.00 77.75 882 ASP A N 1
ATOM 7047 C CA . ASP A 1 882 ? 9.429 -24.507 -26.581 1.00 77.75 882 ASP A CA 1
ATOM 7048 C C . ASP A 1 882 ? 10.941 -24.423 -26.829 1.00 77.75 882 ASP A C 1
ATOM 7050 O O . ASP A 1 882 ? 11.423 -23.817 -27.787 1.00 77.75 882 ASP A O 1
ATOM 7054 N N . ARG A 1 883 ? 11.713 -25.065 -25.943 1.00 81.81 883 ARG A N 1
ATOM 7055 C CA . ARG A 1 883 ? 13.183 -25.107 -26.035 1.00 81.81 883 ARG A CA 1
ATOM 7056 C C . ARG A 1 883 ? 13.687 -25.791 -27.306 1.00 81.81 883 ARG A C 1
ATOM 7058 O O . ARG A 1 883 ? 14.839 -25.581 -27.679 1.00 81.81 883 ARG A O 1
ATOM 7065 N N . ASN A 1 884 ? 12.852 -26.618 -27.932 1.00 83.25 884 ASN A N 1
ATOM 7066 C CA . ASN A 1 884 ? 13.180 -27.343 -29.152 1.00 83.25 884 ASN A CA 1
ATOM 7067 C C . ASN A 1 884 ? 12.630 -26.643 -30.400 1.00 83.25 884 ASN A C 1
ATOM 7069 O O . ASN A 1 884 ? 12.779 -27.185 -31.497 1.00 83.25 884 ASN A O 1
ATOM 7073 N N . PHE A 1 885 ? 12.035 -25.453 -30.254 1.00 86.06 885 PHE A N 1
ATOM 7074 C CA . PHE A 1 885 ? 11.532 -24.681 -31.378 1.00 86.06 885 PHE A CA 1
ATOM 7075 C C . PHE A 1 885 ? 12.661 -24.423 -32.377 1.00 86.06 885 PHE A C 1
ATOM 7077 O O . PHE A 1 885 ? 13.721 -23.877 -32.044 1.00 86.06 885 PHE A O 1
ATOM 7084 N N . ASP A 1 886 ? 12.454 -24.850 -33.618 1.00 88.75 886 ASP A N 1
ATOM 7085 C CA . ASP A 1 886 ? 13.461 -24.705 -34.655 1.00 88.75 886 ASP A CA 1
ATOM 7086 C C . ASP A 1 886 ? 13.361 -23.330 -35.313 1.00 88.75 886 ASP A C 1
ATOM 7088 O O . ASP A 1 886 ? 12.599 -23.127 -36.255 1.00 88.75 886 ASP A O 1
ATOM 7092 N N . LEU A 1 887 ? 14.173 -22.394 -34.815 1.00 89.38 887 LEU A N 1
ATOM 7093 C CA . LEU A 1 887 ? 14.289 -21.017 -35.313 1.00 89.38 887 LEU A CA 1
ATOM 7094 C C . LEU A 1 887 ? 14.702 -20.922 -36.789 1.00 89.38 887 LEU A C 1
ATOM 7096 O O . LEU A 1 887 ? 14.685 -19.842 -37.361 1.00 89.38 887 LEU A O 1
ATOM 7100 N N . PHE A 1 888 ? 15.132 -22.017 -37.408 1.00 89.06 888 PHE A N 1
ATOM 7101 C CA . PHE A 1 888 ? 15.587 -22.016 -38.798 1.00 89.06 888 PHE A CA 1
ATOM 7102 C C . PHE A 1 888 ? 14.663 -22.809 -39.716 1.00 89.06 888 PHE A C 1
ATOM 7104 O O . PHE A 1 888 ? 14.877 -22.832 -40.929 1.00 89.06 888 PHE A O 1
ATOM 7111 N N . LYS A 1 889 ? 13.619 -23.435 -39.160 1.00 86.75 889 LYS A N 1
ATOM 7112 C CA . LYS A 1 889 ? 12.628 -24.147 -39.954 1.00 86.75 889 LYS A CA 1
ATOM 7113 C C . LYS A 1 889 ? 11.794 -23.134 -40.745 1.00 86.75 889 LYS A C 1
ATOM 7115 O O . LYS A 1 889 ? 11.323 -22.162 -40.152 1.00 86.75 889 LYS A O 1
ATOM 7120 N N . PRO A 1 890 ? 11.572 -23.357 -42.053 1.00 84.56 890 PRO A N 1
ATOM 7121 C CA . PRO A 1 890 ? 10.678 -22.522 -42.841 1.00 84.56 890 PRO A CA 1
ATOM 7122 C C . PRO A 1 890 ? 9.303 -22.399 -42.185 1.00 84.56 890 PRO A C 1
ATOM 7124 O O . PRO A 1 890 ? 8.728 -23.396 -41.734 1.00 84.56 890 PRO A O 1
ATOM 7127 N N . ILE A 1 891 ? 8.794 -21.172 -42.122 1.00 79.62 891 ILE A N 1
ATOM 7128 C CA . ILE A 1 891 ? 7.495 -20.868 -41.529 1.00 79.62 891 ILE A CA 1
ATOM 7129 C C . ILE A 1 891 ? 6.482 -20.548 -42.619 1.00 79.62 891 ILE A C 1
ATOM 7131 O O . ILE A 1 891 ? 6.765 -19.769 -43.522 1.00 79.62 891 ILE A O 1
ATOM 7135 N N . ALA A 1 892 ? 5.291 -21.139 -42.516 1.00 73.31 892 ALA A N 1
ATOM 7136 C CA . ALA A 1 892 ? 4.131 -20.682 -43.271 1.00 73.31 892 ALA A CA 1
ATOM 7137 C C . ALA A 1 892 ? 3.629 -19.405 -42.590 1.00 73.31 892 ALA A C 1
ATOM 7139 O O . ALA A 1 892 ? 3.010 -19.475 -41.523 1.00 73.31 892 ALA A O 1
ATOM 7140 N N . ASN A 1 893 ? 3.985 -18.245 -43.137 1.00 63.41 893 ASN A N 1
ATOM 7141 C CA . ASN A 1 893 ? 3.698 -16.969 -42.496 1.00 63.41 893 ASN A CA 1
ATOM 7142 C C . ASN A 1 893 ? 2.483 -16.301 -43.146 1.00 63.41 893 ASN A C 1
ATOM 7144 O O . ASN A 1 893 ? 2.548 -15.832 -44.273 1.00 63.41 893 ASN A O 1
ATOM 7148 N N . VAL A 1 894 ? 1.372 -16.232 -42.411 1.00 58.91 894 VAL A N 1
ATOM 7149 C CA . VAL A 1 894 ? 0.129 -15.593 -42.878 1.00 58.91 894 VAL A CA 1
ATOM 7150 C C . VAL A 1 894 ? 0.260 -14.081 -43.090 1.00 58.91 894 VAL A C 1
ATOM 7152 O O . VAL A 1 894 ? -0.542 -13.513 -43.821 1.00 58.91 894 VAL A O 1
ATOM 7155 N N . ASP A 1 895 ? 1.270 -13.439 -42.492 1.00 62.69 895 ASP A N 1
ATOM 7156 C CA . ASP A 1 895 ? 1.517 -11.996 -42.625 1.00 62.69 895 ASP A CA 1
ATOM 7157 C C . ASP A 1 895 ? 2.395 -11.640 -43.845 1.00 62.69 895 ASP A C 1
ATOM 7159 O O . ASP A 1 895 ? 2.685 -10.458 -44.072 1.00 62.69 895 ASP A O 1
ATOM 7163 N N . TYR A 1 896 ? 2.838 -12.655 -44.598 1.00 61.47 896 TYR A N 1
ATOM 7164 C CA . TYR A 1 896 ? 3.542 -12.553 -45.877 1.00 61.47 896 TYR A CA 1
ATOM 7165 C C . TYR A 1 896 ? 2.779 -13.408 -46.896 1.00 61.47 896 TYR A C 1
ATOM 7167 O O . TYR A 1 896 ? 3.124 -14.555 -47.177 1.00 61.47 896 TYR A O 1
ATOM 7175 N N . MET A 1 897 ? 1.660 -12.863 -47.365 1.00 55.78 897 MET A N 1
ATOM 7176 C CA . MET A 1 897 ? 0.890 -13.442 -48.462 1.00 55.78 897 MET A CA 1
ATOM 7177 C C . MET A 1 897 ? 1.547 -13.030 -49.776 1.00 55.78 897 MET A C 1
ATOM 7179 O O . MET A 1 897 ? 1.810 -11.845 -49.980 1.00 55.78 897 MET A O 1
ATOM 7183 N N . ASP A 1 898 ? 1.769 -13.986 -50.675 1.00 54.75 898 ASP A N 1
ATOM 7184 C CA . ASP A 1 898 ? 1.957 -13.653 -52.081 1.00 54.75 898 ASP A CA 1
ATOM 7185 C C . ASP A 1 898 ? 0.598 -13.189 -52.631 1.00 54.75 898 ASP A C 1
ATOM 7187 O O . ASP A 1 898 ? -0.333 -13.988 -52.816 1.00 54.75 898 ASP A O 1
ATOM 7191 N N . ASP A 1 899 ? 0.484 -11.879 -52.872 1.00 54.81 899 ASP A N 1
ATOM 7192 C CA . ASP A 1 899 ? -0.714 -11.216 -53.404 1.00 54.81 899 ASP A CA 1
ATOM 7193 C C . ASP A 1 899 ? -1.201 -11.836 -54.731 1.00 54.81 899 ASP A C 1
ATOM 7195 O O . ASP A 1 899 ? -2.351 -11.634 -55.126 1.00 54.81 899 ASP A O 1
ATOM 7199 N N . SER A 1 900 ? -0.354 -12.604 -55.429 1.00 52.00 900 SER A N 1
ATOM 7200 C CA . SER A 1 900 ? -0.680 -13.228 -56.712 1.00 52.00 900 SER A CA 1
ATOM 7201 C C . SER A 1 900 ? -1.330 -14.616 -56.613 1.00 52.00 900 SER A C 1
ATOM 7203 O O . SER A 1 900 ? -2.006 -15.026 -57.560 1.00 52.00 900 SER A O 1
ATOM 7205 N N . ILE A 1 901 ? -1.188 -15.331 -55.487 1.00 53.88 901 ILE A N 1
ATOM 7206 C CA . ILE A 1 901 ? -1.662 -16.727 -55.338 1.00 53.88 901 ILE A CA 1
ATOM 7207 C C . ILE A 1 901 ? -2.499 -16.993 -54.079 1.00 53.88 901 ILE A C 1
ATOM 7209 O O . ILE A 1 901 ? -3.139 -18.043 -53.999 1.00 53.88 901 ILE A O 1
ATOM 7213 N N . GLY A 1 902 ? -2.550 -16.067 -53.113 1.00 53.12 902 GLY A N 1
ATOM 7214 C CA . GLY A 1 902 ? -3.424 -16.175 -51.935 1.00 53.12 902 GLY A CA 1
ATOM 7215 C C . GLY A 1 902 ? -3.110 -17.357 -51.005 1.00 53.12 902 GLY A C 1
ATOM 7216 O O . GLY A 1 902 ? -3.961 -17.760 -50.208 1.00 53.12 902 GLY A O 1
ATOM 7217 N N . LEU A 1 903 ? -1.909 -17.931 -51.114 1.00 51.12 903 LEU A N 1
ATOM 7218 C CA . LEU A 1 903 ? -1.381 -18.949 -50.210 1.00 51.12 903 LEU A CA 1
ATOM 7219 C C . LEU A 1 903 ? -0.261 -18.325 -49.360 1.00 51.12 903 LEU A C 1
ATOM 7221 O O . LEU A 1 903 ? 0.505 -17.517 -49.882 1.00 51.12 903 LEU A O 1
ATOM 7225 N N . PRO A 1 904 ? -0.155 -18.670 -48.063 1.00 58.34 904 PRO A N 1
ATOM 7226 C CA . PRO A 1 904 ? 0.933 -18.186 -47.221 1.00 58.34 904 PRO A CA 1
ATOM 7227 C C . PRO A 1 904 ? 2.263 -18.748 -47.725 1.00 58.34 904 PRO A C 1
ATOM 7229 O O . PRO A 1 904 ? 2.414 -19.972 -47.827 1.00 58.34 904 PRO A O 1
ATOM 7232 N N . ASP A 1 905 ? 3.225 -17.871 -48.009 1.00 68.50 905 ASP A N 1
ATOM 7233 C CA . ASP A 1 905 ? 4.547 -18.300 -48.450 1.00 68.50 905 ASP A CA 1
ATOM 7234 C C . ASP A 1 905 ? 5.259 -19.069 -47.332 1.00 68.50 905 ASP A C 1
ATOM 7236 O O . ASP A 1 905 ? 5.233 -18.705 -46.148 1.00 68.50 905 ASP A O 1
ATOM 7240 N N . ILE A 1 906 ? 5.915 -20.166 -47.715 1.00 77.38 906 ILE A N 1
ATOM 7241 C CA . ILE A 1 906 ? 6.832 -20.887 -46.834 1.00 77.38 906 ILE A CA 1
ATOM 7242 C C . ILE A 1 906 ? 8.173 -20.158 -46.904 1.00 77.38 906 ILE A C 1
ATOM 7244 O O . ILE A 1 906 ? 8.993 -20.429 -47.779 1.00 77.38 906 ILE A O 1
ATOM 7248 N N . ILE A 1 907 ? 8.394 -19.230 -45.973 1.00 78.81 907 ILE A N 1
ATOM 7249 C CA . ILE A 1 907 ? 9.582 -18.372 -45.973 1.00 78.81 907 ILE A CA 1
ATOM 7250 C C . ILE A 1 907 ? 10.627 -18.932 -44.996 1.00 78.81 907 ILE A C 1
ATOM 7252 O O . ILE A 1 907 ? 10.330 -19.126 -43.809 1.00 78.81 907 ILE A O 1
ATOM 7256 N N . PRO A 1 908 ? 11.868 -19.195 -45.448 1.00 85.56 908 PRO A N 1
ATOM 7257 C CA . PRO A 1 908 ? 12.980 -19.496 -44.555 1.00 85.56 908 PRO A CA 1
ATOM 7258 C C . PRO A 1 908 ? 13.277 -18.295 -43.640 1.00 85.56 908 PRO A C 1
ATOM 7260 O O . PRO A 1 908 ? 13.449 -17.190 -44.152 1.00 85.56 908 PRO A O 1
ATOM 7263 N N . PRO A 1 909 ? 13.436 -18.472 -42.315 1.00 87.31 909 PRO A N 1
ATOM 7264 C CA . PRO A 1 909 ? 13.689 -17.363 -41.385 1.00 87.31 909 PRO A CA 1
ATOM 7265 C C . PRO A 1 909 ? 14.913 -16.504 -41.731 1.00 87.31 909 PRO A C 1
ATOM 7267 O O . PRO A 1 909 ? 14.928 -15.312 -41.448 1.00 87.31 909 PRO A O 1
ATOM 7270 N N . ILE A 1 910 ? 15.909 -17.082 -42.413 1.00 88.50 910 ILE A N 1
ATOM 7271 C CA . ILE A 1 910 ? 17.088 -16.358 -42.922 1.00 88.50 910 ILE A CA 1
ATOM 7272 C C . ILE A 1 910 ? 16.714 -15.206 -43.844 1.00 88.50 910 ILE A C 1
ATOM 7274 O O . ILE A 1 910 ? 17.381 -14.177 -43.829 1.00 88.50 910 ILE A O 1
ATOM 7278 N N . ALA A 1 911 ? 15.644 -15.363 -44.618 1.00 86.50 911 ALA A N 1
ATOM 7279 C CA . ALA A 1 911 ? 15.161 -14.324 -45.507 1.00 86.50 911 ALA A CA 1
ATOM 7280 C C . ALA A 1 911 ? 14.615 -13.112 -44.730 1.00 86.50 911 ALA A C 1
ATOM 7282 O O . ALA A 1 911 ? 14.675 -12.001 -45.235 1.00 86.50 911 ALA A O 1
ATOM 7283 N N . LEU A 1 912 ? 14.152 -13.323 -43.491 1.00 86.69 912 LEU A N 1
ATOM 7284 C CA . LEU A 1 912 ? 13.518 -12.312 -42.641 1.00 86.69 912 LEU A CA 1
ATOM 7285 C C . LEU A 1 912 ? 14.484 -11.639 -41.655 1.00 86.69 912 LEU A C 1
ATOM 7287 O O . LEU A 1 912 ? 14.119 -10.644 -41.035 1.00 86.69 912 LEU A O 1
ATOM 7291 N N . PHE A 1 913 ? 15.702 -12.160 -41.465 1.00 88.19 913 PHE A N 1
ATOM 7292 C CA . PHE A 1 913 ? 16.648 -11.566 -40.509 1.00 88.19 913 PHE A CA 1
ATOM 7293 C C . PHE A 1 913 ? 17.171 -10.192 -40.937 1.00 88.19 913 PHE A C 1
ATOM 7295 O O . PHE A 1 913 ? 17.570 -9.420 -40.067 1.00 88.19 913 PHE A O 1
ATOM 7302 N N . ASP A 1 914 ? 17.119 -9.869 -42.232 1.00 82.31 914 ASP A N 1
ATOM 7303 C CA . ASP A 1 914 ? 17.421 -8.525 -42.742 1.00 82.31 914 ASP A CA 1
ATOM 7304 C C . ASP A 1 914 ? 16.502 -7.462 -42.103 1.00 82.31 914 ASP A C 1
ATOM 7306 O O . ASP A 1 914 ? 16.946 -6.344 -41.842 1.00 82.31 914 ASP A O 1
ATOM 7310 N N . ASP A 1 915 ? 15.256 -7.830 -41.786 1.00 83.12 915 ASP A N 1
ATOM 7311 C CA . ASP A 1 915 ? 14.260 -6.949 -41.165 1.00 83.12 915 ASP A CA 1
ATOM 7312 C C . ASP A 1 915 ? 14.289 -7.006 -39.623 1.00 83.12 915 ASP A C 1
ATOM 7314 O O . ASP A 1 915 ? 13.560 -6.272 -38.955 1.00 83.12 915 ASP A O 1
ATOM 7318 N N . ALA A 1 916 ? 15.142 -7.862 -39.044 1.00 90.94 916 ALA A N 1
ATOM 7319 C CA . ALA A 1 916 ? 15.173 -8.173 -37.615 1.00 90.94 916 ALA A CA 1
ATOM 7320 C C . ALA A 1 916 ? 16.590 -8.060 -37.006 1.00 90.94 916 ALA A C 1
ATOM 7322 O O . ALA A 1 916 ? 17.138 -9.058 -36.517 1.00 90.94 916 ALA A O 1
ATOM 7323 N N . PRO A 1 917 ? 17.234 -6.875 -37.028 1.00 90.44 917 PRO A N 1
ATOM 7324 C CA . PRO A 1 917 ? 18.637 -6.728 -36.643 1.00 90.44 917 PRO A CA 1
ATOM 7325 C C . PRO A 1 917 ? 18.932 -7.078 -35.174 1.00 90.44 917 PRO A C 1
ATOM 7327 O O . PRO A 1 917 ? 19.981 -7.674 -34.905 1.00 90.44 917 PRO A O 1
ATOM 7330 N N . LYS A 1 918 ? 18.039 -6.775 -34.216 1.00 91.62 918 LYS A N 1
ATOM 7331 C CA . LYS A 1 918 ? 18.230 -7.158 -32.800 1.00 91.62 918 LYS A CA 1
ATOM 7332 C C . LYS A 1 918 ? 18.127 -8.666 -32.625 1.00 91.62 918 LYS A C 1
ATOM 7334 O O . LYS A 1 918 ? 18.922 -9.260 -31.890 1.00 91.62 918 LYS A O 1
ATOM 7339 N N . VAL A 1 919 ? 17.155 -9.293 -33.291 1.00 91.88 919 VAL A N 1
ATOM 7340 C CA . VAL A 1 919 ? 17.017 -10.755 -33.282 1.00 91.88 919 VAL A CA 1
ATOM 7341 C C . VAL A 1 919 ? 18.249 -11.398 -33.907 1.00 91.88 919 VAL A C 1
ATOM 7343 O O . VAL A 1 919 ? 18.822 -12.312 -33.315 1.00 91.88 919 VAL A O 1
ATOM 7346 N N . LEU A 1 920 ? 18.694 -10.903 -35.062 1.00 91.88 920 LEU A N 1
ATOM 7347 C CA . LEU A 1 920 ? 19.859 -11.422 -35.764 1.00 91.88 920 LEU A CA 1
ATOM 7348 C C . LEU A 1 920 ? 21.127 -11.315 -34.912 1.00 91.88 920 LEU A C 1
ATOM 7350 O O . LEU A 1 920 ? 21.875 -12.285 -34.798 1.00 91.88 920 LEU A O 1
ATOM 7354 N N . GLU A 1 921 ? 21.362 -10.176 -34.262 1.00 90.44 921 GLU A N 1
ATOM 7355 C CA . GLU A 1 921 ? 22.504 -10.011 -33.365 1.00 90.44 921 GLU A CA 1
ATOM 7356 C C . GLU A 1 921 ? 22.482 -11.018 -32.210 1.00 90.44 921 GLU A C 1
ATOM 7358 O O . GLU A 1 921 ? 23.495 -11.666 -31.927 1.00 90.44 921 GLU A O 1
ATOM 7363 N N . TRP A 1 922 ? 21.320 -11.211 -31.587 1.00 93.56 922 TRP A N 1
ATOM 7364 C CA . TRP A 1 922 ? 21.158 -12.206 -30.535 1.00 93.56 922 TRP A CA 1
ATOM 7365 C C . TRP A 1 922 ? 21.380 -13.638 -31.049 1.00 93.56 922 TRP A C 1
ATOM 7367 O O . TRP A 1 922 ? 22.025 -14.443 -30.372 1.00 93.56 922 TRP A O 1
ATOM 7377 N N . MET A 1 923 ? 20.918 -13.950 -32.262 1.00 91.25 923 MET A N 1
ATOM 7378 C CA . MET A 1 923 ? 21.118 -15.248 -32.916 1.00 91.25 923 MET A CA 1
ATOM 7379 C C . MET A 1 923 ? 22.591 -15.515 -33.232 1.00 91.25 923 MET A C 1
ATOM 7381 O O . MET A 1 923 ? 23.072 -16.621 -32.988 1.00 91.25 923 MET A O 1
ATOM 7385 N N . ILE A 1 924 ? 23.333 -14.508 -33.701 1.00 88.75 924 ILE A N 1
ATOM 7386 C CA . ILE A 1 924 ? 24.785 -14.603 -33.913 1.00 88.75 924 ILE A CA 1
ATOM 7387 C C . ILE A 1 924 ? 25.497 -14.918 -32.591 1.00 88.75 924 ILE A C 1
ATOM 7389 O O . ILE A 1 924 ? 26.421 -15.723 -32.569 1.00 88.75 924 ILE A O 1
ATOM 7393 N N . GLN A 1 925 ? 25.062 -14.326 -31.478 1.00 88.81 925 GLN A N 1
ATOM 7394 C CA . GLN A 1 925 ? 25.685 -14.547 -30.170 1.00 88.81 925 GLN A CA 1
ATOM 7395 C C . GLN A 1 925 ? 25.347 -15.916 -29.558 1.00 88.81 925 GLN A C 1
ATOM 7397 O O . GLN A 1 925 ? 26.214 -16.543 -28.955 1.00 88.81 925 GLN A O 1
ATOM 7402 N N . ASN A 1 926 ? 24.103 -16.385 -29.698 1.00 90.69 926 ASN A N 1
ATOM 7403 C CA . ASN A 1 926 ? 23.590 -17.532 -28.930 1.00 90.69 926 ASN A CA 1
ATOM 7404 C C . ASN A 1 926 ? 23.387 -18.804 -29.769 1.00 90.69 926 ASN A C 1
ATOM 7406 O O . ASN A 1 926 ? 23.340 -19.908 -29.227 1.00 90.69 926 ASN A O 1
ATOM 7410 N N . HIS A 1 927 ? 23.282 -18.671 -31.092 1.00 90.44 927 HIS A N 1
ATOM 7411 C CA . HIS A 1 927 ? 22.938 -19.754 -32.015 1.00 90.44 927 HIS A CA 1
ATOM 7412 C C . HIS A 1 927 ? 23.810 -19.763 -33.288 1.00 90.44 927 HIS A C 1
ATOM 7414 O O . HIS A 1 927 ? 23.387 -20.301 -34.312 1.00 90.44 927 HIS A O 1
ATOM 7420 N N . SER A 1 928 ? 25.036 -19.223 -33.215 1.00 87.75 928 SER A N 1
ATOM 7421 C CA . SER A 1 928 ? 25.950 -19.020 -34.358 1.00 87.75 928 SER A CA 1
ATOM 7422 C C . SER A 1 928 ? 26.118 -20.253 -35.255 1.00 87.75 928 SER A C 1
ATOM 7424 O O . SER A 1 928 ? 25.916 -20.166 -36.461 1.00 87.75 928 SER A O 1
ATOM 7426 N N . GLU A 1 929 ? 26.412 -21.432 -34.692 1.00 89.81 929 GLU A N 1
ATOM 7427 C CA . GLU A 1 929 ? 26.623 -22.654 -35.491 1.00 89.81 929 GLU A CA 1
ATOM 7428 C C . GLU A 1 929 ? 25.381 -23.073 -36.286 1.00 89.81 929 GLU A C 1
ATOM 7430 O O . GLU A 1 929 ? 25.464 -23.394 -37.471 1.00 89.81 929 GLU A O 1
ATOM 7435 N N . ARG A 1 930 ? 24.201 -23.025 -35.657 1.00 90.31 930 ARG A N 1
ATOM 7436 C CA . ARG A 1 930 ? 22.940 -23.358 -36.336 1.00 90.31 930 ARG A CA 1
ATOM 7437 C C . ARG A 1 930 ? 22.593 -22.317 -37.399 1.00 90.31 930 ARG A C 1
ATOM 7439 O O . ARG A 1 930 ? 22.166 -22.700 -38.483 1.00 90.31 930 ARG A O 1
ATOM 7446 N N . LEU A 1 931 ? 22.835 -21.038 -37.110 1.00 91.81 931 LEU A N 1
ATOM 7447 C CA . LEU A 1 931 ? 22.636 -19.929 -38.043 1.00 91.81 931 LEU A CA 1
ATOM 7448 C C . LEU A 1 931 ? 23.524 -20.077 -39.287 1.00 91.81 931 LEU A C 1
ATOM 7450 O O . LEU A 1 931 ? 23.020 -19.982 -40.402 1.00 91.81 931 LEU A O 1
ATOM 7454 N N . LYS A 1 932 ? 24.816 -20.388 -39.112 1.00 92.56 932 LYS A N 1
ATOM 7455 C CA . LYS A 1 932 ? 25.756 -20.643 -40.218 1.00 92.56 932 LYS A CA 1
ATOM 7456 C C . LYS A 1 932 ? 25.327 -21.835 -41.074 1.00 92.56 932 LYS A C 1
ATOM 7458 O O . LYS A 1 932 ? 25.301 -21.724 -42.296 1.00 92.56 932 LYS A O 1
ATOM 7463 N N . ASN A 1 933 ? 24.946 -22.952 -40.450 1.00 91.19 933 ASN A N 1
ATOM 7464 C CA . ASN A 1 933 ? 24.489 -24.142 -41.175 1.00 91.19 933 ASN A CA 1
ATOM 7465 C C . ASN A 1 933 ? 23.213 -23.872 -41.978 1.00 91.19 933 ASN A C 1
ATOM 7467 O O . ASN A 1 933 ? 23.122 -24.254 -43.143 1.00 91.19 933 ASN A O 1
ATOM 7471 N N . ALA A 1 934 ? 22.247 -23.180 -41.374 1.00 90.38 934 ALA A N 1
ATOM 7472 C CA . ALA A 1 934 ? 21.023 -22.804 -42.061 1.00 90.38 934 ALA A CA 1
ATOM 7473 C C . ALA A 1 934 ? 21.315 -21.844 -43.232 1.00 90.38 934 ALA A C 1
ATOM 7475 O O . ALA A 1 934 ? 20.747 -22.005 -44.308 1.00 90.38 934 ALA A O 1
ATOM 7476 N N . ALA A 1 935 ? 22.234 -20.886 -43.057 1.00 92.38 935 ALA A N 1
ATOM 7477 C CA . ALA A 1 935 ? 22.644 -19.955 -44.108 1.00 92.38 935 ALA A CA 1
ATOM 7478 C C . ALA A 1 935 ? 23.356 -20.661 -45.274 1.00 92.38 935 ALA A C 1
ATOM 7480 O O . ALA A 1 935 ? 23.078 -20.357 -46.432 1.00 92.38 935 ALA A O 1
ATOM 7481 N N . LEU A 1 936 ? 24.219 -21.643 -44.993 1.00 91.00 936 LEU A N 1
ATOM 7482 C CA . LEU A 1 936 ? 24.838 -22.480 -46.028 1.00 91.00 936 LEU A CA 1
ATOM 7483 C C . LEU A 1 936 ? 23.798 -23.256 -46.840 1.00 91.00 936 LEU A C 1
ATOM 7485 O O . LEU A 1 936 ? 23.948 -23.396 -48.053 1.00 91.00 936 LEU A O 1
ATOM 7489 N N . GLU A 1 937 ? 22.750 -23.757 -46.187 1.00 90.69 937 GLU A N 1
ATOM 7490 C CA . GLU A 1 937 ? 21.669 -24.446 -46.886 1.00 90.69 937 GLU A CA 1
ATOM 7491 C C . GLU A 1 937 ? 20.821 -23.471 -47.714 1.00 90.69 937 GLU A C 1
ATOM 7493 O O . GLU A 1 937 ? 20.506 -23.753 -48.868 1.00 90.69 937 GLU A O 1
ATOM 7498 N N . ALA A 1 938 ? 20.545 -22.277 -47.183 1.00 90.25 938 ALA A N 1
ATOM 7499 C CA . ALA A 1 938 ? 19.803 -21.226 -47.877 1.00 90.25 938 ALA A CA 1
ATOM 7500 C C . ALA A 1 938 ? 20.486 -20.748 -49.173 1.00 90.25 938 ALA A C 1
ATOM 7502 O O . ALA A 1 938 ? 19.800 -20.417 -50.138 1.00 90.25 938 ALA A O 1
ATOM 7503 N N . ILE A 1 939 ? 21.821 -20.782 -49.256 1.00 90.88 939 ILE A N 1
ATOM 7504 C CA . ILE A 1 939 ? 22.566 -20.443 -50.486 1.00 90.88 939 ILE A CA 1
ATOM 7505 C C . ILE A 1 939 ? 22.264 -21.403 -51.644 1.00 90.88 939 ILE A C 1
ATOM 7507 O O . ILE A 1 939 ? 22.365 -21.017 -52.810 1.00 90.88 939 ILE A O 1
ATOM 7511 N N . LYS A 1 940 ? 21.855 -22.639 -51.345 1.00 89.56 940 LYS A N 1
ATOM 7512 C CA . LYS A 1 940 ? 21.475 -23.637 -52.355 1.00 89.56 940 LYS A CA 1
ATOM 7513 C C . LYS A 1 940 ? 20.026 -23.495 -52.826 1.00 89.56 940 LYS A C 1
ATOM 7515 O O . LYS A 1 940 ? 19.620 -24.233 -53.721 1.00 89.56 940 LYS A O 1
ATOM 7520 N N . SER A 1 941 ? 19.247 -22.592 -52.223 1.00 88.06 941 SER A N 1
ATOM 7521 C CA . SER A 1 941 ? 17.853 -22.340 -52.604 1.00 88.06 941 SER A CA 1
ATOM 7522 C C . SER A 1 941 ? 17.743 -21.995 -54.090 1.00 88.06 941 SER A C 1
ATOM 7524 O O . SER A 1 941 ? 18.693 -21.504 -54.679 1.00 88.06 941 SER A O 1
ATOM 7526 N N . THR A 1 942 ? 16.600 -22.211 -54.734 1.00 86.62 942 THR A N 1
ATOM 7527 C CA . THR A 1 942 ? 16.340 -21.636 -56.069 1.00 86.62 942 THR A CA 1
ATOM 7528 C C . THR A 1 942 ? 15.796 -20.210 -55.992 1.00 86.62 942 THR A C 1
ATOM 7530 O O . THR A 1 942 ? 15.770 -19.519 -57.004 1.00 86.62 942 THR A O 1
ATOM 7533 N N . ASP A 1 943 ? 15.385 -19.775 -54.800 1.00 85.81 943 ASP A N 1
ATOM 7534 C CA . ASP A 1 943 ? 14.858 -18.442 -54.526 1.00 85.81 943 ASP A CA 1
ATOM 7535 C C . ASP A 1 943 ? 15.999 -17.416 -54.382 1.00 85.81 943 ASP A C 1
ATOM 7537 O O . ASP A 1 943 ? 16.873 -17.540 -53.517 1.00 85.81 943 ASP A O 1
ATOM 7541 N N . GLU A 1 944 ? 15.989 -16.398 -55.247 1.00 84.50 944 GLU A N 1
ATOM 7542 C CA . GLU A 1 944 ? 17.010 -15.344 -55.308 1.00 84.50 944 GLU A CA 1
ATOM 7543 C C . GLU A 1 944 ? 17.052 -14.483 -54.033 1.00 84.50 944 GLU A C 1
ATOM 7545 O O . GLU A 1 944 ? 18.129 -14.058 -53.595 1.00 84.50 944 GLU A O 1
ATOM 7550 N N . TYR A 1 945 ? 15.896 -14.227 -53.415 1.00 84.00 945 TYR A N 1
ATOM 7551 C CA . TYR A 1 945 ? 15.797 -13.439 -52.191 1.00 84.00 945 TYR A CA 1
ATOM 7552 C C . TYR A 1 945 ? 16.442 -14.192 -51.026 1.00 84.00 945 TYR A C 1
ATOM 7554 O O . TYR A 1 945 ? 17.326 -13.651 -50.361 1.00 84.00 945 TYR A O 1
ATOM 7562 N N . VAL A 1 946 ? 16.113 -15.478 -50.868 1.00 88.50 946 VAL A N 1
ATOM 7563 C CA . VAL A 1 946 ? 16.697 -16.348 -49.831 1.00 88.50 946 VAL A CA 1
ATOM 7564 C C . VAL A 1 946 ? 18.222 -16.435 -49.962 1.00 88.50 946 VAL A C 1
ATOM 7566 O O . VAL A 1 946 ? 18.935 -16.279 -48.965 1.00 88.50 946 VAL A O 1
ATOM 7569 N N . LYS A 1 947 ? 18.745 -16.626 -51.183 1.00 91.06 947 LYS A N 1
ATOM 7570 C CA . LYS A 1 947 ? 20.199 -16.628 -51.432 1.00 91.06 947 LYS A CA 1
ATOM 7571 C C . LYS A 1 947 ? 20.850 -15.302 -51.068 1.00 91.06 947 LYS A C 1
ATOM 7573 O O . LYS A 1 947 ? 21.900 -15.281 -50.425 1.00 91.06 947 LYS A O 1
ATOM 7578 N N . THR A 1 948 ? 20.238 -14.196 -51.491 1.00 88.88 948 THR A N 1
ATOM 7579 C CA . THR A 1 948 ? 20.770 -12.853 -51.251 1.00 88.88 948 THR A CA 1
ATOM 7580 C C . THR A 1 948 ? 20.866 -12.574 -49.750 1.00 88.88 948 THR A C 1
ATOM 7582 O O . THR A 1 948 ? 21.918 -12.120 -49.295 1.00 88.88 948 THR A O 1
ATOM 7585 N N . SER A 1 949 ? 19.817 -12.879 -48.978 1.00 90.12 949 SER A N 1
ATOM 7586 C CA . SER A 1 949 ? 19.815 -12.700 -47.520 1.00 90.12 949 SER A CA 1
ATOM 7587 C C . SER A 1 949 ? 20.864 -13.585 -46.841 1.00 90.12 949 SER A C 1
ATOM 7589 O O . SER A 1 949 ? 21.598 -13.121 -45.970 1.00 90.12 949 SER A O 1
ATOM 7591 N N . ALA A 1 950 ? 21.047 -14.828 -47.301 1.00 94.06 950 ALA A N 1
ATOM 7592 C CA . ALA A 1 950 ? 22.102 -15.699 -46.783 1.00 94.06 950 ALA A CA 1
ATOM 7593 C C . ALA A 1 950 ? 23.520 -15.147 -47.047 1.00 94.06 950 ALA A C 1
ATOM 7595 O O . ALA A 1 950 ? 24.383 -15.195 -46.169 1.00 94.06 950 ALA A O 1
ATOM 7596 N N . LEU A 1 951 ? 23.771 -14.573 -48.229 1.00 93.44 951 LEU A N 1
ATOM 7597 C CA . LEU A 1 951 ? 25.064 -13.956 -48.556 1.00 93.44 951 LEU A CA 1
ATOM 7598 C C . LEU A 1 951 ? 25.329 -12.676 -47.753 1.00 93.44 951 LEU A C 1
ATOM 7600 O O . LEU A 1 951 ? 26.466 -12.452 -47.333 1.00 93.44 951 LEU A O 1
ATOM 7604 N N . LYS A 1 952 ? 24.301 -11.853 -47.506 1.00 91.38 952 LYS A N 1
ATOM 7605 C CA . LYS A 1 952 ? 24.408 -10.689 -46.610 1.00 91.38 952 LYS A CA 1
ATOM 7606 C C . LYS A 1 952 ? 24.716 -11.109 -45.177 1.00 91.38 952 LYS A C 1
ATOM 7608 O O . LYS A 1 952 ? 25.626 -10.556 -44.570 1.00 91.38 952 LYS A O 1
ATOM 7613 N N . LEU A 1 953 ? 24.042 -12.142 -44.678 1.00 93.44 953 LEU A N 1
ATOM 7614 C CA . LEU A 1 953 ? 24.308 -12.692 -43.354 1.00 93.44 953 LEU A CA 1
ATOM 7615 C C . LEU A 1 953 ? 25.773 -13.133 -43.201 1.00 93.44 953 LEU A C 1
ATOM 7617 O O . LEU A 1 953 ? 26.415 -12.811 -42.202 1.00 93.44 953 LEU A O 1
ATOM 7621 N N . PHE A 1 954 ? 26.347 -13.820 -44.195 1.00 95.38 954 PHE A N 1
ATOM 7622 C CA . PHE A 1 954 ? 27.774 -14.158 -44.151 1.00 95.38 954 PHE A CA 1
ATOM 7623 C C . PHE A 1 954 ? 28.684 -12.934 -44.213 1.00 95.38 954 PHE A C 1
ATOM 7625 O O . PHE A 1 954 ? 29.719 -12.921 -43.547 1.00 95.38 954 PHE A O 1
ATOM 7632 N N . LEU A 1 955 ? 28.309 -11.895 -44.959 1.00 92.69 955 LEU A N 1
ATOM 7633 C CA . LEU A 1 955 ? 29.050 -10.636 -44.967 1.00 92.69 955 LEU A CA 1
ATOM 7634 C C . LEU A 1 955 ? 29.074 -9.998 -43.568 1.00 92.69 955 LEU A C 1
ATOM 7636 O O . LEU A 1 955 ? 30.141 -9.600 -43.095 1.00 92.69 955 LEU A O 1
ATOM 7640 N N . ASP A 1 956 ? 27.936 -9.976 -42.875 1.00 90.06 956 ASP A N 1
ATOM 7641 C CA . ASP A 1 956 ? 27.825 -9.465 -41.507 1.00 90.06 956 ASP A CA 1
ATOM 7642 C C . ASP A 1 956 ? 28.633 -10.300 -40.507 1.00 90.06 956 ASP A C 1
ATOM 7644 O O . ASP A 1 956 ? 29.338 -9.746 -39.656 1.00 90.06 956 ASP A O 1
ATOM 7648 N N . LEU A 1 957 ? 28.606 -11.630 -40.641 1.00 91.81 957 LEU A N 1
ATOM 7649 C CA . LEU A 1 957 ? 29.430 -12.537 -39.839 1.00 91.81 957 LEU A CA 1
ATOM 7650 C C . LEU A 1 957 ? 30.930 -12.271 -40.046 1.00 91.81 957 LEU A C 1
ATOM 7652 O O . LEU A 1 957 ? 31.660 -12.111 -39.065 1.00 91.81 957 LEU A O 1
ATOM 7656 N N . VAL A 1 958 ? 31.391 -12.138 -41.295 1.00 94.19 958 VAL A N 1
ATOM 7657 C CA . VAL A 1 958 ? 32.799 -11.841 -41.622 1.00 94.19 958 VAL A CA 1
ATOM 7658 C C . VAL A 1 958 ? 33.220 -10.479 -41.071 1.00 94.19 958 VAL A C 1
ATOM 7660 O O . VAL A 1 958 ? 34.311 -10.347 -40.505 1.00 94.19 958 VAL A O 1
ATOM 7663 N N . ASN A 1 959 ? 32.353 -9.469 -41.163 1.00 88.94 959 ASN A N 1
ATOM 7664 C CA . ASN A 1 959 ? 32.604 -8.149 -40.583 1.00 88.94 959 ASN A CA 1
ATOM 7665 C C . ASN A 1 959 ? 32.792 -8.221 -39.058 1.00 88.94 959 ASN A C 1
ATOM 7667 O O . ASN A 1 959 ? 33.671 -7.539 -38.520 1.00 88.94 959 ASN A O 1
ATOM 7671 N N . LYS A 1 960 ? 32.059 -9.123 -38.388 1.00 87.50 960 LYS A N 1
ATOM 7672 C CA . LYS A 1 960 ? 32.185 -9.456 -36.957 1.00 87.50 960 LYS A CA 1
ATOM 7673 C C . LYS A 1 960 ? 33.297 -10.474 -36.637 1.00 87.50 960 LYS A C 1
ATOM 7675 O O . LYS A 1 960 ? 33.413 -10.906 -35.492 1.00 87.50 960 LYS A O 1
ATOM 7680 N N . ASN A 1 961 ? 34.152 -10.816 -37.604 1.00 92.19 961 ASN A N 1
ATOM 7681 C CA . ASN A 1 961 ? 35.231 -11.806 -37.499 1.00 92.19 961 ASN A CA 1
ATOM 7682 C C . ASN A 1 961 ? 34.757 -13.239 -37.159 1.00 92.19 961 ASN A C 1
ATOM 7684 O O . ASN A 1 961 ? 35.421 -13.949 -36.404 1.00 92.19 961 ASN A O 1
ATOM 7688 N N . GLN A 1 962 ? 33.611 -13.664 -37.696 1.00 91.06 962 GLN A N 1
ATOM 7689 C CA . GLN A 1 962 ? 33.036 -15.000 -37.503 1.00 91.06 962 GLN A CA 1
ATOM 7690 C C . GLN A 1 962 ? 32.744 -15.695 -38.841 1.00 91.06 962 GLN A C 1
ATOM 7692 O O . GLN A 1 962 ? 32.600 -15.047 -39.874 1.00 91.06 962 GLN A O 1
ATOM 7697 N N . GLY A 1 963 ? 32.628 -17.029 -38.811 1.00 92.44 963 GLY A N 1
ATOM 7698 C CA . GLY A 1 963 ? 32.104 -17.824 -39.930 1.00 92.44 963 GLY A CA 1
ATOM 7699 C C . GLY A 1 963 ? 32.944 -17.795 -41.209 1.00 92.44 963 GLY A C 1
ATOM 7700 O O . GLY A 1 963 ? 32.385 -17.882 -42.296 1.00 92.44 963 GLY A O 1
ATOM 7701 N N . PHE A 1 964 ? 34.268 -17.621 -41.112 1.00 94.44 964 PHE A N 1
ATOM 7702 C CA . PHE A 1 964 ? 35.134 -17.434 -42.283 1.00 94.44 964 PHE A CA 1
ATOM 7703 C C . PHE A 1 964 ? 35.125 -18.619 -43.257 1.00 94.44 964 PHE A C 1
ATOM 7705 O O . PHE A 1 964 ? 35.119 -18.402 -44.466 1.00 94.44 964 PHE A O 1
ATOM 7712 N N . LEU A 1 965 ? 35.118 -19.858 -42.751 1.00 93.75 965 LEU A N 1
ATOM 7713 C CA . LEU A 1 965 ? 35.119 -21.062 -43.590 1.00 93.75 965 LEU A CA 1
ATOM 7714 C C . LEU A 1 965 ? 33.789 -21.217 -44.333 1.00 93.75 965 LEU A C 1
ATOM 7716 O O . LEU A 1 965 ? 33.760 -21.522 -45.523 1.00 93.75 965 LEU A O 1
ATOM 7720 N N . GLU A 1 966 ? 32.685 -20.965 -43.640 1.00 95.94 966 GLU A N 1
ATOM 7721 C CA . GLU A 1 966 ? 31.340 -21.034 -44.195 1.00 95.94 966 GLU A CA 1
ATOM 7722 C C . GLU A 1 966 ? 31.097 -19.891 -45.183 1.00 95.94 966 GLU A C 1
ATOM 7724 O O . GLU A 1 966 ? 30.583 -20.126 -46.272 1.00 95.94 966 GLU A O 1
ATOM 7729 N N . ALA A 1 967 ? 31.557 -18.677 -44.869 1.00 95.12 967 ALA A N 1
ATOM 7730 C CA . ALA A 1 967 ? 31.530 -17.536 -45.778 1.00 95.12 967 ALA A CA 1
ATOM 7731 C C . ALA A 1 967 ? 32.382 -17.777 -47.035 1.00 95.12 967 ALA A C 1
ATOM 7733 O O . ALA A 1 967 ? 32.005 -17.363 -48.129 1.00 95.12 967 ALA A O 1
ATOM 7734 N N . LEU A 1 968 ? 33.512 -18.476 -46.909 1.00 94.25 968 LEU A N 1
ATOM 7735 C CA . LEU A 1 968 ? 34.339 -18.869 -48.046 1.00 94.25 968 LEU A CA 1
ATOM 7736 C C . LEU A 1 968 ? 33.616 -19.875 -48.952 1.00 94.25 968 LEU A C 1
ATOM 7738 O O . LEU A 1 968 ? 33.610 -19.716 -50.177 1.00 94.25 968 LEU A O 1
ATOM 7742 N N . ALA A 1 969 ? 32.967 -20.882 -48.361 1.00 94.12 969 ALA A N 1
ATOM 7743 C CA . ALA A 1 969 ? 32.143 -21.840 -49.094 1.00 94.12 969 ALA A CA 1
ATOM 7744 C C . ALA A 1 969 ? 30.953 -21.146 -49.781 1.00 94.12 969 ALA A C 1
ATOM 7746 O O . ALA A 1 969 ? 30.708 -21.366 -50.967 1.00 94.12 969 ALA A O 1
ATOM 7747 N N . ALA A 1 970 ? 30.277 -20.247 -49.064 1.00 94.69 970 ALA A N 1
ATOM 7748 C CA . ALA A 1 970 ? 29.189 -19.409 -49.552 1.00 94.69 970 ALA A CA 1
ATOM 7749 C C . ALA A 1 970 ? 29.603 -18.548 -50.753 1.00 94.69 970 ALA A C 1
ATOM 7751 O O . ALA A 1 970 ? 28.940 -18.565 -51.790 1.00 94.69 970 ALA A O 1
ATOM 7752 N N . ALA A 1 971 ? 30.724 -17.830 -50.637 1.00 95.12 971 ALA A N 1
ATOM 7753 C CA . ALA A 1 971 ? 31.263 -16.997 -51.707 1.00 95.12 971 ALA A CA 1
ATOM 7754 C C . ALA A 1 971 ? 31.613 -17.837 -52.943 1.00 95.12 971 ALA A C 1
ATOM 7756 O O . ALA A 1 971 ? 31.272 -17.461 -54.065 1.00 95.12 971 ALA A O 1
ATOM 7757 N N . SER A 1 972 ? 32.236 -19.000 -52.727 1.00 93.31 972 SER A N 1
ATOM 7758 C CA . SER A 1 972 ? 32.613 -19.943 -53.785 1.00 93.31 972 SER A CA 1
ATOM 7759 C C . SER A 1 972 ? 31.408 -20.542 -54.505 1.00 93.31 972 SER A C 1
ATOM 7761 O O . SER A 1 972 ? 31.488 -20.826 -55.698 1.00 93.31 972 SER A O 1
ATOM 7763 N N . GLU A 1 973 ? 30.293 -20.745 -53.806 1.00 93.12 973 GLU A N 1
ATOM 7764 C CA . GLU A 1 973 ? 29.056 -21.222 -54.419 1.00 93.12 973 GLU A CA 1
ATOM 7765 C C . GLU A 1 973 ? 28.336 -20.101 -55.180 1.00 93.12 973 GLU A C 1
ATOM 7767 O O . GLU A 1 973 ? 27.954 -20.283 -56.335 1.00 93.12 973 GLU A O 1
ATOM 7772 N N . ALA A 1 974 ? 28.247 -18.902 -54.598 1.00 92.69 974 ALA A N 1
ATOM 7773 C CA . ALA A 1 974 ? 27.571 -17.757 -55.207 1.00 92.69 974 ALA A CA 1
ATOM 7774 C C . ALA A 1 974 ? 28.173 -17.334 -56.556 1.00 92.69 974 ALA A C 1
ATOM 7776 O O . ALA A 1 974 ? 27.440 -16.985 -57.482 1.00 92.69 974 ALA A O 1
ATOM 7777 N N . ILE A 1 975 ? 29.500 -17.412 -56.717 1.00 91.25 975 ILE A N 1
ATOM 7778 C CA . ILE A 1 975 ? 30.161 -17.074 -57.991 1.00 91.25 975 ILE A CA 1
ATOM 7779 C C . ILE A 1 975 ? 29.834 -18.049 -59.136 1.00 91.25 975 ILE A C 1
ATOM 7781 O O . ILE A 1 975 ? 30.027 -17.694 -60.302 1.00 91.25 975 ILE A O 1
ATOM 7785 N N . LYS A 1 976 ? 29.328 -19.253 -58.828 1.00 90.50 976 LYS A N 1
ATOM 7786 C CA . LYS A 1 976 ? 28.878 -20.238 -59.826 1.00 90.50 976 LYS A CA 1
ATOM 7787 C C . LYS A 1 976 ? 27.454 -19.972 -60.316 1.00 90.50 976 LYS A C 1
ATOM 7789 O O . LYS A 1 976 ? 27.071 -20.532 -61.341 1.00 90.50 976 LYS A O 1
ATOM 7794 N N . SER A 1 977 ? 26.679 -19.146 -59.604 1.00 87.94 977 SER A N 1
ATOM 7795 C CA . SER A 1 977 ? 25.301 -18.806 -59.978 1.00 87.94 977 SER A CA 1
ATOM 7796 C C . SER A 1 977 ? 25.256 -18.232 -61.393 1.00 87.94 977 SER A C 1
ATOM 7798 O O . SER A 1 977 ? 26.192 -17.568 -61.822 1.00 87.94 977 SER A O 1
ATOM 7800 N N . THR A 1 978 ? 24.184 -18.460 -62.149 1.00 86.50 978 THR A N 1
ATOM 7801 C CA . THR A 1 978 ? 23.970 -17.755 -63.425 1.00 86.50 978 THR A CA 1
ATOM 7802 C C . THR A 1 978 ? 23.487 -16.323 -63.209 1.00 86.50 978 THR A C 1
ATOM 7804 O O . THR A 1 978 ? 23.609 -15.502 -64.117 1.00 86.50 978 THR A O 1
ATOM 7807 N N . ASP A 1 979 ? 22.986 -16.019 -62.009 1.00 86.75 979 ASP A N 1
ATOM 7808 C CA . ASP A 1 979 ? 22.535 -14.691 -61.625 1.00 86.75 979 ASP A CA 1
ATOM 7809 C C . ASP A 1 979 ? 23.723 -13.767 -61.314 1.00 86.75 979 ASP A C 1
ATOM 7811 O O . ASP A 1 979 ? 24.644 -14.088 -60.557 1.00 86.75 979 ASP A O 1
ATOM 7815 N N . ASN A 1 980 ? 23.719 -12.581 -61.914 1.00 85.31 980 ASN A N 1
ATOM 7816 C CA . ASN A 1 980 ? 24.817 -11.635 -61.770 1.00 85.31 980 ASN A CA 1
ATOM 7817 C C . ASN A 1 980 ? 24.857 -10.925 -60.406 1.00 85.31 980 ASN A C 1
ATOM 7819 O O . ASN A 1 980 ? 25.930 -10.474 -59.992 1.00 85.31 980 ASN A O 1
ATOM 7823 N N . LYS A 1 981 ? 23.723 -10.796 -59.715 1.00 86.50 981 LYS A N 1
ATOM 7824 C CA . LYS A 1 981 ? 23.620 -10.234 -58.365 1.00 86.50 981 LYS A CA 1
ATOM 7825 C C . LYS A 1 981 ? 24.206 -11.202 -57.343 1.00 86.50 981 LYS A C 1
ATOM 7827 O O . LYS A 1 981 ? 25.010 -10.755 -56.525 1.00 86.50 981 LYS A O 1
ATOM 7832 N N . ASP A 1 982 ? 23.916 -12.497 -57.466 1.00 88.75 982 ASP A N 1
ATOM 7833 C CA . ASP A 1 982 ? 24.551 -13.554 -56.663 1.00 88.75 982 ASP A CA 1
ATOM 7834 C C . ASP A 1 982 ? 26.071 -13.522 -56.839 1.00 88.75 982 ASP A C 1
ATOM 7836 O O . ASP A 1 982 ? 26.813 -13.422 -55.861 1.00 88.75 982 ASP A O 1
ATOM 7840 N N . LYS A 1 983 ? 26.552 -13.497 -58.095 1.00 90.31 983 LYS A N 1
ATOM 7841 C CA . LYS A 1 983 ? 27.989 -13.372 -58.390 1.00 90.31 983 LYS A CA 1
ATOM 7842 C C . LYS A 1 983 ? 28.596 -12.140 -57.733 1.00 90.31 983 LYS A C 1
ATOM 7844 O O . LYS A 1 983 ? 29.662 -12.226 -57.129 1.00 90.31 983 LYS A O 1
ATOM 7849 N N . ARG A 1 984 ? 27.933 -10.983 -57.851 1.00 89.31 984 ARG A N 1
ATOM 7850 C CA . ARG A 1 984 ? 28.404 -9.723 -57.257 1.00 89.31 984 ARG A CA 1
ATOM 7851 C C . ARG A 1 984 ? 28.524 -9.842 -55.740 1.00 89.31 984 ARG A C 1
ATOM 7853 O O . ARG A 1 984 ? 29.555 -9.453 -55.201 1.00 89.31 984 ARG A O 1
ATOM 7860 N N . MET A 1 985 ? 27.508 -10.391 -55.077 1.00 90.94 985 MET A N 1
ATOM 7861 C CA . MET A 1 985 ? 27.529 -10.634 -53.634 1.00 90.94 985 MET A CA 1
ATOM 7862 C C . MET A 1 985 ? 28.634 -11.622 -53.243 1.00 90.94 985 MET A C 1
ATOM 7864 O O . MET A 1 985 ? 29.344 -11.374 -52.272 1.00 90.94 985 MET A O 1
ATOM 7868 N N . GLY A 1 986 ? 28.857 -12.672 -54.039 1.00 94.25 986 GLY A N 1
ATOM 7869 C CA . GLY A 1 986 ? 29.985 -13.590 -53.879 1.00 94.25 986 GLY A CA 1
ATOM 7870 C C . GLY A 1 986 ? 31.339 -12.874 -53.920 1.00 94.25 986 GLY A C 1
ATOM 7871 O O . GLY A 1 986 ? 32.161 -13.064 -53.026 1.00 94.25 986 GLY A O 1
ATOM 7872 N N . PHE A 1 987 ? 31.564 -11.977 -54.889 1.00 93.50 987 PHE A N 1
ATOM 7873 C CA . PHE A 1 987 ? 32.789 -11.162 -54.932 1.00 93.50 987 PHE A CA 1
ATOM 7874 C C . PHE A 1 987 ? 32.903 -10.184 -53.762 1.00 93.50 987 PHE A C 1
ATOM 7876 O O . PHE A 1 987 ? 33.999 -10.003 -53.237 1.00 93.50 987 PHE A O 1
ATOM 7883 N N . SER A 1 988 ? 31.801 -9.565 -53.329 1.00 93.50 988 SER A N 1
ATOM 7884 C CA . SER A 1 988 ? 31.791 -8.715 -52.133 1.00 93.50 988 SER A CA 1
ATOM 7885 C C . SER A 1 988 ? 32.173 -9.500 -50.877 1.00 93.50 988 SER A C 1
ATOM 7887 O O . SER A 1 988 ? 32.931 -8.994 -50.050 1.00 93.50 988 SER A O 1
ATOM 7889 N N . LEU A 1 989 ? 31.712 -10.746 -50.757 1.00 95.31 989 LEU A N 1
ATOM 7890 C CA . LEU A 1 989 ? 32.060 -11.622 -49.645 1.00 95.31 989 LEU A CA 1
ATOM 7891 C C . LEU A 1 989 ? 33.533 -12.055 -49.702 1.00 95.31 989 LEU A C 1
ATOM 7893 O O . LEU A 1 989 ? 34.226 -11.965 -48.691 1.00 95.31 989 LEU A O 1
ATOM 7897 N N . PHE A 1 990 ? 34.056 -12.414 -50.882 1.00 95.94 990 PHE A N 1
ATOM 7898 C CA . PHE A 1 990 ? 35.495 -12.649 -51.071 1.00 95.94 990 PHE A CA 1
ATOM 7899 C C . PHE A 1 990 ? 36.338 -11.426 -50.707 1.00 95.94 990 PHE A C 1
ATOM 7901 O O . PHE A 1 990 ? 37.367 -11.563 -50.053 1.00 95.94 990 PHE A O 1
ATOM 7908 N N . LEU A 1 991 ? 35.903 -10.225 -51.090 1.00 94.12 991 LEU A N 1
ATOM 7909 C CA . LEU A 1 991 ? 36.595 -8.989 -50.739 1.00 94.12 991 LEU A CA 1
ATOM 7910 C C . LEU A 1 991 ? 36.642 -8.788 -49.218 1.00 94.12 991 LEU A C 1
ATOM 7912 O O . LEU A 1 991 ? 37.698 -8.473 -48.670 1.00 94.12 991 LEU A O 1
ATOM 7916 N N . ALA A 1 992 ? 35.520 -9.008 -48.529 1.00 94.75 992 ALA A N 1
ATOM 7917 C CA . ALA A 1 992 ? 35.466 -8.940 -47.073 1.00 94.75 992 ALA A CA 1
ATOM 7918 C C . ALA A 1 992 ? 36.390 -9.979 -46.414 1.00 94.75 992 ALA A C 1
ATOM 7920 O O . ALA A 1 992 ? 37.115 -9.638 -45.482 1.00 94.75 992 ALA A O 1
ATOM 7921 N N . LEU A 1 993 ? 36.432 -11.212 -46.933 1.00 94.62 993 LEU A N 1
ATOM 7922 C CA . LEU A 1 993 ? 37.329 -12.273 -46.459 1.00 94.62 993 LEU A CA 1
ATOM 7923 C C . LEU A 1 993 ? 38.808 -11.913 -46.654 1.00 94.62 993 LEU A C 1
ATOM 7925 O O . LEU A 1 993 ? 39.593 -12.012 -45.709 1.00 94.62 993 LEU A O 1
ATOM 7929 N N . VAL A 1 994 ? 39.186 -11.411 -47.833 1.00 93.56 994 VAL A N 1
ATOM 7930 C CA . VAL A 1 994 ? 40.561 -10.978 -48.138 1.00 93.56 994 VAL A CA 1
ATOM 7931 C C . VAL A 1 994 ? 40.999 -9.847 -47.209 1.00 93.56 994 VAL A C 1
ATOM 7933 O O . VAL A 1 994 ? 42.107 -9.886 -46.672 1.00 93.56 994 VAL A O 1
ATOM 7936 N N . ASN A 1 995 ? 40.112 -8.888 -46.928 1.00 90.50 995 ASN A N 1
ATOM 7937 C CA . ASN A 1 995 ? 40.377 -7.811 -45.969 1.00 90.50 995 ASN A CA 1
ATOM 7938 C C . ASN A 1 995 ? 40.610 -8.324 -44.533 1.00 90.50 995 ASN A C 1
ATOM 7940 O O . ASN A 1 995 ? 41.201 -7.618 -43.716 1.00 90.50 995 ASN A O 1
ATOM 7944 N N . LYS A 1 996 ? 40.180 -9.554 -44.222 1.00 92.56 996 LYS A N 1
ATOM 7945 C CA . LYS A 1 996 ? 40.399 -10.255 -42.946 1.00 92.56 996 LYS A CA 1
ATOM 7946 C C . LYS A 1 996 ? 41.495 -11.333 -43.018 1.00 92.56 996 LYS A C 1
ATOM 7948 O O . LYS A 1 996 ? 41.658 -12.088 -42.061 1.00 92.56 996 LYS A O 1
ATOM 7953 N N . ASN A 1 997 ? 42.267 -11.395 -44.108 1.00 89.69 997 ASN A N 1
ATOM 7954 C CA . ASN A 1 997 ? 43.293 -12.418 -44.380 1.00 89.69 997 ASN A CA 1
ATOM 7955 C C . ASN A 1 997 ? 42.759 -13.853 -44.482 1.00 89.69 997 ASN A C 1
ATOM 7957 O O . ASN A 1 997 ? 43.441 -14.796 -44.087 1.00 89.69 997 ASN A O 1
ATOM 7961 N N . GLN A 1 998 ? 41.545 -14.028 -44.993 1.00 93.06 998 GLN A N 1
ATOM 7962 C CA . GLN A 1 998 ? 40.921 -15.337 -45.171 1.00 93.06 998 GLN A CA 1
ATOM 7963 C C . GLN A 1 998 ? 40.665 -15.602 -46.660 1.00 93.06 998 GLN A C 1
ATOM 7965 O O . GLN A 1 998 ? 40.357 -14.676 -47.409 1.00 93.06 998 GLN A O 1
ATOM 7970 N N . GLY A 1 999 ? 40.794 -16.861 -47.093 1.00 90.12 999 GLY A N 1
ATOM 7971 C CA . GLY A 1 999 ? 40.381 -17.308 -48.433 1.00 90.12 999 GLY A CA 1
ATOM 7972 C C . GLY A 1 999 ? 41.122 -16.671 -49.617 1.00 90.12 999 GLY A C 1
ATOM 7973 O O . GLY A 1 999 ? 40.536 -16.489 -50.683 1.00 90.12 999 GLY A O 1
ATOM 7974 N N . VAL A 1 1000 ? 42.384 -16.260 -49.434 1.00 90.19 1000 VAL A N 1
ATOM 7975 C CA . VAL A 1 1000 ? 43.167 -15.527 -50.451 1.00 90.19 1000 VAL A CA 1
ATOM 7976 C C . VAL A 1 1000 ? 43.355 -16.353 -51.728 1.00 90.19 1000 VAL A C 1
ATOM 7978 O O . VAL A 1 1000 ? 43.190 -15.829 -52.828 1.00 90.19 1000 VAL A O 1
ATOM 7981 N N . THR A 1 1001 ? 43.673 -17.642 -51.602 1.00 89.56 1001 THR A N 1
ATOM 7982 C CA . THR A 1 1001 ? 43.916 -18.532 -52.748 1.00 89.56 1001 THR A CA 1
ATOM 7983 C C . THR A 1 1001 ? 42.652 -18.728 -53.584 1.00 89.56 1001 THR A C 1
ATOM 7985 O O . THR A 1 1001 ? 42.683 -18.632 -54.811 1.00 89.56 1001 THR A O 1
ATOM 7988 N N . GLU A 1 1002 ? 41.522 -18.945 -52.922 1.00 93.56 1002 GLU A N 1
ATOM 7989 C CA . GLU A 1 1002 ? 40.213 -19.110 -53.540 1.00 93.56 1002 GLU A CA 1
ATOM 7990 C C . GLU A 1 1002 ? 39.739 -17.808 -54.190 1.00 93.56 1002 GLU A C 1
ATOM 7992 O O . GLU A 1 1002 ? 39.228 -17.834 -55.309 1.00 93.56 1002 GLU A O 1
ATOM 7997 N N . ALA A 1 1003 ? 39.973 -16.661 -53.541 1.00 90.88 1003 ALA A N 1
ATOM 7998 C CA . ALA A 1 1003 ? 39.671 -15.346 -54.096 1.00 90.88 1003 ALA A CA 1
ATOM 7999 C C . ALA A 1 1003 ? 40.478 -15.061 -55.375 1.00 90.88 1003 ALA A C 1
ATOM 8001 O O . ALA A 1 1003 ? 39.920 -14.533 -56.340 1.00 90.88 1003 ALA A O 1
ATOM 8002 N N . ILE A 1 1004 ? 41.763 -15.445 -55.423 1.00 89.50 1004 ILE A N 1
ATOM 8003 C CA . ILE A 1 1004 ? 42.595 -15.345 -56.636 1.00 89.50 1004 ILE A CA 1
ATOM 8004 C C . ILE A 1 1004 ? 42.009 -16.207 -57.754 1.00 89.50 1004 ILE A C 1
ATOM 8006 O O . ILE A 1 1004 ? 41.834 -15.714 -58.871 1.00 89.50 1004 ILE A O 1
ATOM 8010 N N . ALA A 1 1005 ? 41.677 -17.469 -57.469 1.00 91.25 1005 ALA A N 1
ATOM 8011 C CA . ALA A 1 1005 ? 41.103 -18.377 -58.461 1.00 91.25 1005 ALA A CA 1
ATOM 8012 C C . ALA A 1 1005 ? 39.764 -17.846 -59.005 1.00 91.25 1005 ALA A C 1
ATOM 8014 O O . ALA A 1 1005 ? 39.572 -17.767 -60.221 1.00 91.25 1005 ALA A O 1
ATOM 8015 N N . ALA A 1 1006 ? 38.877 -17.403 -58.110 1.00 91.50 1006 ALA A N 1
ATOM 8016 C CA . ALA A 1 1006 ? 37.583 -16.823 -58.452 1.00 91.50 1006 ALA A CA 1
ATOM 8017 C C . ALA A 1 1006 ? 37.723 -15.568 -59.326 1.00 91.50 1006 ALA A C 1
ATOM 8019 O O . ALA A 1 1006 ? 37.063 -15.449 -60.359 1.00 91.50 1006 ALA A O 1
ATOM 8020 N N . ALA A 1 1007 ? 38.599 -14.635 -58.943 1.00 90.12 1007 ALA A N 1
ATOM 8021 C CA . ALA A 1 1007 ? 38.787 -13.389 -59.678 1.00 90.12 1007 ALA A CA 1
ATOM 8022 C C . ALA A 1 1007 ? 39.468 -13.606 -61.041 1.00 90.12 1007 ALA A C 1
ATOM 8024 O O . ALA A 1 1007 ? 39.096 -12.962 -62.024 1.00 90.12 1007 ALA A O 1
ATOM 8025 N N . SER A 1 1008 ? 40.420 -14.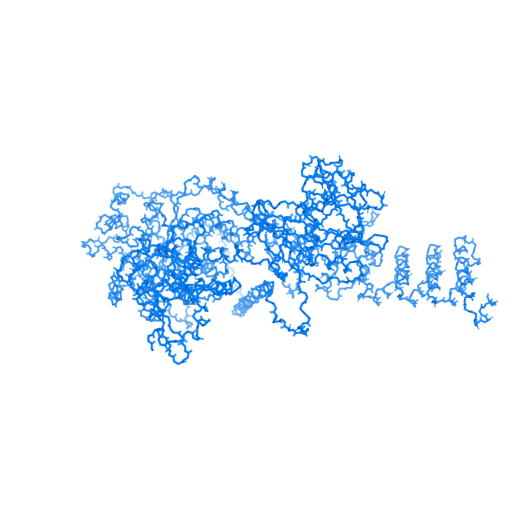542 -61.117 1.00 89.56 1008 SER A N 1
ATOM 8026 C CA . SER A 1 1008 ? 41.139 -14.896 -62.351 1.00 89.56 1008 SER A CA 1
ATOM 8027 C C . SER A 1 1008 ? 40.232 -15.525 -63.404 1.00 89.56 1008 SER A C 1
ATOM 8029 O O . SER A 1 1008 ? 40.438 -15.329 -64.602 1.00 89.56 1008 SER A O 1
ATOM 8031 N N . GLU A 1 1009 ? 39.210 -16.268 -62.981 1.00 89.31 1009 GLU A N 1
ATOM 8032 C CA . GLU A 1 1009 ? 38.206 -16.785 -63.906 1.00 89.31 1009 GLU A CA 1
ATOM 8033 C C . GLU A 1 1009 ? 37.189 -15.701 -64.280 1.00 89.31 1009 GLU A C 1
ATOM 8035 O O . GLU A 1 1009 ? 36.895 -15.475 -65.454 1.00 89.31 1009 GLU A O 1
ATOM 8040 N N . ALA A 1 1010 ? 36.711 -14.944 -63.294 1.00 88.69 1010 ALA A N 1
ATOM 8041 C CA . ALA A 1 1010 ? 35.665 -13.949 -63.489 1.00 88.69 1010 ALA A CA 1
ATOM 8042 C C . ALA A 1 1010 ? 36.088 -12.731 -64.322 1.00 88.69 1010 ALA A C 1
ATOM 8044 O O . ALA A 1 1010 ? 35.244 -12.125 -64.985 1.00 88.69 1010 ALA A O 1
ATOM 8045 N N . ILE A 1 1011 ? 37.379 -12.387 -64.359 1.00 89.81 1011 ILE A N 1
ATOM 8046 C CA . ILE A 1 1011 ? 37.892 -11.308 -65.217 1.00 89.81 1011 ILE A CA 1
ATOM 8047 C C . ILE A 1 1011 ? 37.790 -11.633 -66.716 1.00 89.81 1011 ILE A C 1
ATOM 8049 O O . ILE A 1 1011 ? 37.864 -10.726 -67.545 1.00 89.81 1011 ILE A O 1
ATOM 8053 N N . LYS A 1 1012 ? 37.574 -12.905 -67.078 1.00 90.25 1012 LYS A N 1
ATOM 8054 C CA . LYS A 1 1012 ? 37.288 -13.331 -68.457 1.00 90.25 1012 LYS A CA 1
ATOM 8055 C C . LYS A 1 1012 ? 35.818 -13.124 -68.839 1.00 90.25 1012 LYS A C 1
ATOM 8057 O O . LYS A 1 1012 ? 35.473 -13.241 -70.011 1.00 90.25 1012 LYS A O 1
ATOM 8062 N N . SER A 1 1013 ? 34.947 -12.818 -67.871 1.00 86.88 1013 SER A N 1
ATOM 8063 C CA . SER A 1 1013 ? 33.524 -12.580 -68.116 1.00 86.88 1013 SER A CA 1
ATOM 8064 C C . SER A 1 1013 ? 33.313 -11.353 -69.002 1.00 86.88 1013 SER A C 1
ATOM 8066 O O . SER A 1 1013 ? 33.880 -10.285 -68.750 1.00 86.88 1013 SER A O 1
ATOM 8068 N N . THR A 1 1014 ? 32.442 -11.494 -70.004 1.00 87.19 1014 THR A N 1
ATOM 8069 C CA . THR A 1 1014 ? 31.970 -10.396 -70.861 1.00 87.19 1014 THR A CA 1
ATOM 8070 C C . THR A 1 1014 ? 30.929 -9.517 -70.164 1.00 87.19 1014 THR A C 1
ATOM 8072 O O . THR A 1 1014 ? 30.644 -8.416 -70.633 1.00 87.19 1014 THR A O 1
ATOM 8075 N N . TYR A 1 1015 ? 30.376 -9.961 -69.028 1.00 88.94 1015 TYR A N 1
ATOM 8076 C CA . TYR A 1 1015 ? 29.437 -9.161 -68.251 1.00 88.94 1015 TYR A CA 1
ATOM 8077 C C . TYR A 1 1015 ? 30.173 -8.112 -67.415 1.00 88.94 1015 TYR A C 1
ATOM 8079 O O . TYR A 1 1015 ? 30.955 -8.440 -66.516 1.00 88.94 1015 TYR A O 1
ATOM 8087 N N . TYR A 1 1016 ? 29.878 -6.839 -67.689 1.00 88.06 1016 TYR A N 1
ATOM 8088 C CA . TYR A 1 1016 ? 30.586 -5.690 -67.123 1.00 88.06 1016 TYR A CA 1
ATOM 8089 C C . TYR A 1 1016 ? 30.687 -5.725 -65.592 1.00 88.06 1016 TYR A C 1
ATOM 8091 O O . TYR A 1 1016 ? 31.776 -5.542 -65.056 1.00 88.06 1016 TYR A O 1
ATOM 8099 N N . MET A 1 1017 ? 29.593 -6.006 -64.872 1.00 84.38 1017 MET A N 1
ATOM 8100 C CA . MET A 1 1017 ? 29.617 -5.955 -63.402 1.00 84.38 1017 MET A CA 1
ATOM 8101 C C . MET A 1 1017 ? 30.442 -7.089 -62.785 1.00 84.38 1017 MET A C 1
ATOM 8103 O O . MET A 1 1017 ? 31.125 -6.866 -61.790 1.00 84.38 1017 MET A O 1
ATOM 8107 N N . THR A 1 1018 ? 30.413 -8.290 -63.374 1.00 86.00 1018 THR A N 1
ATOM 8108 C CA . THR A 1 1018 ? 31.252 -9.417 -62.933 1.00 86.00 1018 THR A CA 1
ATOM 8109 C C . THR A 1 1018 ? 32.722 -9.098 -63.167 1.00 86.00 1018 THR A C 1
ATOM 8111 O O . THR A 1 1018 ? 33.538 -9.265 -62.265 1.00 86.00 1018 THR A O 1
ATOM 8114 N N . ASN A 1 1019 ? 33.047 -8.565 -64.348 1.00 88.56 1019 ASN A N 1
ATOM 8115 C CA . ASN A 1 1019 ? 34.399 -8.133 -64.683 1.00 88.56 1019 ASN A CA 1
ATOM 8116 C C . ASN A 1 1019 ? 34.899 -7.043 -63.720 1.00 88.56 1019 ASN A C 1
ATOM 8118 O O . ASN A 1 1019 ? 36.003 -7.127 -63.188 1.00 88.56 1019 ASN A O 1
ATOM 8122 N N . HIS A 1 1020 ? 34.059 -6.041 -63.454 1.00 89.88 1020 HIS A N 1
ATOM 8123 C CA . HIS A 1 1020 ? 34.363 -4.936 -62.553 1.00 89.88 1020 HIS A CA 1
ATOM 8124 C C . HIS A 1 1020 ? 34.583 -5.413 -61.109 1.00 89.88 1020 HIS A C 1
ATOM 8126 O O . HIS A 1 1020 ? 35.561 -5.019 -60.476 1.00 89.88 1020 HIS A O 1
ATOM 8132 N N . ALA A 1 1021 ? 33.717 -6.290 -60.592 1.00 88.75 1021 ALA A N 1
ATOM 8133 C CA . ALA A 1 1021 ? 33.872 -6.865 -59.256 1.00 88.75 1021 ALA A CA 1
ATOM 8134 C C . ALA A 1 1021 ? 35.155 -7.708 -59.141 1.00 88.75 1021 ALA A C 1
ATOM 8136 O O . ALA A 1 1021 ? 35.895 -7.564 -58.168 1.00 88.75 1021 ALA A O 1
ATOM 8137 N N . ALA A 1 1022 ? 35.472 -8.509 -60.165 1.00 88.81 1022 ALA A N 1
ATOM 8138 C CA . ALA A 1 1022 ? 36.708 -9.286 -60.229 1.00 88.81 1022 ALA A CA 1
ATOM 8139 C C . ALA A 1 1022 ? 37.959 -8.391 -60.233 1.00 88.81 1022 ALA A C 1
ATOM 8141 O O . ALA A 1 1022 ? 38.916 -8.667 -59.513 1.00 88.81 1022 ALA A O 1
ATOM 8142 N N . ARG A 1 1023 ? 37.943 -7.278 -60.982 1.00 89.44 1023 ARG A N 1
ATOM 8143 C CA . ARG A 1 1023 ? 39.021 -6.274 -60.952 1.00 89.44 1023 ARG A CA 1
ATOM 8144 C C . ARG A 1 1023 ? 39.174 -5.646 -59.570 1.00 89.44 1023 ARG A C 1
ATOM 8146 O O . ARG A 1 1023 ? 40.297 -5.539 -59.090 1.00 89.44 1023 ARG A O 1
ATOM 8153 N N . GLY A 1 1024 ? 38.069 -5.273 -58.922 1.00 89.31 1024 GLY A N 1
ATOM 8154 C CA . GLY A 1 1024 ? 38.090 -4.738 -57.558 1.00 89.31 1024 GLY A CA 1
ATOM 8155 C C . GLY A 1 1024 ? 38.712 -5.717 -56.557 1.00 89.31 1024 GLY A C 1
ATOM 8156 O O . GLY A 1 1024 ? 39.558 -5.323 -55.756 1.00 89.31 1024 GLY A O 1
ATOM 8157 N N . LEU A 1 1025 ? 38.363 -7.003 -56.658 1.00 91.12 1025 LEU A N 1
ATOM 8158 C CA . LEU A 1 1025 ? 38.941 -8.058 -55.828 1.00 91.12 1025 LEU A CA 1
ATOM 8159 C C . LEU A 1 1025 ? 40.440 -8.266 -56.111 1.00 91.12 1025 LEU A C 1
ATOM 8161 O O . LEU A 1 1025 ? 41.224 -8.358 -55.170 1.00 91.12 1025 LEU A O 1
ATOM 8165 N N . LEU A 1 1026 ? 40.861 -8.272 -57.381 1.00 89.19 1026 LEU A N 1
ATOM 8166 C CA . LEU A 1 1026 ? 42.280 -8.364 -57.755 1.00 89.19 1026 LEU A CA 1
ATOM 8167 C C . LEU A 1 1026 ? 43.095 -7.171 -57.252 1.00 89.19 1026 LEU A C 1
ATOM 8169 O O . LEU A 1 1026 ? 44.226 -7.356 -56.814 1.00 89.19 1026 LEU A O 1
ATOM 8173 N N . GLU A 1 1027 ? 42.551 -5.955 -57.293 1.00 87.81 1027 GLU A N 1
ATOM 8174 C CA . GLU A 1 1027 ? 43.238 -4.785 -56.743 1.00 87.81 1027 GLU A CA 1
ATOM 8175 C C . GLU A 1 1027 ? 43.380 -4.871 -55.219 1.00 87.81 1027 GLU A C 1
ATOM 8177 O O . GLU A 1 1027 ? 44.464 -4.601 -54.698 1.00 87.81 1027 GLU A O 1
ATOM 8182 N N . ALA A 1 1028 ? 42.350 -5.330 -54.503 1.00 87.88 1028 ALA A N 1
ATOM 8183 C CA . ALA A 1 1028 ? 42.446 -5.576 -53.064 1.00 87.88 1028 ALA A CA 1
ATOM 8184 C C . ALA A 1 1028 ? 43.496 -6.654 -52.730 1.00 87.88 1028 ALA A C 1
ATOM 8186 O O . ALA A 1 1028 ? 44.334 -6.457 -51.847 1.00 87.88 1028 ALA A O 1
ATOM 8187 N N . LEU A 1 1029 ? 43.521 -7.752 -53.493 1.00 87.44 1029 LEU A N 1
ATOM 8188 C CA . LEU A 1 1029 ? 44.532 -8.808 -53.380 1.00 87.44 1029 LEU A CA 1
ATOM 8189 C C . LEU A 1 1029 ? 45.948 -8.269 -53.638 1.00 87.44 1029 LEU A C 1
ATOM 8191 O O . LEU A 1 1029 ? 46.846 -8.509 -52.834 1.00 87.44 1029 LEU A O 1
ATOM 8195 N N . LYS A 1 1030 ? 46.156 -7.473 -54.697 1.00 85.19 1030 LYS A N 1
ATOM 8196 C CA . LYS A 1 1030 ? 47.452 -6.838 -55.006 1.00 85.19 1030 LYS A CA 1
ATOM 8197 C C . LYS A 1 1030 ? 47.920 -5.902 -53.900 1.00 85.19 1030 LYS A C 1
ATOM 8199 O O . LYS A 1 1030 ? 49.092 -5.939 -53.524 1.00 85.19 1030 LYS A O 1
ATOM 8204 N N . GLN A 1 1031 ? 47.029 -5.046 -53.397 1.00 83.25 1031 GLN A N 1
ATOM 8205 C CA . GLN A 1 1031 ? 47.344 -4.144 -52.289 1.00 83.25 1031 GLN A CA 1
ATOM 8206 C C . GLN A 1 1031 ? 47.770 -4.937 -51.057 1.00 83.25 1031 GLN A C 1
ATOM 8208 O O . GLN A 1 1031 ? 48.741 -4.565 -50.402 1.00 83.25 1031 GLN A O 1
ATOM 8213 N N . ARG A 1 1032 ? 47.108 -6.066 -50.786 1.00 80.12 1032 ARG A N 1
ATOM 8214 C CA . ARG A 1 1032 ? 47.446 -6.920 -49.652 1.00 80.12 1032 ARG A CA 1
ATOM 8215 C C . ARG A 1 1032 ? 48.770 -7.662 -49.835 1.00 80.12 1032 ARG A C 1
ATOM 8217 O O . ARG A 1 1032 ? 49.603 -7.625 -48.936 1.00 80.12 1032 ARG A O 1
ATOM 8224 N N . MET A 1 1033 ? 49.008 -8.257 -51.002 1.00 74.00 1033 MET A N 1
ATOM 8225 C CA . MET A 1 1033 ? 50.242 -8.996 -51.309 1.00 74.00 1033 MET A CA 1
ATOM 8226 C C . MET A 1 1033 ? 51.491 -8.104 -51.337 1.00 74.00 1033 MET A C 1
ATOM 8228 O O . MET A 1 1033 ? 52.587 -8.574 -51.051 1.00 74.00 1033 MET A O 1
ATOM 8232 N N . ARG A 1 1034 ? 51.348 -6.802 -51.627 1.00 66.81 1034 ARG A N 1
ATOM 8233 C CA . ARG A 1 1034 ? 52.448 -5.826 -51.504 1.00 66.81 1034 ARG A CA 1
ATOM 8234 C C . ARG A 1 1034 ? 52.900 -5.584 -50.059 1.00 66.81 1034 ARG A C 1
ATOM 8236 O O . ARG A 1 1034 ? 54.006 -5.092 -49.867 1.00 66.81 1034 ARG A O 1
ATOM 8243 N N . VAL A 1 1035 ? 52.068 -5.906 -49.069 1.00 56.62 1035 VAL A N 1
ATOM 8244 C CA . VAL A 1 1035 ? 52.373 -5.733 -47.637 1.00 56.62 1035 VAL A CA 1
ATOM 8245 C C . VAL A 1 1035 ? 53.036 -6.985 -47.042 1.00 56.62 1035 VAL A C 1
ATOM 8247 O O . VAL A 1 1035 ? 53.699 -6.882 -46.016 1.00 56.62 1035 VAL A O 1
ATOM 8250 N N . ASP A 1 1036 ? 52.914 -8.145 -47.694 1.00 54.06 1036 ASP A N 1
ATOM 8251 C CA . ASP A 1 1036 ? 53.322 -9.452 -47.162 1.00 54.06 1036 ASP A CA 1
ATOM 8252 C C . ASP A 1 1036 ? 54.405 -10.105 -48.052 1.00 54.06 1036 ASP A C 1
ATOM 8254 O O . ASP A 1 1036 ? 54.200 -11.111 -48.733 1.00 54.06 1036 ASP A O 1
ATOM 8258 N N . THR A 1 1037 ? 55.583 -9.478 -48.147 1.00 51.16 1037 THR A N 1
ATOM 8259 C CA . THR A 1 1037 ? 56.684 -9.964 -48.997 1.00 51.16 1037 THR A CA 1
ATOM 8260 C C . THR A 1 1037 ? 57.462 -11.102 -48.334 1.00 51.16 1037 THR A C 1
ATOM 8262 O O . THR A 1 1037 ? 58.549 -10.881 -47.803 1.00 51.16 1037 THR A O 1
ATOM 8265 N N . THR A 1 1038 ? 56.947 -12.332 -48.411 1.00 47.72 1038 THR A N 1
ATOM 8266 C CA . THR A 1 1038 ? 57.777 -13.554 -48.296 1.00 47.72 1038 THR A CA 1
ATOM 8267 C C . THR A 1 1038 ? 57.440 -14.664 -49.300 1.00 47.72 1038 THR A C 1
ATOM 8269 O O . THR A 1 1038 ? 58.300 -15.512 -49.531 1.00 47.72 1038 THR A O 1
ATOM 8272 N N . ASP A 1 1039 ? 56.293 -14.638 -49.995 1.00 51.22 1039 ASP A N 1
ATOM 8273 C CA . ASP A 1 1039 ? 55.932 -15.705 -50.945 1.00 51.22 1039 ASP A CA 1
ATOM 8274 C C . ASP A 1 1039 ? 55.965 -15.255 -52.421 1.00 51.22 1039 ASP A C 1
ATOM 8276 O O . ASP A 1 1039 ? 55.040 -14.653 -52.970 1.00 51.22 1039 ASP A O 1
ATOM 8280 N N . THR A 1 1040 ? 57.084 -15.543 -53.089 1.00 50.41 1040 THR A N 1
ATOM 8281 C CA . THR A 1 1040 ? 57.373 -15.117 -54.471 1.00 50.41 1040 THR A CA 1
ATOM 8282 C C . THR A 1 1040 ? 56.685 -15.960 -55.551 1.00 50.41 1040 THR A C 1
ATOM 8284 O O . THR A 1 1040 ? 56.710 -15.566 -56.720 1.00 50.41 1040 THR A O 1
ATOM 8287 N N . LYS A 1 1041 ? 56.060 -17.098 -55.206 1.00 54.75 1041 LYS A N 1
ATOM 8288 C CA . LYS A 1 1041 ? 55.328 -17.930 -56.181 1.00 54.75 1041 LYS A CA 1
ATOM 8289 C C . LYS A 1 1041 ? 53.930 -17.391 -56.478 1.00 54.75 1041 LYS A C 1
ATOM 8291 O O . LYS A 1 1041 ? 53.534 -17.400 -57.640 1.00 54.75 1041 LYS A O 1
ATOM 8296 N N . LEU A 1 1042 ? 53.226 -16.880 -55.467 1.00 52.03 1042 LEU A N 1
ATOM 8297 C CA . LEU A 1 1042 ? 51.863 -16.357 -55.613 1.00 52.03 1042 LEU A CA 1
ATOM 8298 C C . LEU A 1 1042 ? 51.829 -15.024 -56.381 1.00 52.03 1042 LEU A C 1
ATOM 8300 O O . LEU A 1 1042 ? 50.891 -14.747 -57.108 1.00 52.03 1042 LEU A O 1
ATOM 8304 N N . LEU A 1 1043 ? 52.880 -14.207 -56.258 1.00 49.81 1043 LEU A N 1
ATOM 8305 C CA . LEU A 1 1043 ? 52.994 -12.893 -56.912 1.00 49.81 1043 LEU A CA 1
ATOM 8306 C C . LEU A 1 1043 ? 53.210 -12.969 -58.438 1.00 49.81 1043 LEU A C 1
ATOM 8308 O O . LEU A 1 1043 ? 53.127 -11.944 -59.115 1.00 49.81 1043 LEU A O 1
ATOM 8312 N N . LYS A 1 1044 ? 53.549 -14.154 -58.969 1.00 53.66 1044 LYS A N 1
ATOM 8313 C CA . LYS A 1 1044 ? 53.809 -14.393 -60.400 1.00 53.66 1044 LYS A CA 1
ATOM 8314 C C . LYS A 1 1044 ? 52.614 -14.974 -61.167 1.00 53.66 1044 LYS A C 1
ATOM 8316 O O . LYS A 1 1044 ? 52.652 -14.909 -62.395 1.00 53.66 1044 LYS A O 1
ATOM 8321 N N . SER A 1 1045 ? 51.625 -15.563 -60.486 1.00 50.09 1045 SER A N 1
ATOM 8322 C CA . SER A 1 1045 ? 50.356 -16.028 -61.078 1.00 50.09 1045 SER A CA 1
ATOM 8323 C C . SER A 1 1045 ? 49.323 -14.917 -61.039 1.00 50.09 1045 SER A C 1
ATOM 8325 O O . SER A 1 1045 ? 48.624 -14.737 -62.057 1.00 50.09 1045 SER A O 1
#

Nearest PDB structures (foldseek):
  1kt9-assembly1_A  TM=6.984E-01  e=2.150E-04  Caenorhabditis elegans
  1ktg-assembly1_A  TM=6.839E-01  e=2.475E-04  Caenorhabditis elegans
  5qsu-assembly2_A  TM=4.836E-01  e=8.223E-01  Homo sapiens
  7cun-assembly1_G  TM=3.690E-01  e=3.073E-01  Homo sapiens
  8rc4-assembly1_g  TM=2.385E-01  e=4.071E-01  Homo sapiens

Solvent-accessible surface area (backbone atoms only — not comparable to full-atom values): 59054 Å² total; per-residue (Å²): 98,58,25,76,75,58,66,76,81,52,38,72,67,60,37,72,46,45,56,58,35,29,73,45,53,50,66,67,39,38,48,73,28,59,25,35,38,65,55,96,94,39,80,43,80,48,72,88,54,48,58,64,56,26,34,62,88,67,48,57,24,67,82,71,66,45,55,44,77,48,62,60,50,37,74,28,13,42,29,46,32,70,27,89,94,48,63,86,46,63,56,31,70,49,23,23,77,47,39,47,81,64,48,69,70,60,52,43,57,40,40,55,60,54,53,76,37,47,67,58,53,52,52,49,51,52,53,49,30,63,74,67,72,64,51,83,64,44,73,59,51,51,50,24,54,50,47,31,48,49,33,47,52,44,49,44,63,50,61,54,65,76,50,66,56,73,41,80,43,68,86,79,41,67,49,48,65,88,30,21,26,13,22,41,45,45,30,24,72,56,97,94,37,52,29,35,52,32,34,28,36,59,99,48,76,26,29,37,53,42,48,45,71,26,47,89,83,29,71,23,44,54,51,23,25,38,49,31,33,29,41,64,47,70,55,76,46,86,62,52,67,73,63,54,73,67,37,24,32,42,34,41,45,39,58,79,70,50,79,63,31,42,36,38,40,36,50,43,70,83,48,83,82,73,61,48,66,55,56,54,53,52,50,74,72,59,86,52,75,70,49,53,51,49,78,49,56,46,58,32,48,43,61,60,53,49,50,52,40,67,74,53,74,80,69,80,85,56,91,89,46,59,71,77,46,66,47,62,34,91,84,67,45,83,44,15,48,28,65,74,55,52,62,52,49,56,33,61,72,48,41,52,48,47,52,26,56,69,65,75,42,88,73,77,71,45,47,30,32,43,43,86,86,57,66,74,79,86,74,94,84,73,82,90,86,78,86,76,77,87,78,88,59,80,66,57,54,55,56,50,49,51,49,51,54,50,50,55,50,50,51,52,51,49,53,51,48,52,51,50,50,56,50,50,67,74,60,60,78,81,83,81,83,87,77,88,78,90,79,88,84,84,81,89,80,89,80,83,88,74,92,76,89,80,88,79,81,92,75,95,69,87,79,76,77,80,44,88,82,50,57,37,56,46,54,41,49,52,35,52,54,28,48,76,73,76,38,84,64,51,89,96,38,62,53,53,44,50,20,49,36,23,56,76,64,25,76,69,32,58,92,58,20,65,66,30,34,80,85,61,64,79,77,55,90,89,56,74,41,71,60,39,50,53,53,49,51,56,53,50,46,57,77,42,45,78,36,47,56,32,25,33,56,40,50,35,65,58,51,51,51,25,46,52,48,22,47,54,49,26,52,67,66,73,45,88,79,61,90,50,78,42,61,47,50,37,30,90,50,82,63,68,73,78,46,62,93,45,85,37,31,65,49,43,50,54,52,49,27,59,71,69,71,44,86,42,34,49,70,40,50,48,89,44,88,66,36,62,68,44,41,42,78,30,21,61,29,60,65,37,19,39,80,39,51,94,63,10,35,50,50,26,42,74,67,56,53,72,98,77,78,75,63,62,64,62,52,48,38,59,59,41,40,77,58,78,42,76,80,52,60,68,55,53,52,51,46,38,73,32,57,43,92,64,71,52,30,27,44,38,42,38,34,33,28,68,93,48,32,65,46,27,36,46,58,13,36,69,60,58,8,34,76,33,57,38,69,68,57,29,51,74,77,56,32,43,50,64,44,57,52,34,35,33,76,36,51,66,62,39,50,54,63,38,65,76,34,100,57,100,51,44,76,50,48,50,29,30,36,37,46,54,47,60,74,56,35,59,31,72,84,45,22,44,38,42,50,44,58,66,67,73,65,44,91,61,48,69,61,53,51,48,51,54,55,48,52,52,51,51,53,38,51,57,74,64,61,81,63,55,95,75,57,89,54,76,90,84,68,95,70,81,85,73,78,75,54,71,66,56,50,31,52,51,52,53,41,46,74,72,71,48,82,86,79,76,60,50,70,69,60,47,51,52,51,25,35,67,66,35,35,44,67,52,52,52,49,47,43,72,74,37,77,78,63,63,81,67,53,62,36,65,27,78,93,49,56,44,90,90,73,79,48,53,39,72,45,46,42,60,51,43,36,83,60,6,62,62,39,42,54,50,38,56,74,78,38,39,71,62,52,52,54,49,32,58,55,31,54,71,47,90,48,67,63,39,24,50,34,24,53,50,52,37,40,54,32,44,76,72,75,36,62,61,70,60,33,46,52,47,20,62,52,26,55,68,46,90,48,67,66,46,25,45,51,14,42,52,36,40,41,55,32,44,78,69,78,36,61,58,70,59,43,50,55,53,26,66,56,33,52,72,44,87,50,64,68,52,22,50,44,18,48,53,40,49,51,54,49,51,62,52,52,72,73,55,87,81,63,75,69,71,79,73,112

pLDDT: mean 78.75, std 18.75, range [22.53, 98.25]

Sequence (1045 aa):
MPGEALGIRNQADVAKGFVVDAFMANWDLVVEGKNLWLSGGKIYRMDNGGALRYRAMGAFKTLTGYDFSSALSDLYTLRGQRYPLDPTLDINTYGQQFYGTLTQPEILRQIEKLVALKDVILKTADKYNQLLGSIKDYPKLISNLVTRLNSLKSYHYDQAIPVNQYRQAHPFAVVIPNKSSASILIVTEHNGRKKVLLGKRVRHDWWGNFGGKADDEDKTLLNAAVREVSEESMGLYHVLTDDLVQAPFHDLIKGGDLPDALHRMYLLEGRDYIDPSIFKTALRGQTDEHSQEYTDFAWVDVADLLALVKTFQSTPNQTDNENQYVLKDDKRRDISIHHPLMDMLRQAPVVAWLEALTSNVKVKPSHTQGSIGSTVLKDPRRPSWYPSPPFFDPRAEEGEKLYNLMTKHLDLMTQVKQKGEKIREILKPIEPSTTSARASSSSASSMTFKEEEAQGSAGSSTSAGDLSRTETATDTHLKWSLEQAGIKYTQGNDQKNIYLFLKDVSTISKGYCEEFNPASGTCAPGTISYKCMLLEAVAEERNMKNWFVFYHTLPGKMAFIYDIATEFRNALRVMGSSNDARVNMHSLRVLDTFFKDLANVDAFIEDQMKKQNTENFREIDNYESNFQENGLSVNIYLFGSKDCNYESTFGMLHSNYTITPPDYTKFLSHLISQFSLTNTDKYFELFKRYFGETDTNQLLQIFVNPDVVNNMVYLSALFGRGLYETPLEQKQKLAPRAFLETLRQDPIKAANALISIPSSLGFQTLQARIFSKPDMMADSGKVQIKRYFRVNPKEGYLRELRAMVREDLTQWLQAKHELSPDTLENPSSSDTTRPLTSLQKVHRHMHQSSGITYETKTTVSKYGQFLKTDNLDGIKQILAQDRNFDLFKPIANVDYMDDSIGLPDIIPPIALFDDAPKVLEWMIQNHSERLKNAALEAIKSTDEYVKTSALKLFLDLVNKNQGFLEALAAASEAIKSTDNKDKRMGFSLFLALVNKNQGVTEAIAAASEAIKSTYYMTNHAARGLLEALKQRMRVDTTDTKLLKS

Organism: NCBI:txid1696036

Radius of gyration: 41.45 Å; Cα contacts (8 Å, |Δi|>4): 1474; chains: 1; bounding box: 109×98×122 Å